Protein AF-A0A498MKP0-F1 (afdb_monomer)

InterPro domains:
  IPR000719 Protein kinase domain [PF00069] (785-1040)
  IPR000719 Protein kinase domain [PF00069] (1074-1271)
  IPR000719 Protein kinase domain [PS50011] (785-1040)
  IPR000719 Protein kinase domain [PS50011] (1031-1271)
  IPR000719 Protein kinase domain [SM00220] (785-1040)
  IPR000719 Protein kinase domain [SM00220] (1041-1271)
  IPR008271 Serine/threonine-protein kinase, active site [PS00108] (913-925)
  IPR008271 Serine/threonine-protein kinase, active site [PS00108] (1144-1156)
  IPR011009 Protein kinase-like domain superfamily [SSF56112] (778-1040)
  IPR011009 Protein kinase-like domain superfamily [SSF56112] (1041-1273)
  IPR013762 Integrase-like, catalytic domain superfamily [G3DSA:1.10.443.10] (435-628)
  IPR017441 Protein kinase, ATP binding site [PS00107] (791-814)
  IPR051138 PIM Serine/Threonine Kinase [PTHR22984] (513-1042)

Secondary structure (DSSP, 8-state):
--PPPP-----------------SSS----------------------PPP-------PPP----------------------------------------------------SSS---EE-TTT--EETTHHHHGGG-TTSHHHHHHHHSPTT-HHHHHHHHHHHHHHHHHHHHHHHHHS-S----SS--S-S-EEE-TTT--EEEHHHHHHHHTT-TTSPP------TTS-SSTTSTTTTTTTTTSS-HHHHHHHTTS--SHHHHHHHH-HHHHHHHHHHHHHHTT-GGGHHHHHHHHHHHHHHHHHHGGGT--SHHHHTSGGGHHHHHHHHHHHTTEETTTTEESSHHHHHHHHHHHHHHHHHHHHHHHHTT-HHHHHHHHHHHHHHHHHHIIIIIHHHHHHHHHHHHT----PPPHHHHHHHHHHHHHHHHHHHHHHHH---HHHHHHHHHHHHHHHHHHTT--HHHHHT-BHHHHHT---PPPPHHHHHTS-HHHHHHHHHSEEEEEE-GGG-EEEEEE-HHHHHHHHHHHHHTTTTT--TT--BTTBPTTSSSB--HHHHHHHHHHHTT-S-GGG-SHHHHHHHHHHHHHHTT--HHHHHHHHHHHT--HHHHHHH-PPPHHHHHHHHHHHHHHHHHTT-GGG-TT--GGG------------------------------------------------------PPP-PPPPHHHHHHHHHHHHHHHHTT----HHHHHHHHHHTTTTTTTS-HHHHHHHHHHHTTTTSSS-S-TTTEEEEEEEEEETTEEEEEEEETTT--EEEEEEEESTTPPEE--TT-SS-EEHHHHHHHHHT-SS--TTBPPEEEEEE-SSEEEEEEE--SS-EEHHHHHHHTTT---HHHHHHHHHHHHHHHHHHHHTTEE----SGGGEEE-TTT--EEE---TT-EE--SSPB----S-GGG--HHHHHHS-B-HHHHHHHHHHHHHHHHHHSSPPPHHHHHHHHTT----TTS-HHHHHHHHHH--SSGGGSPPGGGGGGSGGGSEEEEEEE-TTPPEE--TT-SS-EEHHHHHHHHHT-SS--TTBPPEEEEEE-SSEEEEEEE--TT-EEHHHHHHHHSSPPPHHHHHHHHHHHHHHHHHHHHTTEE-S--SGGGEEE-TTT--EEE--GGG-EE--SSPBS---S-GGG--HHHHHHS-B-HHHHHHHHHHHHHHHHHHSSPPPHHHHHHHHTT----TT--HHHHHHHHHH--SSGG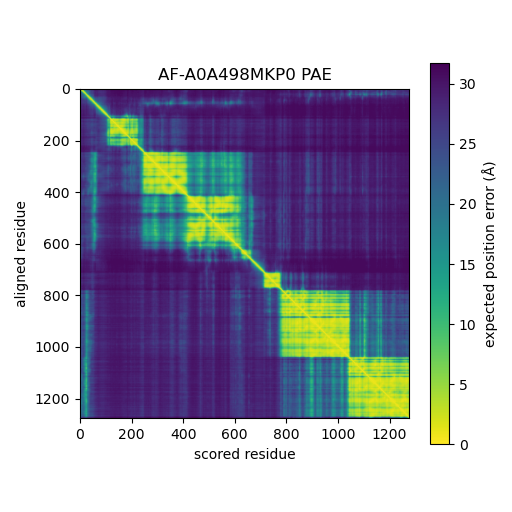GSPPGGGGGGSHHHHS----

Nearest PDB structures (foldseek):
  3cxw-assembly1_A  TM=9.140E-01  e=5.979E-21  Homo sapiens
  3bgz-assembly1_A  TM=9.140E-01  e=2.960E-20  Homo sapiens
  8r27-assembly1_A  TM=9.104E-01  e=2.490E-20  Homo sapiens
  8r10-assembly1_A  TM=8.981E-01  e=2.258E-19  Homo sapiens
  8afr-assembly1_A  TM=8.822E-01  e=4.136E-19  Homo sapiens

pLDDT: mean 71.72, std 23.48, range [20.89, 98.25]

Structure (mmCIF, N/CA/C/O backbone):
data_AF-A0A498MKP0-F1
#
_entry.id   AF-A0A498MKP0-F1
#
loop_
_atom_site.group_PDB
_atom_site.id
_atom_site.type_symbol
_atom_site.label_atom_id
_atom_site.label_alt_id
_atom_site.label_comp_id
_atom_site.label_asym_id
_atom_site.label_entity_id
_atom_site.label_seq_id
_atom_site.pdbx_PDB_ins_code
_atom_site.Cartn_x
_atom_site.Cartn_y
_atom_site.Cartn_z
_atom_site.occupancy
_atom_site.B_iso_or_equiv
_atom_site.auth_seq_id
_atom_site.auth_comp_id
_atom_site.auth_asym_id
_atom_site.auth_atom_id
_atom_site.pdbx_PDB_model_num
ATOM 1 N N . MET A 1 1 ? -25.624 -32.764 19.837 1.00 28.23 1 MET A N 1
ATOM 2 C CA . MET A 1 1 ? -24.744 -32.079 18.868 1.00 28.23 1 MET A CA 1
ATOM 3 C C . MET A 1 1 ? -25.202 -30.633 18.795 1.00 28.23 1 MET A C 1
ATOM 5 O O . MET A 1 1 ? -26.314 -30.384 18.355 1.00 28.23 1 MET A O 1
ATOM 9 N N . ARG A 1 2 ? -24.458 -29.721 19.431 1.00 23.39 2 ARG A N 1
ATOM 10 C CA . ARG A 1 2 ? -24.865 -28.332 19.695 1.00 23.39 2 ARG A CA 1
ATOM 11 C C . ARG A 1 2 ? -23.916 -27.394 18.947 1.00 23.39 2 ARG A C 1
ATOM 13 O O . ARG A 1 2 ? -22.709 -27.524 19.104 1.00 23.39 2 ARG A O 1
ATOM 20 N N . ASN A 1 3 ? -24.494 -26.499 18.148 1.00 23.95 3 ASN A N 1
ATOM 21 C CA . ASN A 1 3 ? -23.825 -25.424 17.409 1.00 23.95 3 ASN A CA 1
ATOM 22 C C . ASN A 1 3 ? -22.907 -24.571 18.310 1.00 23.95 3 ASN A C 1
ATOM 24 O O . ASN A 1 3 ? -23.278 -24.328 19.463 1.00 23.95 3 ASN A O 1
ATOM 28 N N . PRO A 1 4 ? -21.778 -24.043 17.799 1.00 26.36 4 PRO A N 1
ATOM 29 C CA . PRO A 1 4 ? -21.019 -23.015 18.500 1.00 26.36 4 PRO A CA 1
ATOM 30 C C . PRO A 1 4 ? -21.759 -21.657 18.425 1.00 26.36 4 PRO A C 1
ATOM 32 O O . PRO A 1 4 ? -22.460 -21.389 17.443 1.00 26.36 4 PRO A O 1
ATOM 35 N N . PRO A 1 5 ? -21.670 -20.807 19.466 1.00 25.81 5 PRO A N 1
ATOM 36 C CA . PRO A 1 5 ? -22.526 -19.636 19.618 1.00 25.81 5 PRO A CA 1
ATOM 37 C C . PRO A 1 5 ? -22.004 -18.415 18.848 1.00 25.81 5 PRO A C 1
ATOM 39 O O . PRO A 1 5 ? -20.839 -18.040 18.948 1.00 25.81 5 PRO A O 1
ATOM 42 N N . LYS A 1 6 ? -22.925 -17.759 18.135 1.00 26.52 6 LYS A N 1
ATOM 43 C CA . LYS A 1 6 ? -22.809 -16.377 17.657 1.00 26.52 6 LYS A CA 1
ATOM 44 C C . LYS A 1 6 ? -22.891 -15.425 18.856 1.00 26.52 6 LYS A C 1
ATOM 46 O O . LYS A 1 6 ? -23.861 -15.507 19.606 1.00 26.52 6 LYS A O 1
ATOM 51 N N . TYR A 1 7 ? -21.962 -14.480 18.978 1.00 23.97 7 TYR A N 1
ATOM 52 C CA . TYR A 1 7 ? -22.169 -13.270 19.777 1.00 23.97 7 TYR A CA 1
ATOM 53 C C . TYR A 1 7 ? -22.327 -12.069 18.839 1.00 23.97 7 TYR A C 1
ATOM 55 O O . TYR A 1 7 ? -21.377 -11.616 18.211 1.00 23.97 7 TYR A O 1
ATOM 63 N N . PHE A 1 8 ? -23.569 -11.596 18.732 1.00 25.34 8 PHE A N 1
ATOM 64 C CA . PHE A 1 8 ? -23.918 -10.229 18.350 1.00 25.34 8 PHE A CA 1
ATOM 65 C C . PHE A 1 8 ? -23.883 -9.362 19.616 1.00 25.34 8 PHE A C 1
ATOM 67 O O . PHE A 1 8 ? -24.364 -9.814 20.655 1.00 25.34 8 PHE A O 1
ATOM 74 N N . PHE A 1 9 ? -23.455 -8.102 19.508 1.00 25.11 9 PHE A N 1
ATOM 75 C CA . PHE A 1 9 ? -23.998 -7.035 20.350 1.00 25.11 9 PHE A CA 1
ATOM 76 C C . PHE A 1 9 ? -24.429 -5.844 19.492 1.00 25.11 9 PHE A C 1
ATOM 78 O O . PHE A 1 9 ? -23.663 -5.278 18.718 1.00 25.11 9 PHE A O 1
ATOM 85 N N . SER A 1 10 ? -25.709 -5.526 19.649 1.00 21.94 10 SER A N 1
ATOM 86 C CA . SER A 1 10 ? -26.393 -4.287 19.306 1.00 21.94 10 SER A CA 1
ATOM 87 C C . SER A 1 10 ? -25.860 -3.111 20.120 1.00 21.94 10 SER A C 1
ATOM 89 O O . SER A 1 10 ? -25.639 -3.284 21.318 1.00 21.94 10 SER A O 1
ATOM 91 N N . VAL A 1 11 ? -25.834 -1.904 19.548 1.00 24.91 11 VAL A N 1
ATOM 92 C CA . VAL A 1 11 ? -26.008 -0.677 20.340 1.00 24.91 11 VAL A CA 1
ATOM 93 C C . VAL A 1 11 ? -26.982 0.255 19.623 1.00 24.91 11 VAL A C 1
ATOM 95 O O . VAL A 1 11 ? -26.801 0.639 18.471 1.00 24.91 11 VAL A O 1
ATOM 98 N N . SER A 1 12 ? -28.060 0.519 20.346 1.00 22.00 12 SER A N 1
ATOM 99 C CA . SER A 1 12 ? -29.113 1.502 20.145 1.00 22.00 12 SER A CA 1
ATOM 100 C C . SER A 1 12 ? -28.602 2.936 20.296 1.00 22.00 12 SER A C 1
ATOM 102 O O . SER A 1 12 ? -27.686 3.189 21.070 1.00 22.00 12 SER A O 1
ATOM 104 N N . ASN A 1 13 ? -29.270 3.864 19.607 1.00 25.00 13 ASN A N 1
ATOM 105 C CA . ASN A 1 13 ? -29.158 5.314 19.770 1.00 25.00 13 ASN A CA 1
ATOM 106 C C . ASN A 1 13 ? -29.031 5.752 21.241 1.00 25.00 13 ASN A C 1
ATOM 108 O O . ASN A 1 13 ? -29.848 5.366 22.076 1.00 25.00 13 ASN A O 1
ATOM 112 N N . GLY A 1 14 ? -28.051 6.613 21.507 1.00 23.42 14 GLY A N 1
ATOM 113 C CA . GLY A 1 14 ? -27.842 7.301 22.776 1.00 23.42 14 GLY A CA 1
ATOM 114 C C . GLY A 1 14 ? -26.503 8.025 22.733 1.00 23.42 14 GLY A C 1
ATOM 115 O O . GLY A 1 14 ? -25.456 7.387 22.753 1.00 23.42 14 GLY A O 1
ATOM 116 N N . GLU A 1 15 ? -26.552 9.342 22.576 1.00 29.33 15 GLU A N 1
ATOM 117 C CA . GLU A 1 15 ? -25.411 10.247 22.685 1.00 29.33 15 GLU A CA 1
ATOM 118 C C . GLU A 1 15 ? -24.741 10.069 24.057 1.00 29.33 15 GLU A C 1
ATOM 120 O O . GLU A 1 15 ? -25.421 10.199 25.065 1.00 29.33 15 GLU A O 1
ATOM 125 N N . ASP A 1 16 ? -23.444 9.741 24.098 1.00 26.39 16 ASP A N 1
ATOM 126 C CA . ASP A 1 16 ? -22.480 10.342 25.032 1.00 26.39 16 ASP A CA 1
ATOM 127 C C . ASP A 1 16 ? -21.041 9.862 24.769 1.00 26.39 16 ASP A C 1
ATOM 129 O O . ASP A 1 16 ? -20.760 8.701 24.467 1.00 26.39 16 ASP A O 1
ATOM 133 N N . LYS A 1 17 ? -20.116 10.822 24.832 1.00 30.00 17 LYS A N 1
ATOM 134 C CA . LYS A 1 17 ? -18.691 10.698 24.508 1.00 30.00 17 LYS A CA 1
ATOM 135 C C . LYS A 1 17 ? -17.937 9.923 25.593 1.00 30.00 17 LYS A C 1
ATOM 137 O O . LYS A 1 17 ? -17.962 10.317 26.753 1.00 30.00 17 LYS A O 1
ATOM 142 N N . CYS A 1 18 ? -17.130 8.941 25.197 1.00 24.48 18 CYS A N 1
ATOM 143 C CA . CYS A 1 18 ? -15.958 8.523 25.966 1.00 24.48 18 CYS A CA 1
ATOM 144 C C . CYS A 1 18 ? -14.836 8.136 24.994 1.00 24.48 18 CYS A C 1
ATOM 146 O O . CYS A 1 18 ? -14.903 7.108 24.324 1.00 24.48 18 CYS A O 1
ATOM 148 N N . GLY A 1 19 ? -13.843 9.018 24.864 1.00 32.88 19 GLY A N 1
ATOM 149 C CA . GLY A 1 19 ? -12.574 8.713 24.215 1.00 32.88 19 GLY A CA 1
ATOM 150 C C . GLY A 1 19 ? -11.650 8.083 25.247 1.00 32.88 19 GLY A C 1
ATOM 151 O O . GLY A 1 19 ? -11.304 8.742 26.223 1.00 32.88 19 GLY A O 1
ATOM 152 N N . VAL A 1 20 ? -11.276 6.823 25.038 1.00 28.45 20 VAL A N 1
ATOM 153 C CA . VAL A 1 20 ? -10.227 6.153 25.811 1.00 28.45 20 VAL A CA 1
ATOM 154 C C . VAL A 1 20 ? -9.214 5.581 24.836 1.00 28.45 20 VAL A C 1
ATOM 156 O O . VAL A 1 20 ? -9.553 4.882 23.881 1.00 28.45 20 VAL A O 1
ATOM 159 N N . CYS A 1 21 ? -7.977 5.983 25.085 1.00 28.11 21 CYS A N 1
ATOM 160 C CA . CYS A 1 21 ? -6.758 5.696 24.365 1.00 28.11 21 CYS A CA 1
ATOM 161 C C . CYS A 1 21 ? -6.399 4.204 24.435 1.00 28.11 21 CYS A C 1
ATOM 163 O O . CYS A 1 21 ? -6.404 3.622 25.514 1.00 28.11 21 CYS A O 1
ATOM 165 N N . SER A 1 22 ? -6.001 3.618 23.305 1.00 28.66 22 SER A N 1
ATOM 166 C CA . SER A 1 22 ? -5.068 2.487 23.275 1.00 28.66 22 SER A CA 1
ATOM 167 C C . SER A 1 22 ? -3.797 2.992 22.596 1.00 28.66 22 SER A C 1
ATOM 169 O O . SER A 1 22 ? -3.792 3.214 21.380 1.00 28.66 22 SER A O 1
ATOM 171 N N . GLY A 1 23 ? -2.776 3.295 23.396 1.00 29.70 23 GLY A N 1
ATOM 172 C CA . GLY A 1 23 ? -1.495 3.795 22.918 1.00 29.70 23 GLY A CA 1
ATOM 173 C C . GLY A 1 23 ? -0.708 2.710 22.184 1.00 29.70 23 GLY A C 1
ATOM 174 O O . GLY A 1 23 ? -0.731 1.551 22.577 1.00 29.70 23 GLY A O 1
ATOM 175 N N . VAL A 1 24 ? -0.062 3.125 21.087 1.00 39.16 24 VAL A N 1
ATOM 176 C CA . VAL A 1 24 ? 1.269 2.706 20.596 1.00 39.16 24 VAL A CA 1
ATOM 177 C C . VAL A 1 24 ? 1.724 1.377 21.204 1.00 39.16 24 VAL A C 1
ATOM 179 O O . VAL A 1 24 ? 2.204 1.416 22.319 1.00 39.16 24 VAL A O 1
ATOM 182 N N . TRP A 1 25 ? 1.427 0.213 20.611 1.00 38.94 25 TRP A N 1
ATOM 183 C CA . TRP A 1 25 ? 2.449 -0.652 19.981 1.00 38.94 25 TRP A CA 1
ATOM 184 C C . TRP A 1 25 ? 1.928 -1.510 18.799 1.00 38.94 25 TRP A C 1
ATOM 186 O O . TRP A 1 25 ? 2.744 -2.118 18.106 1.00 38.94 25 TRP A O 1
ATOM 196 N N . HIS A 1 26 ? 0.626 -1.497 18.464 1.00 28.75 26 HIS A N 1
ATOM 197 C CA . HIS A 1 26 ? 0.135 -1.959 17.149 1.00 28.75 26 HIS A CA 1
ATOM 198 C C . HIS A 1 26 ? -1.309 -1.512 16.820 1.00 28.75 26 HIS A C 1
ATOM 200 O O . HIS A 1 26 ? -2.280 -2.164 17.195 1.00 28.75 26 HIS A O 1
ATOM 206 N N . LYS A 1 27 ? -1.462 -0.413 16.062 1.00 30.55 27 LYS A N 1
ATOM 207 C CA . LYS A 1 27 ? -2.425 -0.270 14.942 1.00 30.55 27 LYS A CA 1
ATOM 208 C C . LYS A 1 27 ? -2.343 1.124 14.322 1.00 30.55 27 LYS A C 1
ATOM 210 O O . LYS A 1 27 ? -2.758 2.116 14.917 1.00 30.55 27 LYS A O 1
ATOM 215 N N . TYR A 1 28 ? -1.894 1.172 13.072 1.00 33.91 28 TYR A N 1
ATOM 216 C CA . TYR A 1 28 ? -2.090 2.312 12.187 1.00 33.91 28 TYR A CA 1
ATOM 217 C C . TYR A 1 28 ? -3.577 2.441 11.851 1.00 33.91 28 TYR A C 1
ATOM 219 O O . TYR A 1 28 ? -4.129 1.680 11.060 1.00 33.91 28 TYR A O 1
ATOM 227 N N . CYS A 1 29 ? -4.233 3.432 12.445 1.00 22.75 29 CYS A N 1
ATOM 228 C CA . CYS A 1 29 ? -5.499 3.948 11.951 1.00 22.75 29 CYS A CA 1
ATOM 229 C C . CYS A 1 29 ? -5.405 5.477 11.921 1.00 22.75 29 CYS A C 1
ATOM 231 O O . CYS A 1 29 ? -5.755 6.161 12.879 1.00 22.75 29 CYS A O 1
ATOM 233 N N . LEU A 1 30 ? -4.901 6.016 10.807 1.00 26.55 30 LEU A N 1
ATOM 234 C CA . LEU A 1 30 ? -4.919 7.448 10.512 1.00 26.55 30 LEU A CA 1
ATOM 235 C C . LEU A 1 30 ? -6.368 7.915 10.323 1.00 26.55 30 LEU A C 1
ATOM 237 O O . LEU A 1 30 ? -6.931 7.839 9.232 1.00 26.55 30 LEU A O 1
ATOM 241 N N . LYS A 1 31 ? -6.969 8.425 11.396 1.00 31.70 31 LYS A N 1
ATOM 242 C CA . LYS A 1 31 ? -8.023 9.439 11.333 1.00 31.70 31 LYS A CA 1
ATOM 243 C C . LYS A 1 31 ? -7.863 10.390 12.512 1.00 31.70 31 LYS A C 1
ATOM 245 O O . LYS A 1 31 ? -8.402 10.128 13.579 1.00 31.70 31 LYS A O 1
ATOM 250 N N . GLN A 1 32 ? -7.200 11.515 12.283 1.00 25.16 32 GLN A N 1
ATOM 251 C CA . GLN A 1 32 ? -7.769 12.822 12.597 1.00 25.16 32 GLN A CA 1
ATOM 252 C C . GLN A 1 32 ? -6.965 13.924 11.909 1.00 25.16 32 GLN A C 1
ATOM 254 O O . GLN A 1 32 ? -5.746 13.864 11.793 1.00 25.16 32 GLN A O 1
ATOM 259 N N . GLU A 1 33 ? -7.735 14.871 11.387 1.00 35.28 33 GLU A N 1
ATOM 260 C CA . GLU A 1 33 ? -7.344 16.143 10.795 1.00 35.28 33 GLU A CA 1
ATOM 261 C C . GLU A 1 33 ? -6.361 16.895 11.691 1.00 35.28 33 GLU A C 1
ATOM 263 O O . GLU A 1 33 ? -6.540 16.852 12.905 1.00 35.28 33 GLU A O 1
ATOM 268 N N . LEU A 1 34 ? -5.397 17.609 11.093 1.00 24.67 34 LEU A N 1
ATOM 269 C CA . LEU A 1 34 ? -4.831 18.889 11.560 1.00 24.67 34 LEU A CA 1
ATOM 270 C C . LEU A 1 34 ? -3.820 19.431 10.504 1.00 24.67 34 LEU A C 1
ATOM 272 O O . LEU A 1 34 ? -3.560 18.742 9.515 1.00 24.67 34 LEU A O 1
ATOM 276 N N . PRO A 1 35 ? -3.395 20.709 10.575 1.00 27.00 35 PRO A N 1
ATOM 277 C CA . PRO A 1 35 ? -3.469 21.659 9.473 1.00 27.00 35 PRO A CA 1
ATOM 278 C C . PRO A 1 35 ? -2.127 21.928 8.776 1.00 27.00 35 PRO A C 1
ATOM 280 O O . PRO A 1 35 ? -1.049 21.580 9.241 1.00 27.00 35 PRO A O 1
ATOM 283 N N . HIS A 1 36 ? -2.241 22.583 7.621 1.00 25.70 36 HIS A N 1
ATOM 284 C CA . HIS A 1 36 ? -1.156 23.085 6.786 1.00 25.70 36 HIS A CA 1
ATOM 285 C C . HIS A 1 36 ? -0.122 23.941 7.533 1.00 25.70 36 HIS A C 1
ATOM 287 O O . HIS A 1 36 ? -0.505 24.933 8.139 1.00 25.70 36 HIS A O 1
ATOM 293 N N . GLU A 1 37 ? 1.166 23.709 7.256 1.00 24.56 37 GLU A N 1
ATOM 294 C CA . GLU A 1 37 ? 2.074 24.769 6.797 1.00 24.56 37 GLU A CA 1
ATOM 295 C C . GLU A 1 37 ? 3.226 24.201 5.944 1.00 24.56 37 GLU A C 1
ATOM 297 O O . GLU A 1 37 ? 3.721 23.098 6.156 1.00 24.56 37 GLU A O 1
ATOM 302 N N . LYS A 1 38 ? 3.549 24.928 4.871 1.00 26.08 38 LYS A N 1
ATOM 303 C CA . LYS A 1 38 ? 4.369 24.515 3.722 1.00 26.08 38 LYS A CA 1
ATOM 304 C C . LYS A 1 38 ? 5.827 24.924 3.901 1.00 26.08 38 LYS A C 1
ATOM 306 O O . LYS A 1 38 ? 6.075 26.057 4.292 1.00 26.08 38 LYS A O 1
ATOM 311 N N . HIS A 1 39 ? 6.750 24.124 3.367 1.00 24.59 39 HIS A N 1
ATOM 312 C CA . HIS A 1 39 ? 7.925 24.659 2.674 1.00 24.59 39 HIS A CA 1
ATOM 313 C C . HIS A 1 39 ? 8.216 23.845 1.402 1.00 24.59 39 HIS A C 1
ATOM 315 O O . HIS A 1 39 ? 8.508 22.654 1.451 1.00 24.59 39 HIS A O 1
ATOM 321 N N . ASP A 1 40 ? 8.081 24.519 0.257 1.00 25.66 40 ASP A N 1
ATOM 322 C CA . ASP A 1 40 ? 8.320 24.022 -1.100 1.00 25.66 40 ASP A CA 1
ATOM 323 C C . ASP A 1 40 ? 9.825 23.896 -1.407 1.00 25.66 40 ASP A C 1
ATOM 325 O O . ASP A 1 40 ? 10.560 24.867 -1.232 1.00 25.66 40 ASP A O 1
ATOM 329 N N . LEU A 1 41 ? 10.257 22.775 -2.002 1.00 24.28 41 LEU A N 1
ATOM 330 C CA . LEU A 1 41 ? 11.354 22.743 -2.982 1.00 24.28 41 LEU A CA 1
ATOM 331 C C . LEU A 1 41 ? 11.033 21.724 -4.089 1.00 24.28 41 LEU A C 1
ATOM 333 O O . LEU A 1 41 ? 10.860 20.533 -3.843 1.00 24.28 41 LEU A O 1
ATOM 337 N N . ILE A 1 42 ? 10.932 22.239 -5.314 1.00 24.81 42 ILE A N 1
ATOM 338 C CA . ILE A 1 42 ? 10.600 21.539 -6.559 1.00 24.81 42 ILE A CA 1
ATOM 339 C C . ILE A 1 42 ? 11.896 21.042 -7.220 1.00 24.81 42 ILE A C 1
ATOM 341 O O . ILE A 1 42 ? 12.827 21.824 -7.400 1.00 24.81 42 ILE A O 1
ATOM 345 N N . SER A 1 43 ? 11.921 19.789 -7.678 1.00 23.19 43 SER A N 1
ATOM 346 C CA . SER A 1 43 ? 12.666 19.407 -8.884 1.00 23.19 43 SER A CA 1
ATOM 347 C C . SER A 1 43 ? 11.870 18.372 -9.675 1.00 23.19 43 SER A C 1
ATOM 349 O O . SER A 1 43 ? 11.401 17.375 -9.128 1.00 23.19 43 SER A O 1
ATOM 351 N N . GLU A 1 44 ? 11.692 18.682 -10.950 1.00 27.33 44 GLU A N 1
ATOM 352 C CA . GLU A 1 44 ? 10.882 17.999 -11.951 1.00 27.33 44 GLU A CA 1
ATOM 353 C C . GLU A 1 44 ? 11.595 16.756 -12.488 1.00 27.33 44 GLU A C 1
ATOM 355 O O . GLU A 1 44 ? 12.797 16.805 -12.716 1.00 27.33 44 GLU A O 1
ATOM 360 N N . ASP A 1 45 ? 10.849 15.673 -12.722 1.00 24.42 45 ASP A N 1
ATOM 361 C CA . ASP A 1 45 ? 10.902 14.975 -14.010 1.00 24.42 45 ASP A CA 1
ATOM 362 C C . ASP A 1 45 ? 9.687 14.050 -14.192 1.00 24.42 45 ASP A C 1
ATOM 364 O O . ASP A 1 45 ? 9.337 13.216 -13.352 1.00 24.42 45 ASP A O 1
ATOM 368 N N . GLU A 1 46 ? 9.005 14.260 -15.315 1.00 26.42 46 GLU A N 1
ATOM 369 C CA . GLU A 1 46 ? 7.803 13.564 -15.749 1.00 26.42 46 GLU A CA 1
ATOM 370 C C . GLU A 1 46 ? 8.137 12.221 -16.414 1.00 26.42 46 GLU A C 1
ATOM 372 O O . GLU A 1 46 ? 8.945 12.159 -17.337 1.00 26.42 46 GLU A O 1
ATOM 377 N N . ASN A 1 47 ? 7.399 11.159 -16.065 1.00 25.52 47 ASN A N 1
ATOM 378 C CA . ASN A 1 47 ? 6.977 10.167 -17.059 1.00 25.52 47 ASN A CA 1
ATOM 379 C C . ASN A 1 47 ? 5.702 9.405 -16.640 1.00 25.52 47 ASN A C 1
ATOM 381 O O . ASN A 1 47 ? 5.722 8.449 -15.872 1.00 25.52 47 ASN A O 1
ATOM 385 N N . GLY A 1 48 ? 4.579 9.856 -17.210 1.00 27.02 48 GLY A N 1
ATOM 386 C CA . GLY A 1 48 ? 3.513 9.027 -17.784 1.00 27.02 48 GLY A CA 1
ATOM 387 C C . GLY A 1 48 ? 2.753 8.032 -16.898 1.00 27.02 48 GLY A C 1
ATOM 388 O O . GLY A 1 48 ? 2.973 6.830 -17.005 1.00 27.02 48 GLY A O 1
ATOM 389 N N . SER A 1 49 ? 1.719 8.497 -16.188 1.00 27.50 49 SER A N 1
ATOM 390 C CA . SER A 1 49 ? 0.593 7.650 -15.766 1.00 27.50 49 SER A CA 1
ATOM 391 C C . SER A 1 49 ? -0.603 7.808 -16.715 1.00 27.50 49 SER A C 1
ATOM 393 O O . SER A 1 49 ? -1.087 8.911 -16.988 1.00 27.50 49 SER A O 1
ATOM 395 N N . ASP A 1 50 ? -1.048 6.675 -17.262 1.00 25.09 50 ASP A N 1
ATOM 396 C CA . ASP A 1 50 ? -2.334 6.522 -17.937 1.00 25.09 50 ASP A CA 1
ATOM 397 C C . ASP A 1 50 ? -3.467 6.493 -16.900 1.00 25.09 50 ASP A C 1
ATOM 399 O O . ASP A 1 50 ? -3.333 6.002 -15.779 1.00 25.09 50 ASP A O 1
ATOM 403 N N . GLU A 1 51 ? -4.584 7.079 -17.306 1.00 28.39 51 GLU A N 1
ATOM 404 C CA . GLU A 1 51 ? -5.682 7.560 -16.479 1.00 28.39 51 GLU A CA 1
ATOM 405 C C . GLU A 1 51 ? -6.461 6.446 -15.761 1.00 28.39 51 GLU A C 1
ATOM 407 O O . GLU A 1 51 ? -6.994 5.528 -16.385 1.00 28.39 51 GLU A O 1
ATOM 412 N N . ASN A 1 52 ? -6.651 6.614 -14.450 1.00 29.33 52 ASN A N 1
ATOM 413 C CA . ASN A 1 52 ? -7.703 5.952 -13.681 1.00 29.33 52 ASN A CA 1
ATOM 414 C C . ASN A 1 52 ? -8.736 7.014 -13.247 1.00 29.33 52 ASN A C 1
ATOM 416 O O . ASN A 1 52 ? -8.900 7.304 -12.068 1.00 29.33 52 ASN A O 1
ATOM 420 N N . MET A 1 53 ? -9.406 7.648 -14.217 1.00 29.08 53 MET A N 1
ATOM 421 C CA . MET A 1 53 ? -10.615 8.439 -13.957 1.00 29.08 53 MET A CA 1
ATOM 422 C C . MET A 1 53 ? -11.840 7.610 -14.337 1.00 29.08 53 MET A C 1
ATOM 424 O O . MET A 1 53 ? -11.983 7.151 -15.471 1.00 29.08 53 MET A O 1
ATOM 428 N N . GLN A 1 54 ? -12.718 7.406 -13.357 1.00 32.84 54 GLN A N 1
ATOM 429 C CA . GLN A 1 54 ? -14.071 6.909 -13.564 1.00 32.84 54 GLN A CA 1
ATOM 430 C C . GLN A 1 54 ? -14.770 7.772 -14.630 1.00 32.84 54 GLN A C 1
ATOM 432 O O . GLN A 1 54 ? -14.764 9.000 -14.554 1.00 32.84 54 GLN A O 1
ATOM 437 N N . GLU A 1 55 ? -15.354 7.124 -15.640 1.00 28.91 55 GLU A N 1
ATOM 438 C CA . GLU A 1 55 ? -16.248 7.759 -16.615 1.00 28.91 55 GLU A CA 1
ATOM 439 C C . GLU A 1 55 ? -17.589 8.090 -15.932 1.00 28.91 55 GLU A C 1
ATOM 441 O O . GLU A 1 55 ? -18.588 7.417 -16.169 1.00 28.91 55 GLU A O 1
ATOM 446 N N . ASP A 1 56 ? -17.602 9.111 -15.078 1.00 30.83 56 ASP A N 1
ATOM 447 C CA . ASP A 1 56 ? -18.785 9.939 -14.834 1.00 30.83 56 ASP A CA 1
ATOM 448 C C . ASP A 1 56 ? -18.507 11.286 -15.541 1.00 30.83 56 ASP A C 1
ATOM 450 O O . ASP A 1 56 ? -17.805 12.164 -15.035 1.00 30.83 56 ASP A O 1
ATOM 454 N N . GLU A 1 57 ? -18.945 11.406 -16.802 1.00 36.19 57 GLU A N 1
ATOM 455 C CA . GLU A 1 57 ? -18.955 12.681 -17.535 1.00 36.19 57 GLU A CA 1
ATOM 456 C C . GLU A 1 57 ? -20.161 13.505 -17.053 1.00 36.19 57 GLU A C 1
ATOM 458 O O . GLU A 1 57 ? -21.288 13.262 -17.488 1.00 36.19 57 GLU A O 1
ATOM 463 N N . ASP A 1 58 ? -19.933 14.484 -16.173 1.00 30.23 58 ASP A N 1
ATOM 464 C CA . ASP A 1 58 ? -20.916 15.535 -15.883 1.00 30.23 58 ASP A CA 1
ATOM 465 C C . ASP A 1 58 ? -21.133 16.374 -17.156 1.00 30.23 58 ASP A C 1
ATOM 467 O O . ASP A 1 58 ? -20.295 17.184 -17.560 1.00 30.23 58 ASP A O 1
ATOM 471 N N . TYR A 1 59 ? -22.253 16.130 -17.837 1.00 35.91 59 TYR A N 1
ATOM 472 C CA . TYR A 1 59 ? -22.700 16.888 -19.003 1.00 35.91 59 TYR A CA 1
ATOM 473 C C . TYR A 1 59 ? -23.424 18.164 -18.551 1.00 35.91 59 TYR A C 1
ATOM 475 O O . TYR A 1 59 ? -24.430 18.087 -17.849 1.00 35.91 59 TYR A O 1
ATOM 483 N N . VAL A 1 60 ? -22.941 19.329 -18.992 1.00 30.83 60 VAL A N 1
ATOM 484 C CA . VAL A 1 60 ? -23.644 20.618 -18.874 1.00 30.83 60 VAL A CA 1
ATOM 485 C C . VAL A 1 60 ? -24.490 20.810 -20.144 1.00 30.83 60 VAL A C 1
ATOM 487 O O . VAL A 1 60 ? -23.918 20.728 -21.235 1.00 30.83 60 VAL A O 1
ATOM 490 N N . PRO A 1 61 ? -25.816 21.024 -20.051 1.00 27.09 61 PRO A N 1
ATOM 491 C CA . PRO A 1 61 ? -26.669 21.175 -21.226 1.00 27.09 61 PRO A CA 1
ATOM 492 C C . PRO A 1 61 ? -26.362 22.463 -22.002 1.00 27.09 61 PRO A C 1
ATOM 494 O O . PRO A 1 61 ? -26.158 23.522 -21.414 1.00 27.09 61 PRO A O 1
ATOM 497 N N . ASP A 1 62 ? -26.376 22.370 -23.336 1.00 25.72 62 ASP A N 1
ATOM 498 C CA . ASP A 1 62 ? -26.498 23.533 -24.222 1.00 25.72 62 ASP A CA 1
ATOM 499 C C . ASP A 1 62 ? -27.949 24.032 -24.133 1.00 25.72 62 ASP A C 1
ATOM 501 O O . ASP A 1 62 ? -28.842 23.512 -24.803 1.00 25.72 62 ASP A O 1
ATOM 505 N N . SER A 1 63 ? -28.207 25.036 -23.300 1.00 26.31 63 SER A N 1
ATOM 506 C CA . SER A 1 63 ? -29.443 25.809 -23.382 1.00 26.31 63 SER A CA 1
ATOM 507 C C . SER A 1 63 ? -29.351 26.745 -24.590 1.00 26.31 63 SER A C 1
ATOM 509 O O . SER A 1 63 ? -28.721 27.796 -24.506 1.00 26.31 63 SER A O 1
ATOM 511 N N . ASN A 1 64 ? -29.903 26.320 -25.727 1.00 28.12 64 ASN A N 1
ATOM 512 C CA . ASN A 1 64 ? -30.536 27.180 -26.732 1.00 28.12 64 ASN A CA 1
ATOM 513 C C . ASN A 1 64 ? -31.174 26.280 -27.797 1.00 28.12 64 ASN A C 1
ATOM 515 O O . ASN A 1 64 ? -30.569 25.965 -28.822 1.00 28.12 64 ASN A O 1
ATOM 519 N N . SER A 1 65 ? -32.407 25.858 -27.534 1.00 25.56 65 SER A N 1
ATOM 520 C CA . SER A 1 65 ? -33.351 25.504 -28.587 1.00 25.56 65 SER A CA 1
ATOM 521 C C . SER A 1 65 ? -34.522 26.463 -28.465 1.00 25.56 65 SER A C 1
ATOM 523 O O . SER A 1 65 ? -35.380 26.302 -27.600 1.00 25.56 65 SER A O 1
ATOM 525 N N . GLU A 1 66 ? -34.496 27.492 -29.305 1.00 26.08 66 GLU A N 1
ATOM 526 C CA . GLU A 1 66 ? -35.683 28.251 -29.666 1.00 26.08 66 GLU A CA 1
ATOM 527 C C . GLU A 1 66 ? -36.709 27.274 -30.255 1.00 26.08 66 GLU A C 1
ATOM 529 O O . GLU A 1 66 ? -36.404 26.512 -31.175 1.00 26.08 66 GLU A O 1
ATOM 534 N N . SER A 1 67 ? -37.915 27.285 -29.699 1.00 26.59 67 SER A N 1
ATOM 535 C CA . SER A 1 67 ? -39.116 26.777 -30.346 1.00 26.59 67 SER A CA 1
ATOM 536 C C . SER A 1 67 ? -40.072 27.945 -30.496 1.00 26.59 67 SER A C 1
ATOM 538 O O . SER A 1 67 ? -40.543 28.505 -29.505 1.00 26.59 67 SER A O 1
ATOM 540 N N . GLU A 1 68 ? -40.315 28.313 -31.747 1.00 23.58 68 GLU A N 1
ATOM 541 C CA . GLU A 1 68 ? -41.373 29.217 -32.167 1.00 23.58 68 GLU A CA 1
ATOM 542 C C . GLU A 1 68 ? -42.741 28.633 -31.779 1.00 23.58 68 GLU A C 1
ATOM 544 O O . GLU A 1 68 ? -43.026 27.468 -32.059 1.00 23.58 68 GLU A O 1
ATOM 549 N N . SER A 1 69 ? -43.592 29.430 -31.134 1.00 25.14 69 SER A N 1
ATOM 550 C CA . SER A 1 69 ? -44.998 29.621 -31.528 1.00 25.14 69 SER A CA 1
ATOM 551 C C . SER A 1 69 ? -45.704 30.603 -30.586 1.00 25.14 69 SER A C 1
ATOM 553 O O . SER A 1 69 ? -45.901 30.351 -29.404 1.00 25.14 69 SER A O 1
ATOM 555 N N . ASP A 1 70 ? -46.059 31.735 -31.187 1.00 22.20 70 ASP A N 1
ATOM 556 C CA . ASP A 1 70 ? -47.363 32.391 -31.132 1.00 22.20 70 ASP A CA 1
ATOM 557 C C . ASP A 1 70 ? -47.965 32.960 -29.829 1.00 22.20 70 ASP A C 1
ATOM 559 O O . ASP A 1 70 ? -48.507 32.277 -28.967 1.00 22.20 70 ASP A O 1
ATOM 563 N N . THR A 1 71 ? -48.099 34.292 -29.903 1.00 23.61 71 THR A N 1
ATOM 564 C CA . THR A 1 71 ? -49.326 35.102 -29.732 1.00 23.61 71 THR A CA 1
ATOM 565 C C . THR A 1 71 ? -49.581 35.892 -28.440 1.00 23.61 71 THR A C 1
ATOM 567 O O . THR A 1 71 ? -49.874 35.364 -27.377 1.00 23.61 71 THR A O 1
ATOM 570 N N . SER A 1 72 ? -49.659 37.215 -28.675 1.00 24.33 72 SER A N 1
ATOM 571 C CA . SER A 1 72 ? -50.542 38.222 -28.054 1.00 24.33 72 SER A CA 1
ATOM 572 C C . SER A 1 72 ? -50.171 38.686 -26.630 1.00 24.33 72 SER A C 1
ATOM 574 O O . SER A 1 72 ? -50.160 37.915 -25.682 1.00 24.33 72 SER A O 1
ATOM 576 N N . SER A 1 73 ? -49.636 39.912 -26.493 1.00 22.62 73 SER A N 1
ATOM 577 C CA . SER A 1 73 ? -50.346 41.133 -26.026 1.00 22.62 73 SER A CA 1
ATOM 578 C C . SER A 1 73 ? -50.954 40.951 -24.628 1.00 22.62 73 SER A C 1
ATOM 580 O O . SER A 1 73 ? -51.776 40.074 -24.427 1.00 22.62 73 SER A O 1
ATOM 582 N N . THR A 1 74 ? -50.706 41.751 -23.592 1.00 22.75 74 THR A N 1
ATOM 583 C CA . THR A 1 74 ? -50.783 43.220 -23.450 1.00 22.75 74 THR A CA 1
ATOM 584 C C . THR A 1 74 ? -50.545 43.449 -21.933 1.00 22.75 74 THR A C 1
ATOM 586 O O . THR A 1 74 ? -51.016 42.642 -21.141 1.00 22.75 74 THR A O 1
ATOM 589 N N . VAL A 1 75 ? -49.740 44.389 -21.433 1.00 24.23 75 VAL A N 1
ATOM 590 C CA . VAL A 1 75 ? -50.141 45.712 -20.900 1.00 24.23 75 VAL A CA 1
ATOM 591 C C . VAL A 1 75 ? -48.967 46.223 -20.031 1.00 24.23 75 VAL A C 1
ATOM 593 O O . VAL A 1 75 ? -48.272 45.460 -19.368 1.00 24.23 75 VAL A O 1
ATOM 596 N N . VAL A 1 76 ? -48.768 47.535 -20.093 1.00 20.97 76 VAL A N 1
ATOM 597 C CA . VAL A 1 76 ? -47.756 48.443 -19.511 1.00 20.97 76 VAL A CA 1
ATOM 598 C C . VAL A 1 76 ? -48.381 49.107 -18.246 1.00 20.97 76 VAL A C 1
ATOM 600 O O . VAL A 1 76 ? -49.600 49.036 -18.124 1.00 20.97 76 VAL A O 1
ATOM 603 N N . PRO A 1 77 ? -47.733 49.974 -17.435 1.00 33.09 77 PRO A N 1
ATOM 604 C CA . PRO A 1 77 ? -46.479 49.967 -16.656 1.00 33.09 77 PRO A CA 1
ATOM 605 C C . PRO A 1 77 ? -46.726 50.331 -15.153 1.00 33.09 77 PRO A C 1
ATOM 607 O O . PRO A 1 77 ? -47.866 50.410 -14.720 1.00 33.09 77 PRO A O 1
ATOM 610 N N . SER A 1 78 ? -45.644 50.673 -14.424 1.00 21.06 78 SER A N 1
ATOM 611 C CA . SER A 1 78 ? -45.477 51.737 -13.385 1.00 21.06 78 SER A CA 1
ATOM 612 C C . SER A 1 78 ? -44.817 51.191 -12.108 1.00 21.06 78 SER A C 1
ATOM 614 O O . SER A 1 78 ? -45.371 50.316 -11.459 1.00 21.06 78 SER A O 1
ATOM 616 N N . GLN A 1 79 ? -43.521 51.437 -11.872 1.00 23.27 79 GLN A N 1
ATOM 617 C CA . GLN A 1 79 ? -42.890 52.618 -11.239 1.00 23.27 79 GLN A CA 1
ATOM 618 C C . GLN A 1 79 ? -43.265 52.851 -9.764 1.00 23.27 79 GLN A C 1
ATOM 620 O O . GLN A 1 79 ? -44.322 53.400 -9.492 1.00 23.27 79 GLN A O 1
ATOM 625 N N . SER A 1 80 ? -42.316 52.588 -8.855 1.00 21.92 80 SER A N 1
ATOM 626 C CA . SER A 1 80 ? -41.918 53.480 -7.742 1.00 21.92 80 SER A CA 1
ATOM 627 C C . SER A 1 80 ? -40.761 52.830 -6.963 1.00 21.92 80 SER A C 1
ATOM 629 O O . SER A 1 80 ? -40.887 51.700 -6.512 1.00 21.92 80 SER A O 1
ATOM 631 N N . GLN A 1 81 ? -39.562 53.414 -7.016 1.00 22.75 81 GLN A N 1
ATOM 632 C CA . GLN A 1 81 ? -38.944 54.239 -5.958 1.00 22.75 81 GLN A CA 1
ATOM 633 C C . GLN A 1 81 ? -38.064 53.428 -4.986 1.00 22.75 81 GLN A C 1
ATOM 635 O O . GLN A 1 81 ? -38.538 52.568 -4.257 1.00 22.75 81 GLN A O 1
ATOM 640 N N . GLY A 1 82 ? -36.757 53.728 -5.015 1.00 22.42 82 GLY A N 1
ATOM 641 C CA . GLY A 1 82 ? -35.771 53.297 -4.015 1.00 22.42 82 GLY A CA 1
ATOM 642 C C . GLY A 1 82 ? -35.880 54.086 -2.704 1.00 22.42 82 GLY A C 1
ATOM 643 O O . GLY A 1 82 ? -36.778 54.917 -2.561 1.00 22.42 82 GLY A O 1
ATOM 644 N N . PRO A 1 83 ? -34.964 53.851 -1.749 1.00 24.80 83 PRO A N 1
ATOM 645 C CA . PRO A 1 83 ? -33.826 54.775 -1.547 1.00 24.80 83 PRO A CA 1
ATOM 646 C C . PRO A 1 83 ? -32.502 54.032 -1.220 1.00 24.80 83 PRO A C 1
ATOM 648 O O . PRO A 1 83 ? -32.518 52.927 -0.693 1.00 24.80 83 PRO A O 1
ATOM 651 N N . LEU A 1 84 ? -31.326 54.462 -1.707 1.00 20.89 84 LEU A N 1
ATOM 652 C CA . LEU A 1 84 ? -30.382 55.438 -1.105 1.00 20.89 84 LEU A CA 1
ATOM 653 C C . LEU A 1 84 ? -30.059 55.150 0.382 1.00 20.89 84 LEU A C 1
ATOM 655 O O . LEU A 1 84 ? -30.928 55.282 1.231 1.00 20.89 84 LEU A O 1
ATOM 659 N N . LEU A 1 85 ? -28.877 54.594 0.691 1.00 24.95 85 LEU A N 1
ATOM 660 C CA . LEU A 1 85 ? -27.579 55.265 0.963 1.00 24.95 85 LEU A CA 1
ATOM 661 C C . LEU A 1 85 ? -27.513 55.993 2.317 1.00 24.95 85 LEU A C 1
ATOM 663 O O . LEU A 1 85 ? -28.270 56.927 2.535 1.00 24.95 85 LEU A O 1
ATOM 667 N N . MET A 1 86 ? -26.492 55.682 3.123 1.00 21.72 86 MET A N 1
ATOM 668 C CA . MET A 1 86 ? -25.757 56.641 3.971 1.00 21.72 86 MET A CA 1
ATOM 669 C C . MET A 1 86 ? -24.442 55.967 4.429 1.00 21.72 86 MET A C 1
ATOM 671 O O . MET A 1 86 ? -24.480 54.825 4.869 1.00 21.72 86 MET A O 1
ATOM 675 N N . ASN A 1 87 ? -23.239 56.482 4.116 1.00 22.14 87 ASN A N 1
ATOM 676 C CA . ASN A 1 87 ? -22.555 57.647 4.726 1.00 22.14 87 ASN A CA 1
ATOM 677 C C . ASN A 1 87 ? -22.606 57.563 6.260 1.00 22.14 87 ASN A C 1
ATOM 679 O O . ASN A 1 87 ? -23.689 57.470 6.811 1.00 22.14 87 ASN A O 1
ATOM 683 N N . THR A 1 88 ? -21.503 57.530 6.999 1.00 23.58 88 THR A N 1
ATOM 684 C CA . THR A 1 88 ? -20.509 58.593 7.278 1.00 23.58 88 THR A CA 1
ATOM 685 C C . THR A 1 88 ? -19.391 57.933 8.139 1.00 23.58 88 THR A C 1
ATOM 687 O O . THR A 1 88 ? -19.540 56.780 8.515 1.00 23.58 88 THR A O 1
ATOM 690 N N . GLU A 1 89 ? -18.221 58.461 8.509 1.00 22.69 89 GLU A N 1
ATOM 691 C CA . GLU A 1 89 ? -17.690 59.807 8.761 1.00 22.69 89 GLU A CA 1
ATOM 692 C C . GLU A 1 89 ? -16.153 59.631 8.907 1.00 22.69 89 GLU A C 1
ATOM 694 O O . GLU A 1 89 ? -15.697 58.657 9.494 1.00 22.69 89 GLU A O 1
ATOM 699 N N . ARG A 1 90 ? -15.313 60.350 8.153 1.00 22.20 90 ARG A N 1
ATOM 700 C CA . ARG A 1 90 ? -14.707 61.680 8.410 1.00 22.20 90 ARG A CA 1
ATOM 701 C C . ARG A 1 90 ? -13.564 61.683 9.446 1.00 22.20 90 ARG A C 1
ATOM 703 O O . ARG A 1 90 ? -13.740 61.189 10.542 1.00 22.20 90 ARG A O 1
ATOM 710 N N . LEU A 1 91 ? -12.339 62.126 9.131 1.00 21.25 91 LEU A N 1
ATOM 711 C CA . LEU A 1 91 ? -11.801 63.427 8.648 1.00 21.25 91 LEU A CA 1
ATOM 712 C C . LEU A 1 91 ? -11.322 64.347 9.793 1.00 21.25 91 LEU A C 1
ATOM 714 O O . LEU A 1 91 ? -12.062 64.557 10.747 1.00 21.25 91 LEU A O 1
ATOM 718 N N . HIS A 1 92 ? -10.178 65.010 9.534 1.00 23.19 92 HIS A N 1
ATOM 719 C CA . HIS A 1 92 ? -9.533 66.152 10.233 1.00 23.19 92 HIS A CA 1
ATOM 720 C C . HIS A 1 92 ? -8.548 65.785 11.366 1.00 23.19 92 HIS A C 1
ATOM 722 O O . HIS A 1 92 ? -8.845 64.930 12.178 1.00 23.19 92 HIS A O 1
ATOM 728 N N . SER A 1 93 ? -7.374 66.410 11.552 1.00 22.02 93 SER A N 1
ATOM 729 C CA . SER A 1 93 ? -6.691 67.544 10.898 1.00 22.02 93 SER A CA 1
ATOM 730 C C . SER A 1 93 ? -5.291 67.775 11.518 1.00 22.02 93 SER A C 1
ATOM 732 O O . SER A 1 93 ? -5.081 67.352 12.648 1.00 22.02 93 SER A O 1
ATOM 734 N N . ARG A 1 94 ? -4.462 68.599 10.832 1.00 20.92 94 ARG A N 1
ATOM 735 C CA . ARG A 1 94 ? -3.327 69.443 11.324 1.00 20.92 94 ARG A CA 1
ATOM 736 C C . ARG A 1 94 ? -2.043 68.693 11.762 1.00 20.92 94 ARG A C 1
ATOM 738 O O . ARG A 1 94 ? -2.137 67.706 12.462 1.00 20.92 94 ARG A O 1
ATOM 745 N N . THR A 1 95 ? -0.801 69.070 11.402 1.00 20.98 95 THR A N 1
ATOM 746 C CA . THR A 1 95 ? -0.173 70.389 11.117 1.00 20.98 95 THR A CA 1
ATOM 747 C C . THR A 1 95 ? 1.251 70.237 10.508 1.00 20.98 95 THR A C 1
ATOM 749 O O . THR A 1 95 ? 1.944 69.328 10.933 1.00 20.98 95 THR A O 1
ATOM 752 N N . LYS A 1 96 ? 1.649 71.175 9.607 1.00 22.03 96 LYS A N 1
ATOM 753 C CA . LYS A 1 96 ? 2.954 71.903 9.385 1.00 22.03 96 LYS A CA 1
ATOM 754 C C . LYS A 1 96 ? 4.314 71.153 9.497 1.00 22.03 96 LYS A C 1
ATOM 756 O O . LYS A 1 96 ? 4.496 70.421 10.449 1.00 22.03 96 LYS A O 1
ATOM 761 N N . SER A 1 97 ? 5.369 71.369 8.688 1.00 22.72 97 SER A N 1
ATOM 762 C CA . SER A 1 97 ? 5.776 72.397 7.690 1.00 22.72 97 SER A CA 1
ATOM 763 C C . SER A 1 97 ? 7.089 71.979 6.965 1.00 22.72 97 SER A C 1
ATOM 765 O O . SER A 1 97 ? 7.892 71.331 7.622 1.00 22.72 97 SER A O 1
ATOM 767 N N . THR A 1 98 ? 7.282 72.422 5.698 1.00 21.91 98 THR A N 1
ATOM 768 C CA . THR A 1 98 ? 8.533 72.823 4.950 1.00 21.91 98 THR A CA 1
ATOM 769 C C . THR A 1 98 ? 9.791 71.917 5.008 1.00 21.91 98 THR A C 1
ATOM 771 O O . THR A 1 98 ? 10.199 71.539 6.093 1.00 21.91 98 THR A O 1
ATOM 774 N N . ASP A 1 99 ? 10.522 71.572 3.932 1.00 23.25 99 ASP A N 1
ATOM 775 C CA . ASP A 1 99 ? 11.022 72.415 2.825 1.00 23.25 99 ASP A CA 1
ATOM 776 C C . ASP A 1 99 ? 11.673 71.590 1.667 1.00 23.25 99 ASP A C 1
ATOM 778 O O . ASP A 1 99 ? 12.049 70.441 1.891 1.00 23.25 99 ASP A O 1
ATOM 782 N N . GLU A 1 100 ? 11.856 72.238 0.497 1.00 23.91 100 GLU A N 1
ATOM 783 C CA . GLU A 1 100 ? 12.724 71.920 -0.682 1.00 23.91 100 GLU A CA 1
ATOM 784 C C . GLU A 1 100 ? 12.441 70.639 -1.531 1.00 23.91 100 GLU A C 1
ATOM 786 O O . GLU A 1 100 ? 12.230 69.564 -0.997 1.00 23.91 100 GLU A O 1
ATOM 791 N N . THR A 1 101 ? 12.464 70.571 -2.877 1.00 23.41 101 THR A N 1
ATOM 792 C CA . THR A 1 101 ? 12.804 71.466 -4.006 1.00 23.41 101 THR A CA 1
ATOM 793 C C . THR A 1 101 ? 12.209 70.918 -5.333 1.00 23.41 101 THR A C 1
ATOM 795 O O . THR A 1 101 ? 12.258 69.724 -5.607 1.00 23.41 101 THR A O 1
ATOM 798 N N . THR A 1 102 ? 11.684 71.849 -6.143 1.00 24.55 102 THR A N 1
ATOM 799 C CA . THR A 1 102 ? 11.479 71.920 -7.616 1.00 24.55 102 THR A CA 1
ATOM 800 C C . THR A 1 102 ? 10.776 70.810 -8.429 1.00 24.55 102 THR A C 1
ATOM 802 O O . THR A 1 102 ? 11.287 69.721 -8.667 1.00 24.55 102 THR A O 1
ATOM 805 N N . ASP A 1 103 ? 9.628 71.250 -8.945 1.00 29.78 103 ASP A N 1
ATOM 806 C CA . ASP A 1 103 ? 8.621 70.719 -9.868 1.00 29.78 103 ASP A CA 1
ATOM 807 C C . ASP A 1 103 ? 9.092 70.586 -11.339 1.00 29.78 103 ASP A C 1
ATOM 809 O O . ASP A 1 103 ? 9.885 71.411 -11.785 1.00 29.78 103 ASP A O 1
ATOM 813 N N . GLU A 1 104 ? 8.554 69.620 -12.107 1.00 25.61 104 GLU A N 1
ATOM 814 C CA . GLU A 1 104 ? 8.406 69.722 -13.578 1.00 25.61 104 GLU A CA 1
ATOM 815 C C . GLU A 1 104 ? 7.423 68.667 -14.168 1.00 25.61 104 GLU A C 1
ATOM 817 O O . GLU A 1 104 ? 7.696 67.474 -14.273 1.00 25.61 104 GLU A O 1
ATOM 822 N N . THR A 1 105 ? 6.251 69.169 -14.569 1.00 29.08 105 THR A N 1
ATOM 823 C CA . THR A 1 105 ? 5.241 68.722 -15.561 1.00 29.08 105 THR A CA 1
ATOM 824 C C . THR A 1 105 ? 5.323 67.358 -16.291 1.00 29.08 105 THR A C 1
ATOM 826 O O . THR A 1 105 ? 6.271 67.019 -16.994 1.00 29.08 105 THR A O 1
ATOM 829 N N . THR A 1 106 ? 4.170 66.675 -16.291 1.00 38.31 106 THR A N 1
ATOM 830 C CA . THR A 1 106 ? 3.751 65.509 -17.099 1.00 38.31 106 THR A CA 1
ATOM 831 C C . THR A 1 106 ? 3.779 65.737 -18.624 1.00 38.31 106 THR A C 1
ATOM 833 O O . THR A 1 106 ? 3.201 66.712 -19.104 1.00 38.31 106 THR A O 1
ATOM 836 N N . GLY A 1 107 ? 4.339 64.799 -19.408 1.00 29.77 107 GLY A N 1
ATOM 837 C CA . GLY A 1 107 ? 4.330 64.831 -20.883 1.00 29.77 107 GLY A CA 1
ATOM 838 C C . GLY A 1 107 ? 3.717 63.581 -21.543 1.00 29.77 107 GLY A C 1
ATOM 839 O O . GLY A 1 107 ? 4.230 62.480 -21.371 1.00 29.77 107 GLY A O 1
ATOM 840 N N . GLU A 1 108 ? 2.652 63.750 -22.338 1.00 40.72 108 GLU A N 1
ATOM 841 C CA . GLU A 1 108 ? 2.029 62.705 -23.177 1.00 40.72 108 GLU A CA 1
ATOM 842 C C . GLU A 1 108 ? 2.765 62.473 -24.521 1.00 40.72 108 GLU A C 1
ATOM 844 O O . GLU A 1 108 ? 3.296 63.397 -25.145 1.00 40.72 108 GLU A O 1
ATOM 849 N N . VAL A 1 109 ? 2.731 61.230 -25.028 1.00 46.78 109 VAL A N 1
ATOM 850 C CA . VAL A 1 109 ? 3.249 60.828 -26.355 1.00 46.78 109 VAL A CA 1
ATOM 851 C C . VAL A 1 109 ? 2.375 61.414 -27.473 1.00 46.78 109 VAL A C 1
ATOM 853 O O . VAL A 1 109 ? 1.210 61.049 -27.607 1.00 46.78 109 VAL A O 1
ATOM 856 N N . THR A 1 110 ? 2.933 62.271 -28.337 1.00 51.28 110 THR A N 1
ATOM 857 C CA . THR A 1 110 ? 2.190 62.900 -29.453 1.00 51.28 110 THR A CA 1
ATOM 858 C C . THR A 1 110 ? 2.693 62.488 -30.845 1.00 51.28 110 THR A C 1
ATOM 860 O O . THR A 1 110 ? 3.875 62.207 -31.059 1.00 51.28 110 THR A O 1
ATOM 863 N N . GLU A 1 111 ? 1.769 62.445 -31.817 1.00 51.59 111 GLU A N 1
ATOM 864 C CA . GLU A 1 111 ? 2.022 62.079 -33.219 1.00 51.59 111 GLU A CA 1
ATOM 865 C C . GLU A 1 111 ? 2.692 63.208 -34.028 1.00 51.59 111 GLU A C 1
ATOM 867 O O . GLU A 1 111 ? 2.376 64.391 -33.887 1.00 51.59 111 GLU A O 1
ATOM 872 N N . ASP A 1 112 ? 3.580 62.839 -34.954 1.00 43.91 112 ASP A N 1
ATOM 873 C CA . ASP A 1 112 ? 4.246 63.766 -35.875 1.00 43.91 112 ASP A CA 1
ATOM 874 C C . ASP A 1 112 ? 3.286 64.134 -37.033 1.00 43.91 112 ASP A C 1
ATOM 876 O O . ASP A 1 112 ? 3.161 63.396 -38.018 1.00 43.91 112 ASP A O 1
ATOM 880 N N . LYS A 1 113 ? 2.560 65.262 -36.929 1.00 41.75 113 LYS A N 1
ATOM 881 C CA . LYS A 1 113 ? 1.802 65.819 -38.068 1.00 41.75 113 LYS A CA 1
ATOM 882 C C . LYS A 1 113 ? 2.803 66.253 -39.140 1.00 41.75 113 LYS A C 1
ATOM 884 O O . LYS A 1 113 ? 3.680 67.072 -38.887 1.00 41.75 113 LYS A O 1
ATOM 889 N N . ALA A 1 114 ? 2.686 65.674 -40.335 1.00 40.47 114 ALA A N 1
ATOM 890 C CA . ALA A 1 114 ? 3.595 65.929 -41.446 1.00 40.47 114 ALA A CA 1
ATOM 891 C C . ALA A 1 114 ? 3.624 67.424 -41.789 1.00 40.47 114 ALA A C 1
ATOM 893 O O . ALA A 1 114 ? 2.673 67.948 -42.364 1.00 40.47 114 ALA A O 1
ATOM 894 N N . GLY A 1 115 ? 4.716 68.089 -41.419 1.00 44.81 115 GLY A N 1
ATOM 895 C CA . GLY A 1 115 ? 4.833 69.522 -41.628 1.00 44.81 115 GLY A CA 1
ATOM 896 C C . GLY A 1 115 ? 6.018 70.220 -40.978 1.00 44.81 115 GLY A C 1
ATOM 897 O O . GLY A 1 115 ? 6.117 71.411 -41.191 1.00 44.81 115 GLY A O 1
ATOM 898 N N . ASP A 1 116 ? 6.928 69.563 -40.247 1.00 41.00 116 ASP A N 1
ATOM 899 C CA . ASP A 1 116 ? 8.245 70.163 -39.995 1.00 41.00 116 ASP A CA 1
ATOM 900 C C . ASP A 1 116 ? 9.321 69.112 -39.658 1.00 41.00 116 ASP A C 1
ATOM 902 O O . ASP A 1 116 ? 9.146 68.245 -38.808 1.00 41.00 116 ASP A O 1
ATOM 906 N N . ASN A 1 117 ? 10.436 69.166 -40.390 1.00 50.62 117 ASN A N 1
ATOM 907 C CA . ASN A 1 117 ? 11.630 68.310 -40.325 1.00 50.62 117 ASN A CA 1
ATOM 908 C C . ASN A 1 117 ? 11.469 66.778 -40.510 1.00 50.62 117 ASN A C 1
ATOM 910 O O . ASN A 1 117 ? 11.635 65.979 -39.590 1.00 50.62 117 ASN A O 1
ATOM 914 N N . GLY A 1 118 ? 11.335 66.338 -41.773 1.00 55.75 118 GLY A N 1
ATOM 915 C CA . GLY A 1 118 ? 11.422 64.938 -42.243 1.00 55.75 118 GLY A CA 1
ATOM 916 C C . GLY A 1 118 ? 12.787 64.244 -42.044 1.00 55.75 118 GLY A C 1
ATOM 917 O O . GLY A 1 118 ? 13.401 63.761 -42.999 1.00 55.75 118 GLY A O 1
ATOM 918 N N . LYS A 1 119 ? 13.281 64.199 -40.804 1.00 70.31 119 LYS A N 1
ATOM 919 C CA . LYS A 1 119 ? 14.516 63.523 -40.394 1.00 70.31 119 LYS A CA 1
ATOM 920 C C . LYS A 1 119 ? 14.245 62.027 -40.165 1.00 70.31 119 LYS A C 1
ATOM 922 O O . LYS A 1 119 ? 13.192 61.645 -39.662 1.00 70.31 119 LYS A O 1
ATOM 927 N N . ASN A 1 120 ? 15.181 61.182 -40.593 1.00 77.75 120 ASN A N 1
ATOM 928 C CA . ASN A 1 120 ? 15.197 59.736 -40.357 1.00 77.75 120 ASN A CA 1
ATOM 929 C C . ASN A 1 120 ? 16.378 59.393 -39.449 1.00 77.75 120 ASN A C 1
ATOM 931 O O . ASN A 1 120 ? 17.430 60.025 -39.551 1.00 77.75 120 ASN A O 1
ATOM 935 N N . TYR A 1 121 ? 16.226 58.386 -38.605 1.00 82.94 121 TYR A N 1
ATOM 936 C CA . TYR A 1 121 ? 17.220 57.998 -37.615 1.00 82.94 121 TYR A CA 1
ATOM 937 C C . TYR A 1 121 ? 18.234 57.033 -38.229 1.00 82.94 121 TYR A C 1
ATOM 939 O O . TYR A 1 121 ? 17.883 56.119 -38.980 1.00 82.94 121 TYR A O 1
ATOM 947 N N . CYS A 1 122 ? 19.518 57.279 -37.970 1.00 82.69 122 CYS A N 1
ATOM 948 C CA . CYS A 1 122 ? 20.594 56.401 -38.421 1.00 82.69 122 CYS A CA 1
ATOM 949 C C . CYS A 1 122 ? 20.642 55.148 -37.548 1.00 82.69 122 CYS A C 1
ATOM 951 O O . CYS A 1 122 ? 20.741 55.283 -36.343 1.00 82.69 122 CYS A O 1
ATOM 953 N N . TYR A 1 123 ? 20.631 53.943 -38.118 1.00 80.00 123 TYR A N 1
ATOM 954 C CA . TYR A 1 123 ? 20.646 52.719 -37.302 1.00 80.00 123 TYR A CA 1
ATOM 955 C C . TYR A 1 123 ? 21.960 52.505 -36.526 1.00 80.00 123 TYR A C 1
ATOM 957 O O . TYR A 1 123 ? 21.967 51.761 -35.558 1.00 80.00 123 TYR A O 1
ATOM 965 N N . VAL A 1 124 ? 23.055 53.149 -36.952 1.00 79.00 124 VAL A N 1
ATOM 966 C CA . VAL A 1 124 ? 24.383 52.995 -36.331 1.00 79.00 124 VAL A CA 1
ATOM 967 C C . VAL A 1 124 ? 24.543 53.926 -35.131 1.00 79.00 124 VAL A C 1
ATOM 969 O O . VAL A 1 124 ? 24.938 53.498 -34.060 1.00 79.00 124 VAL A O 1
ATOM 972 N N . CYS A 1 125 ? 24.235 55.217 -35.299 1.00 79.06 125 CYS A N 1
ATOM 973 C CA . CYS A 1 125 ? 24.465 56.225 -34.255 1.00 79.06 125 CYS A CA 1
ATOM 974 C C . CYS A 1 125 ? 23.187 56.832 -33.668 1.00 79.06 125 CYS A C 1
ATOM 976 O O . CYS A 1 125 ? 23.278 57.753 -32.863 1.00 79.06 125 CYS A O 1
ATOM 978 N N . LEU A 1 126 ? 22.012 56.406 -34.142 1.00 76.75 126 LEU A N 1
ATOM 979 C CA . LEU A 1 126 ? 20.672 56.826 -33.706 1.00 76.75 126 LEU A CA 1
ATOM 980 C C . LEU A 1 126 ? 20.395 58.339 -33.750 1.00 76.75 126 LEU A C 1
ATOM 982 O O . LEU A 1 126 ? 19.338 58.797 -33.337 1.00 76.75 126 LEU A O 1
ATOM 986 N N . LYS A 1 127 ? 21.278 59.143 -34.358 1.00 81.50 127 LYS A N 1
ATOM 987 C CA . LYS A 1 127 ? 21.057 60.586 -34.537 1.00 81.50 127 LYS A CA 1
ATOM 988 C C . LYS A 1 127 ? 20.051 60.856 -35.674 1.00 81.50 127 LYS A C 1
ATOM 990 O O . LYS A 1 127 ? 20.157 60.224 -36.732 1.00 81.50 127 LYS A O 1
ATOM 995 N N . PRO A 1 128 ? 19.125 61.826 -35.529 1.00 81.56 128 PRO A N 1
ATOM 996 C CA . PRO A 1 128 ? 18.160 62.184 -36.571 1.00 81.56 128 PRO A CA 1
ATOM 997 C C . PRO A 1 128 ? 18.832 62.925 -37.735 1.00 81.56 128 PRO A C 1
ATOM 999 O O . PRO A 1 128 ? 19.556 63.901 -37.546 1.00 81.56 128 PRO A O 1
ATOM 1002 N N . GLN A 1 129 ? 18.580 62.483 -38.969 1.00 81.12 129 GLN A N 1
ATOM 1003 C CA . GLN A 1 129 ? 19.226 62.992 -40.183 1.00 81.12 129 GLN A CA 1
ATOM 1004 C C . GLN A 1 129 ? 18.212 63.290 -41.290 1.00 81.12 129 GLN A C 1
ATOM 1006 O O . GLN A 1 129 ? 17.456 62.422 -41.724 1.00 81.12 129 GLN A O 1
ATOM 1011 N N . SER A 1 130 ? 18.242 64.505 -41.835 1.00 77.06 130 SER A N 1
ATOM 1012 C CA . SER A 1 130 ? 17.374 64.912 -42.954 1.00 77.06 130 SER A CA 1
ATOM 1013 C C . SER A 1 130 ? 17.763 64.249 -44.284 1.00 77.06 130 SER A C 1
ATOM 1015 O O . SER A 1 130 ? 16.909 63.957 -45.120 1.00 77.06 130 SER A O 1
ATOM 1017 N N . LYS A 1 131 ? 19.054 63.956 -44.490 1.00 79.31 131 LYS A N 1
ATOM 1018 C CA . LYS A 1 131 ? 19.585 63.280 -45.689 1.00 79.31 131 LYS A CA 1
ATOM 1019 C C . LYS A 1 131 ? 20.418 62.055 -45.301 1.00 79.31 131 LYS A C 1
ATOM 1021 O O . LYS A 1 131 ? 21.636 62.024 -45.485 1.00 79.31 131 LYS A O 1
ATOM 1026 N N . LEU A 1 132 ? 19.739 61.025 -44.790 1.00 78.31 132 LEU A N 1
ATOM 1027 C CA . LEU A 1 132 ? 20.361 59.828 -44.208 1.00 78.31 132 LEU A CA 1
ATOM 1028 C C . LEU A 1 132 ? 21.373 59.131 -45.140 1.00 78.31 132 LEU A C 1
ATOM 1030 O O . LEU A 1 132 ? 22.463 58.782 -44.707 1.00 78.31 132 LEU A O 1
ATOM 1034 N N . ALA A 1 133 ? 21.095 59.032 -46.444 1.00 75.19 133 ALA A N 1
ATOM 1035 C CA . ALA A 1 133 ? 22.020 58.426 -47.413 1.00 75.19 133 ALA A CA 1
ATOM 1036 C C . ALA A 1 133 ? 23.365 59.174 -47.570 1.00 75.19 133 ALA A C 1
ATOM 1038 O O . ALA A 1 133 ? 24.361 58.577 -47.979 1.00 75.19 133 ALA A O 1
ATOM 1039 N N . ARG A 1 134 ? 23.414 60.482 -47.270 1.00 81.56 134 ARG A N 1
ATOM 1040 C CA . ARG A 1 134 ? 24.666 61.259 -47.232 1.00 81.56 134 ARG A CA 1
ATOM 1041 C C . ARG A 1 134 ? 25.385 61.045 -45.903 1.00 81.56 134 ARG A C 1
ATOM 1043 O O . ARG A 1 134 ? 26.599 60.884 -45.911 1.00 81.56 134 ARG A O 1
ATOM 1050 N N . HIS A 1 135 ? 24.634 61.009 -44.803 1.00 83.12 135 HIS A N 1
ATOM 1051 C CA . HIS A 1 135 ? 25.163 60.768 -43.462 1.00 83.12 135 HIS A CA 1
ATOM 1052 C C . HIS A 1 135 ? 25.825 59.391 -43.338 1.00 83.12 135 HIS A C 1
ATOM 1054 O O . HIS A 1 135 ? 26.932 59.302 -42.821 1.00 83.12 135 HIS A O 1
ATOM 1060 N N . LEU A 1 136 ? 25.209 58.343 -43.896 1.00 80.50 136 LEU A N 1
ATOM 1061 C CA . LEU A 1 136 ? 25.751 56.980 -43.880 1.00 80.50 136 LEU A CA 1
ATOM 1062 C C . LEU A 1 136 ? 27.148 56.881 -44.522 1.00 80.50 136 LEU A C 1
ATOM 1064 O O . LEU A 1 136 ? 27.913 55.996 -44.180 1.00 80.50 136 LEU A O 1
ATOM 1068 N N . LYS A 1 137 ? 27.570 57.842 -45.359 1.00 80.94 137 LYS A N 1
ATOM 1069 C CA . LYS A 1 137 ? 28.956 57.893 -45.864 1.00 80.94 137 LYS A CA 1
ATOM 1070 C C . LYS A 1 137 ? 30.017 58.159 -44.788 1.00 80.94 137 LYS A C 1
ATOM 1072 O O . LYS A 1 137 ? 31.196 58.026 -45.096 1.00 80.94 137 LYS A O 1
ATOM 1077 N N . ARG A 1 138 ? 29.624 58.589 -43.588 1.00 81.81 138 ARG A N 1
ATOM 1078 C CA . ARG A 1 138 ? 30.518 58.716 -42.426 1.00 81.81 138 ARG A CA 1
ATOM 1079 C C . ARG A 1 138 ? 30.660 57.396 -41.662 1.00 81.81 138 ARG A C 1
ATOM 1081 O O . ARG A 1 138 ? 31.650 57.222 -40.977 1.00 81.81 138 ARG A O 1
ATOM 1088 N N . HIS A 1 139 ? 29.732 56.459 -41.870 1.00 81.12 139 HIS A N 1
ATOM 1089 C CA . HIS A 1 139 ? 29.731 55.096 -41.320 1.00 81.12 139 HIS A CA 1
ATOM 1090 C C . HIS A 1 139 ? 30.134 54.075 -42.393 1.00 81.12 139 HIS A C 1
ATOM 1092 O O . HIS A 1 139 ? 29.516 53.027 -42.537 1.00 81.12 139 HIS A O 1
ATOM 1098 N N . LYS A 1 140 ? 31.125 54.415 -43.229 1.00 72.12 140 LYS A N 1
ATOM 1099 C CA . LYS A 1 140 ? 31.581 53.559 -44.345 1.00 72.12 140 LYS A CA 1
ATOM 1100 C C . LYS A 1 140 ? 32.246 52.262 -43.890 1.00 72.12 140 LYS A C 1
ATOM 1102 O O . LYS A 1 140 ? 32.403 51.373 -44.714 1.00 72.12 140 LYS A O 1
ATOM 1107 N N . THR A 1 141 ? 32.662 52.196 -42.632 1.00 73.31 141 THR A N 1
ATOM 1108 C CA . THR A 1 141 ? 33.259 51.017 -42.001 1.00 73.31 141 THR A CA 1
ATOM 1109 C C . THR A 1 141 ? 32.231 49.913 -41.755 1.00 73.31 141 THR A C 1
ATOM 1111 O O . THR A 1 141 ? 32.601 48.749 -41.698 1.00 73.31 141 THR A O 1
ATOM 1114 N N . GLU A 1 142 ? 30.942 50.253 -41.676 1.00 78.38 142 GLU A N 1
ATOM 1115 C CA . GLU A 1 142 ? 29.862 49.284 -41.490 1.00 78.38 142 GLU A CA 1
ATOM 1116 C C . GLU A 1 142 ? 29.602 48.504 -42.781 1.00 78.38 142 GLU A C 1
ATOM 1118 O O . GLU A 1 142 ? 29.261 49.095 -43.812 1.00 78.38 142 GLU A O 1
ATOM 1123 N N . ALA A 1 143 ? 29.714 47.175 -42.723 1.00 77.06 143 ALA A N 1
ATOM 1124 C CA . ALA A 1 143 ? 29.642 46.297 -43.892 1.00 77.06 143 ALA A CA 1
ATOM 1125 C C . ALA A 1 143 ? 28.363 46.507 -44.729 1.00 77.06 143 ALA A C 1
ATOM 1127 O O . ALA A 1 143 ? 28.437 46.658 -45.948 1.00 77.06 143 ALA A O 1
ATOM 1128 N N . GLU A 1 144 ? 27.196 46.628 -44.085 1.00 74.69 144 GLU A N 1
ATOM 1129 C CA . GLU A 1 144 ? 25.911 46.842 -44.775 1.00 74.69 144 GLU A CA 1
ATOM 1130 C C . GLU A 1 144 ? 25.816 48.231 -45.443 1.00 74.69 144 GLU A C 1
ATOM 1132 O O . GLU A 1 144 ? 25.158 48.414 -46.475 1.00 74.69 144 GLU A O 1
ATOM 1137 N N . VAL A 1 145 ? 26.483 49.241 -44.871 1.00 80.88 145 VAL A N 1
ATOM 1138 C CA . VAL A 1 145 ? 26.553 50.590 -45.445 1.00 80.88 145 VAL A CA 1
ATOM 1139 C C . VAL A 1 145 ? 27.527 50.607 -46.613 1.00 80.88 145 VAL A C 1
ATOM 1141 O O . VAL A 1 145 ? 27.210 51.176 -47.658 1.00 80.88 145 VAL A O 1
ATOM 1144 N N . MET A 1 146 ? 28.683 49.966 -46.464 1.00 76.38 146 MET A N 1
ATOM 1145 C CA . MET A 1 146 ? 29.672 49.803 -47.524 1.00 76.38 146 MET A CA 1
ATOM 1146 C C . MET A 1 146 ? 29.055 49.094 -48.734 1.00 76.38 146 MET A C 1
ATOM 1148 O O . MET A 1 146 ? 29.151 49.597 -49.855 1.00 76.38 146 MET A O 1
ATOM 1152 N N . GLU A 1 147 ? 28.307 48.015 -48.496 1.00 80.62 147 GLU A N 1
ATOM 1153 C CA . GLU A 1 147 ? 27.577 47.280 -49.525 1.00 80.62 147 GLU A CA 1
ATOM 1154 C C . GLU A 1 147 ? 26.563 48.185 -50.239 1.00 80.62 147 GLU A C 1
ATOM 1156 O O . GLU A 1 147 ? 26.592 48.316 -51.465 1.00 80.62 147 GLU A O 1
ATOM 1161 N N . ALA A 1 148 ? 25.713 48.904 -49.499 1.00 79.44 148 ALA A N 1
ATOM 1162 C CA . ALA A 1 148 ? 24.742 49.820 -50.095 1.00 79.44 148 ALA A CA 1
ATOM 1163 C C . ALA A 1 148 ? 25.407 50.969 -50.882 1.00 79.44 148 ALA A C 1
ATOM 1165 O O . ALA A 1 148 ? 24.851 51.460 -51.872 1.00 79.44 148 ALA A O 1
ATOM 1166 N N . LEU A 1 149 ? 26.587 51.429 -50.448 1.00 80.56 149 LEU A N 1
ATOM 1167 C CA . LEU A 1 149 ? 27.338 52.508 -51.086 1.00 80.56 149 LEU A CA 1
ATOM 1168 C C . LEU A 1 149 ? 28.226 52.042 -52.255 1.00 80.56 149 LEU A C 1
ATOM 1170 O O . LEU A 1 149 ? 28.652 52.916 -53.016 1.00 80.56 149 LEU A O 1
ATOM 1174 N N . SER A 1 150 ? 28.455 50.736 -52.426 1.00 80.75 150 SER A N 1
ATOM 1175 C CA . SER A 1 150 ? 29.246 50.154 -53.524 1.00 80.75 150 SER A CA 1
ATOM 1176 C C . SER A 1 150 ? 28.540 50.231 -54.888 1.00 80.75 150 SER A C 1
ATOM 1178 O O . SER A 1 150 ? 29.175 50.440 -55.916 1.00 80.75 150 SER A O 1
ATOM 1180 N N . TYR A 1 151 ? 27.205 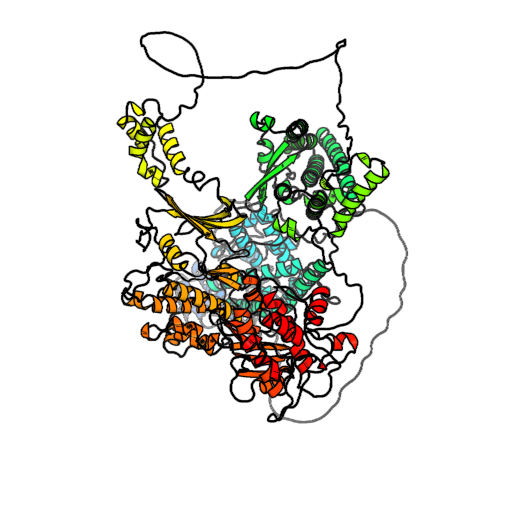50.163 -54.908 1.00 82.62 151 TYR A N 1
ATOM 1181 C CA . TYR A 1 151 ? 26.409 50.203 -56.142 1.00 82.62 151 TYR A CA 1
ATOM 1182 C C . TYR A 1 151 ? 26.303 51.622 -56.746 1.00 82.62 151 TYR A C 1
ATOM 1184 O O . TYR A 1 151 ? 26.270 52.593 -55.997 1.00 82.62 151 TYR A O 1
ATOM 1192 N N . PRO A 1 152 ? 26.138 51.823 -58.067 1.00 77.69 152 PRO A N 1
ATOM 1193 C CA . PRO A 1 152 ? 26.044 53.163 -58.665 1.00 77.69 152 PRO A CA 1
ATOM 1194 C C . PRO A 1 152 ? 24.875 54.008 -58.124 1.00 77.69 152 PRO A C 1
ATOM 1196 O O . PRO A 1 152 ? 23.795 53.483 -57.812 1.00 77.69 152 PRO A O 1
ATOM 1199 N N . LYS A 1 153 ? 25.067 55.335 -58.014 1.00 74.62 153 LYS A N 1
ATOM 1200 C CA . LYS A 1 153 ? 24.004 56.272 -57.594 1.00 74.62 153 LYS A CA 1
ATOM 1201 C C . LYS A 1 153 ? 22.831 56.190 -58.576 1.00 74.62 153 LYS A C 1
ATOM 1203 O O . LYS A 1 153 ? 23.025 56.274 -59.777 1.00 74.62 153 LYS A O 1
ATOM 1208 N N . GLY A 1 154 ? 21.617 56.037 -58.048 1.00 64.56 154 GLY A N 1
ATOM 1209 C CA . GLY A 1 154 ? 20.392 55.918 -58.847 1.00 64.56 154 GLY A CA 1
ATOM 1210 C C . GLY A 1 154 ? 19.937 54.478 -59.102 1.00 64.56 154 GLY A C 1
ATOM 1211 O O . GLY A 1 154 ? 18.739 54.279 -59.312 1.00 64.56 154 GLY A O 1
ATOM 1212 N N . SER A 1 155 ? 20.825 53.480 -58.971 1.00 77.56 155 SER A N 1
ATOM 1213 C CA . SER A 1 155 ? 20.472 52.068 -59.173 1.00 77.56 155 SER A CA 1
ATOM 1214 C C . SER A 1 155 ? 19.378 51.592 -58.209 1.00 77.56 155 SER A C 1
ATOM 1216 O O . SER A 1 155 ? 19.330 51.968 -57.031 1.00 77.56 155 SER A O 1
ATOM 1218 N N . VAL A 1 156 ? 18.482 50.741 -58.716 1.00 70.88 156 VAL A N 1
ATOM 1219 C CA . VAL A 1 156 ? 17.349 50.194 -57.950 1.00 70.88 156 VAL A CA 1
ATOM 1220 C C . VAL A 1 156 ? 17.849 49.426 -56.723 1.00 70.88 156 VAL A C 1
ATOM 1222 O O . VAL A 1 156 ? 17.295 49.581 -55.633 1.00 70.88 156 VAL A O 1
ATOM 1225 N N . LYS A 1 157 ? 18.950 48.676 -56.870 1.00 69.12 157 LYS A N 1
ATOM 1226 C CA . LYS A 1 157 ? 19.567 47.891 -55.791 1.00 69.12 157 LYS A CA 1
ATOM 1227 C C . LYS A 1 157 ? 20.120 48.787 -54.674 1.00 69.12 157 LYS A C 1
ATOM 1229 O O . LYS A 1 157 ? 19.766 48.587 -53.513 1.00 69.12 157 LYS A O 1
ATOM 1234 N N . ARG A 1 158 ? 20.842 49.866 -55.017 1.00 78.44 158 ARG A N 1
ATOM 1235 C CA . ARG A 1 158 ? 21.288 50.884 -54.044 1.00 78.44 158 ARG A CA 1
ATOM 1236 C C . ARG A 1 158 ? 20.123 51.528 -53.301 1.00 78.44 158 ARG A C 1
ATOM 1238 O O . ARG A 1 158 ? 20.183 51.720 -52.090 1.00 78.44 158 ARG A O 1
ATOM 1245 N N . ARG A 1 159 ? 19.054 51.878 -54.019 1.00 76.56 159 ARG A N 1
ATOM 1246 C CA . ARG A 1 159 ? 17.876 52.535 -53.435 1.00 76.56 159 ARG A CA 1
ATOM 1247 C C . ARG A 1 159 ? 17.160 51.630 -52.429 1.00 76.56 159 ARG A C 1
ATOM 1249 O O . ARG A 1 159 ? 16.789 52.107 -51.360 1.00 76.56 159 ARG A O 1
ATOM 1256 N N . ARG A 1 160 ? 17.025 50.336 -52.742 1.00 75.00 160 ARG A N 1
ATOM 1257 C CA . ARG A 1 160 ? 16.405 49.329 -51.863 1.00 75.00 160 ARG A CA 1
ATOM 1258 C C . ARG A 1 160 ? 17.222 49.080 -50.596 1.00 75.00 160 ARG A C 1
ATOM 1260 O O . ARG A 1 160 ? 16.652 49.091 -49.508 1.00 75.00 160 ARG A O 1
ATOM 1267 N N . LEU A 1 161 ? 18.541 48.919 -50.717 1.00 73.56 161 LEU A N 1
ATOM 1268 C CA . LEU A 1 161 ? 19.415 48.719 -49.554 1.00 73.56 161 LEU A CA 1
ATOM 1269 C C . LEU A 1 161 ? 19.407 49.944 -48.630 1.00 73.56 161 LEU A C 1
ATOM 1271 O O . LEU A 1 161 ? 19.212 49.810 -47.425 1.00 73.56 161 LEU A O 1
ATOM 1275 N N . LEU A 1 162 ? 19.485 51.157 -49.187 1.00 80.38 162 LEU A N 1
ATOM 1276 C CA . LEU A 1 162 ? 19.386 52.385 -48.390 1.00 80.38 162 LEU A CA 1
ATOM 1277 C C . LEU A 1 162 ? 18.009 52.558 -47.724 1.00 80.38 162 LEU A C 1
ATOM 1279 O O . LEU A 1 162 ? 17.928 53.094 -46.619 1.00 80.38 162 LEU A O 1
ATOM 1283 N N . GLU A 1 163 ? 16.925 52.097 -48.354 1.00 76.69 163 GLU A N 1
ATOM 1284 C CA . GLU A 1 163 ? 15.598 52.083 -47.730 1.00 76.69 163 GLU A CA 1
ATOM 1285 C C . GLU A 1 163 ? 15.505 51.075 -46.574 1.00 76.69 163 GLU A C 1
ATOM 1287 O O . GLU A 1 163 ? 14.891 51.393 -45.553 1.00 76.69 163 GLU A O 1
ATOM 1292 N N . LYS A 1 164 ? 16.144 49.905 -46.694 1.00 74.19 164 LYS A N 1
ATOM 1293 C CA . LYS A 1 164 ? 16.225 48.900 -45.622 1.00 74.19 164 LYS A CA 1
ATOM 1294 C C . LYS A 1 164 ? 16.950 49.463 -44.394 1.00 74.19 164 LYS A C 1
ATOM 1296 O O . LYS A 1 164 ? 16.402 49.417 -43.294 1.00 74.19 164 LYS A O 1
ATOM 1301 N N . LEU A 1 165 ? 18.113 50.086 -44.595 1.00 78.62 165 LEU A N 1
ATOM 1302 C CA . LEU A 1 165 ? 18.896 50.707 -43.516 1.00 78.62 165 LEU A CA 1
ATOM 1303 C C . LEU A 1 165 ? 18.149 51.870 -42.847 1.00 78.62 165 LEU A C 1
ATOM 1305 O O . LEU A 1 165 ? 18.187 52.025 -41.627 1.00 78.62 165 LEU A O 1
ATOM 1309 N N . ARG A 1 166 ? 17.405 52.660 -43.631 1.00 80.81 166 ARG A N 1
ATOM 1310 C CA . ARG A 1 166 ? 16.547 53.731 -43.108 1.00 80.81 166 ARG A CA 1
ATOM 1311 C C . ARG A 1 166 ? 15.420 53.196 -42.226 1.00 80.81 166 ARG A C 1
ATOM 1313 O O . ARG A 1 166 ? 15.181 53.741 -41.152 1.00 80.81 166 ARG A O 1
ATOM 1320 N N . ASN A 1 167 ? 14.712 52.160 -42.674 1.00 74.69 167 ASN A N 1
ATOM 1321 C CA . ASN A 1 167 ? 13.600 51.610 -41.899 1.00 74.69 167 ASN A CA 1
ATOM 1322 C C . ASN A 1 167 ? 14.098 50.930 -40.616 1.00 74.69 167 ASN A C 1
ATOM 1324 O O . ASN A 1 167 ? 13.414 51.014 -39.604 1.00 74.69 167 ASN A O 1
ATOM 1328 N N . ARG A 1 168 ? 15.299 50.331 -40.635 1.00 75.38 168 ARG A N 1
ATOM 1329 C CA . ARG A 1 168 ? 15.952 49.756 -39.448 1.00 75.38 168 ARG A CA 1
ATOM 1330 C C . ARG A 1 168 ? 16.215 50.812 -38.370 1.00 75.38 168 ARG A C 1
ATOM 1332 O O . ARG A 1 168 ? 15.807 50.619 -37.233 1.00 75.38 168 ARG A O 1
ATOM 1339 N N . GLY A 1 169 ? 16.811 51.949 -38.736 1.00 78.00 169 GLY A N 1
ATOM 1340 C CA . GLY A 1 169 ? 17.098 53.020 -37.772 1.00 78.00 169 GLY A CA 1
ATOM 1341 C C . GLY A 1 169 ? 15.840 53.680 -37.203 1.00 78.00 169 GLY A C 1
ATOM 1342 O O . GLY A 1 169 ? 15.744 53.900 -36.001 1.00 78.00 169 GLY A O 1
ATOM 1343 N N . ASN A 1 170 ? 14.826 53.918 -38.041 1.00 79.38 170 ASN A N 1
ATOM 1344 C CA . ASN A 1 170 ? 13.538 54.441 -37.570 1.00 79.38 170 ASN A CA 1
ATOM 1345 C C . ASN A 1 170 ? 12.787 53.439 -36.676 1.00 79.38 170 ASN A C 1
ATOM 1347 O O . ASN A 1 170 ? 12.101 53.847 -35.744 1.00 79.38 170 ASN A O 1
ATOM 1351 N N . PHE A 1 171 ? 12.891 52.139 -36.964 1.00 73.00 171 PHE A N 1
ATOM 1352 C CA . PHE A 1 171 ? 12.287 51.094 -36.142 1.00 73.00 171 PHE A CA 1
ATOM 1353 C C . PHE A 1 171 ? 12.894 51.076 -34.738 1.00 73.00 171 PHE A C 1
ATOM 1355 O O . PHE A 1 171 ? 12.153 51.052 -33.762 1.00 73.00 171 PHE A O 1
ATOM 1362 N N . GLN A 1 172 ? 14.220 51.167 -34.644 1.00 72.31 172 GLN A N 1
ATOM 1363 C CA . GLN A 1 172 ? 14.930 51.168 -33.367 1.00 72.31 172 GLN A CA 1
ATOM 1364 C C . GLN A 1 172 ? 14.560 52.384 -32.504 1.00 72.31 172 GLN A C 1
ATOM 1366 O O . GLN A 1 172 ? 14.170 52.202 -31.356 1.00 72.31 172 GLN A O 1
ATOM 1371 N N . HIS A 1 173 ? 14.531 53.587 -33.092 1.00 77.81 173 HIS A N 1
ATOM 1372 C CA . HIS A 1 173 ? 14.051 54.804 -32.415 1.00 77.81 173 HIS A CA 1
ATOM 1373 C C . HIS A 1 173 ? 12.606 54.666 -31.908 1.00 77.81 173 HIS A C 1
ATOM 1375 O O . HIS A 1 173 ? 12.299 55.007 -30.771 1.00 77.81 173 HIS A O 1
ATOM 1381 N N . ASN A 1 174 ? 11.699 54.124 -32.726 1.00 73.31 174 ASN A N 1
ATOM 1382 C CA . ASN A 1 174 ? 10.293 53.977 -32.334 1.00 73.31 174 ASN A CA 1
ATOM 1383 C C . ASN A 1 174 ? 10.087 52.974 -31.197 1.00 73.31 174 ASN A C 1
ATOM 1385 O O . ASN A 1 174 ? 9.196 53.169 -30.377 1.00 73.31 174 ASN A O 1
ATOM 1389 N N . VAL A 1 175 ? 10.876 51.898 -31.166 1.00 63.38 175 VAL A N 1
ATOM 1390 C CA . VAL A 1 175 ? 10.846 50.924 -30.068 1.00 63.38 175 VAL A CA 1
ATOM 1391 C C . VAL A 1 175 ? 11.324 51.574 -28.772 1.00 63.38 175 VAL A C 1
ATOM 1393 O O . VAL A 1 175 ? 10.749 51.314 -27.722 1.00 63.38 175 VAL A O 1
ATOM 1396 N N . GLU A 1 176 ? 12.333 52.437 -28.846 1.00 67.75 176 GLU A N 1
ATOM 1397 C CA . GLU A 1 176 ? 12.891 53.132 -27.686 1.00 67.75 176 GLU A CA 1
ATOM 1398 C C . GLU A 1 176 ? 11.914 54.171 -27.118 1.00 67.75 176 GLU A C 1
ATOM 1400 O O . GLU A 1 176 ? 11.634 54.143 -25.925 1.00 67.75 176 GLU A O 1
ATOM 1405 N N . VAL A 1 177 ? 11.265 54.968 -27.975 1.00 66.69 177 VAL A N 1
ATOM 1406 C CA . VAL A 1 177 ? 10.199 55.910 -27.574 1.00 66.69 177 VAL A CA 1
ATOM 1407 C C . VAL A 1 177 ? 8.976 55.195 -26.984 1.00 66.69 177 VAL A C 1
ATOM 1409 O O . VAL A 1 177 ? 8.373 55.671 -26.026 1.00 66.69 177 VAL A O 1
ATOM 1412 N N . MET A 1 178 ? 8.604 54.028 -27.523 1.00 59.66 178 MET A N 1
ATOM 1413 C CA . MET A 1 178 ? 7.511 53.211 -26.974 1.00 59.66 178 MET A CA 1
ATOM 1414 C C . MET A 1 178 ? 7.860 52.599 -25.610 1.00 59.66 178 MET A C 1
ATOM 1416 O O . MET A 1 178 ? 6.953 52.273 -24.850 1.00 59.66 178 MET A O 1
ATOM 1420 N N . LYS A 1 179 ? 9.153 52.427 -25.302 1.00 55.09 179 LYS A N 1
ATOM 1421 C CA . LYS A 1 179 ? 9.632 51.917 -24.010 1.00 55.09 179 LYS A CA 1
ATOM 1422 C C . LYS A 1 179 ? 9.799 53.019 -22.967 1.00 55.09 179 LYS A C 1
ATOM 1424 O O . LYS A 1 179 ? 9.448 52.795 -21.817 1.00 55.09 179 LYS A O 1
ATOM 1429 N N . SER A 1 180 ? 10.330 54.179 -23.351 1.00 60.00 180 SER A N 1
ATOM 1430 C CA . SER A 1 180 ? 10.537 55.310 -22.436 1.00 60.00 180 SER A CA 1
ATOM 1431 C C . SER A 1 180 ? 9.247 56.065 -22.111 1.00 60.00 180 SER A C 1
ATOM 1433 O O . SER A 1 180 ? 9.219 56.838 -21.160 1.00 60.00 180 SER A O 1
ATOM 1435 N N . GLY A 1 181 ? 8.193 55.891 -22.918 1.00 51.41 181 GLY A N 1
ATOM 1436 C CA . GLY A 1 181 ? 6.909 56.574 -22.742 1.00 51.41 181 GLY A CA 1
ATOM 1437 C C . GLY A 1 181 ? 6.952 58.076 -23.046 1.00 51.41 181 GLY A C 1
ATOM 1438 O O . GLY A 1 181 ? 5.939 58.752 -22.916 1.00 51.41 181 GLY A O 1
ATOM 1439 N N . THR A 1 182 ? 8.100 58.600 -23.478 1.00 49.09 182 THR A N 1
ATOM 1440 C CA . THR A 1 182 ? 8.331 60.019 -23.770 1.00 49.09 182 THR A CA 1
ATOM 1441 C C . THR A 1 182 ? 9.056 60.163 -25.113 1.00 49.09 182 THR A C 1
ATOM 1443 O O . THR A 1 182 ? 10.050 59.488 -25.385 1.00 49.09 182 THR A O 1
ATOM 1446 N N . GLY A 1 183 ? 8.543 61.029 -25.996 1.00 61.31 183 GLY A N 1
ATOM 1447 C CA . GLY A 1 183 ? 9.105 61.284 -27.332 1.00 61.31 183 GLY A CA 1
ATOM 1448 C C . GLY A 1 183 ? 8.120 61.061 -28.488 1.00 61.31 183 GLY A C 1
ATOM 1449 O O . GLY A 1 183 ? 6.980 60.653 -28.291 1.00 61.31 183 GLY A O 1
ATOM 1450 N N . LYS A 1 184 ? 8.550 61.356 -29.725 1.00 68.19 184 LYS A N 1
ATOM 1451 C CA . LYS A 1 184 ? 7.701 61.277 -30.934 1.00 68.19 184 LYS A CA 1
ATOM 1452 C C . LYS A 1 184 ? 8.036 60.059 -31.798 1.00 68.19 184 LYS A C 1
ATOM 1454 O O . LYS A 1 184 ? 9.197 59.840 -32.158 1.00 68.19 184 LYS A O 1
ATOM 1459 N N . ILE A 1 185 ? 7.003 59.301 -32.173 1.00 67.62 185 ILE A N 1
ATOM 1460 C CA . ILE A 1 185 ? 7.101 58.090 -33.001 1.00 67.62 185 ILE A CA 1
ATOM 1461 C C . ILE A 1 185 ? 7.124 58.450 -34.494 1.00 67.62 185 ILE A C 1
ATOM 1463 O O . ILE A 1 185 ? 6.291 59.210 -34.989 1.00 67.62 185 ILE A O 1
ATOM 1467 N N . LYS A 1 186 ? 8.041 57.841 -35.257 1.00 72.56 186 LYS A N 1
ATOM 1468 C CA . LYS A 1 186 ? 8.186 58.051 -36.701 1.00 72.56 186 LYS A CA 1
ATOM 1469 C C . LYS A 1 186 ? 7.363 57.067 -37.537 1.00 72.56 186 LYS A C 1
ATOM 1471 O O . LYS A 1 186 ? 7.716 55.895 -37.677 1.00 72.56 186 LYS A O 1
ATOM 1476 N N . LEU A 1 187 ? 6.304 57.559 -38.176 1.00 64.31 187 LEU A N 1
ATOM 1477 C CA . LEU A 1 187 ? 5.430 56.777 -39.062 1.00 64.31 187 LEU A CA 1
ATOM 1478 C C . LEU A 1 187 ? 5.848 56.876 -40.537 1.00 64.31 187 LEU A C 1
ATOM 1480 O O . LEU A 1 187 ? 6.419 57.878 -40.972 1.00 64.31 187 LEU A O 1
ATOM 1484 N N . LYS A 1 188 ? 5.547 55.837 -41.335 1.00 61.38 188 LYS A N 1
ATOM 1485 C CA . LYS A 1 188 ? 5.845 55.836 -42.783 1.00 61.38 188 LYS A CA 1
ATOM 1486 C C . LYS A 1 188 ? 4.804 56.617 -43.605 1.00 61.38 188 LYS A C 1
ATOM 1488 O O . LYS A 1 188 ? 5.172 57.171 -44.639 1.00 61.38 188 LYS A O 1
ATOM 1493 N N . ARG A 1 189 ? 3.541 56.686 -43.152 1.00 55.50 189 ARG A N 1
ATOM 1494 C CA . ARG A 1 189 ? 2.454 57.565 -43.644 1.00 55.50 189 ARG A CA 1
ATOM 1495 C C . ARG A 1 189 ? 1.475 57.874 -42.500 1.00 55.50 189 ARG A C 1
ATOM 1497 O O . ARG A 1 189 ? 1.332 57.053 -41.600 1.00 55.50 189 ARG A O 1
ATOM 1504 N N . THR A 1 190 ? 0.842 59.046 -42.526 1.00 51.28 190 THR A N 1
ATOM 1505 C CA . THR A 1 190 ? -0.065 59.527 -41.471 1.00 51.28 190 THR A CA 1
ATOM 1506 C C . THR A 1 190 ? -1.458 58.890 -41.577 1.00 51.28 190 THR A C 1
ATOM 1508 O O . THR A 1 190 ? -2.023 58.800 -42.665 1.00 51.28 190 THR A O 1
ATOM 1511 N N . SER A 1 191 ? -2.024 58.463 -40.443 1.00 51.12 191 SER A N 1
ATOM 1512 C CA . SER A 1 191 ? -3.394 57.939 -40.311 1.00 51.12 191 SER A CA 1
ATOM 1513 C C . SER A 1 191 ? -3.958 58.341 -38.944 1.00 51.12 191 SER A C 1
ATOM 1515 O O . SER A 1 191 ? -3.246 58.230 -37.955 1.00 51.12 191 SER A O 1
ATOM 1517 N N . LYS A 1 192 ? -5.234 58.751 -38.875 1.00 49.34 192 LYS A N 1
ATOM 1518 C CA . LYS A 1 192 ? -5.932 59.240 -37.662 1.00 49.34 192 LYS A CA 1
ATOM 1519 C C . LYS A 1 192 ? -6.289 58.134 -36.632 1.00 49.34 192 LYS A C 1
ATOM 1521 O O . LYS A 1 192 ? -7.372 58.173 -36.059 1.00 49.34 192 LYS A O 1
ATOM 1526 N N . GLN A 1 193 ? -5.470 57.094 -36.446 1.00 49.25 193 GLN A N 1
ATOM 1527 C CA . GLN A 1 193 ? -5.794 55.955 -35.559 1.00 49.25 193 GLN A CA 1
ATOM 1528 C C . GLN A 1 193 ? -4.664 55.637 -34.574 1.00 49.25 193 GLN A C 1
ATOM 1530 O O . GLN A 1 193 ? -3.522 55.516 -34.987 1.00 49.25 193 GLN A O 1
ATOM 1535 N N . SER A 1 194 ? -5.014 55.369 -33.312 1.00 47.78 194 SER A N 1
ATOM 1536 C CA . SER A 1 194 ? -4.110 55.329 -32.148 1.00 47.78 194 SER A CA 1
ATOM 1537 C C . SER A 1 194 ? -3.330 54.022 -31.900 1.00 47.78 194 SER A C 1
ATOM 1539 O O . SER A 1 194 ? -2.735 53.864 -30.838 1.00 47.78 194 SER A O 1
ATOM 1541 N N . LYS A 1 195 ? -3.305 53.052 -32.834 1.00 53.16 195 LYS A N 1
ATOM 1542 C CA . LYS A 1 195 ? -2.537 51.792 -32.668 1.00 53.16 195 LYS A CA 1
ATOM 1543 C C . LYS A 1 195 ? -1.778 51.400 -33.945 1.00 53.16 195 LYS A C 1
ATOM 1545 O O . LYS A 1 195 ? -2.385 51.058 -34.966 1.00 53.16 195 LYS A O 1
ATOM 1550 N N . PHE A 1 196 ? -0.445 51.407 -33.867 1.00 57.88 196 PHE A N 1
ATOM 1551 C CA . PHE A 1 196 ? 0.479 51.186 -34.988 1.00 57.88 196 PHE A CA 1
ATOM 1552 C C . PHE A 1 196 ? 1.297 49.896 -34.825 1.00 57.88 196 PHE A C 1
ATOM 1554 O O . PHE A 1 196 ? 1.608 49.482 -33.713 1.00 57.88 196 PHE A O 1
ATOM 1561 N N . ILE A 1 197 ? 1.623 49.242 -35.946 1.00 50.53 197 ILE A N 1
ATOM 1562 C CA . ILE A 1 197 ? 2.322 47.949 -36.009 1.00 50.53 197 ILE A CA 1
ATOM 1563 C C . ILE A 1 197 ? 3.359 47.989 -37.144 1.00 50.53 197 ILE A C 1
ATOM 1565 O O . ILE A 1 197 ? 3.116 48.565 -38.208 1.00 50.53 197 ILE A O 1
ATOM 1569 N N . HIS A 1 198 ? 4.528 47.370 -36.957 1.00 51.75 198 HIS A N 1
ATOM 1570 C CA . HIS A 1 198 ? 5.570 47.327 -37.985 1.00 51.75 198 HIS A CA 1
ATOM 1571 C C . HIS A 1 198 ? 5.371 46.196 -39.013 1.00 51.75 198 HIS A C 1
ATOM 1573 O O . HIS A 1 198 ? 4.913 45.099 -38.707 1.00 51.75 198 HIS A O 1
ATOM 1579 N N . CYS A 1 199 ? 5.786 46.434 -40.257 1.00 55.06 199 CYS A N 1
ATOM 1580 C CA . CYS A 1 199 ? 5.846 45.423 -41.309 1.00 55.06 199 CYS A CA 1
ATOM 1581 C C . CYS A 1 199 ? 7.005 44.454 -41.072 1.00 55.06 199 CYS A C 1
ATOM 1583 O O . CYS A 1 199 ? 8.140 44.876 -40.864 1.00 55.06 199 CYS A O 1
ATOM 1585 N N . LEU A 1 200 ? 6.739 43.151 -41.144 1.00 48.44 200 LEU A N 1
ATOM 1586 C CA . LEU A 1 200 ? 7.733 42.105 -40.880 1.00 48.44 200 LEU A CA 1
ATOM 1587 C C . LEU A 1 200 ? 8.907 42.125 -41.872 1.00 48.44 200 LEU A C 1
ATOM 1589 O O . LEU A 1 200 ? 10.042 41.903 -41.456 1.00 48.44 200 LEU A O 1
ATOM 1593 N N . TYR A 1 201 ? 8.644 42.472 -43.136 1.00 53.41 201 TYR A N 1
ATOM 1594 C CA . TYR A 1 201 ? 9.626 42.430 -44.225 1.00 53.41 201 TYR A CA 1
ATOM 1595 C C . TYR A 1 201 ? 10.452 43.714 -44.343 1.00 53.41 201 TYR A C 1
ATOM 1597 O O . TYR A 1 201 ? 11.671 43.669 -44.462 1.00 53.41 201 TYR A O 1
ATOM 1605 N N . CYS A 1 202 ? 9.803 44.884 -44.303 1.00 60.97 202 CYS A N 1
ATOM 1606 C CA . CYS A 1 202 ? 10.500 46.162 -44.488 1.00 60.97 202 CYS A CA 1
ATOM 1607 C C . CYS A 1 202 ? 10.771 46.925 -43.186 1.00 60.97 202 CYS A C 1
ATOM 1609 O O . CYS A 1 202 ? 11.406 47.976 -43.249 1.00 60.97 202 CYS A O 1
ATOM 1611 N N . LYS A 1 203 ? 10.262 46.439 -42.042 1.00 61.81 203 LYS A N 1
ATOM 1612 C CA . LYS A 1 203 ? 10.352 47.044 -40.697 1.00 61.81 203 LYS A CA 1
ATOM 1613 C C . LYS A 1 203 ? 9.779 48.467 -40.568 1.00 61.81 203 LYS A C 1
ATOM 1615 O O . LYS A 1 203 ? 9.975 49.125 -39.556 1.00 61.81 203 LYS A O 1
ATOM 1620 N N . GLY A 1 204 ? 9.025 48.949 -41.560 1.00 63.12 204 GLY A N 1
ATOM 1621 C CA . GLY A 1 204 ? 8.304 50.227 -41.477 1.00 63.12 204 GLY A CA 1
ATOM 1622 C C . GLY A 1 204 ? 7.030 50.130 -40.628 1.00 63.12 204 GLY A C 1
ATOM 1623 O O . GLY A 1 204 ? 6.360 49.105 -40.676 1.00 63.12 204 GLY A O 1
ATOM 1624 N N . MET A 1 205 ? 6.685 51.185 -39.884 1.00 60.88 205 MET A N 1
ATOM 1625 C CA . MET A 1 205 ? 5.470 51.277 -39.052 1.00 60.88 205 MET A CA 1
ATOM 1626 C C . MET A 1 205 ? 4.243 51.749 -39.846 1.00 60.88 205 MET A C 1
ATOM 1628 O O . MET A 1 205 ? 4.319 52.753 -40.562 1.00 60.88 205 MET A O 1
ATOM 1632 N N . PHE A 1 206 ? 3.127 51.027 -39.697 1.00 62.84 206 PHE A N 1
ATOM 1633 C CA . PHE A 1 206 ? 1.846 51.244 -40.379 1.00 62.84 206 PHE A CA 1
ATOM 1634 C C . PHE A 1 206 ? 0.667 51.076 -39.408 1.00 62.84 206 PHE A C 1
ATOM 1636 O O . PHE A 1 206 ? 0.782 50.408 -38.383 1.00 62.84 206 PHE A O 1
ATOM 1643 N N . SER A 1 207 ? -0.502 51.623 -39.742 1.00 58.97 207 SER A N 1
ATOM 1644 C CA . SER A 1 207 ? -1.737 51.297 -39.016 1.00 58.97 207 SER A CA 1
ATOM 1645 C C . SER A 1 207 ? -2.172 49.844 -39.288 1.00 58.97 207 SER A C 1
ATOM 1647 O O . SER A 1 207 ? -1.899 49.290 -40.361 1.00 58.97 207 SER A O 1
ATOM 1649 N N . ARG A 1 208 ? -2.889 49.209 -38.346 1.00 53.22 208 ARG A N 1
ATOM 1650 C CA . ARG A 1 208 ? -3.324 47.796 -38.464 1.00 53.22 208 ARG A CA 1
ATOM 1651 C C . ARG A 1 208 ? -4.116 47.512 -39.753 1.00 53.22 208 ARG A C 1
ATOM 1653 O O . ARG A 1 208 ? -3.945 46.455 -40.353 1.00 53.22 208 ARG A O 1
ATOM 1660 N N . LYS A 1 209 ? -4.928 48.469 -40.223 1.00 52.53 209 LYS A N 1
ATOM 1661 C CA . LYS A 1 209 ? -5.710 48.360 -41.475 1.00 52.53 209 LYS A CA 1
ATOM 1662 C C . LYS A 1 209 ? -4.865 48.522 -42.746 1.00 52.53 209 LYS A C 1
ATOM 1664 O O . LYS A 1 209 ? -5.233 48.019 -43.808 1.00 52.53 209 LYS A O 1
ATOM 1669 N N . GLU A 1 210 ? -3.750 49.244 -42.682 1.00 55.47 210 GLU A N 1
ATOM 1670 C CA . GLU A 1 210 ? -2.880 49.486 -43.840 1.00 55.47 210 GLU A CA 1
ATOM 1671 C C . GLU A 1 210 ? -1.802 48.421 -44.001 1.00 55.47 210 GLU A C 1
ATOM 1673 O O . GLU A 1 210 ? -1.393 48.135 -45.129 1.00 55.47 210 GLU A O 1
ATOM 1678 N N . LEU A 1 211 ? -1.390 47.794 -42.897 1.00 55.34 211 LEU A N 1
ATOM 1679 C CA . LEU A 1 211 ? -0.351 46.774 -42.886 1.00 55.34 211 LEU A CA 1
ATOM 1680 C C . LEU A 1 211 ? -0.662 45.629 -43.860 1.00 55.34 211 LEU A C 1
ATOM 1682 O O . LEU A 1 211 ? 0.187 45.260 -44.666 1.00 55.34 211 LEU A O 1
ATOM 1686 N N . TRP A 1 212 ? -1.898 45.125 -43.872 1.00 47.75 212 TRP A N 1
ATOM 1687 C CA . TRP A 1 212 ? -2.302 44.043 -44.776 1.00 47.75 212 TRP A CA 1
ATOM 1688 C C . TRP A 1 212 ? -2.233 44.436 -46.264 1.00 47.75 212 TRP A C 1
ATOM 1690 O O . TRP A 1 212 ? -1.791 43.642 -47.098 1.00 47.75 212 TRP A O 1
ATOM 1700 N N . ARG A 1 213 ? -2.589 45.685 -46.611 1.00 52.25 213 ARG A N 1
ATOM 1701 C CA . ARG A 1 213 ? -2.452 46.210 -47.984 1.00 52.25 213 ARG A CA 1
ATOM 1702 C C . ARG A 1 213 ? -0.986 46.394 -48.376 1.00 52.25 213 ARG A C 1
ATOM 1704 O O . ARG A 1 213 ? -0.620 46.084 -49.507 1.00 52.25 213 ARG A O 1
ATOM 1711 N N . HIS A 1 214 ? -0.156 46.878 -47.452 1.00 60.06 214 HIS A N 1
ATOM 1712 C CA . HIS A 1 214 ? 1.274 47.073 -47.681 1.00 60.06 214 HIS A CA 1
ATOM 1713 C C . HIS A 1 214 ? 2.008 45.741 -47.879 1.00 60.06 214 HIS A C 1
ATOM 1715 O O . HIS A 1 214 ? 2.765 45.608 -48.839 1.00 60.06 214 HIS A O 1
ATOM 1721 N N . THR A 1 215 ? 1.759 44.748 -47.022 1.00 50.38 215 THR A N 1
ATOM 1722 C CA . THR A 1 215 ? 2.443 43.449 -47.057 1.00 50.38 215 THR A CA 1
ATOM 1723 C C . THR A 1 215 ? 2.270 42.735 -48.397 1.00 50.38 215 THR A C 1
ATOM 1725 O O . THR A 1 215 ? 3.236 42.199 -48.926 1.00 50.38 215 THR A O 1
ATOM 1728 N N . ARG A 1 216 ? 1.082 42.827 -49.012 1.00 49.00 216 ARG A N 1
ATOM 1729 C CA . ARG A 1 216 ? 0.777 42.247 -50.335 1.00 49.00 216 ARG A CA 1
ATOM 1730 C C . ARG A 1 216 ? 1.593 42.823 -51.498 1.00 49.00 216 ARG A C 1
ATOM 1732 O O . ARG A 1 216 ? 1.641 42.213 -52.557 1.00 49.00 216 ARG A O 1
ATOM 1739 N N . ARG A 1 217 ? 2.176 44.012 -51.331 1.00 50.41 217 ARG A N 1
ATOM 1740 C CA . ARG A 1 217 ? 2.976 44.720 -52.350 1.00 50.41 217 ARG A CA 1
ATOM 1741 C C . ARG A 1 217 ? 4.357 45.104 -51.811 1.00 50.41 217 ARG A C 1
ATOM 1743 O O . ARG A 1 217 ? 5.014 46.014 -52.330 1.00 50.41 217 ARG A O 1
ATOM 1750 N N . CYS A 1 218 ? 4.777 44.478 -50.711 1.00 57.31 218 CYS A N 1
ATOM 1751 C CA . CYS A 1 218 ? 6.038 44.804 -50.076 1.00 57.31 218 CYS A CA 1
ATOM 1752 C C . CYS A 1 218 ? 7.174 44.307 -50.968 1.00 57.31 218 CYS A C 1
ATOM 1754 O O . CYS A 1 218 ? 7.310 43.117 -51.205 1.00 57.31 218 CYS A O 1
ATOM 1756 N N . HIS A 1 219 ? 8.016 45.221 -51.441 1.00 59.47 219 HIS A N 1
ATOM 1757 C CA . HIS A 1 219 ? 9.102 44.899 -52.372 1.00 59.47 219 HIS A CA 1
ATOM 1758 C C . HIS A 1 219 ? 10.241 44.081 -51.735 1.00 59.47 219 HIS A C 1
ATOM 1760 O O . HIS A 1 219 ? 11.181 43.704 -52.424 1.00 59.47 219 HIS A O 1
ATOM 1766 N N . PHE A 1 220 ? 10.174 43.853 -50.420 1.00 58.84 220 PHE A N 1
ATOM 1767 C CA . PHE A 1 220 ? 11.081 42.988 -49.662 1.00 58.84 220 PHE A CA 1
ATOM 1768 C C . PHE A 1 220 ? 10.459 41.599 -49.394 1.00 58.84 220 PHE A C 1
ATOM 1770 O O . PHE A 1 220 ? 10.954 40.866 -48.544 1.00 58.84 220 PHE A O 1
ATOM 1777 N N . MET A 1 221 ? 9.353 41.265 -50.073 1.00 47.25 221 MET A N 1
ATOM 1778 C CA . MET A 1 221 ? 8.690 39.956 -50.042 1.00 47.25 221 MET A CA 1
ATOM 1779 C C . MET A 1 221 ? 9.302 39.017 -51.113 1.00 47.25 221 MET A C 1
ATOM 1781 O O . MET A 1 221 ? 9.552 39.500 -52.218 1.00 47.25 221 MET A O 1
ATOM 1785 N N . PRO A 1 222 ? 9.537 37.716 -50.839 1.00 43.88 222 PRO A N 1
ATOM 1786 C CA . PRO A 1 222 ? 10.109 36.767 -51.815 1.00 43.88 222 PRO A CA 1
ATOM 1787 C C . PRO A 1 222 ? 9.138 36.388 -52.963 1.00 43.88 222 PRO A C 1
ATOM 1789 O O . PRO A 1 222 ? 7.924 36.362 -52.748 1.00 43.88 222 PRO A O 1
ATOM 1792 N N . GLU A 1 223 ? 9.649 36.080 -54.167 1.00 38.53 223 GLU A N 1
ATOM 1793 C CA . GLU A 1 223 ? 8.860 35.697 -55.368 1.00 38.53 223 GLU A CA 1
ATOM 1794 C C . GLU A 1 223 ? 8.346 34.234 -55.335 1.00 38.53 223 GLU A C 1
ATOM 1796 O O . GLU A 1 223 ? 8.943 33.377 -54.689 1.00 38.53 223 GLU A O 1
ATOM 1801 N N . ARG A 1 224 ? 7.206 33.949 -56.000 1.00 36.59 224 ARG A N 1
ATOM 1802 C CA . ARG A 1 224 ? 6.405 32.702 -55.885 1.00 36.59 224 ARG A CA 1
ATOM 1803 C C . ARG A 1 224 ? 6.409 31.835 -57.155 1.00 36.59 224 ARG A C 1
ATOM 1805 O O . ARG A 1 224 ? 6.230 32.370 -58.245 1.00 36.59 224 ARG A O 1
ATOM 1812 N N . THR A 1 225 ? 6.447 30.509 -56.989 1.00 29.59 225 THR A N 1
ATOM 1813 C CA . THR A 1 225 ? 6.133 29.491 -58.013 1.00 29.59 225 THR A CA 1
ATOM 1814 C C . THR A 1 225 ? 4.625 29.196 -58.096 1.00 29.59 225 THR A C 1
ATOM 1816 O O . THR A 1 225 ? 3.868 29.399 -57.144 1.00 29.59 225 THR A O 1
ATOM 1819 N N . SER A 1 226 ? 4.171 28.817 -59.291 1.00 34.12 226 SER A N 1
ATOM 1820 C CA . SER A 1 226 ? 2.790 28.903 -59.779 1.00 34.12 226 SER A CA 1
ATOM 1821 C C . SER A 1 226 ? 1.950 27.640 -59.572 1.00 34.12 226 SER A C 1
ATOM 1823 O O . SER A 1 226 ? 2.379 26.558 -59.957 1.00 34.12 226 SER A O 1
ATOM 1825 N N . GLY A 1 227 ? 0.704 27.823 -59.114 1.00 39.22 227 GLY A N 1
ATOM 1826 C CA . GLY A 1 227 ? -0.383 26.852 -59.291 1.00 39.22 227 GLY A CA 1
ATOM 1827 C C . GLY A 1 227 ? -1.227 26.602 -58.042 1.00 39.22 227 GLY A C 1
ATOM 1828 O O . GLY A 1 227 ? -1.079 25.551 -57.450 1.00 39.22 227 GLY A O 1
ATOM 1829 N N . GLU A 1 228 ? -2.096 27.546 -57.645 1.00 28.70 228 GLU A N 1
ATOM 1830 C CA . GLU A 1 228 ? -3.334 27.263 -56.883 1.00 28.70 228 GLU A CA 1
ATOM 1831 C C . GLU A 1 228 ? -4.202 28.528 -56.688 1.00 28.70 228 GLU A C 1
ATOM 1833 O O . GLU A 1 228 ? -3.702 29.648 -56.540 1.00 28.70 228 GLU A O 1
ATOM 1838 N N . SER A 1 229 ? -5.522 28.321 -56.728 1.00 29.70 229 SER A N 1
ATOM 1839 C CA . SER A 1 229 ? -6.609 29.303 -56.881 1.00 29.70 229 SER A CA 1
ATOM 1840 C C . SER A 1 229 ? -6.736 30.368 -55.769 1.00 29.70 229 SER A C 1
ATOM 1842 O O . SER A 1 229 ? -6.375 30.195 -54.607 1.00 29.70 229 SER A O 1
ATOM 1844 N N . VAL A 1 230 ? -7.293 31.518 -56.157 1.00 37.09 230 VAL A N 1
ATOM 1845 C CA . VAL A 1 230 ? -7.084 32.867 -55.599 1.00 37.09 230 VAL A CA 1
ATOM 1846 C C . VAL A 1 230 ? -7.982 33.236 -54.394 1.00 37.09 230 VAL A C 1
ATOM 1848 O O . VAL A 1 230 ? -7.875 34.346 -53.876 1.00 37.09 230 VAL A O 1
ATOM 1851 N N . ARG A 1 231 ? -8.822 32.346 -53.847 1.00 31.08 231 ARG A N 1
ATOM 1852 C CA . ARG A 1 231 ? -9.776 32.723 -52.767 1.00 31.08 231 ARG A CA 1
ATOM 1853 C C . ARG A 1 231 ? -9.386 32.366 -51.321 1.00 31.08 231 ARG A C 1
ATOM 1855 O O . ARG A 1 231 ? -10.010 32.886 -50.404 1.00 31.08 231 ARG A O 1
ATOM 1862 N N . ALA A 1 232 ? -8.306 31.617 -51.084 1.00 34.31 232 ALA A N 1
ATOM 1863 C CA . ALA A 1 232 ? -7.917 31.128 -49.746 1.00 34.31 232 ALA A CA 1
ATOM 1864 C C . ALA A 1 232 ? -6.795 31.922 -49.025 1.00 34.31 232 ALA A C 1
ATOM 1866 O O . ALA A 1 232 ? -6.059 31.372 -48.211 1.00 34.31 232 ALA A O 1
ATOM 1867 N N . LYS A 1 233 ? -6.596 33.221 -49.302 1.00 34.62 233 LYS A N 1
ATOM 1868 C CA . LYS A 1 233 ? -5.438 33.989 -48.768 1.00 34.62 233 LYS A CA 1
ATOM 1869 C C . LYS A 1 233 ? -5.817 35.275 -48.021 1.00 34.62 233 LYS A C 1
ATOM 1871 O O . LYS A 1 233 ? -5.289 36.363 -48.279 1.00 34.62 233 LYS A O 1
ATOM 1876 N N . GLY A 1 234 ? -6.735 35.125 -47.066 1.00 32.94 234 GLY A N 1
ATOM 1877 C CA . GLY A 1 234 ? -6.897 36.021 -45.911 1.00 32.94 234 GLY A CA 1
ATOM 1878 C C . GLY A 1 234 ? -6.289 35.456 -44.618 1.00 32.94 234 GLY A C 1
ATOM 1879 O O . GLY A 1 234 ? -5.834 36.229 -43.784 1.00 32.94 234 GLY A O 1
ATOM 1880 N N . LEU A 1 235 ? -6.210 34.124 -44.507 1.00 33.41 235 LEU A N 1
ATOM 1881 C CA . LEU A 1 235 ? -5.764 33.398 -43.311 1.00 33.41 235 LEU A CA 1
ATOM 1882 C C . LEU A 1 235 ? -4.272 32.994 -43.359 1.00 33.41 235 LEU A C 1
ATOM 1884 O O . LEU A 1 235 ? -3.630 32.851 -42.329 1.00 33.41 235 LEU A O 1
ATOM 1888 N N . GLY A 1 236 ? -3.675 32.929 -44.555 1.00 33.00 236 GLY A N 1
ATOM 1889 C CA . GLY A 1 236 ? -2.279 32.513 -44.772 1.00 33.00 236 GLY A CA 1
ATOM 1890 C C . GLY A 1 236 ? -1.192 33.569 -44.507 1.00 33.00 236 GLY A C 1
ATOM 1891 O O . GLY A 1 236 ? -0.129 33.508 -45.117 1.00 33.00 236 GLY A O 1
ATOM 1892 N N . LEU A 1 237 ? -1.454 34.589 -43.680 1.00 36.31 237 LEU A N 1
ATOM 1893 C CA . LEU A 1 237 ? -0.445 35.584 -43.261 1.00 36.31 237 LEU A CA 1
ATOM 1894 C C . LEU A 1 237 ? 0.106 35.326 -41.849 1.00 36.31 237 LEU A C 1
ATOM 1896 O O . LEU A 1 237 ? 1.115 35.930 -41.491 1.00 36.31 237 LEU A O 1
ATOM 1900 N N . ALA A 1 238 ? -0.490 34.388 -41.104 1.00 33.09 238 ALA A N 1
ATOM 1901 C CA . ALA A 1 238 ? 0.185 33.685 -40.010 1.00 33.09 238 ALA A CA 1
ATOM 1902 C C . ALA A 1 238 ? 1.212 32.672 -40.565 1.00 33.09 238 ALA A C 1
ATOM 1904 O O . ALA A 1 238 ? 2.298 32.514 -40.019 1.00 33.09 238 ALA A O 1
ATOM 1905 N N . THR A 1 239 ? 0.946 32.138 -41.760 1.00 34.62 239 THR A N 1
ATOM 1906 C CA . THR A 1 239 ? 1.739 31.123 -42.477 1.00 34.62 239 THR A CA 1
ATOM 1907 C C . THR A 1 239 ? 3.075 31.619 -43.063 1.00 34.62 239 THR A C 1
ATOM 1909 O O . THR A 1 239 ? 3.776 30.895 -43.755 1.00 34.62 239 THR A O 1
ATOM 1912 N N . ALA A 1 240 ? 3.498 32.850 -42.769 1.00 33.28 240 ALA A N 1
ATOM 1913 C CA . ALA A 1 240 ? 4.870 33.312 -43.037 1.00 33.28 240 ALA A CA 1
ATOM 1914 C C . ALA A 1 240 ? 5.671 33.602 -41.753 1.00 33.28 240 ALA A C 1
ATOM 1916 O O . ALA A 1 240 ? 6.881 33.796 -41.822 1.00 33.28 240 ALA A O 1
ATOM 1917 N N . ALA A 1 241 ? 5.024 33.575 -40.579 1.00 34.16 241 ALA A N 1
ATOM 1918 C CA . ALA A 1 241 ? 5.720 33.247 -39.330 1.00 34.16 241 ALA A CA 1
ATOM 1919 C C . ALA A 1 241 ? 6.078 31.744 -39.280 1.00 34.16 241 ALA A C 1
ATOM 1921 O O . ALA A 1 241 ? 6.916 31.313 -38.498 1.00 34.16 241 ALA A O 1
ATOM 1922 N N . GLU A 1 242 ? 5.479 30.961 -40.178 1.00 34.03 242 GLU A N 1
ATOM 1923 C CA . GLU A 1 242 ? 5.656 29.523 -40.338 1.00 34.03 242 GLU A CA 1
ATOM 1924 C C . GLU A 1 242 ? 6.979 29.103 -41.010 1.00 34.03 242 GLU A C 1
ATOM 1926 O O . GLU A 1 242 ? 7.352 27.951 -40.875 1.00 34.03 242 GLU A O 1
ATOM 1931 N N . THR A 1 243 ? 7.796 29.956 -41.633 1.00 31.69 243 THR A N 1
ATOM 1932 C CA . THR A 1 243 ? 9.091 29.475 -42.191 1.00 31.69 243 THR A CA 1
ATOM 1933 C C . THR A 1 243 ? 10.217 29.293 -41.163 1.00 31.69 243 THR A C 1
ATOM 1935 O O . THR A 1 243 ? 11.325 28.940 -41.545 1.00 31.69 243 THR A O 1
ATOM 1938 N N . VAL A 1 244 ? 9.944 29.485 -39.867 1.00 34.88 244 VAL A N 1
ATOM 1939 C CA . VAL A 1 244 ? 10.804 28.971 -38.774 1.00 34.88 244 VAL A CA 1
ATOM 1940 C C . VAL A 1 244 ? 10.044 27.974 -37.877 1.00 34.88 244 VAL A C 1
ATOM 1942 O O . VAL A 1 244 ? 10.649 27.310 -37.048 1.00 34.88 244 VAL A O 1
ATOM 1945 N N . PHE A 1 245 ? 8.724 27.811 -38.055 1.00 39.00 245 PHE A N 1
ATOM 1946 C CA . PHE A 1 245 ? 7.878 27.065 -37.106 1.00 39.00 245 PHE A CA 1
ATOM 1947 C C . PHE A 1 245 ? 6.812 26.137 -37.741 1.00 39.00 245 PHE A C 1
ATOM 1949 O O . PHE A 1 245 ? 6.050 25.505 -37.008 1.00 39.00 245 PHE A O 1
ATOM 1956 N N . SER A 1 246 ? 6.756 25.998 -39.074 1.00 31.91 246 SER A N 1
ATOM 1957 C CA . SER A 1 246 ? 5.825 25.099 -39.803 1.00 31.91 246 SER A CA 1
ATOM 1958 C C . SER A 1 246 ? 6.193 23.622 -39.760 1.00 31.91 246 SER A C 1
ATOM 1960 O O . SER A 1 246 ? 5.426 22.799 -40.250 1.00 31.91 246 SER A O 1
ATOM 1962 N N . GLU A 1 247 ? 7.286 23.250 -39.100 1.00 39.72 247 GLU A N 1
ATOM 1963 C CA . GLU A 1 247 ? 7.528 21.846 -38.758 1.00 39.72 247 GLU A CA 1
ATOM 1964 C C . GLU A 1 247 ? 6.738 21.393 -37.513 1.00 39.72 247 GLU A C 1
ATOM 1966 O O . GLU A 1 247 ? 6.715 20.206 -37.206 1.00 39.72 247 GLU A O 1
ATOM 1971 N N . SER A 1 248 ? 6.052 22.300 -36.796 1.00 51.09 248 SER A N 1
ATOM 1972 C CA . SER A 1 248 ? 5.529 21.986 -35.455 1.00 51.09 248 SER A CA 1
ATOM 1973 C C . SER A 1 248 ? 4.081 21.488 -35.368 1.00 51.09 248 SER A C 1
ATOM 1975 O O . SER A 1 248 ? 3.794 20.767 -34.421 1.00 51.09 248 SER A O 1
ATOM 1977 N N . ILE A 1 249 ? 3.166 21.804 -36.301 1.00 62.22 249 ILE A N 1
ATOM 1978 C CA . ILE A 1 249 ? 1.767 21.319 -36.244 1.00 62.22 249 ILE A CA 1
ATOM 1979 C C . ILE A 1 249 ? 1.424 20.502 -37.492 1.00 62.22 249 ILE A C 1
ATOM 1981 O O . ILE A 1 249 ? 1.305 21.019 -38.601 1.00 62.22 249 ILE A O 1
ATOM 1985 N N . SER A 1 250 ? 1.231 19.205 -37.294 1.00 74.06 250 SER A N 1
ATOM 1986 C CA . SER A 1 250 ? 0.942 18.226 -38.335 1.00 74.06 250 SER A CA 1
ATOM 1987 C C . SER A 1 250 ? -0.428 18.439 -38.993 1.00 74.06 250 SER A C 1
ATOM 1989 O O . SER A 1 250 ? -1.408 18.830 -38.355 1.00 74.06 250 SER A O 1
ATOM 1991 N N . GLN A 1 251 ? -0.545 18.061 -40.271 1.00 69.44 251 GLN A N 1
ATOM 1992 C CA . GLN A 1 251 ? -1.829 18.036 -40.988 1.00 69.44 251 GLN A CA 1
ATOM 1993 C C . GLN A 1 251 ? -2.871 17.125 -40.301 1.00 69.44 251 GLN A C 1
ATOM 1995 O O . GLN A 1 251 ? -4.075 17.322 -40.461 1.00 69.44 251 GLN A O 1
ATOM 2000 N N . GLY A 1 252 ? -2.417 16.146 -39.510 1.00 73.50 252 GLY A N 1
ATOM 2001 C CA . GLY A 1 252 ? -3.269 15.277 -38.698 1.00 73.50 252 GLY A CA 1
ATOM 2002 C C . GLY A 1 252 ? -4.062 16.023 -37.622 1.00 73.50 252 GLY A C 1
ATOM 2003 O O . GLY A 1 252 ? -5.248 15.747 -37.444 1.00 73.50 252 GLY A O 1
ATOM 2004 N N . VAL A 1 253 ? -3.460 17.030 -36.978 1.00 78.00 253 VAL A N 1
ATOM 2005 C CA . VAL A 1 253 ? -4.153 17.878 -35.993 1.00 78.00 253 VAL A CA 1
ATOM 2006 C C . VAL A 1 253 ? -5.242 18.711 -36.664 1.00 78.00 253 VAL A C 1
ATOM 2008 O O . VAL A 1 253 ? -6.355 18.782 -36.154 1.00 78.00 253 VAL A O 1
ATOM 2011 N N . TRP A 1 254 ? -4.984 19.272 -37.846 1.00 79.06 254 TRP A N 1
ATOM 2012 C CA . TRP A 1 254 ? -6.003 20.028 -38.582 1.00 79.06 254 TRP A CA 1
ATOM 2013 C C . TRP A 1 254 ? -7.206 19.155 -38.964 1.00 79.06 254 TRP A C 1
ATOM 2015 O O . TRP A 1 254 ? -8.342 19.531 -38.680 1.00 79.06 254 TRP A O 1
ATOM 2025 N N . LYS A 1 255 ? -6.961 17.927 -39.443 1.00 78.56 255 LYS A N 1
ATOM 2026 C CA . LYS A 1 255 ? -8.023 16.936 -39.699 1.00 78.56 255 LYS A CA 1
ATOM 2027 C C . LYS A 1 255 ? -8.808 16.556 -38.436 1.00 78.56 255 LYS A C 1
ATOM 2029 O O . LYS A 1 255 ? -9.995 16.250 -38.519 1.00 78.56 255 LYS A O 1
ATOM 2034 N N . LEU A 1 256 ? -8.172 16.565 -37.261 1.00 83.00 256 LEU A N 1
ATOM 2035 C CA . LEU A 1 256 ? -8.835 16.309 -35.977 1.00 83.00 256 LEU A CA 1
ATOM 2036 C C . LEU A 1 256 ? -9.788 17.449 -35.574 1.00 83.00 256 LEU A C 1
ATOM 2038 O O . LEU A 1 256 ? -10.841 17.178 -34.982 1.00 83.00 256 LEU A O 1
ATOM 2042 N N . LEU A 1 257 ? -9.441 18.698 -35.908 1.00 79.19 257 LEU A N 1
ATOM 2043 C CA . LEU A 1 257 ? -10.203 19.911 -35.583 1.00 79.19 257 LEU A CA 1
ATOM 2044 C C . LEU A 1 257 ? -11.327 20.228 -36.587 1.00 79.19 257 LEU A C 1
ATOM 2046 O O . LEU A 1 257 ? -12.218 21.020 -36.273 1.00 79.19 257 LEU A O 1
ATOM 2050 N N . ASP A 1 258 ? -11.304 19.653 -37.789 1.00 75.69 258 ASP A N 1
ATOM 2051 C CA . ASP A 1 258 ? -12.319 19.898 -38.826 1.00 75.69 258 ASP A CA 1
ATOM 2052 C C . ASP A 1 258 ? -13.752 19.525 -38.404 1.00 75.69 258 ASP A C 1
ATOM 2054 O O . ASP A 1 258 ? -14.651 20.339 -38.622 1.00 75.69 258 ASP A O 1
ATOM 2058 N N . PRO A 1 259 ? -14.000 18.382 -37.727 1.00 76.50 259 PRO A N 1
ATOM 2059 C CA . PRO A 1 259 ? -15.345 17.990 -37.304 1.00 76.50 259 PRO A CA 1
ATOM 2060 C C . PRO A 1 259 ? -15.880 18.767 -36.090 1.00 76.50 259 PRO A C 1
ATOM 2062 O O . PRO A 1 259 ? -16.973 18.464 -35.614 1.00 76.50 259 PRO A O 1
ATOM 2065 N N . MET A 1 260 ? -15.116 19.714 -35.528 1.00 77.38 260 MET A N 1
ATOM 2066 C CA . MET A 1 260 ? -15.572 20.507 -34.383 1.00 77.38 260 MET A CA 1
ATOM 2067 C C . MET A 1 260 ? -16.697 21.466 -34.787 1.00 77.38 260 MET A C 1
ATOM 2069 O O . MET A 1 260 ? -16.668 22.068 -35.864 1.00 77.38 260 MET A O 1
ATOM 2073 N N . ARG A 1 261 ? -17.666 21.657 -33.881 1.00 76.06 261 ARG A N 1
ATOM 2074 C CA . ARG A 1 261 ? -18.738 22.651 -34.036 1.00 76.06 261 ARG A CA 1
ATOM 2075 C C . ARG A 1 261 ? -18.127 24.030 -34.283 1.00 76.06 261 ARG A C 1
ATOM 2077 O O . ARG A 1 261 ? -17.238 24.443 -33.543 1.00 76.06 261 ARG A O 1
ATOM 2084 N N . GLN A 1 262 ? -18.593 24.732 -35.311 1.00 75.44 262 GLN A N 1
ATOM 2085 C CA . GLN A 1 262 ? -18.127 26.084 -35.615 1.00 75.44 262 GLN A CA 1
ATOM 2086 C C . GLN A 1 262 ? -18.785 27.068 -34.641 1.00 75.44 262 GLN A C 1
ATOM 2088 O O . GLN A 1 262 ? -19.928 27.470 -34.826 1.00 75.44 262 GLN A O 1
ATOM 2093 N N . ASP A 1 263 ? -18.072 27.385 -33.567 1.00 81.38 263 ASP A N 1
ATOM 2094 C CA . ASP A 1 263 ? -18.476 28.305 -32.507 1.00 81.38 263 ASP A CA 1
ATOM 2095 C C . ASP A 1 263 ? -17.269 29.130 -32.022 1.00 81.38 263 ASP A C 1
ATOM 2097 O O . ASP A 1 263 ? -16.126 28.930 -32.460 1.00 81.38 263 ASP A O 1
ATOM 2101 N N . ASP A 1 264 ? -17.508 30.075 -31.112 1.00 73.75 264 ASP A N 1
ATOM 2102 C CA . ASP A 1 264 ? -16.456 30.941 -30.569 1.00 73.75 264 ASP A CA 1
ATOM 2103 C C . ASP A 1 264 ? -15.354 30.142 -29.853 1.00 73.75 264 ASP A C 1
ATOM 2105 O O . ASP A 1 264 ? -14.179 30.513 -29.902 1.00 73.75 264 ASP A O 1
ATOM 2109 N N . VAL A 1 265 ? -15.702 28.991 -29.264 1.00 81.94 265 VAL A N 1
ATOM 2110 C CA . VAL A 1 265 ? -14.761 28.069 -28.609 1.00 81.94 265 VAL A CA 1
ATOM 2111 C C . VAL A 1 265 ? -13.800 27.465 -29.637 1.00 81.94 265 VAL A C 1
ATOM 2113 O O . VAL A 1 265 ? -12.585 27.530 -29.460 1.00 81.94 265 VAL A O 1
ATOM 2116 N N . THR A 1 266 ? -14.304 26.925 -30.748 1.00 78.75 266 THR A N 1
ATOM 2117 C CA . THR A 1 266 ? -13.464 26.382 -31.832 1.00 78.75 266 THR A CA 1
ATOM 2118 C C . THR A 1 266 ? -12.632 27.476 -32.502 1.00 78.75 266 THR A C 1
ATOM 2120 O O . THR A 1 266 ? -11.484 27.237 -32.883 1.00 78.75 266 THR A O 1
ATOM 2123 N N . THR A 1 267 ? -13.160 28.700 -32.586 1.00 74.50 267 THR A N 1
ATOM 2124 C CA . THR A 1 267 ? -12.413 29.864 -33.081 1.00 74.50 267 THR A CA 1
ATOM 2125 C C . THR A 1 267 ? -11.232 30.203 -32.171 1.00 74.50 267 THR A C 1
ATOM 2127 O O . THR A 1 267 ? -10.155 30.527 -32.666 1.00 74.50 267 THR A O 1
ATOM 2130 N N . VAL A 1 268 ? -11.380 30.094 -30.848 1.00 76.75 268 VAL A N 1
ATOM 2131 C CA . VAL A 1 268 ? -10.262 30.245 -29.901 1.00 76.75 268 VAL A CA 1
ATOM 2132 C C . VAL A 1 268 ? -9.228 29.138 -30.106 1.00 76.75 268 VAL A C 1
ATOM 2134 O O . VAL A 1 268 ? -8.056 29.456 -30.279 1.00 76.75 268 VAL A O 1
ATOM 2137 N N . VAL A 1 269 ? -9.655 27.869 -30.169 1.00 76.56 269 VAL A N 1
ATOM 2138 C CA . VAL A 1 269 ? -8.750 26.718 -30.371 1.00 76.56 269 VAL A CA 1
ATOM 2139 C C . VAL A 1 269 ? -7.915 26.874 -31.643 1.00 76.56 269 VAL A C 1
ATOM 2141 O O . VAL A 1 269 ? -6.718 26.626 -31.617 1.00 76.56 269 VAL A O 1
ATOM 2144 N N . ARG A 1 270 ? -8.520 27.312 -32.753 1.00 77.00 270 ARG A N 1
ATOM 2145 C CA . ARG A 1 270 ? -7.831 27.452 -34.049 1.00 77.00 270 ARG A CA 1
ATOM 2146 C C . ARG A 1 270 ? -6.866 28.637 -34.127 1.00 77.00 270 ARG A C 1
ATOM 2148 O O . ARG A 1 270 ? -6.035 28.663 -35.028 1.00 77.00 270 ARG A O 1
ATOM 2155 N N . ASN A 1 271 ? -6.998 29.620 -33.238 1.00 71.31 271 ASN A N 1
ATOM 2156 C CA . ASN A 1 271 ? -6.223 30.863 -33.288 1.00 71.31 271 ASN A CA 1
ATOM 2157 C C . ASN A 1 271 ? -5.225 31.014 -32.128 1.00 71.31 271 ASN A C 1
ATOM 2159 O O . ASN A 1 271 ? -4.387 31.913 -32.178 1.00 71.31 271 ASN A O 1
ATOM 2163 N N . ASP A 1 272 ? -5.304 30.174 -31.093 1.00 80.44 272 ASP A N 1
ATOM 2164 C CA . ASP A 1 272 ? -4.374 30.184 -29.966 1.00 80.44 272 ASP A CA 1
ATOM 2165 C C . ASP A 1 272 ? -3.265 29.139 -30.160 1.00 80.44 272 ASP A C 1
ATOM 2167 O O . ASP A 1 272 ? -3.500 27.929 -30.156 1.00 80.44 272 ASP A O 1
ATOM 2171 N N . PHE A 1 273 ? -2.034 29.619 -30.327 1.00 76.31 273 PHE A N 1
ATOM 2172 C CA . PHE A 1 273 ? -0.883 28.768 -30.616 1.00 76.31 273 PHE A CA 1
ATOM 2173 C C . PHE A 1 273 ? -0.532 27.809 -29.469 1.00 76.31 273 PHE A C 1
ATOM 2175 O O . PHE A 1 273 ? -0.156 26.670 -29.734 1.00 76.31 273 PHE A O 1
ATOM 2182 N N . GLY A 1 274 ? -0.684 28.215 -28.204 1.00 76.69 274 GLY A N 1
ATOM 2183 C CA . GLY A 1 274 ? -0.378 27.338 -27.070 1.00 76.69 274 GLY A CA 1
ATOM 2184 C C . GLY A 1 274 ? -1.389 26.197 -26.937 1.00 76.69 274 GLY A C 1
ATOM 2185 O O . GLY A 1 274 ? -1.009 25.061 -26.658 1.00 76.69 274 GLY A O 1
ATOM 2186 N N . ILE A 1 275 ? -2.665 26.462 -27.240 1.00 85.94 275 ILE A N 1
ATOM 2187 C CA . ILE A 1 275 ? -3.700 25.419 -27.301 1.00 85.94 275 ILE A CA 1
ATOM 2188 C C . ILE A 1 275 ? -3.439 24.455 -28.472 1.00 85.94 275 ILE A C 1
ATOM 2190 O O . ILE A 1 275 ? -3.572 23.241 -28.309 1.00 85.94 275 ILE A O 1
ATOM 2194 N N . LEU A 1 276 ? -3.021 24.959 -29.639 1.00 83.44 276 LEU A N 1
ATOM 2195 C CA . LEU A 1 276 ? -2.655 24.110 -30.782 1.00 83.44 276 LEU A CA 1
ATOM 2196 C C . LEU A 1 276 ? -1.422 23.242 -30.505 1.00 83.44 276 LEU A C 1
ATOM 2198 O O . LEU A 1 276 ? -1.379 22.091 -30.937 1.00 83.44 276 LEU A O 1
ATOM 2202 N N . GLN A 1 277 ? -0.445 23.740 -29.748 1.00 79.19 277 GLN A N 1
ATOM 2203 C CA . GLN A 1 277 ? 0.694 22.925 -29.328 1.00 79.19 277 GLN A CA 1
ATOM 2204 C C . GLN A 1 277 ? 0.288 21.802 -28.376 1.00 79.19 277 GLN A C 1
ATOM 2206 O O . GLN A 1 277 ? 0.732 20.671 -28.557 1.00 79.19 277 GLN A O 1
ATOM 2211 N N . LEU A 1 278 ? -0.617 22.064 -27.427 1.00 85.38 278 LEU A N 1
ATOM 2212 C CA . LEU A 1 278 ? -1.194 20.997 -26.609 1.00 85.38 278 LEU A CA 1
ATOM 2213 C C . LEU A 1 278 ? -1.913 19.954 -27.482 1.00 85.38 278 LEU A C 1
ATOM 2215 O O . LEU A 1 278 ? -1.766 18.753 -27.252 1.00 85.38 278 LEU A O 1
ATOM 2219 N N . ALA A 1 279 ? -2.649 20.395 -28.510 1.00 85.94 279 ALA A N 1
ATOM 2220 C CA . ALA A 1 279 ? -3.291 19.499 -29.471 1.00 85.94 279 ALA A CA 1
ATOM 2221 C C . ALA A 1 279 ? -2.270 18.611 -30.196 1.00 85.94 279 ALA A C 1
ATOM 2223 O O . ALA A 1 279 ? -2.500 17.410 -30.328 1.00 85.94 279 ALA A O 1
ATOM 2224 N N . GLN A 1 280 ? -1.131 19.172 -30.613 1.00 82.38 280 GLN A N 1
ATOM 2225 C CA . GLN A 1 280 ? -0.054 18.409 -31.237 1.00 82.38 280 GLN A CA 1
ATOM 2226 C C . GLN A 1 280 ? 0.587 17.411 -30.272 1.00 82.38 280 GLN A C 1
ATOM 2228 O O . GLN A 1 280 ? 0.777 16.259 -30.652 1.00 82.38 280 GLN A O 1
ATOM 2233 N N . THR A 1 281 ? 0.873 17.797 -29.028 1.00 80.94 281 THR A N 1
ATOM 2234 C CA . THR A 1 281 ? 1.438 16.886 -28.019 1.00 80.94 281 THR A CA 1
ATOM 2235 C C . THR A 1 281 ? 0.500 15.709 -27.747 1.00 80.94 281 THR A C 1
ATOM 2237 O O . THR A 1 281 ? 0.922 14.551 -27.748 1.00 80.94 281 THR A O 1
ATOM 2240 N N . LEU A 1 282 ? -0.802 15.972 -27.592 1.00 83.56 282 LEU A N 1
ATOM 2241 C CA . LEU A 1 282 ? -1.807 14.922 -27.405 1.00 83.56 282 LEU A CA 1
ATOM 2242 C C . LEU A 1 282 ? -1.991 14.056 -28.660 1.00 83.56 282 LEU A C 1
ATOM 2244 O O . LEU A 1 282 ? -2.203 12.849 -28.542 1.00 83.56 282 LEU A O 1
ATOM 2248 N N . TYR A 1 283 ? -1.878 14.639 -29.855 1.00 85.31 283 TYR A N 1
ATOM 2249 C CA . TYR A 1 283 ? -1.929 13.909 -31.120 1.00 85.31 283 TYR A CA 1
ATOM 2250 C C . TYR A 1 283 ? -0.676 13.053 -31.352 1.00 85.31 283 TYR A C 1
ATOM 2252 O O . TYR A 1 283 ? -0.791 11.936 -31.837 1.00 85.31 283 TYR A O 1
ATOM 2260 N N . ASN A 1 284 ? 0.512 13.488 -30.938 1.00 80.06 284 ASN A N 1
ATOM 2261 C CA . ASN A 1 284 ? 1.708 12.640 -30.980 1.00 80.06 284 ASN A CA 1
ATOM 2262 C C . ASN A 1 284 ? 1.537 11.405 -30.082 1.00 80.06 284 ASN A C 1
ATOM 2264 O O . ASN A 1 284 ? 1.919 10.301 -30.463 1.00 80.06 284 ASN A O 1
ATOM 2268 N N . LYS A 1 285 ? 0.893 11.577 -28.919 1.00 77.50 285 LYS A N 1
ATOM 2269 C CA . LYS A 1 285 ? 0.645 10.490 -27.965 1.00 77.50 285 LYS A CA 1
ATOM 2270 C C . LYS A 1 285 ? -0.488 9.543 -28.394 1.00 77.50 285 LYS A C 1
ATOM 2272 O O . LYS A 1 285 ? -0.371 8.332 -28.232 1.00 77.50 285 LYS A O 1
ATOM 2277 N N . HIS A 1 286 ? -1.588 10.072 -28.935 1.00 78.94 286 HIS A N 1
ATOM 2278 C CA . HIS A 1 286 ? -2.828 9.311 -29.169 1.00 78.94 286 HIS A CA 1
ATOM 2279 C C . HIS A 1 286 ? -3.344 9.341 -30.617 1.00 78.94 286 HIS A C 1
ATOM 2281 O O . HIS A 1 286 ? -4.380 8.754 -30.915 1.00 78.94 286 HIS A O 1
ATOM 2287 N N . GLY A 1 287 ? -2.645 10.004 -31.536 1.00 72.94 287 GLY A N 1
ATOM 2288 C CA . GLY A 1 287 ? -3.090 10.258 -32.912 1.00 72.94 287 GLY A CA 1
ATOM 2289 C C . GLY A 1 287 ? -3.193 9.016 -33.796 1.00 72.94 287 GLY A C 1
ATOM 2290 O O . GLY A 1 287 ? -3.857 9.058 -34.823 1.00 72.94 287 GLY A O 1
ATOM 2291 N N . HIS A 1 288 ? -2.591 7.894 -33.396 1.00 73.25 288 HIS A N 1
ATOM 2292 C CA . HIS A 1 288 ? -2.760 6.608 -34.079 1.00 73.25 288 HIS A CA 1
ATOM 2293 C C . HIS A 1 288 ? -4.104 5.926 -33.750 1.00 73.25 288 HIS A C 1
ATOM 2295 O O . HIS A 1 288 ? -4.526 5.027 -34.476 1.00 73.25 288 HIS A O 1
ATOM 2301 N N . ASP A 1 289 ? -4.791 6.344 -32.678 1.00 72.25 289 ASP A N 1
ATOM 2302 C CA . ASP A 1 289 ? -6.083 5.803 -32.249 1.00 72.25 289 ASP A CA 1
ATOM 2303 C C . ASP A 1 289 ? -7.206 6.826 -32.480 1.00 72.25 289 ASP A C 1
ATOM 2305 O O . ASP A 1 289 ? -7.445 7.739 -31.685 1.00 72.25 289 ASP A O 1
ATOM 2309 N N . THR A 1 290 ? -7.969 6.633 -33.557 1.00 69.31 290 THR A N 1
ATOM 2310 C CA . THR A 1 290 ? -9.105 7.497 -33.913 1.00 69.31 290 THR A CA 1
ATOM 2311 C C . THR A 1 290 ? -10.196 7.535 -32.839 1.00 69.31 290 THR A C 1
ATOM 2313 O O . THR A 1 290 ? -10.989 8.477 -32.805 1.00 69.31 290 THR A O 1
ATOM 2316 N N . THR A 1 291 ? -10.254 6.553 -31.929 1.00 65.25 291 THR A N 1
ATOM 2317 C CA . THR A 1 291 ? -11.222 6.548 -30.821 1.00 65.25 291 THR A CA 1
ATOM 2318 C C . THR A 1 291 ? -10.885 7.565 -29.729 1.00 65.25 291 THR A C 1
ATOM 2320 O O . THR A 1 291 ? -11.768 7.934 -28.953 1.00 65.25 291 THR A O 1
ATOM 2323 N N . LYS A 1 292 ? -9.643 8.066 -29.693 1.00 76.94 292 LYS A N 1
ATOM 2324 C CA . LYS A 1 292 ? -9.162 9.075 -28.738 1.00 76.94 292 LYS A CA 1
ATOM 2325 C C . LYS A 1 292 ? -9.307 10.512 -29.238 1.00 76.94 292 LYS A C 1
ATOM 2327 O O . LYS A 1 292 ? -9.105 11.444 -28.467 1.00 76.94 292 LYS A O 1
ATOM 2332 N N . TYR A 1 293 ? -9.716 10.723 -30.488 1.00 82.81 293 TYR A N 1
ATOM 2333 C CA . TYR A 1 293 ? -9.837 12.073 -31.055 1.00 82.81 293 TYR A CA 1
ATOM 2334 C C . TYR A 1 293 ? -10.860 12.932 -30.307 1.00 82.81 293 TYR A C 1
ATOM 2336 O O . TYR A 1 293 ? -10.650 14.131 -30.138 1.00 82.81 293 TYR A O 1
ATOM 2344 N N . GLU A 1 294 ? -11.940 12.324 -29.813 1.00 78.44 294 GLU A N 1
ATOM 2345 C CA . GLU A 1 294 ? -12.958 13.049 -29.049 1.00 78.44 294 GLU A CA 1
ATOM 2346 C C . GLU A 1 294 ? -12.436 13.532 -27.695 1.00 78.44 294 GLU A C 1
ATOM 2348 O O . GLU A 1 294 ? -12.677 14.674 -27.317 1.00 78.44 294 GLU A O 1
ATOM 2353 N N . TYR A 1 295 ? -11.638 12.702 -27.019 1.00 82.50 295 TYR A N 1
ATOM 2354 C CA . TYR A 1 295 ? -10.950 13.082 -25.788 1.00 82.50 295 TYR A CA 1
ATOM 2355 C C . TYR A 1 295 ? -10.045 14.303 -26.011 1.00 82.50 295 TYR A C 1
ATOM 2357 O O . TYR A 1 295 ? -10.108 15.270 -25.252 1.00 82.50 295 TYR A O 1
ATOM 2365 N N . ILE A 1 296 ? -9.258 14.301 -27.096 1.00 84.81 296 ILE A N 1
ATOM 2366 C CA . ILE A 1 296 ? -8.387 15.433 -27.444 1.00 84.81 296 ILE A CA 1
ATOM 2367 C C . ILE A 1 296 ? -9.233 16.688 -27.689 1.00 84.81 296 ILE A C 1
ATOM 2369 O O . ILE A 1 296 ? -8.977 17.727 -27.086 1.00 84.81 296 ILE A O 1
ATOM 2373 N N . ARG A 1 297 ? -10.283 16.600 -28.518 1.00 88.06 297 ARG A N 1
ATOM 2374 C CA . ARG A 1 297 ? -11.179 17.735 -28.800 1.00 88.06 297 ARG A CA 1
ATOM 2375 C C . ARG A 1 297 ? -11.811 18.312 -27.536 1.00 88.06 297 ARG A C 1
ATOM 2377 O O . ARG A 1 297 ? -11.894 19.534 -27.409 1.00 88.06 297 ARG A O 1
ATOM 2384 N N . GLN A 1 298 ? -12.228 17.461 -26.604 1.00 87.44 298 GLN A N 1
ATOM 2385 C CA . GLN A 1 298 ? -12.819 17.890 -25.341 1.00 87.44 298 GLN A CA 1
ATOM 2386 C C . GLN A 1 298 ? -11.828 18.704 -24.502 1.00 87.44 298 GLN A C 1
ATOM 2388 O O . GLN A 1 298 ? -12.167 19.812 -24.091 1.00 87.44 298 GLN A O 1
ATOM 2393 N N . LYS A 1 299 ? -10.584 18.232 -24.343 1.00 87.69 299 LYS A N 1
ATOM 2394 C CA . LYS A 1 299 ? -9.526 18.961 -23.620 1.00 87.69 299 LYS A CA 1
ATOM 2395 C C . LYS A 1 299 ? -9.256 20.349 -24.199 1.00 87.69 299 LYS A C 1
ATOM 2397 O O . LYS A 1 299 ? -9.134 21.323 -23.458 1.00 87.69 299 LYS A O 1
ATOM 2402 N N . LEU A 1 300 ? -9.228 20.463 -25.526 1.00 90.56 300 LEU A N 1
ATOM 2403 C CA . LEU A 1 300 ? -9.029 21.749 -26.200 1.00 90.56 300 LEU A CA 1
ATOM 2404 C C . LEU A 1 300 ? -10.209 22.702 -25.971 1.00 90.56 300 LEU A C 1
ATOM 2406 O O . LEU A 1 300 ? -10.009 23.896 -25.751 1.00 90.56 300 LEU A O 1
ATOM 2410 N N . ARG A 1 301 ? -11.442 22.182 -25.985 1.00 92.06 301 ARG A N 1
ATOM 2411 C CA . ARG A 1 301 ? -12.650 22.982 -25.731 1.00 92.06 301 ARG A CA 1
ATOM 2412 C C . ARG A 1 301 ? -12.757 23.436 -24.275 1.00 92.06 301 ARG A C 1
ATOM 2414 O O . ARG A 1 301 ? -13.191 24.561 -24.046 1.00 92.06 301 ARG A O 1
ATOM 2421 N N . GLU A 1 302 ? -12.344 22.613 -23.308 1.00 93.12 302 GLU A N 1
ATOM 2422 C CA . GLU A 1 302 ? -12.283 22.982 -21.883 1.00 93.12 302 GLU A CA 1
ATOM 2423 C C . GLU A 1 302 ? -11.397 24.223 -21.671 1.00 93.12 302 GLU A C 1
ATOM 2425 O O . GLU A 1 302 ? -11.840 25.208 -21.082 1.00 93.12 302 GLU A O 1
ATOM 2430 N N . LEU A 1 303 ? -10.190 24.230 -22.243 1.00 90.81 303 LEU A N 1
ATOM 2431 C CA . LEU A 1 303 ? -9.263 25.365 -22.158 1.00 90.81 303 LEU A CA 1
ATOM 2432 C C . LEU A 1 303 ? -9.740 26.594 -22.937 1.00 90.81 303 LEU A C 1
ATOM 2434 O O . LEU A 1 303 ? -9.615 27.724 -22.465 1.00 90.81 303 LEU A O 1
ATOM 2438 N N . ALA A 1 304 ? -10.331 26.393 -24.114 1.00 89.81 304 ALA A N 1
ATOM 2439 C CA . ALA A 1 304 ? -10.877 27.493 -24.898 1.00 89.81 304 ALA A CA 1
ATOM 2440 C C . ALA A 1 304 ? -12.040 28.209 -24.186 1.00 89.81 304 ALA A C 1
ATOM 2442 O O . ALA A 1 304 ? -12.160 29.427 -24.309 1.00 89.81 304 ALA A O 1
ATOM 2443 N N . ARG A 1 305 ? -12.850 27.500 -23.386 1.00 93.75 305 ARG A N 1
ATOM 2444 C CA . ARG A 1 305 ? -13.879 28.120 -22.527 1.00 93.75 305 ARG A CA 1
ATOM 2445 C C . ARG A 1 305 ? -13.267 29.018 -21.452 1.00 93.75 305 ARG A C 1
ATOM 2447 O O . ARG A 1 305 ? -13.752 30.126 -21.250 1.00 93.75 305 ARG A O 1
ATOM 2454 N N . VAL A 1 306 ? -12.176 28.585 -20.817 1.00 93.56 306 VAL A N 1
ATOM 2455 C CA . VAL A 1 306 ? -11.431 29.416 -19.851 1.00 93.56 306 VAL A CA 1
ATOM 2456 C C . VAL A 1 306 ? -10.883 30.670 -20.537 1.00 93.56 306 VAL A C 1
ATOM 2458 O O . VAL A 1 306 ? -11.033 31.776 -20.023 1.00 93.56 306 VAL A O 1
ATOM 2461 N N . MET A 1 307 ? -10.329 30.524 -21.742 1.00 89.00 307 MET A N 1
ATOM 2462 C CA . MET A 1 307 ? -9.805 31.644 -22.529 1.00 89.00 307 MET A CA 1
ATOM 2463 C C . MET A 1 307 ? -10.868 32.667 -22.939 1.00 89.00 307 MET A C 1
ATOM 2465 O O . MET A 1 307 ? -10.568 33.857 -22.996 1.00 89.00 307 MET A O 1
ATOM 2469 N N . LEU A 1 308 ? -12.107 32.246 -23.209 1.00 89.94 308 LEU A N 1
ATOM 2470 C CA . LEU A 1 308 ? -13.203 33.184 -23.480 1.00 89.94 308 LEU A CA 1
ATOM 2471 C C . LEU A 1 308 ? -13.499 34.081 -22.272 1.00 89.94 308 LEU A C 1
ATOM 2473 O O . LEU A 1 308 ? -13.742 35.271 -22.457 1.00 89.94 308 LEU A O 1
ATOM 2477 N N . ILE A 1 309 ? -13.415 33.540 -21.054 1.00 89.94 309 ILE A N 1
ATOM 2478 C CA . ILE A 1 309 ? -13.569 34.322 -19.821 1.00 89.94 309 ILE A CA 1
ATOM 2479 C C . ILE A 1 309 ? -12.348 35.220 -19.604 1.00 89.94 309 ILE A C 1
ATOM 2481 O O . ILE A 1 309 ? -12.495 36.402 -19.338 1.00 89.94 309 ILE A O 1
ATOM 2485 N N . LEU A 1 310 ? -11.131 34.716 -19.801 1.00 85.81 310 LEU A N 1
ATOM 2486 C CA . LEU A 1 310 ? -9.911 35.515 -19.623 1.00 85.81 310 LEU A CA 1
ATOM 2487 C C . LEU A 1 310 ? -9.799 36.701 -20.594 1.00 85.81 310 LEU A C 1
ATOM 2489 O O . LEU A 1 310 ? -9.214 37.733 -20.253 1.00 85.81 310 LEU A O 1
ATOM 2493 N N . ARG A 1 311 ? -10.416 36.604 -21.776 1.00 84.06 311 ARG A N 1
ATOM 2494 C CA . ARG A 1 311 ? -10.493 37.714 -22.737 1.00 84.06 311 ARG A CA 1
ATOM 2495 C C . ARG A 1 311 ? -11.286 38.907 -22.217 1.00 84.06 311 ARG A C 1
ATOM 2497 O O . ARG A 1 311 ? -10.978 40.026 -22.624 1.00 84.06 311 ARG A O 1
ATOM 2504 N N . THR A 1 312 ? -12.246 38.709 -21.309 1.00 84.44 312 THR A N 1
ATOM 2505 C CA . THR A 1 312 ? -12.941 39.838 -20.667 1.00 84.44 312 THR A CA 1
ATOM 2506 C C . THR A 1 312 ? -12.008 40.622 -19.743 1.00 84.44 312 THR A C 1
ATOM 2508 O O . THR A 1 312 ? -12.177 41.826 -19.591 1.00 84.44 312 THR A O 1
ATOM 2511 N N . ASP A 1 313 ? -10.959 39.973 -19.230 1.00 75.25 313 ASP A N 1
ATOM 2512 C CA . ASP A 1 313 ? -9.944 40.554 -18.342 1.00 75.25 313 ASP A CA 1
ATOM 2513 C C . ASP A 1 313 ? -8.656 40.967 -19.089 1.00 75.25 313 ASP A C 1
ATOM 2515 O O . ASP A 1 313 ? -7.586 41.122 -18.486 1.00 75.25 313 ASP A O 1
ATOM 2519 N N . SER A 1 314 ? -8.763 41.185 -20.408 1.00 80.00 314 SER A N 1
ATOM 2520 C CA . SER A 1 314 ? -7.684 41.620 -21.313 1.00 80.00 314 SER A CA 1
ATOM 2521 C C . SER A 1 314 ? -6.512 40.637 -21.481 1.00 80.00 314 SER A C 1
ATOM 2523 O O . SER A 1 314 ? -5.409 41.061 -21.823 1.00 80.00 314 SER A O 1
ATOM 2525 N N . ILE A 1 315 ? -6.745 39.334 -21.290 1.00 79.44 315 ILE A N 1
ATOM 2526 C CA . ILE A 1 315 ? -5.782 38.257 -21.582 1.00 79.44 315 ILE A CA 1
ATOM 2527 C C . ILE A 1 315 ? -6.248 37.525 -22.844 1.00 79.44 315 ILE A C 1
ATOM 2529 O O . ILE A 1 315 ? -7.313 36.910 -22.858 1.00 79.44 315 ILE A O 1
ATOM 2533 N N . TYR A 1 316 ? -5.473 37.593 -23.927 1.00 77.94 316 TYR A N 1
ATOM 2534 C CA . TYR A 1 316 ? -5.946 37.155 -25.247 1.00 77.94 316 TYR A CA 1
ATOM 2535 C C . TYR A 1 316 ? -5.394 35.802 -25.688 1.00 77.94 316 TYR A C 1
ATOM 2537 O O . TYR A 1 316 ? -6.014 35.156 -26.541 1.00 77.94 316 TYR A O 1
ATOM 2545 N N . THR A 1 317 ? -4.275 35.374 -25.098 1.00 80.06 317 THR A N 1
ATOM 2546 C CA . THR A 1 317 ? -3.603 34.103 -25.406 1.00 80.06 317 THR A CA 1
ATOM 2547 C C . THR A 1 317 ? -3.335 33.275 -24.150 1.00 80.06 317 THR A C 1
ATOM 2549 O O . THR A 1 317 ? -3.157 33.828 -23.063 1.00 80.06 317 THR A O 1
ATOM 2552 N N . ILE A 1 318 ? -3.273 31.950 -24.290 1.00 84.94 318 ILE A N 1
ATOM 2553 C CA . ILE A 1 318 ? -2.962 31.052 -23.169 1.00 84.94 318 ILE A CA 1
ATOM 2554 C C . ILE A 1 318 ? -1.540 31.281 -22.633 1.00 84.94 318 ILE A C 1
ATOM 2556 O O . ILE A 1 318 ? -1.285 31.122 -21.446 1.00 84.94 318 ILE A O 1
ATOM 2560 N N . GLU A 1 319 ? -0.622 31.741 -23.486 1.00 83.62 319 GLU A N 1
ATOM 2561 C CA . GLU A 1 319 ? 0.741 32.111 -23.095 1.00 83.62 319 GLU A CA 1
ATOM 2562 C C . GLU A 1 319 ? 0.765 33.367 -22.206 1.00 83.62 319 GLU A C 1
ATOM 2564 O O . GLU A 1 319 ? 1.563 33.461 -21.278 1.00 83.62 319 GLU A O 1
ATOM 2569 N N . GLU A 1 320 ? -0.149 34.320 -22.423 1.00 84.94 320 GLU A N 1
ATOM 2570 C CA . GLU A 1 320 ? -0.364 35.433 -21.492 1.00 84.94 320 GLU A CA 1
ATOM 2571 C C . GLU A 1 320 ? -1.045 34.979 -20.196 1.00 84.94 320 GLU A C 1
ATOM 2573 O O . GLU A 1 320 ? -0.743 35.529 -19.136 1.00 84.94 320 GLU A O 1
ATOM 2578 N N . ALA A 1 321 ? -1.942 33.991 -20.262 1.00 86.25 321 ALA A N 1
ATOM 2579 C CA . ALA A 1 321 ? -2.621 33.443 -19.088 1.00 86.25 321 ALA A CA 1
ATOM 2580 C C . ALA A 1 321 ? -1.639 32.765 -18.115 1.00 86.25 321 ALA A C 1
ATOM 2582 O O . ALA A 1 321 ? -1.771 32.923 -16.906 1.00 86.25 321 ALA A O 1
ATOM 2583 N N . VAL A 1 322 ? -0.609 32.097 -18.643 1.00 86.44 322 VAL A N 1
ATOM 2584 C CA . VAL A 1 322 ? 0.449 31.393 -17.889 1.00 86.44 322 VAL A CA 1
ATOM 2585 C C . VAL A 1 322 ? 1.534 32.351 -17.346 1.00 86.44 322 VAL A C 1
ATOM 2587 O O . VAL A 1 322 ? 2.621 31.949 -16.943 1.00 86.44 322 VAL A O 1
ATOM 2590 N N . LYS A 1 323 ? 1.260 33.660 -17.282 1.00 87.44 323 LYS A N 1
ATOM 2591 C CA . LYS A 1 323 ? 2.144 34.630 -16.614 1.00 87.44 323 LYS A CA 1
ATOM 2592 C C . LYS A 1 323 ? 1.801 34.748 -15.123 1.00 87.44 323 LYS A C 1
ATOM 2594 O O . LYS A 1 323 ? 0.616 34.836 -14.797 1.00 87.44 323 LYS A O 1
ATOM 2599 N N . PRO A 1 324 ? 2.793 34.870 -14.219 1.00 87.69 324 PRO A N 1
ATOM 2600 C CA . PRO A 1 324 ? 2.570 34.957 -12.770 1.00 87.69 324 PRO A CA 1
ATOM 2601 C C . PRO A 1 324 ? 1.551 36.031 -12.367 1.00 87.69 324 PRO A C 1
ATOM 2603 O O . PRO A 1 324 ? 0.631 35.766 -11.600 1.00 87.69 324 PRO A O 1
ATOM 2606 N N . GLY A 1 325 ? 1.638 37.225 -12.969 1.00 85.88 325 GLY A N 1
ATOM 2607 C CA . GLY A 1 325 ? 0.725 38.343 -12.687 1.00 85.88 325 GLY A CA 1
ATOM 2608 C C . GLY A 1 325 ? -0.738 38.108 -13.089 1.00 85.88 325 GLY A C 1
ATOM 2609 O O . GLY A 1 325 ? -1.614 38.865 -12.682 1.00 85.88 325 GLY A O 1
ATOM 2610 N N . ASN A 1 326 ? -1.022 37.061 -13.867 1.00 90.44 326 ASN A N 1
ATOM 2611 C CA . ASN A 1 326 ? -2.371 36.690 -14.287 1.00 90.44 326 ASN A CA 1
ATOM 2612 C C . ASN A 1 326 ? -2.926 35.475 -13.522 1.00 90.44 326 ASN A C 1
ATOM 2614 O O . ASN A 1 326 ? -4.082 35.114 -13.740 1.00 90.44 326 ASN A O 1
ATOM 2618 N N . PHE A 1 327 ? -2.164 34.878 -12.596 1.00 90.81 327 PHE A N 1
ATOM 2619 C CA . PHE A 1 327 ? -2.529 33.641 -11.894 1.00 90.81 327 PHE A CA 1
ATOM 2620 C C . PHE A 1 327 ? -3.908 33.706 -11.212 1.00 90.81 327 PHE A C 1
ATOM 2622 O O . PHE A 1 327 ? -4.757 32.846 -11.438 1.00 90.81 327 PHE A O 1
ATOM 2629 N N . LEU A 1 328 ? -4.193 34.774 -10.459 1.00 89.12 328 LEU A N 1
ATOM 2630 C CA . LEU A 1 328 ? -5.491 34.942 -9.789 1.00 89.12 328 LEU A CA 1
ATOM 2631 C C . LEU A 1 328 ? -6.658 35.121 -10.774 1.00 89.12 328 LEU A C 1
ATOM 2633 O O . LEU A 1 328 ? -7.768 34.657 -10.513 1.00 89.12 328 LEU A O 1
ATOM 2637 N N . LYS A 1 329 ? -6.411 35.740 -11.937 1.00 90.94 329 LYS A N 1
ATOM 2638 C CA . LYS A 1 329 ? -7.416 35.862 -13.006 1.00 90.94 329 LYS A CA 1
ATOM 2639 C C . LYS A 1 329 ? -7.725 34.497 -13.621 1.00 90.94 329 LYS A C 1
ATOM 2641 O O . LYS A 1 329 ? -8.886 34.199 -13.888 1.00 90.94 329 LYS A O 1
ATOM 2646 N N . VAL A 1 330 ? -6.710 33.642 -13.775 1.00 92.31 330 VAL A N 1
ATOM 2647 C CA . VAL A 1 330 ? -6.875 32.247 -14.216 1.00 92.31 330 VAL A CA 1
ATOM 2648 C C . VAL A 1 330 ? -7.699 31.451 -13.211 1.00 92.31 330 VAL A C 1
ATOM 2650 O O . VAL A 1 330 ? -8.672 30.819 -13.612 1.00 92.31 330 VAL A O 1
ATOM 2653 N N . VAL A 1 331 ? -7.394 31.540 -11.914 1.00 91.69 331 VAL A N 1
ATOM 2654 C CA . VAL A 1 331 ? -8.185 30.885 -10.855 1.00 91.69 331 VAL A CA 1
ATOM 2655 C C . VAL A 1 331 ? -9.650 31.329 -10.905 1.00 91.69 331 VAL A C 1
ATOM 2657 O O . VAL A 1 331 ? -10.547 30.485 -10.908 1.00 91.69 331 VAL A O 1
ATOM 2660 N N . LYS A 1 332 ? -9.910 32.638 -11.024 1.00 90.94 332 LYS A N 1
ATOM 2661 C CA . LYS A 1 332 ? -11.271 33.184 -11.149 1.00 90.94 332 LYS A CA 1
ATOM 2662 C C . LYS A 1 332 ? -11.994 32.655 -12.391 1.00 90.94 332 LYS A C 1
ATOM 2664 O O . LYS A 1 332 ? -13.161 32.271 -12.312 1.00 90.94 332 LYS A O 1
ATOM 2669 N N . ALA A 1 333 ? -11.306 32.599 -13.531 1.00 92.25 333 ALA A N 1
ATOM 2670 C CA . ALA A 1 333 ? -11.868 32.059 -14.763 1.00 92.25 333 ALA A CA 1
ATOM 2671 C C . ALA A 1 333 ? -12.196 30.563 -14.637 1.00 92.25 333 ALA A C 1
ATOM 2673 O O . ALA A 1 333 ? -13.277 30.151 -15.053 1.00 92.25 333 ALA A O 1
ATOM 2674 N N . VAL A 1 334 ? -11.320 29.762 -14.018 1.00 92.75 334 VAL A N 1
ATOM 2675 C CA . VAL A 1 334 ? -11.578 28.334 -13.773 1.00 92.75 334 VAL A CA 1
ATOM 2676 C C . VAL A 1 334 ? -12.777 28.146 -12.854 1.00 92.75 334 VAL A C 1
ATOM 2678 O O . VAL A 1 334 ? -13.691 27.425 -13.246 1.00 92.75 334 VAL A O 1
ATOM 2681 N N . LYS A 1 335 ? -12.837 28.860 -11.720 1.00 91.00 335 LYS A N 1
ATOM 2682 C CA . LYS A 1 335 ? -13.986 28.835 -10.798 1.00 91.00 335 LYS A CA 1
ATOM 2683 C C . LYS A 1 335 ? -15.306 29.100 -11.522 1.00 91.00 335 LYS A C 1
ATOM 2685 O O . LYS A 1 335 ? -16.259 28.338 -11.359 1.00 91.00 335 LYS A O 1
ATOM 2690 N N . LYS A 1 336 ? -15.330 30.106 -12.402 1.00 90.50 336 LYS A N 1
ATOM 2691 C CA . LYS A 1 336 ? -16.506 30.453 -13.210 1.00 90.50 336 LYS A CA 1
ATOM 2692 C C . LYS A 1 336 ? -16.876 29.372 -14.235 1.00 90.50 336 LYS A C 1
ATOM 2694 O O . LYS A 1 336 ? -18.056 29.069 -14.373 1.00 90.50 336 LYS A O 1
ATOM 2699 N N . VAL A 1 337 ? -15.907 28.758 -14.929 1.00 91.44 337 VAL A N 1
ATOM 2700 C CA . VAL A 1 337 ? -16.180 27.654 -15.882 1.00 91.44 337 VAL A CA 1
ATOM 2701 C C . VAL A 1 337 ? -16.730 26.413 -15.173 1.00 91.44 337 VAL A C 1
ATOM 2703 O O . VAL A 1 337 ? -17.595 25.733 -15.718 1.00 91.44 337 VAL A O 1
ATOM 2706 N N . SER A 1 338 ? -16.239 26.105 -13.973 1.00 89.31 338 SER A N 1
ATOM 2707 C CA . SER A 1 338 ? -16.662 24.934 -13.192 1.00 89.31 338 SER A CA 1
ATOM 2708 C C . SER A 1 338 ? -17.919 25.154 -12.338 1.00 89.31 338 SER A C 1
ATOM 2710 O O . SER A 1 338 ? -18.319 24.237 -11.617 1.00 89.31 338 SER A O 1
ATOM 2712 N N . GLY A 1 339 ? -18.533 26.342 -12.406 1.00 88.56 339 GLY A N 1
ATOM 2713 C CA . GLY A 1 339 ? -19.735 26.693 -11.645 1.00 88.56 339 GLY A CA 1
ATOM 2714 C C . GLY A 1 339 ? -19.502 26.688 -10.134 1.00 88.56 339 GLY A C 1
ATOM 2715 O O . GLY A 1 339 ? -20.200 25.979 -9.417 1.00 88.56 339 GLY A O 1
ATOM 2716 N N . PHE A 1 340 ? -18.470 27.396 -9.673 1.00 89.50 340 PHE A N 1
ATOM 2717 C CA . PHE A 1 340 ? -18.197 27.583 -8.249 1.00 89.50 340 PHE A CA 1
ATOM 2718 C C . PHE A 1 340 ? -19.255 28.482 -7.600 1.00 89.50 340 PHE A C 1
ATOM 2720 O O . PHE A 1 340 ? -19.521 29.573 -8.105 1.00 89.50 340 PHE A O 1
ATOM 2727 N N . ASP A 1 341 ? -19.818 28.019 -6.491 1.00 87.19 341 ASP A N 1
ATOM 2728 C CA . ASP A 1 341 ? -20.737 28.751 -5.627 1.00 87.19 341 ASP A CA 1
ATOM 2729 C C . ASP A 1 341 ? -19.950 29.355 -4.454 1.00 87.19 341 ASP A C 1
ATOM 2731 O O . ASP A 1 341 ? -19.344 28.629 -3.660 1.00 87.19 341 ASP A O 1
ATOM 2735 N N . GLU A 1 342 ? -19.925 30.688 -4.371 1.00 82.88 342 GLU A N 1
ATOM 2736 C CA . GLU A 1 342 ? -19.193 31.417 -3.330 1.00 82.88 342 GLU A CA 1
ATOM 2737 C C . GLU A 1 342 ? -19.871 31.329 -1.954 1.00 82.88 342 GLU A C 1
ATOM 2739 O O . GLU A 1 342 ? -19.162 31.368 -0.948 1.00 82.88 342 GLU A O 1
ATOM 2744 N N . GLU A 1 343 ? -21.197 31.157 -1.891 1.00 81.19 343 GLU A N 1
ATOM 2745 C CA . GLU A 1 343 ? -21.945 31.086 -0.627 1.00 81.19 343 GLU A CA 1
ATOM 2746 C C . GLU A 1 343 ? -21.731 29.737 0.056 1.00 81.19 343 GLU A C 1
ATOM 2748 O O . GLU A 1 343 ? -21.401 29.671 1.237 1.00 81.19 343 GLU A O 1
ATOM 2753 N N . ASN A 1 344 ? -21.856 28.657 -0.715 1.00 78.81 344 ASN A N 1
ATOM 2754 C CA . ASN A 1 344 ? -21.750 27.295 -0.195 1.00 78.81 344 ASN A CA 1
ATOM 2755 C C . ASN A 1 344 ? -20.329 26.719 -0.282 1.00 78.81 344 ASN A C 1
ATOM 2757 O O . ASN A 1 344 ? -20.101 25.601 0.166 1.00 78.81 344 ASN A O 1
ATOM 2761 N N . GLN A 1 345 ? -19.376 27.445 -0.881 1.00 82.56 345 GLN A N 1
ATOM 2762 C CA . GLN A 1 345 ? -18.007 26.974 -1.140 1.00 82.56 345 GLN A CA 1
ATOM 2763 C C . GLN A 1 345 ? -17.968 25.616 -1.867 1.00 82.56 345 GLN A C 1
ATOM 2765 O O . GLN A 1 345 ? -17.119 24.771 -1.589 1.00 82.56 345 GLN A O 1
ATOM 2770 N N . THR A 1 346 ? -18.865 25.395 -2.832 1.00 85.50 346 THR A N 1
ATOM 2771 C CA . THR A 1 346 ? -18.936 24.131 -3.585 1.00 85.50 346 THR A CA 1
ATOM 2772 C C . THR A 1 346 ? -18.870 24.348 -5.092 1.00 85.50 346 THR A C 1
ATOM 2774 O O . THR A 1 346 ? -19.137 25.427 -5.613 1.00 85.50 346 THR A O 1
ATOM 2777 N N . TYR A 1 347 ? -18.489 23.307 -5.831 1.00 83.19 347 TYR A N 1
ATOM 2778 C CA . TYR A 1 347 ? -18.516 23.318 -7.295 1.00 83.19 347 TYR A CA 1
ATOM 2779 C C . TYR A 1 347 ? -19.724 22.556 -7.855 1.00 83.19 347 TYR A C 1
ATOM 2781 O O . TYR A 1 347 ? -19.988 21.400 -7.497 1.00 83.19 347 TYR A O 1
ATOM 2789 N N . ALA A 1 348 ? -20.385 23.139 -8.857 1.00 82.88 348 ALA A N 1
ATOM 2790 C CA . ALA A 1 348 ? -21.348 22.420 -9.684 1.00 82.88 348 ALA A CA 1
ATOM 2791 C C . ALA A 1 348 ? -20.669 21.246 -10.416 1.00 82.88 348 ALA A C 1
ATOM 2793 O O . ALA A 1 348 ? -21.134 20.108 -10.311 1.00 82.88 348 ALA A O 1
ATOM 2794 N N . ALA A 1 349 ? -19.518 21.497 -11.056 1.00 83.31 349 ALA A N 1
ATOM 2795 C CA . ALA A 1 349 ? -18.719 20.502 -11.777 1.00 83.31 349 ALA A CA 1
ATOM 2796 C C . ALA A 1 349 ? -17.271 20.423 -11.232 1.00 83.31 349 ALA A C 1
ATOM 2798 O O . ALA A 1 349 ? -16.331 20.892 -11.883 1.00 83.31 349 ALA A O 1
ATOM 2799 N N . PRO A 1 350 ? -17.046 19.821 -10.046 1.00 84.06 350 PRO A N 1
ATOM 2800 C CA . PRO A 1 350 ? -15.729 19.789 -9.394 1.00 84.06 350 PRO A CA 1
ATOM 2801 C C . PRO A 1 350 ? -14.664 19.026 -10.198 1.00 84.06 350 PRO A C 1
ATOM 2803 O O . PRO A 1 350 ? -13.495 19.408 -10.226 1.00 84.06 350 PRO A O 1
ATOM 2806 N N . SER A 1 351 ? -15.063 17.973 -10.918 1.00 83.00 351 SER A N 1
ATOM 2807 C CA . SER A 1 351 ? -14.154 17.190 -11.766 1.00 83.00 351 SER A CA 1
ATOM 2808 C C . SER A 1 351 ? -13.587 18.007 -12.937 1.00 83.00 351 SER A C 1
ATOM 2810 O O . SER A 1 351 ? -12.449 17.783 -13.358 1.00 83.00 351 SER A O 1
ATOM 2812 N N . LEU A 1 352 ? -14.347 18.984 -13.447 1.00 84.31 352 LEU A N 1
ATOM 2813 C CA . LEU A 1 352 ? -13.922 19.887 -14.516 1.00 84.31 352 LEU A CA 1
ATOM 2814 C C . LEU A 1 352 ? -12.841 20.864 -14.030 1.00 84.31 352 LEU A C 1
ATOM 2816 O O . LEU A 1 352 ? -11.865 21.082 -14.748 1.00 84.31 352 LEU A O 1
ATOM 2820 N N . ALA A 1 353 ? -12.962 21.387 -12.805 1.00 86.38 353 ALA A N 1
ATOM 2821 C CA . ALA A 1 353 ? -11.963 22.277 -12.207 1.00 86.38 353 ALA A CA 1
ATOM 2822 C C . ALA A 1 353 ? -10.579 21.602 -12.112 1.00 86.38 353 ALA A C 1
ATOM 2824 O O . ALA A 1 353 ? -9.571 22.169 -12.541 1.00 86.38 353 ALA A O 1
ATOM 2825 N N . LEU A 1 354 ? -10.544 20.344 -11.652 1.00 84.69 354 LEU A N 1
ATOM 2826 C CA . LEU A 1 354 ? -9.317 19.539 -11.572 1.00 84.69 354 LEU A CA 1
ATOM 2827 C C . LEU A 1 354 ? -8.730 19.232 -12.964 1.00 84.69 354 LEU A C 1
ATOM 2829 O O . LEU A 1 354 ? -7.524 19.364 -13.185 1.00 84.69 354 LEU A O 1
ATOM 2833 N N . LYS A 1 355 ? -9.581 18.864 -13.934 1.00 88.00 355 LYS A N 1
ATOM 2834 C CA . LYS A 1 355 ? -9.173 18.557 -15.321 1.00 88.00 355 LYS A CA 1
ATOM 2835 C C . LYS A 1 355 ? -8.560 19.762 -16.037 1.00 88.00 355 LYS A C 1
ATOM 2837 O O . LYS A 1 355 ? -7.575 19.598 -16.764 1.00 88.00 355 LYS A O 1
ATOM 2842 N N . ILE A 1 356 ? -9.133 20.949 -15.842 1.00 89.81 356 ILE A N 1
ATOM 2843 C CA . ILE A 1 356 ? -8.610 22.203 -16.392 1.00 89.81 356 ILE A CA 1
ATOM 2844 C C . ILE A 1 356 ? -7.261 22.530 -15.749 1.00 89.81 356 ILE A C 1
ATOM 2846 O O . ILE A 1 356 ? -6.319 22.845 -16.474 1.00 89.81 356 ILE A O 1
ATOM 2850 N N . GLY A 1 357 ? -7.140 22.375 -14.426 1.00 86.38 357 GLY A N 1
ATOM 2851 C CA . GLY A 1 357 ? -5.881 22.575 -13.708 1.00 86.38 357 GLY A CA 1
ATOM 2852 C C . GLY A 1 357 ? -4.732 21.758 -14.297 1.00 86.38 357 GLY A C 1
ATOM 2853 O O . GLY A 1 357 ? -3.700 22.329 -14.634 1.00 86.38 357 GLY A O 1
ATOM 2854 N N . HIS A 1 358 ? -4.921 20.453 -14.492 1.00 86.56 358 HIS A N 1
ATOM 2855 C CA . HIS A 1 358 ? -3.885 19.588 -15.072 1.00 86.56 358 HIS A CA 1
ATOM 2856 C C . HIS A 1 358 ? -3.545 19.960 -16.528 1.00 86.56 358 HIS A C 1
ATOM 2858 O O . HIS A 1 358 ? -2.402 19.853 -16.964 1.00 86.56 358 HIS A O 1
ATOM 2864 N N . SER A 1 359 ? -4.533 20.435 -17.293 1.00 89.81 359 SER A N 1
ATOM 2865 C CA . SER A 1 359 ? -4.315 20.870 -18.678 1.00 89.81 359 SER A CA 1
ATOM 2866 C C . SER A 1 359 ? -3.527 22.188 -18.752 1.00 89.81 359 SER A C 1
ATOM 2868 O O . SER A 1 359 ? -2.720 22.359 -19.661 1.00 89.81 359 SER A O 1
ATOM 2870 N N . LEU A 1 360 ? -3.722 23.096 -17.786 1.00 90.06 360 LEU A N 1
ATOM 2871 C CA . LEU A 1 360 ? -2.951 24.339 -17.651 1.00 90.06 360 LEU A CA 1
ATOM 2872 C C . LEU A 1 360 ? -1.497 24.077 -17.248 1.00 90.06 360 LEU A C 1
ATOM 2874 O O . LEU A 1 360 ? -0.605 24.712 -17.805 1.00 90.06 360 LEU A O 1
ATOM 2878 N N . GLN A 1 361 ? -1.262 23.123 -16.343 1.00 87.88 361 GLN A N 1
ATOM 2879 C CA . GLN A 1 361 ? 0.086 22.698 -15.956 1.00 87.88 361 GLN A CA 1
ATOM 2880 C C . GLN A 1 361 ? 0.873 22.199 -17.176 1.00 87.88 361 GLN A C 1
ATOM 2882 O O . GLN A 1 361 ? 1.904 22.773 -17.508 1.00 87.88 361 GLN A O 1
ATOM 2887 N N . LYS A 1 362 ? 0.294 21.276 -17.959 1.00 85.06 362 LYS A N 1
ATOM 2888 C CA . LYS A 1 362 ? 0.914 20.780 -19.202 1.00 85.06 362 LYS A CA 1
ATOM 2889 C C . LYS A 1 362 ? 1.209 21.872 -20.226 1.00 85.06 362 LYS A C 1
ATOM 2891 O O . LYS A 1 362 ? 2.185 21.783 -20.962 1.00 85.06 362 LYS A O 1
ATOM 2896 N N . ILE A 1 363 ? 0.360 22.897 -20.322 1.00 87.50 363 ILE A N 1
ATOM 2897 C CA . ILE A 1 363 ? 0.634 24.043 -21.199 1.00 87.50 363 ILE A CA 1
ATOM 2898 C C . ILE A 1 363 ? 1.819 24.856 -20.675 1.00 87.50 363 ILE A C 1
ATOM 2900 O O . ILE A 1 363 ? 2.643 25.287 -21.480 1.00 87.50 363 ILE A O 1
ATOM 2904 N N . ALA A 1 364 ? 1.928 25.053 -19.360 1.00 86.19 364 ALA A N 1
ATOM 2905 C CA . ALA A 1 364 ? 3.080 25.718 -18.763 1.00 86.19 364 ALA A CA 1
ATOM 2906 C C . ALA A 1 364 ? 4.379 24.951 -19.038 1.00 86.19 364 ALA A C 1
ATOM 2908 O O . ALA A 1 364 ? 5.361 25.579 -19.428 1.00 86.19 364 ALA A O 1
ATOM 2909 N N . ASP A 1 365 ? 4.354 23.619 -18.959 1.00 81.06 365 ASP A N 1
ATOM 2910 C CA . ASP A 1 365 ? 5.497 22.762 -19.296 1.00 81.06 365 ASP A CA 1
ATOM 2911 C C . ASP A 1 365 ? 5.875 22.879 -20.778 1.00 81.06 365 ASP A C 1
ATOM 2913 O O . ASP A 1 365 ? 7.029 23.139 -21.110 1.00 81.06 365 ASP A O 1
ATOM 2917 N N . ILE A 1 366 ? 4.894 22.821 -21.686 1.00 78.50 366 ILE A N 1
ATOM 2918 C CA . ILE A 1 366 ? 5.125 22.994 -23.131 1.00 78.50 366 ILE A CA 1
ATOM 2919 C C . ILE A 1 366 ? 5.737 24.372 -23.446 1.00 78.50 366 ILE A C 1
ATOM 2921 O O . ILE A 1 366 ? 6.649 24.473 -24.273 1.00 78.50 366 ILE A O 1
ATOM 2925 N N . ILE A 1 367 ? 5.251 25.449 -22.816 1.00 79.69 367 ILE A N 1
ATOM 2926 C CA . ILE A 1 367 ? 5.795 26.802 -23.017 1.00 79.69 367 ILE A CA 1
ATOM 2927 C C . ILE A 1 367 ? 7.204 26.904 -22.416 1.00 79.69 367 ILE A C 1
ATOM 2929 O O . ILE A 1 367 ? 8.076 27.509 -23.040 1.00 79.69 367 ILE A O 1
ATOM 2933 N N . HIS A 1 368 ? 7.449 26.291 -21.256 1.00 78.19 368 HIS A N 1
ATOM 2934 C CA . HIS A 1 368 ? 8.757 26.265 -20.605 1.00 78.19 368 HIS A CA 1
ATOM 2935 C C . HIS A 1 368 ? 9.801 25.522 -21.452 1.00 78.19 368 HIS A C 1
ATOM 2937 O O . HIS A 1 368 ? 10.850 26.087 -21.761 1.00 78.19 368 HIS A O 1
ATOM 2943 N N . CYS A 1 369 ? 9.481 24.323 -21.954 1.00 65.25 369 CYS A N 1
ATOM 2944 C CA . CYS A 1 369 ? 10.335 23.588 -22.891 1.00 65.25 369 CYS A CA 1
ATOM 2945 C C . CYS A 1 369 ? 10.636 24.411 -24.152 1.00 65.25 369 CYS A C 1
ATOM 2947 O O . CYS A 1 369 ? 11.769 24.441 -24.629 1.00 65.25 369 CYS A O 1
ATOM 2949 N N . ARG A 1 370 ? 9.650 25.147 -24.679 1.00 72.62 370 ARG A N 1
ATOM 2950 C CA . ARG A 1 370 ? 9.857 26.041 -25.829 1.00 72.62 370 ARG A CA 1
ATOM 2951 C C . ARG A 1 370 ? 10.791 27.207 -25.495 1.00 72.62 370 ARG A C 1
ATOM 2953 O O . ARG A 1 370 ? 11.605 27.599 -26.331 1.00 72.62 370 ARG A O 1
ATOM 2960 N N . ALA A 1 371 ? 10.663 27.778 -24.301 1.00 69.38 371 ALA A N 1
ATOM 2961 C CA . ALA A 1 371 ? 11.523 28.854 -23.827 1.00 69.38 371 ALA A CA 1
ATOM 2962 C C . ALA A 1 371 ? 12.975 28.379 -23.654 1.00 69.38 371 ALA A C 1
ATOM 2964 O O . ALA A 1 371 ? 13.878 29.106 -24.061 1.00 69.38 371 ALA A O 1
ATOM 2965 N N . LEU A 1 372 ? 13.180 27.147 -23.167 1.00 60.16 372 LEU A N 1
ATOM 2966 C CA . LEU A 1 372 ? 14.485 26.476 -23.104 1.00 60.16 372 LEU A CA 1
ATOM 2967 C C . LEU A 1 372 ? 15.089 26.283 -24.500 1.00 60.16 372 LEU A C 1
ATOM 2969 O O . LEU A 1 372 ? 16.215 26.699 -24.749 1.00 60.16 372 LEU A O 1
ATOM 2973 N N . MET A 1 373 ? 14.319 25.736 -25.446 1.00 52.62 373 MET A N 1
ATOM 2974 C CA . MET A 1 373 ? 14.783 25.503 -26.824 1.00 52.62 373 MET A CA 1
ATOM 2975 C C . MET A 1 373 ? 15.102 26.789 -27.602 1.00 52.62 373 MET A C 1
ATOM 2977 O O . MET A 1 373 ? 15.829 26.745 -28.589 1.00 52.62 373 MET A O 1
ATOM 2981 N N . THR A 1 374 ? 14.517 27.922 -27.204 1.00 61.06 374 THR A N 1
ATOM 2982 C CA . THR A 1 374 ? 14.726 29.233 -27.846 1.00 61.06 374 THR A CA 1
ATOM 2983 C C . THR A 1 374 ? 15.623 30.164 -27.031 1.00 61.06 374 THR A C 1
ATOM 2985 O O . THR A 1 374 ? 15.770 31.326 -27.408 1.00 61.06 374 THR A O 1
ATOM 2988 N N . GLU A 1 375 ? 16.196 29.667 -25.926 1.00 60.50 375 GLU A N 1
ATOM 2989 C CA . GLU A 1 375 ? 17.066 30.403 -24.996 1.00 60.50 375 GLU A CA 1
ATOM 2990 C C . GLU A 1 375 ? 16.458 31.738 -24.512 1.00 60.50 375 GLU A C 1
ATOM 2992 O O . GLU A 1 375 ? 17.145 32.731 -24.268 1.00 60.50 375 GLU A O 1
ATOM 2997 N N . ASN A 1 376 ? 15.129 31.799 -24.372 1.00 73.44 376 ASN A N 1
ATOM 2998 C CA . ASN A 1 376 ? 14.428 33.016 -23.968 1.00 73.44 376 ASN A CA 1
ATOM 2999 C C . ASN A 1 376 ? 14.329 33.115 -22.441 1.00 73.44 376 ASN A C 1
ATOM 3001 O O . ASN A 1 376 ? 13.317 32.741 -21.843 1.00 73.44 376 ASN A O 1
ATOM 3005 N N . GLU A 1 377 ? 15.363 33.677 -21.813 1.00 71.44 377 GLU A N 1
ATOM 3006 C CA . GLU A 1 377 ? 15.469 33.806 -20.351 1.00 71.44 377 GLU A CA 1
ATOM 3007 C C . GLU A 1 377 ? 14.264 34.461 -19.672 1.00 71.44 377 GLU A C 1
ATOM 3009 O O . GLU A 1 377 ? 13.858 34.044 -18.587 1.00 71.44 377 GLU A O 1
ATOM 3014 N N . ASN A 1 378 ? 13.656 35.465 -20.306 1.00 76.31 378 ASN A N 1
ATOM 3015 C CA . ASN A 1 378 ? 12.504 36.160 -19.730 1.00 76.31 378 ASN A CA 1
ATOM 3016 C C . ASN A 1 378 ? 11.269 35.253 -19.671 1.00 76.31 378 ASN A C 1
ATOM 3018 O O . ASN A 1 378 ? 10.513 35.287 -18.700 1.00 76.31 378 ASN A O 1
ATOM 3022 N N . LEU A 1 379 ? 11.063 34.435 -20.707 1.00 72.69 379 LEU A N 1
ATOM 3023 C CA . LEU A 1 379 ? 9.949 33.495 -20.767 1.00 72.69 379 LEU A CA 1
ATOM 3024 C C . LEU A 1 379 ? 10.196 32.273 -19.867 1.00 72.69 379 LEU A C 1
ATOM 3026 O O . LEU A 1 379 ? 9.250 31.803 -19.237 1.00 72.69 379 LEU A O 1
ATOM 3030 N N . MET A 1 380 ? 11.450 31.819 -19.730 1.00 71.81 380 MET A N 1
ATOM 3031 C CA . MET A 1 380 ? 11.840 30.762 -18.782 1.00 71.81 380 MET A CA 1
ATOM 3032 C C . MET A 1 380 ? 11.539 31.178 -17.338 1.00 71.81 380 MET A C 1
ATOM 3034 O O . MET A 1 380 ? 10.741 30.525 -16.672 1.00 71.81 380 MET A O 1
ATOM 3038 N N . LYS A 1 381 ? 12.054 32.335 -16.899 1.00 80.88 381 LYS A N 1
ATOM 3039 C CA . LYS A 1 381 ? 11.814 32.855 -15.540 1.00 80.88 381 LYS A CA 1
ATOM 3040 C C . LYS A 1 381 ? 10.327 33.080 -15.259 1.00 80.88 381 LYS A C 1
ATOM 3042 O O . LYS A 1 381 ? 9.836 32.766 -14.175 1.00 80.88 381 LYS A O 1
ATOM 3047 N N . SER A 1 382 ? 9.588 33.611 -16.239 1.00 81.12 382 SER A N 1
ATOM 3048 C CA . SER A 1 382 ? 8.147 33.847 -16.099 1.00 81.12 382 SER A CA 1
ATOM 3049 C C . SER A 1 382 ? 7.349 32.545 -15.986 1.00 81.12 382 SER A C 1
ATOM 3051 O O . SER A 1 382 ? 6.390 32.506 -15.219 1.00 81.12 382 SER A O 1
ATOM 3053 N N . THR A 1 383 ? 7.696 31.502 -16.745 1.00 81.19 383 THR A N 1
ATOM 3054 C CA . THR A 1 383 ? 6.974 30.215 -16.717 1.00 81.19 383 THR A CA 1
ATOM 3055 C C . THR A 1 383 ? 7.298 29.415 -15.461 1.00 81.19 383 THR A C 1
ATOM 3057 O O . THR A 1 383 ? 6.385 28.890 -14.832 1.00 81.19 383 THR A O 1
ATOM 3060 N N . GLU A 1 384 ? 8.557 29.411 -15.029 1.00 84.75 384 GLU A N 1
ATOM 3061 C CA . GLU A 1 384 ? 9.002 28.801 -13.771 1.00 84.75 384 GLU A CA 1
ATOM 3062 C C . GLU A 1 384 ? 8.319 29.444 -12.552 1.00 84.75 384 GLU A C 1
ATOM 3064 O O . GLU A 1 384 ? 7.752 28.753 -11.706 1.00 84.75 384 GLU A O 1
ATOM 3069 N N . SER A 1 385 ? 8.238 30.779 -12.525 1.00 85.06 385 SER A N 1
ATOM 3070 C CA . SER A 1 385 ? 7.501 31.506 -11.483 1.00 85.06 385 SER A CA 1
ATOM 3071 C C . SER A 1 385 ? 6.006 31.153 -11.466 1.00 85.06 385 SER A C 1
ATOM 3073 O O . SER A 1 385 ? 5.404 31.046 -10.399 1.00 85.06 385 SER A O 1
ATOM 3075 N N . PHE A 1 386 ? 5.379 30.947 -12.632 1.00 89.75 386 PHE A N 1
ATOM 3076 C CA . PHE A 1 386 ? 3.978 30.519 -12.700 1.00 89.75 386 PHE A CA 1
ATOM 3077 C C . PHE A 1 386 ? 3.805 29.078 -12.207 1.00 89.75 386 PHE A C 1
ATOM 3079 O O . PHE A 1 386 ? 2.852 28.802 -11.483 1.00 89.75 386 PHE A O 1
ATOM 3086 N N . LYS A 1 387 ? 4.730 28.171 -12.549 1.00 85.62 387 LYS A N 1
ATOM 3087 C CA . LYS A 1 387 ? 4.738 26.781 -12.065 1.00 85.62 387 LYS A CA 1
ATOM 3088 C C . LYS A 1 387 ? 4.895 26.719 -10.542 1.00 85.62 387 LYS A C 1
ATOM 3090 O O . LYS A 1 387 ? 4.142 26.002 -9.894 1.00 85.62 387 LYS A O 1
ATOM 3095 N N . SER A 1 388 ? 5.766 27.545 -9.959 1.00 84.00 388 SER A N 1
ATOM 3096 C CA . SER A 1 388 ? 5.901 27.682 -8.500 1.00 84.00 388 SER A CA 1
ATOM 3097 C C . SER A 1 388 ? 4.610 28.192 -7.833 1.00 84.00 388 SER A C 1
ATOM 3099 O O . SER A 1 388 ? 4.145 27.616 -6.845 1.00 84.00 388 SER A O 1
ATOM 3101 N N . LEU A 1 389 ? 3.956 29.213 -8.406 1.00 82.44 389 LEU A N 1
ATOM 3102 C CA . LEU A 1 389 ? 2.645 29.681 -7.928 1.00 82.44 389 LEU A CA 1
ATOM 3103 C C . LEU A 1 389 ? 1.556 28.610 -8.062 1.00 82.44 389 LEU A C 1
ATOM 3105 O O . LEU A 1 389 ? 0.704 28.482 -7.187 1.00 82.44 389 LEU A O 1
ATOM 3109 N N . TYR A 1 390 ? 1.582 27.828 -9.138 1.00 88.38 390 TYR A N 1
ATOM 3110 C CA . TYR A 1 390 ? 0.655 26.725 -9.339 1.00 88.38 390 TYR A CA 1
ATOM 3111 C C . TYR A 1 390 ? 0.834 25.647 -8.260 1.00 88.38 390 TYR A C 1
ATOM 3113 O O . TYR A 1 390 ? -0.132 25.326 -7.570 1.00 88.38 390 TYR A O 1
ATOM 3121 N N . THR A 1 391 ? 2.052 25.143 -8.046 1.00 79.81 391 THR A N 1
ATOM 3122 C CA . THR A 1 391 ? 2.335 24.106 -7.037 1.00 79.81 391 THR A CA 1
ATOM 3123 C C . THR A 1 391 ? 1.966 24.565 -5.628 1.00 79.81 391 THR A C 1
ATOM 3125 O O . THR A 1 391 ? 1.301 23.835 -4.894 1.00 79.81 391 THR A O 1
ATOM 3128 N N . SER A 1 392 ? 2.308 25.806 -5.276 1.00 76.94 392 SER A N 1
ATOM 3129 C CA . SER A 1 392 ? 2.032 26.342 -3.944 1.00 76.94 392 SER A CA 1
ATOM 3130 C C . SER A 1 392 ? 0.551 26.689 -3.743 1.00 76.94 392 SER A C 1
ATOM 3132 O O . SER A 1 392 ? -0.034 26.313 -2.730 1.00 76.94 392 SER A O 1
ATOM 3134 N N . LYS A 1 393 ? -0.109 27.395 -4.670 1.00 82.12 393 LYS A N 1
ATOM 3135 C CA . LYS A 1 393 ? -1.429 28.012 -4.420 1.00 82.12 393 LYS A CA 1
ATOM 3136 C C . LYS A 1 393 ? -2.614 27.352 -5.120 1.00 82.12 393 LYS A C 1
ATOM 3138 O O . LYS A 1 393 ? -3.747 27.567 -4.693 1.00 82.12 393 LYS A O 1
ATOM 3143 N N . TRP A 1 394 ? -2.413 26.523 -6.145 1.00 88.12 394 TRP A N 1
ATOM 3144 C CA . TRP A 1 394 ? -3.538 25.903 -6.862 1.00 88.12 394 TRP A CA 1
ATOM 3145 C C . TRP A 1 394 ? -4.333 24.922 -5.990 1.00 88.12 394 TRP A C 1
ATOM 3147 O O . TRP A 1 394 ? -5.563 24.874 -6.073 1.00 88.12 394 TRP A O 1
ATOM 3157 N N . CYS A 1 395 ? -3.642 24.171 -5.123 1.00 82.56 395 CYS A N 1
ATOM 3158 C CA . CYS A 1 395 ? -4.283 23.220 -4.214 1.00 82.56 395 CYS A CA 1
ATOM 3159 C C . CYS A 1 395 ? -5.251 23.921 -3.250 1.00 82.56 395 CYS A C 1
ATOM 3161 O O . CYS A 1 395 ? -6.413 23.537 -3.154 1.00 82.56 395 CYS A O 1
ATOM 3163 N N . GLU A 1 396 ? -4.786 25.005 -2.628 1.00 79.56 396 GLU A N 1
ATOM 3164 C CA . GLU A 1 396 ? -5.537 25.846 -1.689 1.00 79.56 396 GLU A CA 1
ATOM 3165 C C . GLU A 1 396 ? -6.746 26.521 -2.357 1.00 79.56 396 GLU A C 1
ATOM 3167 O O . GLU A 1 396 ? -7.842 26.529 -1.810 1.00 79.56 396 GLU A O 1
ATOM 3172 N N . LEU A 1 397 ? -6.571 27.065 -3.567 1.00 83.06 397 LEU A N 1
ATOM 3173 C CA . LEU A 1 397 ? -7.588 27.908 -4.203 1.00 83.06 397 LEU A CA 1
ATOM 3174 C C . LEU A 1 397 ? -8.631 27.140 -5.026 1.00 83.06 397 LEU A C 1
ATOM 3176 O O . LEU A 1 397 ? -9.715 27.677 -5.278 1.00 83.06 397 LEU A O 1
ATOM 3180 N N . VAL A 1 398 ? -8.294 25.938 -5.509 1.00 87.25 398 VAL A N 1
ATOM 3181 C CA . VAL A 1 398 ? -9.133 25.170 -6.444 1.00 87.25 398 VAL A CA 1
ATOM 3182 C C . VAL A 1 398 ? -9.243 23.700 -6.042 1.00 87.25 398 VAL A C 1
ATOM 3184 O O . VAL A 1 398 ? -10.362 23.213 -5.872 1.00 87.25 398 VAL A O 1
ATOM 3187 N N . SER A 1 399 ? -8.123 22.979 -5.903 1.00 85.06 399 SER A N 1
ATOM 3188 C CA . SER A 1 399 ? -8.171 21.512 -5.789 1.00 85.06 399 SER A CA 1
ATOM 3189 C C . SER A 1 399 ? -8.805 21.016 -4.493 1.00 85.06 399 SER A C 1
ATOM 3191 O O . SER A 1 399 ? -9.600 20.086 -4.556 1.00 85.06 399 SER A O 1
ATOM 3193 N N . HIS A 1 400 ? -8.490 21.623 -3.345 1.00 79.38 400 HIS A N 1
ATOM 3194 C CA . HIS A 1 400 ? -9.006 21.204 -2.040 1.00 79.38 400 HIS A CA 1
ATOM 3195 C C . HIS A 1 400 ? -10.536 21.284 -2.004 1.00 79.38 400 HIS A C 1
ATOM 3197 O O . HIS A 1 400 ? -11.213 20.281 -1.794 1.00 79.38 400 HIS A O 1
ATOM 3203 N N . THR A 1 401 ? -11.099 22.442 -2.352 1.00 80.12 401 THR A N 1
ATOM 3204 C CA . THR A 1 401 ? -12.551 22.647 -2.385 1.00 80.12 401 THR A CA 1
ATOM 3205 C C . THR A 1 401 ? -13.248 21.766 -3.432 1.00 80.12 401 THR A C 1
ATOM 3207 O O . THR A 1 401 ? -14.334 21.243 -3.179 1.00 80.12 401 THR A O 1
ATOM 3210 N N . ALA A 1 402 ? -12.629 21.531 -4.598 1.00 79.44 402 ALA A N 1
ATOM 3211 C CA . ALA A 1 402 ? -13.175 20.626 -5.613 1.00 79.44 402 ALA A CA 1
ATOM 3212 C C . ALA A 1 402 ? -13.164 19.151 -5.164 1.00 79.44 402 ALA A C 1
ATOM 3214 O O . ALA A 1 402 ? -14.125 18.427 -5.429 1.00 79.44 402 ALA A O 1
ATOM 3215 N N . LEU A 1 403 ? -12.108 18.710 -4.472 1.00 76.75 403 LEU A N 1
ATOM 3216 C CA . LEU A 1 403 ? -11.995 17.361 -3.912 1.00 76.75 403 LEU A CA 1
ATOM 3217 C C . LEU A 1 403 ? -12.965 17.151 -2.745 1.00 76.75 403 LEU A C 1
ATOM 3219 O O . LEU A 1 403 ? -13.642 16.129 -2.723 1.00 76.75 403 LEU A O 1
ATOM 3223 N N . ASN A 1 404 ? -13.120 18.129 -1.851 1.00 78.44 404 ASN A N 1
ATOM 3224 C CA . ASN A 1 404 ? -14.101 18.058 -0.763 1.00 78.44 404 ASN A CA 1
ATOM 3225 C C . ASN A 1 404 ? -15.530 18.008 -1.310 1.00 78.44 404 ASN A C 1
ATOM 3227 O O . ASN A 1 404 ? -16.287 17.120 -0.935 1.00 78.44 404 ASN A O 1
ATOM 3231 N N . THR A 1 405 ? -15.864 18.854 -2.296 1.00 81.31 405 THR A N 1
ATOM 3232 C CA . THR A 1 405 ? -17.175 18.796 -2.972 1.00 81.31 405 THR A CA 1
ATOM 3233 C C . THR A 1 405 ? -17.427 17.410 -3.592 1.00 81.31 405 THR A C 1
ATOM 3235 O O . THR A 1 405 ? -18.554 16.918 -3.581 1.00 81.31 405 THR A O 1
ATOM 3238 N N . LEU A 1 406 ? -16.399 16.761 -4.160 1.00 75.19 406 LEU A N 1
ATOM 3239 C CA . LEU A 1 406 ? -16.505 15.394 -4.692 1.00 75.19 406 LEU A CA 1
ATOM 3240 C C . LEU A 1 406 ? -16.737 14.365 -3.584 1.00 75.19 406 LEU A C 1
ATOM 3242 O O . LEU A 1 406 ? -17.613 13.514 -3.735 1.00 75.19 406 LEU A O 1
ATOM 3246 N N . SER A 1 407 ? -15.979 14.448 -2.492 1.00 67.75 407 SER A N 1
ATOM 3247 C CA . SER A 1 407 ? -16.097 13.560 -1.335 1.00 67.75 407 SER A CA 1
ATOM 3248 C C . SER A 1 407 ? -17.464 13.687 -0.665 1.00 67.75 407 SER A C 1
ATOM 3250 O O . SER A 1 407 ? -18.108 12.675 -0.413 1.00 67.75 407 SER A O 1
ATOM 3252 N N . GLU A 1 408 ? -17.970 14.905 -0.475 1.00 69.56 408 GLU A N 1
ATOM 3253 C CA . GLU A 1 408 ? -19.309 15.167 0.066 1.00 69.56 408 GLU A CA 1
ATOM 3254 C C . GLU A 1 408 ? -20.414 14.683 -0.879 1.00 69.56 408 GLU A C 1
ATOM 3256 O O . GLU A 1 408 ? -21.361 14.030 -0.441 1.00 69.56 408 GLU A O 1
ATOM 3261 N N . LYS A 1 409 ? -20.282 14.918 -2.195 1.00 66.38 409 LYS A N 1
ATOM 3262 C CA . LYS A 1 409 ? -21.211 14.365 -3.199 1.00 66.38 409 LYS A CA 1
ATOM 3263 C C . LYS A 1 409 ? -21.196 12.837 -3.225 1.00 66.38 409 LYS A C 1
ATOM 3265 O O . LYS A 1 409 ? -22.224 12.243 -3.540 1.00 66.38 409 LYS A O 1
ATOM 3270 N N . GLN A 1 410 ? -20.064 12.192 -2.937 1.00 57.59 410 GLN A N 1
ATOM 3271 C CA . GLN A 1 410 ? -19.973 10.733 -2.825 1.00 57.59 410 GLN A CA 1
ATOM 3272 C C . GLN A 1 410 ? -20.555 10.219 -1.506 1.00 57.59 410 GLN A C 1
ATOM 3274 O O . GLN A 1 410 ? -21.289 9.234 -1.527 1.00 57.59 410 GLN A O 1
ATOM 3279 N N . PHE A 1 411 ? -20.278 10.896 -0.393 1.00 50.81 411 PHE A N 1
ATOM 3280 C CA . PHE A 1 411 ? -20.763 10.547 0.941 1.00 50.81 411 PHE A CA 1
ATOM 3281 C C . PHE A 1 411 ? -22.290 10.663 1.045 1.00 50.81 411 PHE A C 1
ATOM 3283 O O . PHE A 1 411 ? -22.952 9.762 1.550 1.00 50.81 411 PHE A O 1
ATOM 3290 N N . ASN A 1 412 ? -22.861 11.721 0.465 1.00 46.81 412 ASN A N 1
ATOM 3291 C CA . ASN A 1 412 ? -24.302 11.978 0.462 1.00 46.81 412 ASN A CA 1
ATOM 3292 C C . ASN A 1 412 ? -25.058 11.247 -0.659 1.00 46.81 412 ASN A C 1
ATOM 3294 O O . ASN A 1 412 ? -26.253 11.477 -0.838 1.00 46.81 412 ASN A O 1
ATOM 3298 N N . LYS A 1 413 ? -24.396 10.391 -1.453 1.00 46.97 413 LYS A N 1
ATOM 3299 C CA . LYS A 1 413 ? -25.040 9.660 -2.553 1.00 46.97 413 LYS A CA 1
ATOM 3300 C C . LYS A 1 413 ? -25.786 8.443 -1.993 1.00 46.97 413 LYS A C 1
ATOM 3302 O O . LYS A 1 413 ? -25.137 7.450 -1.665 1.00 46.97 413 LYS A O 1
ATOM 3307 N N . PRO A 1 414 ? -27.132 8.438 -1.933 1.00 48.75 414 PRO A N 1
ATOM 3308 C CA . PRO A 1 414 ? -27.854 7.261 -1.472 1.00 48.75 414 PRO A CA 1
ATOM 3309 C C . PRO A 1 414 ? -27.628 6.102 -2.453 1.00 48.75 414 PRO A C 1
ATOM 3311 O O . PRO A 1 414 ? -27.768 6.268 -3.672 1.00 48.75 414 PRO A O 1
ATOM 3314 N N . LEU A 1 415 ? -27.288 4.918 -1.929 1.00 48.50 415 LEU A N 1
ATOM 3315 C CA . LEU A 1 415 ? -27.204 3.664 -2.688 1.00 48.50 415 LEU A CA 1
ATOM 3316 C C . LEU A 1 415 ? -28.609 3.281 -3.173 1.00 48.50 415 LEU A C 1
ATOM 3318 O O . LEU A 1 415 ? -29.343 2.534 -2.539 1.00 48.50 415 LEU A O 1
ATOM 3322 N N . THR A 1 416 ? -29.008 3.855 -4.299 1.00 57.62 416 THR A N 1
ATOM 3323 C CA . THR A 1 416 ? -30.320 3.653 -4.907 1.00 57.62 416 THR A CA 1
ATOM 3324 C C . THR A 1 416 ? -30.147 2.801 -6.154 1.00 57.62 416 THR A C 1
ATOM 3326 O O . THR A 1 416 ? -29.549 3.214 -7.147 1.00 57.62 416 THR A O 1
ATOM 3329 N N . LEU A 1 417 ? -30.621 1.560 -6.068 1.00 57.44 417 LEU A N 1
ATOM 3330 C CA . LEU A 1 417 ? -30.688 0.641 -7.197 1.00 57.44 417 LEU A CA 1
ATOM 3331 C C . LEU A 1 417 ? -31.957 0.934 -8.015 1.00 57.44 417 LEU A C 1
ATOM 3333 O O . LEU A 1 417 ? -32.969 1.343 -7.440 1.00 57.44 417 LEU A O 1
ATOM 3337 N N . PRO A 1 418 ? -31.929 0.755 -9.347 1.00 58.78 418 PRO A N 1
ATOM 3338 C CA . PRO A 1 418 ? -33.122 0.904 -10.170 1.00 58.78 418 PRO A CA 1
ATOM 3339 C C . PRO A 1 418 ? -34.178 -0.129 -9.757 1.00 58.78 418 PRO A C 1
ATOM 3341 O O . PRO A 1 418 ? -33.855 -1.301 -9.576 1.00 58.78 418 PRO A O 1
ATOM 3344 N N . PHE A 1 419 ? -35.440 0.292 -9.635 1.00 58.44 419 PHE A N 1
ATOM 3345 C CA . PHE A 1 419 ? -36.542 -0.623 -9.334 1.00 58.44 419 PHE A CA 1
ATOM 3346 C C . PHE A 1 419 ? -36.688 -1.662 -10.451 1.00 58.44 419 PHE A C 1
ATOM 3348 O O . PHE A 1 419 ? -36.700 -1.312 -11.632 1.00 58.44 419 PHE A O 1
ATOM 3355 N N . THR A 1 420 ? -36.872 -2.935 -10.094 1.00 65.75 420 THR A N 1
ATOM 3356 C CA . THR A 1 420 ? -37.087 -4.023 -11.064 1.00 65.75 420 THR A CA 1
ATOM 3357 C C . THR A 1 420 ? -38.240 -3.717 -12.025 1.00 65.75 420 THR A C 1
ATOM 3359 O O . THR A 1 420 ? -38.130 -3.990 -13.218 1.00 65.75 420 THR A O 1
ATOM 3362 N N . GLN A 1 421 ? -39.294 -3.058 -11.533 1.00 68.00 421 GLN A N 1
ATOM 3363 C CA . GLN A 1 421 ? -40.433 -2.610 -12.338 1.00 68.00 421 GLN A CA 1
ATOM 3364 C C . GLN A 1 421 ? -40.036 -1.560 -13.394 1.00 68.00 421 GLN A C 1
ATOM 3366 O O . GLN A 1 421 ? -40.417 -1.689 -14.552 1.00 68.00 421 GLN A O 1
ATOM 3371 N N . ASP A 1 422 ? -39.205 -0.574 -13.042 1.00 74.06 422 ASP A N 1
ATOM 3372 C CA . ASP A 1 422 ? -38.703 0.437 -13.990 1.00 74.06 422 ASP A CA 1
ATOM 3373 C C . ASP A 1 422 ? -37.790 -0.197 -15.057 1.00 74.06 422 ASP A C 1
ATOM 3375 O O . ASP A 1 422 ? -37.798 0.192 -16.227 1.00 74.06 422 ASP A O 1
ATOM 3379 N N . VAL A 1 423 ? -37.025 -1.227 -14.679 1.00 71.62 423 VAL A N 1
ATOM 3380 C CA . VAL A 1 423 ? -36.190 -1.998 -15.612 1.00 71.62 423 VAL A CA 1
ATOM 3381 C C . VAL A 1 423 ? -37.040 -2.818 -16.591 1.00 71.62 423 VAL A C 1
ATOM 3383 O O . VAL A 1 423 ? -36.685 -2.902 -17.769 1.00 71.62 423 VAL A O 1
ATOM 3386 N N . GLN A 1 424 ? -38.152 -3.401 -16.133 1.00 71.00 424 GLN A N 1
ATOM 3387 C CA . GLN A 1 424 ? -39.115 -4.114 -16.981 1.00 71.00 424 GLN A CA 1
ATOM 3388 C C . GLN A 1 424 ? -39.837 -3.161 -17.942 1.00 71.00 424 GLN A C 1
ATOM 3390 O O . GLN A 1 424 ? -39.938 -3.461 -19.130 1.00 71.00 424 GLN A O 1
ATOM 3395 N N . LEU A 1 425 ? -40.262 -1.985 -17.465 1.00 76.94 425 LEU A N 1
ATOM 3396 C CA . LEU A 1 425 ? -40.864 -0.946 -18.308 1.00 76.94 425 LEU A CA 1
ATOM 3397 C C . LEU A 1 425 ? -39.923 -0.528 -19.444 1.00 76.94 425 LEU A C 1
ATOM 3399 O O . LEU A 1 425 ? -40.336 -0.464 -20.603 1.00 76.94 425 LEU A O 1
ATOM 3403 N N . LEU A 1 426 ? -38.638 -0.325 -19.140 1.00 80.50 426 LEU A N 1
ATOM 3404 C CA . LEU A 1 426 ? -37.634 -0.018 -20.157 1.00 80.50 426 LEU A CA 1
ATOM 3405 C C . LEU A 1 426 ? -37.41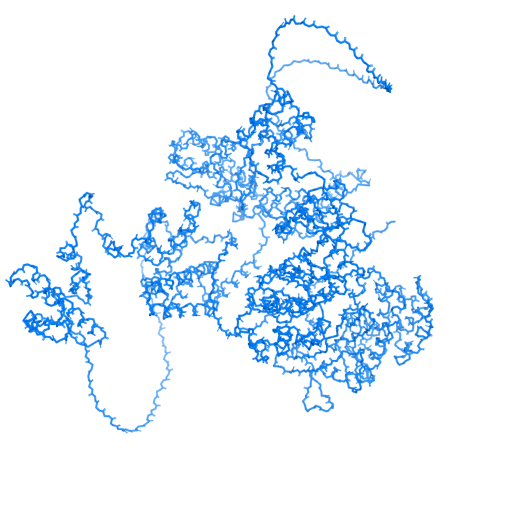8 -1.174 -21.143 1.00 80.50 426 LEU A C 1
ATOM 3407 O O . LEU A 1 426 ? -37.272 -0.926 -22.340 1.00 80.50 426 LEU A O 1
ATOM 3411 N N . HIS A 1 427 ? -37.413 -2.424 -20.673 1.00 77.44 427 HIS A N 1
ATOM 3412 C CA . HIS A 1 427 ? -37.283 -3.595 -21.543 1.00 77.44 427 HIS A CA 1
ATOM 3413 C C . HIS A 1 427 ? -38.453 -3.701 -22.534 1.00 77.44 427 HIS A C 1
ATOM 3415 O O . HIS A 1 427 ? -38.224 -3.782 -23.742 1.00 77.44 427 HIS A O 1
ATOM 3421 N N . ASN A 1 428 ? -39.688 -3.588 -22.040 1.00 80.56 428 ASN A N 1
ATOM 3422 C CA . ASN A 1 428 ? -40.905 -3.648 -22.853 1.00 80.56 428 ASN A CA 1
ATOM 3423 C C . ASN A 1 428 ? -40.970 -2.485 -23.856 1.00 80.56 428 ASN A C 1
ATOM 3425 O O . ASN A 1 428 ? -41.245 -2.691 -25.040 1.00 80.56 428 ASN A O 1
ATOM 3429 N N . HIS A 1 429 ? -40.647 -1.264 -23.409 1.00 90.12 429 HIS A N 1
ATOM 3430 C CA . HIS A 1 429 ? -40.573 -0.095 -24.287 1.00 90.12 429 HIS A CA 1
ATOM 3431 C C . HIS A 1 429 ? -39.552 -0.298 -25.409 1.00 90.12 429 HIS A C 1
ATOM 3433 O O . HIS A 1 429 ? -39.829 0.014 -26.564 1.00 90.12 429 HIS A O 1
ATOM 3439 N N . LEU A 1 430 ? -38.371 -0.833 -25.093 1.00 86.62 430 LEU A N 1
ATOM 3440 C CA . LEU A 1 430 ? -37.332 -1.059 -26.089 1.00 86.62 430 LEU A CA 1
ATOM 3441 C C . LEU A 1 430 ? -37.711 -2.137 -27.101 1.00 86.62 430 LEU A C 1
ATOM 3443 O O . LEU A 1 430 ? -37.380 -1.970 -28.272 1.00 86.62 430 LEU A O 1
ATOM 3447 N N . GLN A 1 431 ? -38.383 -3.217 -26.694 1.00 82.12 431 GLN A N 1
ATOM 3448 C CA . GLN A 1 431 ? -38.903 -4.231 -27.623 1.00 82.12 431 GLN A CA 1
ATOM 3449 C C . GLN A 1 431 ? -39.872 -3.609 -28.634 1.00 82.12 431 GLN A C 1
ATOM 3451 O O . GLN A 1 431 ? -39.699 -3.766 -29.844 1.00 82.12 431 GLN A O 1
ATOM 3456 N N . GLN A 1 432 ? -40.830 -2.814 -28.152 1.00 88.38 432 GLN A N 1
ATOM 3457 C CA . GLN A 1 432 ? -41.778 -2.104 -29.012 1.00 88.38 432 GLN A CA 1
ATOM 3458 C C . GLN A 1 432 ? -41.078 -1.074 -29.909 1.00 88.38 432 GLN A C 1
ATOM 3460 O O . GLN A 1 432 ? -41.326 -1.030 -31.113 1.00 88.38 432 GLN A O 1
ATOM 3465 N N . ALA A 1 433 ? -40.166 -0.273 -29.350 1.00 91.25 433 ALA A N 1
ATOM 3466 C CA . ALA A 1 433 ? -39.441 0.759 -30.086 1.00 91.25 433 ALA A CA 1
ATOM 3467 C C . ALA A 1 433 ? -38.561 0.171 -31.198 1.00 91.25 433 ALA A C 1
ATOM 3469 O O . ALA A 1 433 ? -38.532 0.722 -32.298 1.00 91.25 433 ALA A O 1
ATOM 3470 N N . ALA A 1 434 ? -37.879 -0.951 -30.944 1.00 89.19 434 ALA A N 1
ATOM 3471 C CA . ALA A 1 434 ? -37.092 -1.634 -31.966 1.00 89.19 434 ALA A CA 1
ATOM 3472 C C . ALA A 1 434 ? -37.982 -2.222 -33.063 1.00 89.19 434 ALA A C 1
ATOM 3474 O O . ALA A 1 434 ? -37.677 -2.018 -34.231 1.00 89.19 434 ALA A O 1
ATOM 3475 N N . LYS A 1 435 ? -39.115 -2.851 -32.718 1.00 89.88 435 LYS A N 1
ATOM 3476 C CA . LYS A 1 435 ? -40.069 -3.385 -33.705 1.00 89.88 435 LYS A CA 1
ATOM 3477 C C . LYS A 1 435 ? -40.645 -2.289 -34.607 1.00 89.88 435 LYS A C 1
ATOM 3479 O O . LYS A 1 435 ? -40.692 -2.439 -35.825 1.00 89.88 435 LYS A O 1
ATOM 3484 N N . VAL A 1 436 ? -41.027 -1.149 -34.028 1.00 92.44 436 VAL A N 1
ATOM 3485 C CA . VAL A 1 436 ? -41.501 0.016 -34.795 1.00 92.44 436 VAL A CA 1
ATOM 3486 C C . VAL A 1 436 ? -40.395 0.566 -35.698 1.00 92.44 436 VAL A C 1
ATOM 3488 O O . VAL A 1 436 ? -40.641 0.843 -36.871 1.00 92.44 436 VAL A O 1
ATOM 3491 N N . ALA A 1 437 ? -39.174 0.711 -35.179 1.00 92.44 437 ALA A N 1
ATOM 3492 C CA . ALA A 1 437 ? -38.044 1.208 -35.959 1.00 92.44 437 ALA A CA 1
ATOM 3493 C C . ALA A 1 437 ? -37.608 0.232 -37.068 1.00 92.44 437 ALA A C 1
ATOM 3495 O O . ALA A 1 437 ? -37.200 0.679 -38.139 1.00 92.44 437 ALA A O 1
ATOM 3496 N N . PHE A 1 438 ? -37.738 -1.077 -36.835 1.00 93.75 438 PHE A N 1
ATOM 3497 C CA . PHE A 1 438 ? -37.469 -2.137 -37.805 1.00 93.75 438 PHE A CA 1
ATOM 3498 C C . PHE A 1 438 ? -38.396 -1.999 -39.011 1.00 93.75 438 PHE A C 1
ATOM 3500 O O . PHE A 1 438 ? -37.920 -1.781 -40.124 1.00 93.75 438 PHE A O 1
ATOM 3507 N N . ASN A 1 439 ? -39.712 -1.974 -38.771 1.00 92.12 439 ASN A N 1
ATOM 3508 C CA . ASN A 1 439 ? -40.715 -1.817 -39.827 1.00 92.12 439 ASN A CA 1
ATOM 3509 C C . ASN A 1 439 ? -40.535 -0.497 -40.595 1.00 92.12 439 ASN A C 1
ATOM 3511 O O . ASN A 1 439 ? -40.679 -0.453 -41.813 1.00 92.12 439 ASN A O 1
ATOM 3515 N N . ARG A 1 440 ? -40.177 0.594 -39.902 1.00 92.12 440 ARG A N 1
ATOM 3516 C CA . ARG A 1 440 ? -39.897 1.890 -40.547 1.00 92.12 440 ARG A CA 1
ATOM 3517 C C . ARG A 1 440 ? -38.685 1.838 -41.467 1.00 92.12 440 ARG A C 1
ATOM 3519 O O . ARG A 1 440 ? -38.722 2.439 -42.536 1.00 92.12 440 ARG A O 1
ATOM 3526 N N . LEU A 1 441 ? -37.607 1.171 -41.052 1.00 92.06 441 LEU A N 1
ATOM 3527 C CA . LEU A 1 441 ? -36.410 1.033 -41.879 1.00 92.06 441 LEU A CA 1
ATOM 3528 C C . LEU A 1 441 ? -36.661 0.116 -43.082 1.00 92.06 441 LEU A C 1
ATOM 3530 O O . LEU A 1 441 ? -36.145 0.392 -44.162 1.00 92.06 441 LEU A O 1
ATOM 3534 N N . GLU A 1 442 ? -37.464 -0.932 -42.898 1.00 91.75 442 GLU A N 1
ATOM 3535 C CA . GLU A 1 442 ? -37.872 -1.850 -43.963 1.00 91.75 442 GLU A CA 1
ATOM 3536 C C . GLU A 1 442 ? -38.748 -1.158 -45.019 1.00 91.75 442 GLU A C 1
ATOM 3538 O O . GLU A 1 442 ? -38.507 -1.312 -46.215 1.00 91.75 442 GLU A O 1
ATOM 3543 N N . GLN A 1 443 ? -39.705 -0.328 -44.591 1.00 90.81 443 GLN A N 1
ATOM 3544 C CA . GLN A 1 443 ? -40.582 0.431 -45.491 1.00 90.81 443 GLN A CA 1
ATOM 3545 C C . GLN A 1 443 ? -39.865 1.602 -46.177 1.00 90.81 443 GLN A C 1
ATOM 3547 O O . GLN A 1 443 ? -40.077 1.855 -47.362 1.00 90.81 443 GLN A O 1
ATOM 3552 N N . ALA A 1 444 ? -39.035 2.343 -45.435 1.00 90.12 444 ALA A N 1
ATOM 3553 C CA . ALA A 1 444 ? -38.364 3.541 -45.926 1.00 90.12 444 ALA A CA 1
ATOM 3554 C C . ALA A 1 444 ? -36.937 3.663 -45.367 1.00 90.12 444 ALA A C 1
ATOM 3556 O O . ALA A 1 444 ? -36.701 4.144 -44.251 1.00 90.12 444 ALA A O 1
ATOM 3557 N N . ALA A 1 445 ? -35.954 3.287 -46.189 1.00 90.31 445 ALA A N 1
ATOM 3558 C CA . ALA A 1 445 ? -34.540 3.434 -45.864 1.00 90.31 445 ALA A CA 1
ATOM 3559 C C . ALA A 1 445 ? -34.124 4.914 -45.850 1.00 90.31 445 ALA A C 1
ATOM 3561 O O . ALA A 1 445 ? -33.948 5.542 -46.892 1.00 90.31 445 ALA A O 1
ATOM 3562 N N . SER A 1 446 ? -33.944 5.477 -44.654 1.00 92.06 446 SER A N 1
ATOM 3563 C CA . SER A 1 446 ? -33.498 6.858 -44.453 1.00 92.06 446 SER A CA 1
ATOM 3564 C C . SER A 1 446 ? -32.439 6.936 -43.346 1.00 92.06 446 SER A C 1
ATOM 3566 O O . SER A 1 446 ? -32.350 6.026 -42.514 1.00 92.06 446 SER A O 1
ATOM 3568 N N . PRO A 1 447 ? -31.640 8.019 -43.272 1.00 89.88 447 PRO A N 1
ATOM 3569 C CA . PRO A 1 447 ? -30.728 8.235 -42.148 1.00 89.88 447 PRO A CA 1
ATOM 3570 C C . PRO A 1 447 ? -31.445 8.260 -40.789 1.00 89.88 447 PRO A C 1
ATOM 3572 O O . PRO A 1 447 ? -30.865 7.863 -39.779 1.00 89.88 447 PRO A O 1
ATOM 3575 N N . GLN A 1 448 ? -32.706 8.708 -40.757 1.00 89.75 448 GLN A N 1
ATOM 3576 C CA . GLN A 1 448 ? -33.507 8.802 -39.538 1.00 89.75 448 GLN A CA 1
ATOM 3577 C C . GLN A 1 448 ? -34.018 7.433 -39.077 1.00 89.75 448 GLN A C 1
ATOM 3579 O O . GLN A 1 448 ? -33.778 7.064 -37.929 1.00 89.75 448 GLN A O 1
ATOM 3584 N N . SER A 1 449 ? -34.641 6.651 -39.964 1.00 91.25 449 SER A N 1
ATOM 3585 C CA . SER A 1 449 ? -35.104 5.291 -39.641 1.00 91.25 449 SER A CA 1
ATOM 3586 C C . SER A 1 449 ? -33.942 4.364 -39.264 1.00 91.25 449 SER A C 1
ATOM 3588 O O . SER A 1 449 ? -34.052 3.585 -38.317 1.00 91.25 449 SER A O 1
ATOM 3590 N N . TYR A 1 450 ? -32.776 4.529 -39.901 1.00 93.69 450 TYR A N 1
ATOM 3591 C CA . TYR A 1 450 ? -31.542 3.836 -39.514 1.00 93.69 450 TYR A CA 1
ATOM 3592 C C . TYR A 1 450 ? -31.088 4.218 -38.098 1.00 93.69 450 TYR A C 1
ATOM 3594 O O . TYR A 1 450 ? -30.732 3.357 -37.295 1.00 93.69 450 TYR A O 1
ATOM 3602 N N . ALA A 1 451 ? -31.100 5.516 -37.776 1.00 91.25 451 ALA A N 1
ATOM 3603 C CA . ALA A 1 451 ? -30.709 6.017 -36.462 1.00 91.25 451 ALA A CA 1
ATOM 3604 C C . ALA A 1 451 ? -31.640 5.521 -35.346 1.00 91.25 451 ALA A C 1
ATOM 3606 O O . ALA A 1 451 ? -31.161 5.216 -34.253 1.00 91.25 451 ALA A O 1
ATOM 3607 N N . GLU A 1 452 ? -32.948 5.456 -35.605 1.00 91.62 452 GLU A N 1
ATOM 3608 C CA . GLU A 1 452 ? -33.949 4.949 -34.661 1.00 91.62 452 GLU A CA 1
ATOM 3609 C C . GLU A 1 452 ? -33.693 3.473 -34.332 1.00 91.62 452 GLU A C 1
ATOM 3611 O O . GLU A 1 452 ? -33.537 3.132 -33.156 1.00 91.62 452 GLU A O 1
ATOM 3616 N N . LEU A 1 453 ? -33.535 2.621 -35.353 1.00 94.12 453 LEU A N 1
ATOM 3617 C CA . LEU A 1 453 ? -33.282 1.193 -35.147 1.00 94.12 453 LEU A CA 1
ATOM 3618 C C . LEU A 1 453 ? -31.911 0.944 -34.505 1.00 94.12 453 LEU A C 1
ATOM 3620 O O . LEU A 1 453 ? -31.796 0.127 -33.590 1.00 94.12 453 LEU A O 1
ATOM 3624 N N . ALA A 1 454 ? -30.874 1.681 -34.918 1.00 92.81 454 ALA A N 1
ATOM 3625 C CA . ALA A 1 454 ? -29.531 1.556 -34.356 1.00 92.81 454 ALA A CA 1
ATOM 3626 C C . ALA A 1 454 ? -29.483 1.921 -32.864 1.00 92.81 454 ALA A C 1
ATOM 3628 O O . ALA A 1 454 ? -28.847 1.209 -32.089 1.00 92.81 454 ALA A O 1
ATOM 3629 N N . LYS A 1 455 ? -30.160 2.998 -32.440 1.00 93.31 455 LYS A N 1
ATOM 3630 C CA . LYS A 1 455 ? -30.209 3.418 -31.027 1.00 93.31 455 LYS A CA 1
ATOM 3631 C C . LYS A 1 455 ? -31.028 2.455 -30.166 1.00 93.31 455 LYS A C 1
ATOM 3633 O O . LYS A 1 455 ? -30.570 2.104 -29.078 1.00 93.31 455 LYS A O 1
ATOM 3638 N N . ALA A 1 456 ? -32.185 2.005 -30.657 1.00 91.56 456 ALA A N 1
ATOM 3639 C CA . ALA A 1 456 ? -33.040 1.060 -29.941 1.00 91.56 456 ALA A CA 1
ATOM 3640 C C . ALA A 1 456 ? -32.341 -0.298 -29.760 1.00 91.56 456 ALA A C 1
ATOM 3642 O O . ALA A 1 456 ? -32.235 -0.791 -28.639 1.00 91.56 456 ALA A O 1
ATOM 3643 N N . THR A 1 457 ? -31.760 -0.847 -30.832 1.00 91.25 457 THR A N 1
ATOM 3644 C CA . THR A 1 457 ? -31.032 -2.131 -30.799 1.00 91.25 457 THR A CA 1
ATOM 3645 C C . THR A 1 457 ? -29.761 -2.042 -29.944 1.00 91.25 457 THR A C 1
ATOM 3647 O O . THR A 1 457 ? -29.449 -2.965 -29.193 1.00 91.25 457 THR A O 1
ATOM 3650 N N . LEU A 1 458 ? -29.042 -0.910 -29.979 1.00 91.88 458 LEU A N 1
ATOM 3651 C CA . LEU A 1 458 ? -27.888 -0.665 -29.104 1.00 91.88 458 LEU A CA 1
ATOM 3652 C C . LEU A 1 458 ? -28.293 -0.650 -27.623 1.00 91.88 458 LEU A C 1
ATOM 3654 O O . LEU A 1 458 ? -27.633 -1.278 -26.796 1.00 91.88 458 LEU A O 1
ATOM 3658 N N . ALA A 1 459 ? -29.378 0.048 -27.279 1.00 87.50 459 ALA A N 1
ATOM 3659 C CA . ALA A 1 459 ? -29.895 0.087 -25.914 1.00 87.50 459 ALA A CA 1
ATOM 3660 C C . ALA A 1 459 ? -30.371 -1.300 -25.447 1.00 87.50 459 ALA A C 1
ATOM 3662 O O . ALA A 1 459 ? -30.020 -1.716 -24.342 1.00 87.50 459 ALA A O 1
ATOM 3663 N N . GLN A 1 460 ? -31.076 -2.050 -26.300 1.00 83.75 460 GLN A N 1
ATOM 3664 C CA . GLN A 1 460 ? -31.473 -3.434 -26.029 1.00 83.75 460 GLN A CA 1
ATOM 3665 C C . GLN A 1 460 ? -30.271 -4.338 -25.743 1.00 83.75 460 GLN A C 1
ATOM 3667 O O . GLN A 1 460 ? -30.251 -5.013 -24.715 1.00 83.75 460 GLN A O 1
ATOM 3672 N N . ALA A 1 461 ? -29.242 -4.308 -26.595 1.00 80.38 461 ALA A N 1
ATOM 3673 C CA . ALA A 1 461 ? -28.042 -5.121 -26.417 1.00 80.38 461 ALA A CA 1
ATOM 3674 C C . ALA A 1 461 ? -27.298 -4.779 -25.112 1.00 80.38 461 ALA A C 1
ATOM 3676 O O . ALA A 1 461 ? -26.806 -5.679 -24.429 1.00 80.38 461 ALA A O 1
ATOM 3677 N N . ILE A 1 462 ? -27.247 -3.496 -24.725 1.00 81.88 462 ILE A N 1
ATOM 3678 C CA . ILE A 1 462 ? -26.625 -3.058 -23.465 1.00 81.88 462 ILE A CA 1
ATOM 3679 C C . ILE A 1 462 ? -27.423 -3.537 -22.246 1.00 81.88 462 ILE A C 1
ATOM 3681 O O . ILE A 1 462 ? -26.815 -3.980 -21.271 1.00 81.88 462 ILE A O 1
ATOM 3685 N N . ILE A 1 463 ? -28.756 -3.449 -22.281 1.00 75.25 463 ILE A N 1
ATOM 3686 C CA . ILE A 1 463 ? -29.614 -3.864 -21.161 1.00 75.25 463 ILE A CA 1
ATOM 3687 C C . ILE A 1 463 ? -29.644 -5.377 -21.021 1.00 75.25 463 ILE A C 1
ATOM 3689 O O . ILE A 1 463 ? -29.503 -5.862 -19.904 1.00 75.25 463 ILE A O 1
ATOM 3693 N N . PHE A 1 464 ? -29.792 -6.109 -22.125 1.00 69.31 464 PHE A N 1
ATOM 3694 C CA . PHE A 1 464 ? -29.856 -7.568 -22.119 1.00 69.31 464 PHE A CA 1
ATOM 3695 C C . PHE A 1 464 ? -28.565 -8.180 -21.567 1.00 69.31 464 PHE A C 1
ATOM 3697 O O . PHE A 1 464 ? -28.603 -9.004 -20.662 1.00 69.31 464 PHE A O 1
ATOM 3704 N N . ASN A 1 465 ? -27.410 -7.689 -22.024 1.00 66.69 465 ASN A N 1
ATOM 3705 C CA . ASN A 1 465 ? -26.108 -8.171 -21.557 1.00 66.69 465 ASN A CA 1
ATOM 3706 C C . ASN A 1 465 ? -25.632 -7.509 -20.263 1.00 66.69 465 ASN A C 1
ATOM 3708 O O . ASN A 1 465 ? -24.586 -7.881 -19.739 1.00 66.69 465 ASN A O 1
ATOM 3712 N N . ARG A 1 466 ? -26.336 -6.471 -19.789 1.00 65.38 466 ARG A N 1
ATOM 3713 C CA . ARG A 1 466 ? -25.953 -5.663 -18.620 1.00 65.38 466 ARG A CA 1
ATOM 3714 C C . ARG A 1 466 ? -24.487 -5.212 -18.703 1.00 65.38 466 ARG A C 1
ATOM 3716 O O . ARG A 1 466 ? -23.766 -5.194 -17.717 1.00 65.38 466 ARG A O 1
ATOM 3723 N N . ARG A 1 467 ? -24.028 -4.843 -19.903 1.00 66.56 467 ARG A N 1
ATOM 3724 C CA . ARG A 1 467 ? -22.621 -4.511 -20.204 1.00 66.56 467 ARG A CA 1
ATOM 3725 C C . ARG A 1 467 ? -22.326 -3.020 -20.047 1.00 66.56 467 ARG A C 1
ATOM 3727 O O . ARG A 1 467 ? -23.222 -2.175 -19.947 1.00 66.56 467 ARG A O 1
ATOM 3734 N N . ARG A 1 468 ? -21.035 -2.666 -20.076 1.00 74.12 468 ARG A N 1
ATOM 3735 C CA . ARG A 1 468 ? -20.598 -1.269 -20.223 1.00 74.12 468 ARG A CA 1
ATOM 3736 C C . ARG A 1 468 ? -21.077 -0.727 -21.561 1.00 74.12 468 ARG A C 1
ATOM 3738 O O . ARG A 1 468 ? -20.725 -1.263 -22.609 1.00 74.12 468 ARG A O 1
ATOM 3745 N N . ALA A 1 469 ? -21.800 0.390 -21.526 1.00 79.06 469 ALA A N 1
ATOM 3746 C CA . ALA A 1 469 ? -22.314 1.030 -22.734 1.00 79.06 469 ALA A CA 1
ATOM 3747 C C . ALA A 1 469 ? -21.213 1.283 -23.781 1.00 79.06 469 ALA A C 1
ATOM 3749 O O . ALA A 1 469 ? -21.428 1.047 -24.968 1.00 79.06 469 ALA A O 1
ATOM 3750 N N . GLY A 1 470 ? -20.017 1.699 -23.347 1.00 77.25 470 GLY A N 1
ATOM 3751 C CA . GLY A 1 470 ? -18.883 1.968 -24.234 1.00 77.25 470 GLY A CA 1
ATOM 3752 C C . GLY A 1 470 ? -18.315 0.738 -24.954 1.00 77.25 470 GLY A C 1
ATOM 3753 O O . GLY A 1 470 ? -17.791 0.890 -26.052 1.00 77.25 470 GLY A O 1
ATOM 3754 N N . GLU A 1 471 ? -18.430 -0.465 -24.383 1.00 81.19 471 GLU A N 1
ATOM 3755 C CA . GLU A 1 471 ? -17.930 -1.704 -25.003 1.00 81.19 471 GLU A CA 1
ATOM 3756 C C . GLU A 1 471 ? -18.825 -2.104 -26.181 1.00 81.19 471 GLU A C 1
ATOM 3758 O O . GLU A 1 471 ? -18.343 -2.251 -27.303 1.00 81.19 471 GLU A O 1
ATOM 3763 N N . VAL A 1 472 ? -20.143 -2.157 -25.959 1.00 81.94 472 VAL A N 1
ATOM 3764 C CA . VAL A 1 472 ? -21.128 -2.493 -27.004 1.00 81.94 472 VAL A CA 1
ATOM 3765 C C . VAL A 1 472 ? -21.163 -1.421 -28.100 1.00 81.94 472 VAL A C 1
ATOM 3767 O O . VAL A 1 472 ? -21.203 -1.747 -29.283 1.00 81.94 472 VAL A O 1
ATOM 3770 N N . SER A 1 473 ? -21.051 -0.139 -27.729 1.00 87.62 473 SER A N 1
ATOM 3771 C CA . SER A 1 473 ? -21.032 0.976 -28.695 1.00 87.62 473 SER A CA 1
ATOM 3772 C C . SER A 1 473 ? -19.848 0.901 -29.672 1.00 87.62 473 SER A C 1
ATOM 3774 O O . SER A 1 473 ? -19.964 1.329 -30.817 1.00 87.62 473 SER A O 1
ATOM 3776 N N . LYS A 1 474 ? -18.706 0.347 -29.234 1.00 87.25 474 LYS A N 1
ATOM 3777 C CA . LYS A 1 474 ? -17.468 0.222 -30.024 1.00 87.25 474 LYS A CA 1
ATOM 3778 C C . LYS A 1 474 ? -17.385 -1.073 -30.843 1.00 87.25 474 LYS A C 1
ATOM 3780 O O . LYS A 1 474 ? -16.358 -1.304 -31.485 1.00 87.25 474 LYS A O 1
ATOM 3785 N N . MET A 1 475 ? -18.426 -1.911 -30.834 1.00 86.94 475 MET A N 1
ATOM 3786 C CA . MET A 1 475 ? -18.470 -3.152 -31.613 1.00 86.94 475 MET A CA 1
ATOM 3787 C C . MET A 1 475 ? -18.203 -2.864 -33.097 1.00 86.94 475 MET A C 1
ATOM 3789 O O . MET A 1 475 ? -18.849 -2.000 -33.698 1.00 86.94 475 MET A O 1
ATOM 3793 N N . ARG A 1 476 ? -17.232 -3.565 -33.697 1.00 88.69 476 ARG A N 1
ATOM 3794 C CA . ARG A 1 476 ? -16.906 -3.394 -35.119 1.00 88.69 476 ARG A CA 1
ATOM 3795 C C . ARG A 1 476 ? -17.834 -4.238 -35.980 1.00 88.69 476 ARG A C 1
ATOM 3797 O O . ARG A 1 476 ? -18.229 -5.326 -35.574 1.00 88.69 476 ARG A O 1
ATOM 3804 N N . LEU A 1 477 ? -18.091 -3.780 -37.202 1.00 87.06 477 LEU A N 1
ATOM 3805 C CA . LEU A 1 477 ? -18.861 -4.526 -38.199 1.00 87.06 477 LEU A CA 1
ATOM 3806 C C . LEU A 1 477 ? -18.275 -5.931 -38.416 1.00 87.06 477 LEU A C 1
ATOM 3808 O O . LEU A 1 477 ? -19.006 -6.914 -38.363 1.00 87.06 477 LEU A O 1
ATOM 3812 N N . LYS A 1 478 ? -16.940 -6.016 -38.521 1.00 85.75 478 LYS A N 1
ATOM 3813 C CA . LYS A 1 478 ? -16.186 -7.272 -38.656 1.00 85.75 478 LYS A CA 1
ATOM 3814 C C . LYS A 1 478 ? -16.500 -8.287 -37.547 1.00 85.75 478 LYS A C 1
ATOM 3816 O O . LYS A 1 478 ? -16.637 -9.468 -37.830 1.00 85.75 478 LYS A O 1
ATOM 3821 N N . ASN A 1 479 ? -16.655 -7.828 -36.297 1.00 83.88 479 ASN A N 1
ATOM 3822 C CA . ASN A 1 479 ? -16.948 -8.718 -35.168 1.00 83.88 479 ASN A CA 1
ATOM 3823 C C . ASN A 1 479 ? -18.311 -9.403 -35.316 1.00 83.88 479 ASN A C 1
ATOM 3825 O O . ASN A 1 479 ? -18.457 -10.553 -34.924 1.00 83.88 479 ASN A O 1
ATOM 3829 N N . PHE A 1 480 ? -19.299 -8.703 -35.878 1.00 86.50 480 PHE A N 1
ATOM 3830 C CA . PHE A 1 480 ? -20.634 -9.252 -36.093 1.00 86.50 480 PHE A CA 1
ATOM 3831 C C . PHE A 1 480 ? -20.701 -10.140 -37.341 1.00 86.50 480 PHE A C 1
ATOM 3833 O O . PHE A 1 480 ? -21.354 -11.179 -37.304 1.00 86.50 480 PHE A O 1
ATOM 3840 N N . THR A 1 481 ? -20.032 -9.765 -38.434 1.00 83.44 481 THR A N 1
ATOM 3841 C CA . THR A 1 481 ? -20.063 -10.531 -39.692 1.00 83.44 481 THR A CA 1
ATOM 3842 C C . THR A 1 481 ? -19.269 -11.834 -39.621 1.00 83.44 481 THR A C 1
ATOM 3844 O O . THR A 1 481 ? -19.671 -12.812 -40.234 1.00 83.44 481 THR A O 1
ATOM 3847 N N . GLU A 1 482 ? -18.167 -11.864 -38.867 1.00 80.00 482 GLU A N 1
ATOM 3848 C CA . GLU A 1 482 ? -17.307 -13.049 -38.693 1.00 80.00 482 GLU A CA 1
ATOM 3849 C C . GLU A 1 482 ? -17.649 -13.853 -37.429 1.00 80.00 482 GLU A C 1
ATOM 3851 O O . GLU A 1 482 ? -16.832 -14.640 -36.950 1.00 80.00 482 GLU A O 1
ATOM 3856 N N . ARG A 1 483 ? -18.827 -13.622 -36.836 1.00 75.25 483 ARG A N 1
ATOM 3857 C CA . ARG A 1 483 ? -19.235 -14.326 -35.617 1.00 75.25 483 ARG A CA 1
ATOM 3858 C C . ARG A 1 483 ? -19.361 -15.826 -35.881 1.00 75.25 483 ARG A C 1
ATOM 3860 O O . ARG A 1 483 ? -19.833 -16.238 -36.941 1.00 75.25 483 ARG A O 1
ATOM 3867 N N . ASP A 1 484 ? -18.962 -16.625 -34.897 1.00 60.00 484 ASP A N 1
ATOM 3868 C CA . ASP A 1 484 ? -19.073 -18.077 -34.985 1.00 60.00 484 ASP A CA 1
ATOM 3869 C C . ASP A 1 484 ? -20.552 -18.484 -35.000 1.00 60.00 484 ASP A C 1
ATOM 3871 O O . ASP A 1 484 ? -21.309 -18.168 -34.082 1.00 60.00 484 ASP A O 1
ATOM 3875 N N . THR A 1 485 ? -20.956 -19.134 -36.087 1.00 61.56 485 THR A N 1
ATOM 3876 C CA . THR A 1 485 ? -22.304 -19.684 -36.302 1.00 61.56 485 THR A CA 1
ATOM 3877 C C . THR A 1 485 ? -22.276 -21.212 -36.354 1.00 61.56 485 THR A C 1
ATOM 3879 O O . THR A 1 485 ? -23.281 -21.837 -36.690 1.00 61.56 485 THR A O 1
ATOM 3882 N N . SER A 1 486 ? -21.130 -21.822 -36.029 1.00 53.44 486 SER A N 1
ATOM 3883 C CA . SER A 1 486 ? -20.956 -23.270 -36.054 1.00 53.44 486 SER A CA 1
ATOM 3884 C C . SER A 1 486 ? -21.844 -23.937 -34.995 1.00 53.44 486 SER A C 1
ATOM 3886 O O . SER A 1 486 ? -21.995 -23.400 -33.893 1.00 53.44 486 SER A O 1
ATOM 3888 N N . PRO A 1 487 ? -22.426 -25.113 -35.290 1.00 51.09 487 PRO A N 1
ATOM 3889 C CA . PRO A 1 487 ? -23.152 -25.884 -34.288 1.00 51.09 487 PRO A CA 1
ATOM 3890 C C . PRO A 1 487 ? -22.222 -26.268 -33.126 1.00 51.09 487 PRO A C 1
ATOM 3892 O O . PRO A 1 487 ? -21.020 -26.460 -33.321 1.00 51.09 487 PRO A O 1
ATOM 3895 N N . LEU A 1 488 ? -22.780 -26.376 -31.912 1.00 52.75 488 LEU A N 1
ATOM 3896 C CA . LEU A 1 488 ? -22.028 -26.839 -30.741 1.00 52.75 488 LEU A CA 1
ATOM 3897 C C . LEU A 1 488 ? -21.377 -28.190 -31.030 1.00 52.75 488 LEU A C 1
ATOM 3899 O O . LEU A 1 488 ? -22.024 -29.083 -31.570 1.00 52.75 488 LEU A O 1
ATOM 3903 N N . HIS A 1 489 ? -20.118 -28.334 -30.619 1.00 50.75 489 HIS A N 1
ATOM 3904 C CA . HIS A 1 489 ? -19.388 -29.591 -30.720 1.00 50.75 489 HIS A CA 1
ATOM 3905 C C . HIS A 1 489 ? -20.133 -30.709 -29.977 1.00 50.75 489 HIS A C 1
ATOM 3907 O O . HIS A 1 489 ? -20.578 -30.501 -28.843 1.00 50.75 489 HIS A O 1
ATOM 3913 N N . ASP A 1 490 ? -20.233 -31.891 -30.588 1.00 44.81 490 ASP A N 1
ATOM 3914 C CA . ASP A 1 490 ? -21.030 -33.008 -30.065 1.00 44.81 490 ASP A CA 1
ATOM 3915 C C . ASP A 1 490 ? -20.600 -33.419 -28.644 1.00 44.81 490 ASP A C 1
ATOM 3917 O O . ASP A 1 490 ? -21.448 -33.628 -27.777 1.00 44.81 490 ASP A O 1
ATOM 3921 N N . ASP A 1 491 ? -19.296 -33.389 -28.351 1.00 38.22 491 ASP A N 1
ATOM 3922 C CA . ASP A 1 491 ? -18.767 -33.685 -27.008 1.00 38.22 491 ASP A CA 1
ATOM 3923 C C . ASP A 1 491 ? -19.168 -32.654 -25.936 1.00 38.22 491 ASP A C 1
ATOM 3925 O O . ASP A 1 491 ? -19.396 -33.013 -24.784 1.00 38.22 491 ASP A O 1
ATOM 3929 N N . VAL A 1 492 ? -19.309 -31.373 -26.302 1.00 40.66 492 VAL A N 1
ATOM 3930 C CA . VAL A 1 492 ? -19.789 -30.323 -25.380 1.00 40.66 492 VAL A CA 1
ATOM 3931 C C . VAL A 1 492 ? -21.303 -30.437 -25.209 1.00 40.66 492 VAL A C 1
ATOM 3933 O O . VAL A 1 492 ? -21.826 -30.255 -24.114 1.00 40.66 492 VAL A O 1
ATOM 3936 N N . SER A 1 493 ? -22.013 -30.808 -26.279 1.00 43.94 493 SER A N 1
ATOM 3937 C CA . SER A 1 493 ? -23.443 -31.107 -26.239 1.00 43.94 493 SER A CA 1
ATOM 3938 C C . SER A 1 493 ? -23.740 -32.259 -25.271 1.00 43.94 493 SER A C 1
ATOM 3940 O O . SER A 1 493 ? -24.713 -32.192 -24.530 1.00 43.94 493 SER A O 1
ATOM 3942 N N . LEU A 1 494 ? -22.908 -33.297 -25.178 1.00 47.59 494 LEU A N 1
ATOM 3943 C CA . LEU A 1 494 ? -23.138 -34.411 -24.243 1.00 47.59 494 LEU A CA 1
ATOM 3944 C C . LEU A 1 494 ? -23.183 -33.986 -22.761 1.00 47.59 494 LEU A C 1
ATOM 3946 O O . LEU A 1 494 ? -23.918 -34.603 -21.993 1.00 47.59 494 LEU A O 1
ATOM 3950 N N . GLY A 1 495 ? -22.481 -32.912 -22.380 1.00 33.97 495 GLY A N 1
ATOM 3951 C CA . GLY A 1 495 ? -22.449 -32.386 -21.009 1.00 33.97 495 GLY A CA 1
ATOM 3952 C C . GLY A 1 495 ? -23.552 -31.381 -20.644 1.00 33.97 495 GLY A C 1
ATOM 3953 O O . GLY A 1 495 ? -23.658 -31.019 -19.477 1.00 33.97 495 GLY A O 1
ATOM 3954 N N . LEU A 1 496 ? -24.365 -30.922 -21.605 1.00 41.28 496 LEU A N 1
ATOM 3955 C CA . LEU A 1 496 ? -25.406 -29.905 -21.385 1.00 41.28 496 LEU A CA 1
ATOM 3956 C C . LEU A 1 496 ? -26.801 -30.526 -21.214 1.00 41.28 496 LEU A C 1
ATOM 3958 O O . LEU A 1 496 ? -27.185 -31.465 -21.924 1.00 41.28 496 LEU A O 1
ATOM 3962 N N . THR A 1 497 ? -27.617 -29.946 -20.335 1.00 50.94 497 THR A N 1
ATOM 3963 C CA . THR A 1 497 ? -29.036 -30.302 -20.188 1.00 50.94 497 THR A CA 1
ATOM 3964 C C . THR A 1 497 ? -29.832 -29.976 -21.458 1.00 50.94 497 THR A C 1
ATOM 3966 O O . THR A 1 497 ? -29.431 -29.171 -22.302 1.00 50.94 497 THR A O 1
ATOM 3969 N N . LYS A 1 498 ? -31.020 -30.582 -21.614 1.00 49.72 498 LYS A N 1
ATOM 3970 C CA . LYS A 1 498 ? -31.918 -30.293 -22.752 1.00 49.72 498 LYS A CA 1
ATOM 3971 C C . LYS A 1 498 ? -32.274 -28.802 -22.849 1.00 49.72 498 LYS A C 1
ATOM 3973 O O . LYS A 1 498 ? -32.405 -28.283 -23.955 1.00 49.72 498 LYS A O 1
ATOM 3978 N N . PHE A 1 499 ? -32.405 -28.125 -21.709 1.00 44.12 499 PHE A N 1
ATOM 3979 C CA . PHE A 1 499 ? -32.696 -26.696 -21.641 1.00 44.12 499 PHE A CA 1
ATOM 3980 C C . PHE A 1 499 ? -31.487 -25.843 -22.053 1.00 44.12 499 PHE A C 1
ATOM 3982 O O . PHE A 1 499 ? -31.617 -24.991 -22.928 1.00 44.12 499 PHE A O 1
ATOM 3989 N N . GLU A 1 500 ? -30.289 -26.130 -21.539 1.00 45.34 500 GLU A N 1
ATOM 3990 C CA . GLU A 1 500 ? -29.057 -25.418 -21.921 1.00 45.34 500 GLU A CA 1
ATOM 3991 C C . GLU A 1 500 ? -28.729 -25.588 -23.409 1.00 45.34 500 GLU A C 1
ATOM 3993 O O . GLU A 1 500 ? -28.366 -24.624 -24.079 1.00 45.34 500 GLU A O 1
ATOM 3998 N N . LYS A 1 501 ? -28.966 -26.780 -23.976 1.00 50.34 501 LYS A N 1
ATOM 3999 C CA . LYS A 1 501 ? -28.878 -27.012 -25.429 1.00 50.34 501 LYS A CA 1
ATOM 4000 C C . LYS A 1 501 ? -29.820 -26.114 -26.223 1.00 50.34 501 LYS A C 1
ATOM 4002 O O . LYS A 1 501 ? -29.434 -25.629 -27.286 1.00 50.34 501 LYS A O 1
ATOM 4007 N N . LYS A 1 502 ? -31.052 -25.906 -25.741 1.00 54.66 502 LYS A N 1
ATOM 4008 C CA . LYS A 1 502 ? -32.010 -24.981 -26.366 1.00 54.66 502 LYS A CA 1
ATOM 4009 C C . LYS A 1 502 ? -31.517 -23.531 -26.245 1.00 54.66 502 LYS A C 1
ATOM 4011 O O . LYS A 1 502 ? -31.532 -22.820 -27.245 1.00 54.66 502 LYS A O 1
ATOM 4016 N N . LEU A 1 503 ? -30.989 -23.115 -25.090 1.00 45.44 503 LEU A N 1
ATOM 4017 C CA . LEU A 1 503 ? -30.451 -21.760 -24.888 1.00 45.44 503 LEU A CA 1
ATOM 4018 C C . LEU A 1 503 ? -29.227 -21.460 -25.767 1.00 45.44 503 LEU A C 1
ATOM 4020 O O . LEU A 1 503 ? -29.166 -20.396 -26.384 1.00 45.44 503 LEU A O 1
ATOM 4024 N N . CYS A 1 504 ? -28.278 -22.393 -25.883 1.00 49.78 504 CYS A N 1
ATOM 4025 C CA . CYS A 1 504 ? -27.094 -22.212 -26.726 1.00 49.78 504 CYS A CA 1
ATOM 4026 C C . CYS A 1 504 ? -27.421 -22.192 -28.229 1.00 49.78 504 CYS A C 1
ATOM 4028 O O . CYS A 1 504 ? -26.652 -21.633 -29.005 1.00 49.78 504 CYS A O 1
ATOM 4030 N N . LYS A 1 505 ? -28.555 -22.778 -28.643 1.00 57.53 505 LYS A N 1
ATOM 4031 C CA . LYS A 1 505 ? -29.085 -22.659 -30.012 1.00 57.53 505 LYS A CA 1
ATOM 4032 C C . LYS A 1 505 ? -29.870 -21.361 -30.234 1.00 57.53 505 LYS A C 1
ATOM 4034 O O . LYS A 1 505 ? -29.944 -20.894 -31.365 1.00 57.53 505 LYS A O 1
ATOM 4039 N N . HIS A 1 506 ? -30.458 -20.795 -29.180 1.00 59.00 506 HIS A N 1
ATOM 4040 C CA . HIS A 1 506 ? -31.318 -19.614 -29.259 1.00 59.00 506 HIS A CA 1
ATOM 4041 C C . HIS A 1 506 ? -30.535 -18.288 -29.296 1.00 59.00 506 HIS A C 1
ATOM 4043 O O . HIS A 1 506 ? -30.928 -17.365 -30.007 1.00 59.00 506 HIS A O 1
ATOM 4049 N N . PHE A 1 507 ? -29.423 -18.173 -28.560 1.00 57.78 507 PHE A N 1
ATOM 4050 C CA . PHE A 1 507 ? -28.630 -16.937 -28.503 1.00 57.78 507 PHE A CA 1
ATOM 4051 C C . PHE A 1 507 ? -27.409 -16.961 -29.427 1.00 57.78 507 PHE A C 1
ATOM 4053 O O . PHE A 1 507 ? -26.613 -17.896 -29.408 1.00 57.78 507 PHE A O 1
ATOM 4060 N N . SER A 1 508 ? -27.186 -15.868 -30.164 1.00 63.91 508 SER A N 1
ATOM 4061 C CA . SER A 1 508 ? -25.964 -15.670 -30.956 1.00 63.91 508 SER A CA 1
ATOM 4062 C C . SER A 1 508 ? -24.890 -14.971 -30.119 1.00 63.91 508 SER A C 1
ATOM 4064 O O . SER A 1 508 ? -25.147 -13.930 -29.514 1.00 63.91 508 SER A O 1
ATOM 4066 N N . ARG A 1 509 ? -23.656 -15.491 -30.129 1.00 68.69 509 ARG A N 1
ATOM 4067 C CA . ARG A 1 509 ? -22.513 -14.907 -29.404 1.00 68.69 509 ARG A CA 1
ATOM 4068 C C . ARG A 1 509 ? -21.611 -14.085 -30.329 1.00 68.69 509 ARG A C 1
ATOM 4070 O O . ARG A 1 509 ? -21.196 -14.566 -31.377 1.00 68.69 509 ARG A O 1
ATOM 4077 N N . VAL A 1 510 ? -21.253 -12.868 -29.916 1.00 71.44 510 VAL A N 1
ATOM 4078 C CA . VAL A 1 510 ? -20.291 -11.989 -30.606 1.00 71.44 510 VAL A CA 1
ATOM 4079 C C . VAL A 1 510 ? -19.140 -11.631 -29.666 1.00 71.44 510 VAL A C 1
ATOM 4081 O O . VAL A 1 510 ? -19.371 -11.137 -28.564 1.00 71.44 510 VAL A O 1
ATOM 4084 N N . GLU A 1 511 ? -17.895 -11.843 -30.099 1.00 73.00 511 GLU A N 1
ATOM 4085 C CA . GLU A 1 511 ? -16.700 -11.445 -29.341 1.00 73.00 511 GLU A CA 1
ATOM 4086 C C . GLU A 1 511 ? -16.253 -10.018 -29.702 1.00 73.00 511 GLU A C 1
ATOM 4088 O O . GLU A 1 511 ? -15.969 -9.703 -30.860 1.00 73.00 511 GLU A O 1
ATOM 4093 N N . ILE A 1 512 ? -16.137 -9.154 -28.693 1.00 75.44 512 ILE A N 1
ATOM 4094 C CA . ILE A 1 512 ? -15.634 -7.778 -28.796 1.00 75.44 512 ILE A CA 1
ATOM 4095 C C . ILE A 1 512 ? -14.418 -7.561 -27.883 1.00 75.44 512 ILE A C 1
ATOM 4097 O O . ILE A 1 512 ? -14.095 -8.387 -27.033 1.00 75.44 512 ILE A O 1
ATOM 4101 N N . ARG A 1 513 ? -13.713 -6.436 -28.051 1.00 69.31 513 ARG A N 1
ATOM 4102 C CA . ARG A 1 513 ? -12.528 -6.087 -27.249 1.00 69.31 513 ARG A CA 1
ATOM 4103 C C . ARG A 1 513 ? -12.920 -5.232 -26.036 1.00 69.31 513 ARG A C 1
ATOM 4105 O O . ARG A 1 513 ? -13.405 -4.116 -26.205 1.00 69.31 513 ARG A O 1
ATOM 4112 N N . GLY A 1 514 ? -12.681 -5.739 -24.831 1.00 64.00 514 GLY A N 1
ATOM 4113 C CA . GLY A 1 514 ? -12.881 -5.055 -23.549 1.00 64.00 514 GLY A CA 1
ATOM 4114 C C . GLY A 1 514 ? -11.669 -4.248 -23.065 1.00 64.00 514 GLY A C 1
ATOM 4115 O O . GLY A 1 514 ? -10.658 -4.102 -23.764 1.00 64.00 514 GLY A O 1
ATOM 4116 N N . LYS A 1 515 ? -11.751 -3.713 -21.834 1.00 56.56 515 LYS A N 1
ATOM 4117 C CA . LYS A 1 515 ? -10.643 -2.961 -21.205 1.00 56.56 515 LYS A CA 1
ATOM 4118 C C . LYS A 1 515 ? -9.370 -3.816 -21.093 1.00 56.56 515 LYS A C 1
ATOM 4120 O O . LYS A 1 515 ? -9.437 -5.014 -20.826 1.00 56.56 515 LYS A O 1
ATOM 4125 N N . ARG A 1 516 ? -8.204 -3.179 -21.275 1.00 54.88 516 ARG A N 1
ATOM 4126 C CA . ARG A 1 516 ? -6.871 -3.825 -21.323 1.00 54.88 516 ARG A CA 1
ATOM 4127 C C . ARG A 1 516 ? -6.716 -4.872 -22.440 1.00 54.88 516 ARG A C 1
ATOM 4129 O O . ARG A 1 516 ? -5.833 -5.712 -22.384 1.00 54.88 516 ARG A O 1
ATOM 4136 N N . GLY A 1 517 ? -7.570 -4.825 -23.465 1.00 55.38 517 GLY A N 1
ATOM 4137 C CA . GLY A 1 517 ? -7.452 -5.678 -24.646 1.00 55.38 517 GLY A CA 1
ATOM 4138 C C . GLY A 1 517 ? -8.029 -7.089 -24.514 1.00 55.38 517 GLY A C 1
ATOM 4139 O O . GLY A 1 517 ? -7.872 -7.859 -25.457 1.00 55.38 517 GLY A O 1
ATOM 4140 N N . ARG A 1 518 ? -8.720 -7.409 -23.411 1.00 60.91 518 ARG A N 1
ATOM 4141 C CA . ARG A 1 518 ? -9.381 -8.709 -23.194 1.00 60.91 518 ARG A CA 1
ATOM 4142 C C . ARG A 1 518 ? -10.505 -8.963 -24.207 1.00 60.91 518 ARG A C 1
ATOM 4144 O O . ARG A 1 518 ? -11.166 -8.018 -24.635 1.00 60.91 518 ARG A O 1
ATOM 4151 N N . LYS A 1 519 ? -10.739 -10.225 -24.573 1.00 60.97 519 LYS A N 1
ATOM 4152 C CA . LYS A 1 519 ? -11.915 -10.634 -25.359 1.00 60.97 519 LYS A CA 1
ATOM 4153 C C . LYS A 1 519 ? -13.146 -10.714 -24.461 1.00 60.97 519 LYS A C 1
ATOM 4155 O O . LYS A 1 519 ? -13.048 -11.143 -23.318 1.00 60.97 519 LYS A O 1
ATOM 4160 N N . VAL A 1 520 ? -14.287 -10.273 -24.975 1.00 62.78 520 VAL A N 1
ATOM 4161 C CA . VAL A 1 520 ? -15.519 -10.095 -24.210 1.00 62.78 520 VAL A CA 1
ATOM 4162 C C . VAL A 1 520 ? -16.715 -10.555 -25.041 1.00 62.78 520 VAL A C 1
ATOM 4164 O O . VAL A 1 520 ? -16.876 -10.102 -26.170 1.00 62.78 520 VAL A O 1
ATOM 4167 N N . ALA A 1 521 ? -17.565 -11.423 -24.490 1.00 61.97 521 ALA A N 1
ATOM 4168 C CA . ALA A 1 521 ? -18.755 -11.921 -25.178 1.00 61.97 521 ALA A CA 1
ATOM 4169 C C . ALA A 1 521 ? -19.972 -10.991 -25.002 1.00 61.97 521 ALA A C 1
ATOM 4171 O O . ALA A 1 521 ? -20.247 -10.506 -23.899 1.00 61.97 521 ALA A O 1
ATOM 4172 N N . VAL A 1 522 ? -20.709 -10.787 -26.097 1.00 69.12 522 VAL A N 1
ATOM 4173 C CA . VAL A 1 522 ? -22.035 -10.157 -26.159 1.00 69.12 522 VAL A CA 1
ATOM 4174 C C . VAL A 1 522 ? -23.014 -11.169 -26.750 1.00 69.12 522 VAL A C 1
ATOM 4176 O O . VAL A 1 522 ? -22.787 -11.681 -27.845 1.00 69.12 522 VAL A O 1
ATOM 4179 N N . LEU A 1 523 ? -24.085 -11.462 -26.020 1.00 65.81 523 LEU A N 1
ATOM 4180 C CA . LEU A 1 523 ? -25.182 -12.332 -26.430 1.00 65.81 523 LEU A CA 1
ATOM 4181 C C . LEU A 1 523 ? -26.272 -11.513 -27.127 1.00 65.81 523 LEU A C 1
ATOM 4183 O O . LEU A 1 523 ? -26.621 -10.418 -26.684 1.00 65.81 523 LEU A O 1
ATOM 4187 N N . LEU A 1 524 ? -26.809 -12.045 -28.216 1.00 69.75 524 LEU A N 1
ATOM 4188 C CA . LEU A 1 524 ? -27.851 -11.416 -29.022 1.00 69.75 524 LEU A CA 1
ATOM 4189 C C . LEU A 1 524 ? -29.045 -12.364 -29.139 1.00 69.75 524 LEU A C 1
ATOM 4191 O O . LEU A 1 524 ? -28.862 -13.551 -29.417 1.00 69.75 524 LEU A O 1
ATOM 4195 N N . THR A 1 525 ? -30.253 -11.834 -28.945 1.00 73.81 525 THR A N 1
ATOM 4196 C CA . THR A 1 525 ? -31.506 -12.546 -29.241 1.00 73.81 525 THR A CA 1
ATOM 4197 C C . THR A 1 525 ? -31.717 -12.642 -30.760 1.00 73.81 525 THR A C 1
ATOM 4199 O O . THR A 1 525 ? -31.135 -11.835 -31.497 1.00 73.81 525 THR A O 1
ATOM 4202 N N . PRO A 1 526 ? -32.563 -13.566 -31.250 1.00 75.81 526 PRO A N 1
ATOM 4203 C CA . PRO A 1 526 ? -32.927 -13.636 -32.668 1.00 75.81 526 PRO A CA 1
ATOM 4204 C C . PRO A 1 526 ? -33.404 -12.287 -33.237 1.00 75.81 526 PRO A C 1
ATOM 4206 O O . PRO A 1 526 ? -32.828 -11.803 -34.210 1.00 75.81 526 PRO A O 1
ATOM 4209 N N . ASP A 1 527 ? -34.315 -11.598 -32.543 1.00 79.06 527 ASP A N 1
ATOM 4210 C CA . ASP A 1 527 ? -34.826 -10.273 -32.937 1.00 79.06 527 ASP A CA 1
ATOM 4211 C C . ASP A 1 527 ? -33.718 -9.211 -33.074 1.00 79.06 527 ASP A C 1
ATOM 4213 O O . ASP A 1 527 ? -33.740 -8.356 -33.969 1.00 79.06 527 ASP A O 1
ATOM 4217 N N . MET A 1 528 ? -32.712 -9.250 -32.187 1.00 85.06 528 MET A N 1
ATOM 4218 C CA . MET A 1 528 ? -31.557 -8.353 -32.273 1.00 85.06 528 MET A CA 1
ATOM 4219 C C . MET A 1 528 ? -30.698 -8.689 -33.489 1.00 85.06 528 MET A C 1
ATOM 4221 O O . MET A 1 528 ? -30.209 -7.779 -34.155 1.00 85.06 528 MET A O 1
ATOM 4225 N N . VAL A 1 529 ? -30.500 -9.974 -33.792 1.00 84.44 529 VAL A N 1
ATOM 4226 C CA . VAL A 1 529 ? -29.738 -10.412 -34.969 1.00 84.44 529 VAL A CA 1
ATOM 4227 C C . VAL A 1 529 ? -30.431 -9.965 -36.256 1.00 84.44 529 VAL A C 1
ATOM 4229 O O . VAL A 1 529 ? -29.757 -9.435 -37.138 1.00 84.44 529 VAL A O 1
ATOM 4232 N N . GLU A 1 530 ? -31.753 -10.097 -36.350 1.00 89.56 530 GLU A N 1
ATOM 4233 C CA . GLU A 1 530 ? -32.540 -9.607 -37.489 1.00 89.56 530 GLU A CA 1
ATOM 4234 C C . GLU A 1 530 ? -32.427 -8.089 -37.648 1.00 89.56 530 GLU A C 1
ATOM 4236 O O . GLU A 1 530 ? -32.093 -7.596 -38.728 1.00 89.56 530 GLU A O 1
ATOM 4241 N N . SER A 1 531 ? -32.598 -7.345 -36.553 1.00 91.25 531 SER A N 1
ATOM 4242 C CA . SER A 1 531 ? -32.453 -5.885 -36.540 1.00 91.25 531 SER A CA 1
ATOM 4243 C C . SER A 1 531 ? -31.052 -5.438 -36.969 1.00 91.25 531 SER A C 1
ATOM 4245 O O . SER A 1 531 ? -30.896 -4.497 -37.750 1.00 91.25 531 SER A O 1
ATOM 4247 N N . LEU A 1 532 ? -30.010 -6.135 -36.505 1.00 92.62 532 LEU A N 1
ATOM 4248 C CA . LEU A 1 532 ? -28.625 -5.870 -36.893 1.00 92.62 532 LEU A CA 1
ATOM 4249 C C . LEU A 1 532 ? -28.359 -6.227 -38.359 1.00 92.62 532 LEU A C 1
ATOM 4251 O O . LEU A 1 532 ? -27.682 -5.461 -39.042 1.00 92.62 532 LEU A O 1
ATOM 4255 N N . ASN A 1 533 ? -28.906 -7.331 -38.869 1.00 92.25 533 ASN A N 1
ATOM 4256 C CA . ASN A 1 533 ? -28.809 -7.683 -40.286 1.00 92.25 533 ASN A CA 1
ATOM 4257 C C . ASN A 1 533 ? -29.486 -6.619 -41.165 1.00 92.25 533 ASN A C 1
ATOM 4259 O O . ASN A 1 533 ? -28.900 -6.188 -42.159 1.00 92.25 533 ASN A O 1
ATOM 4263 N N . LEU A 1 534 ? -30.666 -6.125 -40.771 1.00 92.12 534 LEU A N 1
ATOM 4264 C CA . LEU A 1 534 ? -31.367 -5.058 -41.490 1.00 92.12 534 LEU A CA 1
ATOM 4265 C C . LEU A 1 534 ? -30.556 -3.753 -41.510 1.00 92.12 534 LEU A C 1
ATOM 4267 O O . LEU A 1 534 ? -30.462 -3.103 -42.557 1.00 92.12 534 LEU A O 1
ATOM 4271 N N . LEU A 1 535 ? -29.911 -3.398 -40.389 1.00 92.81 535 LEU A N 1
ATOM 4272 C CA . LEU A 1 535 ? -28.972 -2.275 -40.329 1.00 92.81 535 LEU A CA 1
ATOM 4273 C C . LEU A 1 535 ? -27.795 -2.495 -41.280 1.00 92.81 535 LEU A C 1
ATOM 4275 O O . LEU A 1 535 ? -27.509 -1.618 -42.088 1.00 92.81 535 LEU A O 1
ATOM 4279 N N . VAL A 1 536 ? -27.134 -3.657 -41.229 1.00 91.88 536 VAL A N 1
ATOM 4280 C CA . VAL A 1 536 ? -25.977 -3.982 -42.082 1.00 91.88 536 VAL A CA 1
ATOM 4281 C C . VAL A 1 536 ? -26.329 -3.894 -43.571 1.00 91.88 536 VAL A C 1
ATOM 4283 O O . VAL A 1 536 ? -25.586 -3.272 -44.331 1.00 91.88 536 VAL A O 1
ATOM 4286 N N . ASN A 1 537 ? -27.490 -4.414 -43.968 1.00 91.06 537 ASN A N 1
ATOM 4287 C CA . ASN A 1 537 ? -27.950 -4.419 -45.358 1.00 91.06 537 ASN A CA 1
ATOM 4288 C C . ASN A 1 537 ? -28.308 -3.017 -45.886 1.00 91.06 537 ASN A C 1
ATOM 4290 O O . ASN A 1 537 ? -28.170 -2.752 -47.081 1.00 91.06 537 ASN A O 1
ATOM 4294 N N . ASN A 1 538 ? -28.730 -2.096 -45.012 1.00 90.25 538 ASN A N 1
ATOM 4295 C CA . ASN A 1 538 ? -29.149 -0.742 -45.396 1.00 90.25 538 ASN A CA 1
ATOM 4296 C C . ASN A 1 538 ? -28.108 0.357 -45.107 1.00 90.25 538 ASN A C 1
ATOM 4298 O O . ASN A 1 538 ? -28.376 1.526 -45.382 1.00 90.25 538 ASN A O 1
ATOM 4302 N N . ARG A 1 539 ? -26.898 0.018 -44.628 1.00 91.94 539 ARG A N 1
ATOM 4303 C CA . ARG A 1 539 ? -25.838 0.993 -44.271 1.00 91.94 539 ARG A CA 1
ATOM 4304 C C . ARG A 1 539 ? -25.581 2.040 -45.354 1.00 91.94 539 ARG A C 1
ATOM 4306 O O . ARG A 1 539 ? -25.654 3.236 -45.079 1.00 91.94 539 ARG A O 1
ATOM 4313 N N . MET A 1 540 ? -25.302 1.594 -46.580 1.00 87.06 540 MET A N 1
ATOM 4314 C CA . MET A 1 540 ? -24.953 2.489 -47.692 1.00 87.06 540 MET A CA 1
ATOM 4315 C C . MET A 1 540 ? -26.153 3.325 -48.146 1.00 87.06 540 MET A C 1
ATOM 4317 O O . MET A 1 540 ? -26.016 4.524 -48.378 1.00 87.06 540 MET A O 1
ATOM 4321 N N . LYS A 1 541 ? -27.346 2.715 -48.206 1.00 86.75 541 LYS A N 1
ATOM 4322 C CA . LYS A 1 541 ? -28.597 3.391 -48.591 1.00 86.75 541 LYS A CA 1
ATOM 4323 C C . LYS A 1 541 ? -28.968 4.510 -47.613 1.00 86.75 541 LYS A C 1
ATOM 4325 O O . LYS A 1 541 ? -29.459 5.552 -48.027 1.00 86.75 541 LYS A O 1
ATOM 4330 N N . CYS A 1 542 ? -28.666 4.325 -46.330 1.00 88.19 542 CYS A N 1
ATOM 4331 C CA . CYS A 1 542 ? -28.923 5.299 -45.271 1.00 88.19 542 CYS A CA 1
ATOM 4332 C C . CYS A 1 542 ? -27.770 6.295 -45.048 1.00 88.19 542 CYS A C 1
ATOM 4334 O O . CYS A 1 542 ? -27.798 7.047 -44.075 1.00 88.19 542 CYS A O 1
ATOM 4336 N N . GLY A 1 543 ? -26.759 6.323 -45.926 1.00 82.94 543 GLY A N 1
ATOM 4337 C CA . GLY A 1 543 ? -25.688 7.322 -45.902 1.00 82.94 543 GLY A CA 1
ATOM 4338 C C . GLY A 1 543 ? -24.563 7.052 -44.899 1.00 82.94 543 GLY A C 1
ATOM 4339 O O . GLY A 1 543 ? -23.851 7.985 -44.526 1.00 82.94 543 GLY A O 1
ATOM 4340 N N . VAL A 1 544 ? -24.380 5.814 -44.431 1.00 87.31 544 VAL A N 1
ATOM 4341 C CA . VAL A 1 544 ? -23.193 5.424 -43.652 1.00 87.31 544 VAL A CA 1
ATOM 4342 C C . VAL A 1 544 ? -22.008 5.234 -44.600 1.00 87.31 544 VAL A C 1
ATOM 4344 O O . VAL A 1 544 ? -22.117 4.519 -45.590 1.00 87.31 544 VAL A O 1
ATOM 4347 N N . GLN A 1 545 ? -20.874 5.866 -44.292 1.00 82.19 545 GLN A N 1
ATOM 4348 C CA . GLN A 1 545 ? -19.653 5.746 -45.094 1.00 82.19 545 GLN A CA 1
ATOM 4349 C C . GLN A 1 545 ? -19.062 4.331 -44.993 1.00 82.19 545 GLN A C 1
ATOM 4351 O O . GLN A 1 545 ? -19.030 3.741 -43.912 1.00 82.19 545 GLN A O 1
ATOM 4356 N N . ASP A 1 546 ? -18.535 3.824 -46.104 1.00 79.94 546 ASP A N 1
ATOM 4357 C CA . ASP A 1 546 ? -17.809 2.549 -46.214 1.00 79.94 546 ASP A CA 1
ATOM 4358 C C . ASP A 1 546 ? -16.587 2.471 -45.281 1.00 79.94 546 ASP A C 1
ATOM 4360 O O . ASP A 1 546 ? -16.291 1.429 -44.699 1.00 79.94 546 ASP A O 1
ATOM 4364 N N . THR A 1 547 ? -15.926 3.606 -45.060 1.00 79.50 547 THR A N 1
ATOM 4365 C CA . THR A 1 547 ? -14.803 3.763 -44.126 1.00 79.50 547 THR A CA 1
ATOM 4366 C C . THR A 1 547 ? -15.198 3.650 -42.647 1.00 79.50 547 THR A C 1
ATOM 4368 O O . THR A 1 547 ? -14.321 3.528 -41.786 1.00 79.50 547 THR A O 1
ATOM 4371 N N . ASN A 1 548 ? -16.493 3.671 -42.304 1.00 83.12 548 ASN A N 1
ATOM 4372 C CA . ASN A 1 548 ? -16.947 3.555 -40.919 1.00 83.12 548 ASN A CA 1
ATOM 4373 C C . ASN A 1 548 ? -17.002 2.085 -40.462 1.00 83.12 548 ASN A C 1
ATOM 4375 O O . ASN A 1 548 ? -17.926 1.333 -40.784 1.00 83.12 548 ASN A O 1
ATOM 4379 N N . VAL A 1 549 ? -16.026 1.704 -39.632 1.00 86.44 549 VAL A N 1
ATOM 4380 C CA . VAL A 1 549 ? -15.812 0.330 -39.143 1.00 86.44 549 VAL A CA 1
ATOM 4381 C C . VAL A 1 549 ? -16.783 -0.132 -38.047 1.00 86.44 549 VAL A C 1
ATOM 4383 O O . VAL A 1 549 ? -16.748 -1.305 -37.668 1.00 86.44 549 VAL A O 1
ATOM 4386 N N . PHE A 1 550 ? -17.614 0.752 -37.486 1.00 90.75 550 PHE A N 1
ATOM 4387 C CA . PHE A 1 550 ? -18.465 0.441 -36.330 1.00 90.75 550 PHE A CA 1
ATOM 4388 C C . PHE A 1 550 ? -19.812 -0.160 -36.741 1.00 90.75 550 PHE A C 1
ATOM 4390 O O . PHE A 1 550 ? -20.428 0.288 -37.707 1.00 90.75 550 PHE A O 1
ATOM 4397 N N . LEU A 1 551 ? -20.319 -1.135 -35.981 1.00 89.94 551 LEU A N 1
ATOM 4398 C CA . LEU A 1 551 ? -21.637 -1.730 -36.227 1.00 89.94 551 LEU A CA 1
ATOM 4399 C C . LEU A 1 551 ? -22.745 -0.680 -36.040 1.00 89.94 551 LEU A C 1
ATOM 4401 O O . LEU A 1 551 ? -23.495 -0.400 -36.973 1.00 89.94 551 LEU A O 1
ATOM 4405 N N . PHE A 1 552 ? -22.755 0.015 -34.901 1.00 92.50 552 PHE A N 1
ATOM 4406 C CA . PHE A 1 552 ? -23.690 1.108 -34.596 1.00 92.50 552 PHE A CA 1
ATOM 4407 C C . PHE A 1 552 ? -23.197 2.465 -35.129 1.00 92.50 552 PHE A C 1
ATOM 4409 O O . PHE A 1 552 ? -23.058 3.441 -34.388 1.00 92.50 552 PHE A O 1
ATOM 4416 N N . ALA A 1 553 ? -22.876 2.508 -36.422 1.00 88.75 553 ALA A N 1
ATOM 4417 C CA . ALA A 1 553 ? -22.355 3.689 -37.104 1.00 88.75 553 ALA A CA 1
ATOM 4418 C C . ALA A 1 553 ? -23.391 4.811 -37.236 1.00 88.75 553 ALA A C 1
ATOM 4420 O O . ALA A 1 553 ? -24.583 4.562 -37.395 1.00 88.75 553 ALA A O 1
ATOM 4421 N N . ARG A 1 554 ? -22.915 6.057 -37.236 1.00 89.06 554 ARG A N 1
ATOM 4422 C CA . ARG A 1 554 ? -23.732 7.232 -37.546 1.00 89.06 554 ARG A CA 1
ATOM 4423 C C . ARG A 1 554 ? -23.704 7.510 -39.055 1.00 89.06 554 ARG A C 1
ATOM 4425 O O . ARG A 1 554 ? -22.609 7.551 -39.621 1.00 89.06 554 ARG A O 1
ATOM 4432 N N . PRO A 1 555 ? -24.855 7.766 -39.701 1.00 86.38 555 PRO A N 1
ATOM 4433 C CA . PRO A 1 555 ? -24.886 8.278 -41.065 1.00 86.38 555 PRO A CA 1
ATOM 4434 C C . PRO A 1 555 ? -24.028 9.539 -41.221 1.00 86.38 555 PRO A C 1
ATOM 4436 O O . PRO A 1 555 ? -23.968 10.370 -40.314 1.00 86.38 555 PRO A O 1
ATOM 4439 N N . GLN A 1 556 ? -23.361 9.668 -42.370 1.00 78.50 556 GLN A N 1
ATOM 4440 C CA . GLN A 1 556 ? -22.546 10.820 -42.780 1.00 78.50 556 GLN A CA 1
ATOM 4441 C C . GLN A 1 556 ? -21.348 11.133 -41.860 1.00 78.50 556 GLN A C 1
ATOM 4443 O O . GLN A 1 556 ? -20.741 12.197 -41.958 1.00 78.50 556 GLN A O 1
ATOM 4448 N N . CYS A 1 557 ? -20.992 10.215 -40.959 1.00 75.75 557 CYS A N 1
ATOM 4449 C CA . CYS A 1 557 ? -19.929 10.374 -39.971 1.00 75.75 557 CYS A CA 1
ATOM 4450 C C . CYS A 1 557 ? -19.057 9.111 -39.910 1.00 75.75 557 CYS A C 1
ATOM 4452 O O . CYS A 1 557 ? -19.534 8.002 -40.135 1.00 75.75 557 CYS A O 1
ATOM 4454 N N . SER A 1 558 ? -17.802 9.253 -39.480 1.00 73.06 558 SER A N 1
ATOM 4455 C CA . SER A 1 558 ? -16.891 8.132 -39.178 1.00 73.06 558 SER A CA 1
ATOM 4456 C C . SER A 1 558 ? -16.980 7.637 -37.721 1.00 73.06 558 SER A C 1
ATOM 4458 O O . SER A 1 558 ? -16.158 6.843 -37.269 1.00 73.06 558 SER A O 1
ATOM 4460 N N . SER A 1 559 ? -17.974 8.118 -36.965 1.00 79.25 559 SER A N 1
ATOM 4461 C CA . SER A 1 559 ? -18.197 7.802 -35.546 1.00 79.25 559 SER A CA 1
ATOM 4462 C C . SER A 1 559 ? -19.413 6.887 -35.329 1.00 79.25 559 SER A C 1
ATOM 4464 O O . SER A 1 559 ? -20.129 6.540 -36.272 1.00 79.25 559 SER A O 1
ATOM 4466 N N . TYR A 1 560 ? -19.640 6.476 -34.081 1.00 87.19 560 TYR A N 1
ATOM 4467 C CA . TYR A 1 560 ? -20.710 5.565 -33.658 1.00 87.19 560 TYR A CA 1
ATOM 4468 C C . TYR A 1 560 ? -21.684 6.244 -32.680 1.00 87.19 560 TYR A C 1
ATOM 4470 O O . TYR A 1 560 ? -21.386 7.307 -32.127 1.00 87.19 560 TYR A O 1
ATOM 4478 N N . TYR A 1 561 ? -22.863 5.654 -32.470 1.00 88.38 561 TYR A N 1
ATOM 4479 C CA . TYR A 1 561 ? -23.817 6.128 -31.462 1.00 88.38 561 TYR A CA 1
ATOM 4480 C C . TYR A 1 561 ? -23.342 5.793 -30.044 1.00 88.38 561 TYR A C 1
ATOM 4482 O O . TYR A 1 561 ? -22.973 4.659 -29.750 1.00 88.38 561 TYR A O 1
ATOM 4490 N N . ARG A 1 562 ? -23.381 6.774 -29.136 1.00 83.50 562 ARG A N 1
ATOM 4491 C CA . ARG A 1 562 ? -23.058 6.564 -27.720 1.00 83.50 562 ARG A CA 1
ATOM 4492 C C . ARG A 1 562 ? -24.188 5.782 -27.036 1.00 83.50 562 ARG A C 1
ATOM 4494 O O . ARG A 1 562 ? -25.342 6.217 -27.008 1.00 83.50 562 ARG A O 1
ATOM 4501 N N . GLY A 1 563 ? -23.850 4.645 -26.433 1.00 83.44 563 GLY A N 1
ATOM 4502 C CA . GLY A 1 563 ? -24.815 3.787 -25.741 1.00 83.44 563 GLY A CA 1
ATOM 4503 C C . GLY A 1 563 ? -25.487 4.453 -24.538 1.00 83.44 563 GLY A C 1
ATOM 4504 O O . GLY A 1 563 ? -26.663 4.215 -24.290 1.00 83.44 563 GLY A O 1
ATOM 4505 N N . GLN A 1 564 ? -24.786 5.344 -23.827 1.00 82.00 564 GLN A N 1
ATOM 4506 C CA . GLN A 1 564 ? -25.350 6.055 -22.673 1.00 82.00 564 GLN A CA 1
ATOM 4507 C C . GLN A 1 564 ? -26.435 7.068 -23.074 1.00 82.00 564 GLN A C 1
ATOM 4509 O O . GLN A 1 564 ? -27.427 7.210 -22.358 1.00 82.00 564 GLN A O 1
ATOM 4514 N N . ASP A 1 565 ? -26.271 7.729 -24.222 1.00 85.25 565 ASP A N 1
ATOM 4515 C CA . ASP A 1 565 ? -27.273 8.650 -24.770 1.00 85.25 565 ASP A CA 1
ATOM 4516 C C . ASP A 1 565 ? -28.494 7.883 -25.283 1.00 85.25 565 ASP A C 1
ATOM 4518 O O . ASP A 1 565 ? -29.627 8.311 -25.081 1.00 85.25 565 ASP A O 1
ATOM 4522 N N . SER A 1 566 ? -28.258 6.714 -25.888 1.00 88.25 566 SER A N 1
ATOM 4523 C CA . SER A 1 566 ? -29.323 5.824 -26.360 1.00 88.25 566 SER A CA 1
ATOM 4524 C C . SER A 1 566 ? -30.154 5.283 -25.189 1.00 88.25 566 SER A C 1
ATOM 4526 O O . SER A 1 566 ? -31.378 5.316 -25.244 1.00 88.25 566 SER A O 1
ATOM 4528 N N . LEU A 1 567 ? -29.510 4.871 -24.089 1.00 85.12 567 LEU A N 1
ATOM 4529 C CA . LEU A 1 567 ? -30.205 4.463 -22.863 1.00 85.12 567 LEU A CA 1
ATOM 4530 C C . LEU A 1 567 ? -31.026 5.599 -22.251 1.00 85.12 567 LEU A C 1
ATOM 4532 O O . LEU A 1 567 ? -32.185 5.380 -21.921 1.00 85.12 567 LEU A O 1
ATOM 4536 N N . ARG A 1 568 ? -30.454 6.806 -22.124 1.00 87.69 568 ARG A N 1
ATOM 4537 C CA . ARG A 1 568 ? -31.160 7.964 -21.548 1.00 87.69 568 ARG A CA 1
ATOM 4538 C C . ARG A 1 568 ? -32.416 8.310 -22.354 1.00 87.69 568 ARG A C 1
ATOM 4540 O O . ARG A 1 568 ? -33.482 8.448 -21.769 1.00 87.69 568 ARG A O 1
ATOM 4547 N N . LEU A 1 569 ? -32.296 8.348 -23.684 1.00 90.12 569 LEU A N 1
ATOM 4548 C CA . LEU A 1 569 ? -33.411 8.626 -24.593 1.00 90.12 569 LEU A CA 1
ATOM 4549 C C . LEU A 1 569 ? -34.602 7.680 -24.378 1.00 90.12 569 LEU A C 1
ATOM 4551 O O . LEU A 1 569 ? -35.748 8.118 -24.418 1.00 90.12 569 LEU A O 1
ATOM 4555 N N . HIS A 1 570 ? -34.339 6.384 -24.196 1.00 89.44 570 HIS A N 1
ATOM 4556 C CA . HIS A 1 570 ? -35.394 5.387 -24.007 1.00 89.44 570 HIS A CA 1
ATOM 4557 C C . HIS A 1 570 ? -35.866 5.291 -22.551 1.00 89.44 570 HIS A C 1
ATOM 4559 O O . HIS A 1 570 ? -37.045 5.038 -22.321 1.00 89.44 570 HIS A O 1
ATOM 4565 N N . ALA A 1 571 ? -34.996 5.556 -21.572 1.00 87.38 571 ALA A N 1
ATOM 4566 C CA . ALA A 1 571 ? -35.368 5.638 -20.160 1.00 87.38 571 ALA A CA 1
ATOM 4567 C C . ALA A 1 571 ? -36.386 6.760 -19.904 1.00 87.38 571 ALA A C 1
ATOM 4569 O O . ALA A 1 571 ? -37.385 6.532 -19.232 1.00 87.38 571 ALA A O 1
ATOM 4570 N N . GLU A 1 572 ? -36.197 7.936 -20.505 1.00 89.81 572 GLU A N 1
ATOM 4571 C CA . GLU A 1 572 ? -37.137 9.065 -20.394 1.00 89.81 572 GLU A CA 1
ATOM 4572 C C . GLU A 1 572 ? -38.506 8.765 -21.032 1.00 89.81 572 GLU A C 1
ATOM 4574 O O . GLU A 1 572 ? -39.522 9.310 -20.613 1.00 89.81 572 GLU A O 1
ATOM 4579 N N . LYS A 1 573 ? -38.553 7.867 -22.026 1.00 88.12 573 LYS A N 1
ATOM 4580 C CA . LYS A 1 573 ? -39.769 7.532 -22.789 1.00 88.12 573 LYS A CA 1
ATOM 4581 C C . LYS A 1 573 ? -40.499 6.279 -22.308 1.00 88.12 573 LYS A C 1
ATOM 4583 O O . LYS A 1 573 ? -41.605 6.019 -22.773 1.00 88.12 573 LYS A O 1
ATOM 4588 N N . CYS A 1 574 ? -39.902 5.493 -21.412 1.00 85.25 574 CYS A N 1
ATOM 4589 C CA . CYS A 1 574 ? -40.473 4.218 -20.971 1.00 85.25 574 CYS A CA 1
ATOM 4590 C C . CYS A 1 574 ? -41.493 4.337 -19.826 1.00 85.25 574 CYS A C 1
ATOM 4592 O O . CYS A 1 574 ? -42.070 3.330 -19.429 1.00 85.25 574 CYS A O 1
ATOM 4594 N N . GLY A 1 575 ? -41.717 5.545 -19.293 1.00 83.88 575 GLY A N 1
ATOM 4595 C CA . GLY A 1 575 ? -42.650 5.769 -18.184 1.00 83.88 575 GLY A CA 1
ATOM 4596 C C . GLY A 1 575 ? -42.146 5.270 -16.824 1.00 83.88 575 GLY A C 1
ATOM 4597 O O . GLY A 1 575 ? -42.948 5.075 -15.915 1.00 83.88 575 GLY A O 1
ATOM 4598 N N . ALA A 1 576 ? -40.836 5.045 -16.679 1.00 82.75 576 ALA A N 1
ATOM 4599 C CA . ALA A 1 576 ? -40.220 4.705 -15.400 1.00 82.75 576 ALA A CA 1
ATOM 4600 C C . ALA A 1 576 ? -40.431 5.821 -14.369 1.00 82.75 576 ALA A C 1
ATOM 4602 O O . ALA A 1 576 ? -40.377 7.004 -14.706 1.00 82.75 576 ALA A O 1
ATOM 4603 N N . LYS A 1 577 ? -40.609 5.450 -13.097 1.00 78.88 577 LYS A N 1
ATOM 4604 C CA . LYS A 1 577 ? -40.759 6.427 -12.006 1.00 78.88 577 LYS A CA 1
ATOM 4605 C C . LYS A 1 577 ? -39.469 7.209 -11.763 1.00 78.88 577 LYS A C 1
ATOM 4607 O O . LYS A 1 577 ? -39.537 8.378 -11.395 1.00 78.88 577 LYS A O 1
ATOM 4612 N N . LYS A 1 578 ? -38.313 6.558 -11.948 1.00 78.19 578 LYS A N 1
ATOM 4613 C CA . LYS A 1 578 ? -36.976 7.156 -11.785 1.00 78.19 578 LYS A CA 1
ATOM 4614 C C . LYS A 1 578 ? -36.062 6.860 -12.986 1.00 78.19 578 LYS A C 1
ATOM 4616 O O . LYS A 1 578 ? -35.151 6.027 -12.887 1.00 78.19 578 LYS A O 1
ATOM 4621 N N . PRO A 1 579 ? -36.292 7.499 -14.149 1.00 80.62 579 PRO A N 1
ATOM 4622 C CA . PRO A 1 579 ? -35.535 7.235 -15.376 1.00 80.62 579 PRO A CA 1
ATOM 4623 C C . PRO A 1 579 ? -34.029 7.528 -15.240 1.00 80.62 579 PRO A C 1
ATOM 4625 O O . PRO A 1 579 ? -33.205 6.907 -15.916 1.00 80.62 579 PRO A O 1
ATOM 4628 N N . GLU A 1 580 ? -33.632 8.413 -14.325 1.00 78.31 580 GLU A N 1
ATOM 4629 C CA . GLU A 1 580 ? -32.245 8.774 -14.034 1.00 78.31 580 GLU A CA 1
ATOM 4630 C C . GLU A 1 580 ? -31.392 7.608 -13.507 1.00 78.31 580 GLU A C 1
ATOM 4632 O O . GLU A 1 580 ? -30.165 7.628 -13.671 1.00 78.31 580 GLU A O 1
ATOM 4637 N N . TYR A 1 581 ? -32.020 6.571 -12.939 1.00 75.94 581 TYR A N 1
ATOM 4638 C CA . TYR A 1 581 ? -31.346 5.373 -12.426 1.00 75.94 581 TYR A CA 1
ATOM 4639 C C . TYR A 1 581 ? -31.189 4.261 -13.470 1.00 75.94 581 TYR A C 1
ATOM 4641 O O . TYR A 1 581 ? -30.444 3.306 -13.247 1.00 75.94 581 TYR A O 1
ATOM 4649 N N . LEU A 1 582 ? -31.790 4.391 -14.654 1.00 77.81 582 LEU A N 1
ATOM 4650 C CA . LEU A 1 582 ? -31.696 3.408 -15.739 1.00 77.81 582 LEU A CA 1
ATOM 4651 C C . LEU A 1 582 ? -30.439 3.618 -16.604 1.00 77.81 582 LEU A C 1
ATOM 4653 O O . LEU A 1 582 ? -30.486 3.685 -17.833 1.00 77.81 582 LEU A O 1
ATOM 4657 N N . ARG A 1 583 ? -29.272 3.727 -15.955 1.00 79.62 583 ARG A N 1
ATOM 4658 C CA . ARG A 1 583 ? -27.964 3.913 -16.614 1.00 79.62 583 ARG A CA 1
ATOM 4659 C C . ARG A 1 583 ? -27.126 2.643 -16.589 1.00 79.62 583 ARG A C 1
ATOM 4661 O O . ARG A 1 583 ? -27.227 1.847 -15.664 1.00 79.62 583 ARG A O 1
ATOM 4668 N N . SER A 1 584 ? -26.237 2.467 -17.572 1.00 72.50 584 SER A N 1
ATOM 4669 C CA . SER A 1 584 ? -25.410 1.249 -17.706 1.00 72.50 584 SER A CA 1
ATOM 4670 C C . SER A 1 584 ? -24.589 0.932 -16.448 1.00 72.50 584 SER A C 1
ATOM 4672 O O . SER A 1 584 ? -24.354 -0.235 -16.148 1.00 72.50 584 SER A O 1
ATOM 4674 N N . THR A 1 585 ? -24.135 1.944 -15.703 1.00 69.81 585 THR A N 1
ATOM 4675 C CA . THR A 1 585 ? -23.461 1.759 -14.409 1.00 69.81 585 THR A CA 1
ATOM 4676 C C . THR A 1 585 ? -24.418 1.196 -13.363 1.00 69.81 585 THR A C 1
ATOM 4678 O O . THR A 1 585 ? -24.144 0.128 -12.831 1.00 69.81 585 THR A O 1
ATOM 4681 N N . GLN A 1 586 ? -25.560 1.841 -13.135 1.00 69.81 586 GLN A N 1
ATOM 4682 C CA . GLN A 1 586 ? -26.554 1.440 -12.132 1.00 69.81 586 GLN A CA 1
ATOM 4683 C C . GLN A 1 586 ? -27.231 0.097 -12.440 1.00 69.81 586 GLN A C 1
ATOM 4685 O O . GLN A 1 586 ? -27.453 -0.700 -11.537 1.00 69.81 586 GLN A O 1
ATOM 4690 N N . LEU A 1 587 ? -27.478 -0.213 -13.715 1.00 65.81 587 LEU A N 1
ATOM 4691 C CA . LEU A 1 587 ? -28.019 -1.509 -14.135 1.00 65.81 587 LEU A CA 1
ATOM 4692 C C . LEU A 1 587 ? -27.023 -2.659 -13.908 1.00 65.81 587 LEU A C 1
ATOM 4694 O O . LEU A 1 587 ? -27.453 -3.779 -13.655 1.00 65.81 587 LEU A O 1
ATOM 4698 N N . ARG A 1 588 ? -25.709 -2.393 -13.958 1.00 68.12 588 ARG A N 1
ATOM 4699 C CA . ARG A 1 588 ? -24.670 -3.360 -13.557 1.00 68.12 588 ARG A CA 1
ATOM 4700 C C . ARG A 1 588 ? -24.619 -3.545 -12.047 1.00 68.12 588 ARG A C 1
ATOM 4702 O O . ARG A 1 588 ? -24.519 -4.679 -11.597 1.00 68.12 588 ARG A O 1
ATOM 4709 N N . LYS A 1 589 ? -24.756 -2.452 -11.284 1.00 65.25 589 LYS A N 1
ATOM 4710 C CA . LYS A 1 589 ? -24.880 -2.509 -9.817 1.00 65.25 589 LYS A CA 1
ATOM 4711 C C . LYS A 1 589 ? -26.087 -3.348 -9.403 1.00 65.25 589 LYS A C 1
ATOM 4713 O O . LYS A 1 589 ? -25.954 -4.223 -8.566 1.00 65.25 589 LYS A O 1
ATOM 4718 N N . HIS A 1 590 ? -27.226 -3.145 -10.063 1.00 63.38 590 HIS A N 1
ATOM 4719 C CA . HIS A 1 590 ? -28.455 -3.898 -9.819 1.00 63.38 590 HIS A CA 1
ATOM 4720 C C . HIS A 1 590 ? -28.262 -5.411 -9.961 1.00 63.38 590 HIS A C 1
ATOM 4722 O O . HIS A 1 590 ? -28.665 -6.159 -9.080 1.00 63.38 590 HIS A O 1
ATOM 4728 N N . VAL A 1 591 ? -27.596 -5.865 -11.026 1.00 60.12 591 VAL A N 1
ATOM 4729 C CA . VAL A 1 591 ? -27.338 -7.297 -11.253 1.00 60.12 591 VAL A CA 1
ATOM 4730 C C . VAL A 1 591 ? -26.324 -7.847 -10.257 1.00 60.12 591 VAL A C 1
ATOM 4732 O O . VAL A 1 591 ? -26.562 -8.915 -9.713 1.00 60.12 591 VAL A O 1
ATOM 4735 N N . ALA A 1 592 ? -25.249 -7.103 -9.974 1.00 58.75 592 ALA A N 1
ATOM 4736 C CA . ALA A 1 592 ? -24.240 -7.491 -8.986 1.00 58.75 592 ALA A CA 1
ATOM 4737 C C . ALA A 1 592 ? -24.829 -7.633 -7.568 1.00 58.75 592 ALA A C 1
ATOM 4739 O O . ALA A 1 592 ? -24.449 -8.521 -6.805 1.00 58.75 592 ALA A O 1
ATOM 4740 N N . THR A 1 593 ? -25.800 -6.786 -7.219 1.00 56.97 593 THR A N 1
ATOM 4741 C CA . THR A 1 593 ? -26.557 -6.895 -5.967 1.00 56.97 593 THR A CA 1
ATOM 4742 C C . THR A 1 593 ? -27.541 -8.073 -6.003 1.00 56.97 593 THR A C 1
ATOM 4744 O O . THR A 1 593 ? -27.603 -8.842 -5.047 1.00 56.97 593 THR A O 1
ATOM 4747 N N . LEU A 1 594 ? -28.280 -8.277 -7.101 1.00 53.25 594 LEU A N 1
ATOM 4748 C CA . LEU A 1 594 ? -29.214 -9.405 -7.236 1.00 53.25 594 LEU A CA 1
ATOM 4749 C C . LEU A 1 594 ? -28.508 -10.772 -7.245 1.00 53.25 594 LEU A C 1
ATOM 4751 O O . LEU A 1 594 ? -29.040 -11.721 -6.676 1.00 53.25 594 LEU A O 1
ATOM 4755 N N . SER A 1 595 ? -27.296 -10.885 -7.800 1.00 53.22 595 SER A N 1
ATOM 4756 C CA . SER A 1 595 ? -26.509 -12.131 -7.775 1.00 53.22 595 SER A CA 1
ATOM 4757 C C . SER A 1 595 ? -26.130 -12.588 -6.364 1.00 53.22 595 SER A C 1
ATOM 4759 O O . SER A 1 595 ? -25.887 -13.771 -6.155 1.00 53.22 595 SER A O 1
ATOM 4761 N N . GLN A 1 596 ? -26.133 -11.682 -5.380 1.00 52.50 596 GLN A N 1
ATOM 4762 C CA . GLN A 1 596 ? -25.933 -12.039 -3.971 1.00 52.50 596 GLN A CA 1
ATOM 4763 C C . GLN A 1 596 ? -27.204 -12.593 -3.323 1.00 52.50 596 GLN A C 1
ATOM 4765 O O . GLN A 1 596 ? -27.127 -13.475 -2.473 1.00 52.50 596 GLN A O 1
ATOM 4770 N N . VAL A 1 597 ? -28.382 -12.121 -3.747 1.00 47.22 597 VAL A N 1
ATOM 4771 C CA . VAL A 1 597 ? -29.678 -12.673 -3.309 1.00 47.22 597 VAL A CA 1
ATOM 4772 C C . VAL A 1 597 ? -29.853 -14.109 -3.815 1.00 47.22 597 VAL A C 1
ATOM 4774 O O . VAL A 1 597 ? -30.453 -14.931 -3.129 1.00 47.22 597 VAL A O 1
ATOM 4777 N N . LEU A 1 598 ? -29.283 -14.418 -4.984 1.00 44.78 598 LEU A N 1
ATOM 4778 C CA . LEU A 1 598 ? -29.320 -15.742 -5.613 1.00 44.78 598 LEU A CA 1
ATOM 4779 C C . LEU A 1 598 ? -28.345 -16.767 -4.996 1.00 44.78 598 LEU A C 1
ATOM 4781 O O . LEU A 1 598 ? -28.352 -17.914 -5.426 1.00 44.78 598 LEU A O 1
ATOM 4785 N N . ASN A 1 599 ? -27.550 -16.383 -3.984 1.00 49.94 599 ASN A N 1
ATOM 4786 C CA . ASN A 1 599 ? -26.639 -17.262 -3.230 1.00 49.94 599 ASN A CA 1
ATOM 4787 C C . ASN A 1 599 ? -25.707 -18.120 -4.119 1.00 49.94 599 ASN A C 1
ATOM 4789 O O . ASN A 1 599 ? -25.481 -19.295 -3.834 1.00 49.94 599 ASN A O 1
ATOM 4793 N N . LEU A 1 600 ? -25.203 -17.531 -5.210 1.00 52.19 600 LEU A N 1
ATOM 4794 C CA . LEU A 1 600 ? -24.288 -18.178 -6.157 1.00 52.19 600 LEU A CA 1
ATOM 4795 C C . LEU A 1 600 ? -22.958 -18.548 -5.476 1.00 52.19 600 LEU A C 1
ATOM 4797 O O . LEU A 1 600 ? -22.442 -17.778 -4.662 1.00 52.19 600 LEU A O 1
ATOM 4801 N N . LYS A 1 601 ? -22.385 -19.706 -5.825 1.00 56.38 601 LYS A N 1
ATOM 4802 C CA . LYS A 1 601 ? -21.054 -20.137 -5.357 1.00 56.38 601 LYS A CA 1
ATOM 4803 C C . LYS A 1 601 ? -19.959 -19.220 -5.917 1.00 56.38 601 LYS A C 1
ATOM 4805 O O . LYS A 1 601 ? -20.159 -18.549 -6.926 1.00 56.38 601 LYS A O 1
ATOM 4810 N N . ASP A 1 602 ? -18.777 -19.198 -5.297 1.00 53.06 602 ASP A N 1
ATOM 4811 C CA . ASP A 1 602 ? -17.688 -18.286 -5.694 1.00 53.06 602 ASP A CA 1
ATOM 4812 C C . ASP A 1 602 ? -17.282 -18.423 -7.173 1.00 53.06 602 ASP A C 1
ATOM 4814 O O . ASP A 1 602 ? -17.105 -17.418 -7.856 1.00 53.06 602 ASP A O 1
ATOM 4818 N N . ASN A 1 603 ? -17.256 -19.648 -7.700 1.00 50.56 603 ASN A N 1
ATOM 4819 C CA . ASN A 1 603 ? -16.994 -19.926 -9.114 1.00 50.56 603 ASN A CA 1
ATOM 4820 C C . ASN A 1 603 ? -18.114 -19.439 -10.058 1.00 50.56 603 ASN A C 1
ATOM 4822 O O . ASN A 1 603 ? -17.849 -19.082 -11.204 1.00 50.56 603 ASN A O 1
ATOM 4826 N N . GLU A 1 604 ? -19.366 -19.420 -9.602 1.00 49.62 604 GLU A N 1
ATOM 4827 C CA . GLU A 1 604 ? -20.515 -18.891 -10.348 1.00 49.62 604 GLU A CA 1
ATOM 4828 C C . GLU A 1 604 ? -20.525 -17.353 -10.309 1.00 49.62 604 GLU A C 1
ATOM 4830 O O . GLU A 1 604 ? -20.815 -16.703 -11.315 1.00 49.62 604 GLU A O 1
ATOM 4835 N N . LEU A 1 605 ? -20.128 -16.754 -9.180 1.00 53.44 605 LEU A N 1
ATOM 4836 C CA . LEU A 1 605 ? -19.916 -15.309 -9.044 1.00 53.44 605 LEU A CA 1
ATOM 4837 C C . LEU A 1 605 ? -18.757 -14.811 -9.913 1.00 53.44 605 LEU A C 1
ATOM 4839 O O . LEU A 1 605 ? -18.885 -13.745 -10.515 1.00 53.44 605 LEU A O 1
ATOM 4843 N N . ASP A 1 606 ? -17.670 -15.579 -10.024 1.00 53.09 606 ASP A N 1
ATOM 4844 C CA . ASP A 1 606 ? -16.554 -15.304 -10.937 1.00 53.09 606 ASP A CA 1
ATOM 4845 C C . ASP A 1 606 ? -17.029 -15.259 -12.395 1.00 53.09 606 ASP A C 1
ATOM 4847 O O . ASP A 1 606 ? -16.790 -14.280 -13.107 1.00 53.09 606 ASP A O 1
ATOM 4851 N N . GLN A 1 607 ? -17.800 -16.264 -12.820 1.00 54.28 607 GLN A N 1
ATOM 4852 C CA . GLN A 1 607 ? -18.367 -16.316 -14.171 1.00 54.28 607 GLN A CA 1
ATOM 4853 C C . GLN A 1 607 ? -19.302 -15.130 -14.456 1.00 54.28 607 GLN A C 1
ATOM 4855 O O . GLN A 1 607 ? -19.250 -14.541 -15.541 1.00 54.28 607 GLN A O 1
ATOM 4860 N N . VAL A 1 608 ? -20.124 -14.727 -13.482 1.00 52.75 608 VAL A N 1
ATOM 4861 C CA . VAL A 1 608 ? -20.994 -13.545 -13.592 1.00 52.75 608 VAL A CA 1
ATOM 4862 C C . VAL A 1 608 ? -20.172 -12.250 -13.627 1.00 52.75 608 VAL A C 1
ATOM 4864 O O . VAL A 1 608 ? -20.451 -11.371 -14.445 1.00 52.75 608 VAL A O 1
ATOM 4867 N N . ALA A 1 609 ? -19.135 -12.113 -12.800 1.00 54.09 609 ALA A N 1
ATOM 4868 C CA . ALA A 1 609 ? -18.276 -10.928 -12.758 1.00 54.09 609 ALA A CA 1
ATOM 4869 C C . ALA A 1 609 ? -17.483 -10.738 -14.066 1.00 54.09 609 ALA A C 1
ATOM 4871 O O . ALA A 1 609 ? -17.455 -9.626 -14.620 1.00 54.09 609 ALA A O 1
ATOM 4872 N N . ASP A 1 610 ? -16.933 -11.824 -14.614 1.00 54.50 610 ASP A N 1
ATOM 4873 C CA . ASP A 1 610 ? -16.273 -11.852 -15.923 1.00 54.50 610 ASP A CA 1
ATOM 4874 C C . ASP A 1 610 ? -17.256 -11.516 -17.056 1.00 54.50 610 ASP A C 1
ATOM 4876 O O . ASP A 1 610 ? -16.964 -10.703 -17.953 1.00 54.50 610 ASP A O 1
ATOM 4880 N N . PHE A 1 611 ? -18.479 -12.049 -16.980 1.00 51.75 611 PHE A N 1
ATOM 4881 C CA . PHE A 1 611 ? -19.546 -11.715 -17.917 1.00 51.75 611 PHE A CA 1
ATOM 4882 C C . PHE A 1 611 ? -20.035 -10.260 -17.792 1.00 51.75 611 PHE A C 1
ATOM 4884 O O . PHE A 1 611 ? -20.431 -9.664 -18.787 1.00 51.75 611 PHE A O 1
ATOM 4891 N N . LEU A 1 612 ? -19.959 -9.613 -16.630 1.00 51.66 612 LEU A N 1
ATOM 4892 C CA . LEU A 1 612 ? -20.318 -8.193 -16.474 1.00 51.66 612 LEU A CA 1
ATOM 4893 C C . LEU A 1 612 ? -19.145 -7.239 -16.780 1.00 51.66 612 LEU A C 1
ATOM 4895 O O . LEU A 1 612 ? -19.343 -6.029 -16.951 1.00 51.66 612 LEU A O 1
ATOM 4899 N N . GLY A 1 613 ? -17.923 -7.768 -16.912 1.00 48.53 613 GLY A N 1
ATOM 4900 C CA . GLY A 1 613 ? -16.719 -7.020 -17.293 1.00 48.53 613 GLY A CA 1
ATOM 4901 C C . GLY A 1 613 ? -16.092 -6.214 -16.150 1.00 48.53 613 GLY A C 1
ATOM 4902 O O . GLY A 1 613 ? -15.522 -5.139 -16.390 1.00 48.53 613 GLY A O 1
ATOM 4903 N N . HIS A 1 614 ? -16.214 -6.696 -14.912 1.00 54.19 614 HIS A N 1
ATOM 4904 C CA . HIS A 1 614 ? -15.633 -6.103 -13.703 1.00 54.19 614 HIS A CA 1
ATOM 4905 C C . HIS A 1 614 ? -14.637 -7.052 -13.025 1.00 54.19 614 HIS A C 1
ATOM 4907 O O . HIS A 1 614 ? -14.628 -8.236 -13.307 1.00 54.19 614 HIS A O 1
ATOM 4913 N N . ASP A 1 615 ? -13.769 -6.509 -12.168 1.00 49.53 615 ASP A N 1
ATOM 4914 C CA . ASP A 1 615 ? -12.871 -7.299 -11.311 1.00 49.53 615 ASP A CA 1
ATOM 4915 C C . ASP A 1 615 ? -13.678 -7.842 -10.117 1.00 49.53 615 ASP A C 1
ATOM 4917 O O . ASP A 1 615 ? -14.474 -7.083 -9.549 1.00 49.53 615 ASP A O 1
ATOM 4921 N N . ILE A 1 616 ? -13.503 -9.117 -9.739 1.00 51.50 616 ILE A N 1
ATOM 4922 C CA . ILE A 1 616 ? -14.263 -9.732 -8.637 1.00 51.50 616 ILE A CA 1
ATOM 4923 C C . ILE A 1 616 ? -14.056 -9.003 -7.302 1.00 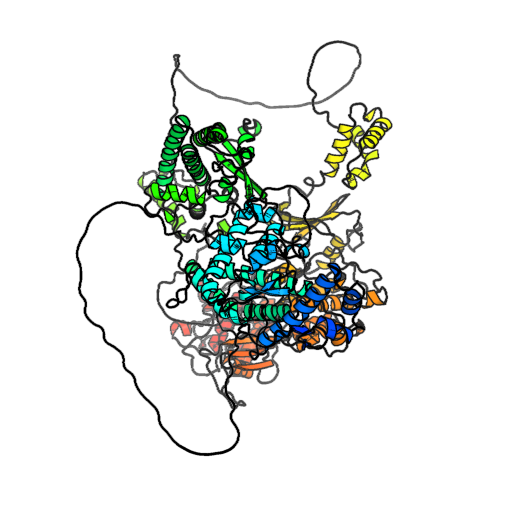51.50 616 ILE A C 1
ATOM 4925 O O . ILE A 1 616 ? -14.981 -8.936 -6.495 1.00 51.50 616 ILE A O 1
ATOM 4929 N N . ARG A 1 617 ? -12.910 -8.345 -7.093 1.00 46.38 617 ARG A N 1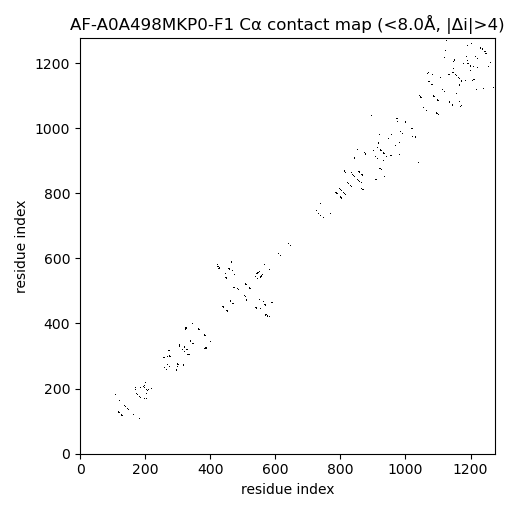
ATOM 4930 C CA . ARG A 1 617 ? -12.682 -7.510 -5.901 1.00 46.38 617 ARG A CA 1
ATOM 4931 C C . ARG A 1 617 ? -13.658 -6.339 -5.854 1.00 46.38 617 ARG A C 1
ATOM 4933 O O . ARG A 1 617 ? -14.357 -6.151 -4.873 1.00 46.38 617 ARG A O 1
ATOM 4940 N N . VAL A 1 618 ? -13.870 -5.662 -6.986 1.00 45.72 618 VAL A N 1
ATOM 4941 C CA . VAL A 1 618 ? -14.886 -4.596 -7.108 1.00 45.72 618 VAL A CA 1
ATOM 4942 C C . VAL A 1 618 ? -16.306 -5.148 -6.928 1.00 45.72 618 VAL A C 1
ATOM 4944 O O . VAL A 1 618 ? -17.186 -4.434 -6.453 1.00 45.72 618 VAL A O 1
ATOM 4947 N N . HIS A 1 619 ? -16.549 -6.409 -7.299 1.00 47.50 619 HIS A N 1
ATOM 4948 C CA . HIS A 1 619 ? -17.831 -7.073 -7.064 1.00 47.50 619 HIS A CA 1
ATOM 4949 C C . HIS A 1 619 ? -18.078 -7.340 -5.564 1.00 47.50 619 HIS A C 1
ATOM 4951 O O . HIS A 1 619 ? -19.180 -7.105 -5.066 1.00 47.50 619 HIS A O 1
ATOM 4957 N N . ARG A 1 620 ? -17.042 -7.786 -4.841 1.00 49.22 620 ARG A N 1
ATOM 4958 C CA . ARG A 1 620 ? -17.071 -8.114 -3.405 1.00 49.22 620 ARG A CA 1
ATOM 4959 C C . ARG A 1 620 ? -17.052 -6.871 -2.500 1.00 49.22 620 ARG A C 1
ATOM 4961 O O . ARG A 1 620 ? -17.780 -6.843 -1.511 1.00 49.22 620 ARG A O 1
ATOM 4968 N N . ASP A 1 621 ? -16.323 -5.825 -2.884 1.00 41.59 621 ASP A N 1
ATOM 4969 C CA . ASP A 1 621 ? -16.069 -4.639 -2.049 1.00 41.59 621 ASP A CA 1
ATOM 4970 C C . ASP A 1 621 ? -17.155 -3.552 -2.142 1.00 41.59 621 ASP A C 1
ATOM 4972 O O . ASP A 1 621 ? -17.238 -2.687 -1.273 1.00 41.59 621 ASP A O 1
ATOM 4976 N N . HIS A 1 622 ? -17.978 -3.530 -3.200 1.00 38.50 622 HIS A N 1
ATOM 4977 C CA . HIS A 1 622 ? -18.927 -2.426 -3.453 1.00 38.50 622 HIS A CA 1
ATOM 4978 C C . HIS A 1 622 ? -20.408 -2.815 -3.502 1.00 38.50 622 HIS A C 1
ATOM 4980 O O . HIS A 1 622 ? -21.253 -1.918 -3.528 1.00 38.50 622 HIS A O 1
ATOM 4986 N N . TYR A 1 623 ? -20.748 -4.108 -3.532 1.00 48.16 623 TYR A N 1
ATOM 4987 C CA . TYR A 1 623 ? -22.133 -4.545 -3.766 1.00 48.16 623 TYR A CA 1
ATOM 4988 C C . TYR A 1 623 ? -22.729 -5.429 -2.676 1.00 48.16 623 TYR A C 1
ATOM 4990 O O . TYR A 1 623 ? -23.797 -5.980 -2.911 1.00 48.16 623 TYR A O 1
ATOM 4998 N N . ARG A 1 624 ? -22.088 -5.564 -1.504 1.00 40.81 624 ARG A N 1
ATOM 4999 C CA . ARG A 1 624 ? -22.630 -6.313 -0.354 1.00 40.81 624 ARG A CA 1
ATOM 5000 C C . ARG A 1 624 ? -24.011 -5.782 0.056 1.00 40.81 624 ARG A C 1
ATOM 5002 O O . ARG A 1 624 ? -24.126 -4.643 0.504 1.00 40.81 624 ARG A O 1
ATOM 5009 N N . LEU A 1 625 ? -25.047 -6.613 -0.059 1.00 36.41 625 LEU A N 1
ATOM 5010 C CA . LEU A 1 625 ? -26.302 -6.392 0.660 1.00 36.41 625 LEU A CA 1
ATOM 5011 C C . LEU A 1 625 ? -26.057 -6.556 2.167 1.00 36.41 625 LEU A C 1
ATOM 5013 O O . LEU A 1 625 ? -25.318 -7.460 2.561 1.00 36.41 625 LEU A O 1
ATOM 5017 N N . PRO A 1 626 ? -26.687 -5.741 3.030 1.00 37.31 626 PRO A N 1
ATOM 5018 C CA . PRO A 1 626 ? -26.661 -5.984 4.466 1.00 37.31 626 PRO A CA 1
ATOM 5019 C C . PRO A 1 626 ? -27.219 -7.379 4.770 1.00 37.31 626 PRO A C 1
ATOM 5021 O O . PRO A 1 626 ? -28.279 -7.736 4.249 1.00 37.31 626 PRO A O 1
ATOM 5024 N N . GLU A 1 627 ? -26.539 -8.133 5.639 1.00 39.06 627 GLU A N 1
ATOM 5025 C CA . GLU A 1 627 ? -26.857 -9.512 6.066 1.00 39.06 627 GLU A CA 1
ATOM 5026 C C . GLU A 1 627 ? -28.361 -9.730 6.358 1.00 39.06 627 GLU A C 1
ATOM 5028 O O . GLU A 1 627 ? -28.937 -10.775 6.051 1.00 39.06 627 GLU A O 1
ATOM 5033 N N . ALA A 1 628 ? -29.031 -8.696 6.879 1.00 28.55 628 ALA A N 1
ATOM 5034 C CA . ALA A 1 628 ? -30.460 -8.678 7.180 1.00 28.55 628 ALA A CA 1
ATOM 5035 C C . ALA A 1 628 ? -31.373 -8.901 5.952 1.00 28.55 628 ALA A C 1
ATOM 5037 O O . ALA A 1 628 ? -32.429 -9.518 6.075 1.00 28.55 628 ALA A O 1
ATOM 5038 N N . THR A 1 629 ? -30.971 -8.452 4.757 1.00 33.06 629 THR A N 1
ATOM 5039 C CA . THR A 1 629 ? -31.783 -8.548 3.523 1.00 33.06 629 THR A CA 1
ATOM 5040 C C . THR A 1 629 ? -31.758 -9.963 2.942 1.00 33.06 629 THR A C 1
ATOM 5042 O O . THR A 1 629 ? -32.773 -10.467 2.463 1.00 33.06 629 THR A O 1
ATOM 5045 N N . ILE A 1 630 ? -30.609 -10.640 3.044 1.00 41.28 630 ILE A N 1
ATOM 5046 C CA . ILE A 1 630 ? -30.441 -12.043 2.639 1.00 41.28 630 ILE A CA 1
ATOM 5047 C C . ILE A 1 630 ? -31.213 -12.960 3.600 1.00 41.28 630 ILE A C 1
ATOM 5049 O O . ILE A 1 630 ? -31.867 -13.909 3.166 1.00 41.28 630 ILE A O 1
ATOM 5053 N N . GLN A 1 631 ? -31.212 -12.648 4.901 1.00 37.47 631 GLN A N 1
ATOM 5054 C CA . GLN A 1 631 ? -32.013 -13.378 5.889 1.00 37.47 631 GLN A CA 1
ATOM 5055 C C . GLN A 1 631 ? -33.519 -13.198 5.675 1.00 37.47 631 GLN A C 1
ATOM 5057 O O . GLN A 1 631 ? -34.255 -14.177 5.765 1.00 37.47 631 GLN A O 1
ATOM 5062 N N . LEU A 1 632 ? -33.978 -11.995 5.313 1.00 35.00 632 LEU A N 1
ATOM 5063 C CA . LEU A 1 632 ? -35.387 -11.743 5.002 1.00 35.00 632 LEU A CA 1
ATOM 5064 C C . LEU A 1 632 ? -35.865 -12.576 3.798 1.00 35.00 632 LEU A C 1
ATOM 5066 O O . LEU A 1 632 ? -36.934 -13.182 3.861 1.00 35.00 632 LEU A O 1
ATOM 5070 N N . ALA A 1 633 ? -35.063 -12.670 2.732 1.00 37.47 633 ALA A N 1
ATOM 5071 C CA . ALA A 1 633 ? -35.376 -13.497 1.562 1.00 37.47 633 ALA A CA 1
ATOM 5072 C C . ALA A 1 633 ? -35.459 -15.000 1.905 1.00 37.47 633 ALA A C 1
ATOM 5074 O O . ALA A 1 633 ? -36.393 -15.683 1.482 1.00 37.47 633 ALA A O 1
ATOM 5075 N N . LYS A 1 634 ? -34.536 -15.505 2.736 1.00 41.16 634 LYS A N 1
ATOM 5076 C CA . LYS A 1 634 ? -34.525 -16.906 3.203 1.00 41.16 634 LYS A CA 1
ATOM 5077 C C . LYS A 1 634 ? -35.700 -17.227 4.138 1.00 41.16 634 LYS A C 1
ATOM 5079 O O . LYS A 1 634 ? -36.301 -18.291 4.020 1.00 41.16 634 LYS A O 1
ATOM 5084 N N . ILE A 1 635 ? -36.071 -16.299 5.022 1.00 37.59 635 ILE A N 1
ATOM 5085 C CA . ILE A 1 635 ? -37.214 -16.443 5.939 1.00 37.59 635 ILE A CA 1
ATOM 5086 C C . ILE A 1 635 ? -38.543 -16.373 5.175 1.00 37.59 635 ILE A C 1
ATOM 5088 O O . ILE A 1 635 ? -39.440 -17.167 5.438 1.00 37.59 635 ILE A O 1
ATOM 5092 N N . SER A 1 636 ? -38.650 -15.499 4.172 1.00 38.78 636 SER A N 1
ATOM 5093 C CA . SER A 1 636 ? -39.847 -15.383 3.326 1.00 38.78 636 SER A CA 1
ATOM 5094 C C . SER A 1 636 ? -40.101 -16.665 2.525 1.00 38.78 636 SER A C 1
ATOM 5096 O O . SER A 1 636 ? -41.245 -17.094 2.391 1.00 38.78 636 SER A O 1
ATOM 5098 N N . LYS A 1 637 ? -39.030 -17.333 2.072 1.00 44.53 637 LYS A N 1
ATOM 5099 C CA . LYS A 1 637 ? -39.080 -18.652 1.422 1.00 44.53 637 LYS A CA 1
ATOM 5100 C C . LYS A 1 637 ? -39.633 -19.737 2.355 1.00 44.53 637 LYS A C 1
ATOM 5102 O O . LYS A 1 637 ? -40.430 -20.560 1.924 1.00 44.53 637 LYS A O 1
ATOM 5107 N N . LEU A 1 638 ? -39.252 -19.713 3.635 1.00 37.31 638 LEU A N 1
ATOM 5108 C CA . LEU A 1 638 ? -39.741 -20.654 4.647 1.00 37.31 638 LEU A CA 1
ATOM 5109 C C . LEU A 1 638 ? -41.225 -20.406 4.985 1.00 37.31 638 LEU A C 1
ATOM 5111 O O . LEU A 1 638 ? -42.007 -21.350 5.069 1.00 37.31 638 LEU A O 1
ATOM 5115 N N . LEU A 1 639 ? -41.619 -19.134 5.110 1.00 36.94 639 LEU A N 1
ATOM 5116 C CA . LEU A 1 639 ? -42.995 -18.726 5.411 1.00 36.94 639 LEU A CA 1
ATOM 5117 C C . LEU A 1 639 ? -43.970 -19.083 4.276 1.00 36.94 639 LEU A C 1
ATOM 5119 O O . LEU A 1 639 ? -45.050 -19.594 4.547 1.00 36.94 639 LEU A O 1
ATOM 5123 N N . LEU A 1 640 ? -43.566 -18.920 3.011 1.00 43.31 640 LEU A N 1
ATOM 5124 C CA . LEU A 1 640 ? -44.362 -19.313 1.837 1.00 43.31 640 LEU A CA 1
ATOM 5125 C C . LEU A 1 640 ? -44.611 -20.827 1.736 1.00 43.31 640 LEU A C 1
ATOM 5127 O O . LEU A 1 640 ? -45.637 -21.247 1.206 1.00 43.31 640 LEU A O 1
ATOM 5131 N N . VAL A 1 641 ? -43.691 -21.657 2.236 1.00 46.72 641 VAL A N 1
ATOM 5132 C CA . VAL A 1 641 ? -43.867 -23.119 2.260 1.00 46.72 641 VAL A CA 1
ATOM 5133 C C . VAL A 1 641 ? -44.739 -23.557 3.445 1.00 46.72 641 VAL A C 1
ATOM 5135 O O . VAL A 1 641 ? -45.511 -24.509 3.318 1.00 46.72 641 VAL A O 1
ATOM 5138 N N . MET A 1 642 ? -44.670 -22.836 4.569 1.00 37.62 642 MET A N 1
ATOM 5139 C CA . MET A 1 642 ? -45.563 -23.038 5.716 1.00 37.62 642 MET A CA 1
ATOM 5140 C C . MET A 1 642 ? -47.022 -22.705 5.374 1.00 37.62 642 MET A C 1
ATOM 5142 O O . MET A 1 642 ? -47.915 -23.456 5.758 1.00 37.62 642 MET A O 1
ATOM 5146 N N . ASP A 1 643 ? -47.255 -21.644 4.598 1.00 35.84 643 ASP A N 1
ATOM 5147 C CA . ASP A 1 643 ? -48.598 -21.193 4.200 1.00 35.84 643 ASP A CA 1
ATOM 5148 C C . ASP A 1 643 ? -49.277 -22.144 3.190 1.00 35.84 643 ASP A C 1
ATOM 5150 O O . ASP A 1 643 ? -50.499 -22.246 3.130 1.00 35.84 643 ASP A O 1
ATOM 5154 N N . LYS A 1 644 ? -48.484 -22.919 2.432 1.00 43.28 644 LYS A N 1
ATOM 5155 C CA . LYS A 1 644 ? -48.966 -23.937 1.476 1.00 43.28 644 LYS A CA 1
ATOM 5156 C C . LYS A 1 644 ? -49.225 -25.321 2.097 1.00 43.28 644 LYS A C 1
ATOM 5158 O O . LYS A 1 644 ? -49.590 -26.245 1.377 1.00 43.28 644 LYS A O 1
ATOM 5163 N N . GLY A 1 645 ? -49.035 -25.495 3.410 1.00 35.72 645 GLY A N 1
ATOM 5164 C CA . GLY A 1 645 ? -49.372 -26.739 4.125 1.00 35.72 645 GLY A CA 1
ATOM 5165 C C . GLY A 1 645 ? -48.430 -27.934 3.890 1.00 35.72 645 GLY A C 1
ATOM 5166 O O . GLY A 1 645 ? -48.738 -29.050 4.302 1.00 35.72 645 GLY A O 1
ATOM 5167 N N . CYS A 1 646 ? -47.260 -27.732 3.278 1.00 46.53 646 CYS A N 1
ATOM 5168 C CA . CYS A 1 646 ? -46.352 -28.807 2.849 1.00 46.53 646 CYS A CA 1
ATOM 5169 C C . CYS A 1 646 ? -45.285 -29.199 3.894 1.00 46.53 646 CYS A C 1
ATOM 5171 O O . CYS A 1 646 ? -44.142 -29.473 3.542 1.00 46.53 646 CYS A O 1
ATOM 5173 N N . LEU A 1 647 ? -45.618 -29.242 5.189 1.00 42.62 647 LEU A N 1
ATOM 5174 C CA . LEU A 1 647 ? -44.632 -29.470 6.266 1.00 42.62 647 LEU A CA 1
ATOM 5175 C C . LEU A 1 647 ? -43.964 -30.860 6.236 1.00 42.62 647 LEU A C 1
ATOM 5177 O O . LEU A 1 647 ? -42.824 -31.005 6.676 1.00 42.62 647 LEU A O 1
ATOM 5181 N N . GLY A 1 648 ? -44.632 -31.873 5.677 1.00 43.19 648 GLY A N 1
ATOM 5182 C CA . GLY A 1 648 ? -44.102 -33.240 5.607 1.00 43.19 648 GLY A CA 1
ATOM 5183 C C . GLY A 1 648 ? -42.922 -33.428 4.643 1.00 43.19 648 GLY A C 1
ATOM 5184 O O . GLY A 1 648 ? -42.137 -34.352 4.826 1.00 43.19 648 GLY A O 1
ATOM 5185 N N . SER A 1 649 ? -42.747 -32.557 3.638 1.00 46.88 649 SER A N 1
ATOM 5186 C CA . SER A 1 649 ? -41.725 -32.719 2.582 1.00 46.88 649 SER A CA 1
ATOM 5187 C C . SER A 1 649 ? -40.366 -32.062 2.894 1.00 46.88 649 SER A C 1
ATOM 5189 O O . SER A 1 649 ? -39.425 -32.167 2.092 1.00 46.88 649 SER A O 1
ATOM 5191 N N . ILE A 1 650 ? -40.259 -31.404 4.056 1.00 47.97 650 ILE A N 1
ATOM 5192 C CA . ILE A 1 650 ? -39.146 -30.517 4.451 1.00 47.97 650 ILE A CA 1
ATOM 5193 C C . ILE A 1 650 ? -38.384 -31.049 5.677 1.00 47.97 650 ILE A C 1
ATOM 5195 O O . ILE A 1 650 ? -37.328 -30.524 6.032 1.00 47.97 650 ILE A O 1
ATOM 5199 N N . GLN A 1 651 ? -38.882 -32.093 6.345 1.00 39.31 651 GLN A N 1
ATOM 5200 C CA . GLN A 1 651 ? -38.246 -32.611 7.555 1.00 39.31 651 GLN A CA 1
ATOM 5201 C C . GLN A 1 651 ? -36.882 -33.241 7.214 1.00 39.31 651 GLN A C 1
ATOM 5203 O O . GLN A 1 651 ? -36.811 -34.313 6.623 1.00 39.31 651 GLN A O 1
ATOM 5208 N N . GLY A 1 652 ? -35.795 -32.546 7.571 1.00 43.94 652 GLY A N 1
ATOM 5209 C CA . GLY A 1 652 ? -34.409 -32.992 7.368 1.00 43.94 652 GLY A CA 1
ATOM 5210 C C . GLY A 1 652 ? -33.641 -32.346 6.204 1.00 43.94 652 GLY A C 1
ATOM 5211 O O . GLY A 1 652 ? -32.490 -32.717 5.994 1.00 43.94 652 GLY A O 1
ATOM 5212 N N . LYS A 1 653 ? -34.222 -31.384 5.469 1.00 50.06 653 LYS A N 1
ATOM 5213 C CA . LYS A 1 653 ? -33.553 -30.677 4.353 1.00 50.06 653 LYS A CA 1
ATOM 5214 C C . LYS A 1 653 ? -32.967 -29.322 4.777 1.00 50.06 653 LYS A C 1
ATOM 5216 O O . LYS A 1 653 ? -33.528 -28.655 5.647 1.00 50.06 653 LYS A O 1
ATOM 5221 N N . SER A 1 654 ? -31.858 -28.901 4.156 1.00 43.94 654 SER A N 1
ATOM 5222 C CA . SER A 1 654 ? -31.300 -27.550 4.328 1.00 43.94 654 SER A CA 1
ATOM 5223 C C . SER A 1 654 ? -32.213 -26.502 3.677 1.00 43.94 654 SER A C 1
ATOM 5225 O O . SER A 1 654 ? -32.903 -26.789 2.701 1.00 43.94 654 SER A O 1
ATOM 5227 N N . LEU A 1 655 ? -32.188 -25.258 4.171 1.00 42.75 655 LEU A N 1
ATOM 5228 C CA . LEU A 1 655 ? -32.876 -24.103 3.565 1.00 42.75 655 LEU A CA 1
ATOM 5229 C C . LEU A 1 655 ? -32.502 -23.889 2.084 1.00 42.75 655 LEU A C 1
ATOM 5231 O O . LEU A 1 655 ? -33.301 -23.346 1.316 1.00 42.75 655 LEU A O 1
ATOM 5235 N N . ASP A 1 656 ? -31.305 -24.326 1.694 1.00 46.94 656 ASP A N 1
ATOM 5236 C CA . ASP A 1 656 ? -30.800 -24.244 0.323 1.00 46.94 656 ASP A CA 1
ATOM 5237 C C . ASP A 1 656 ? -31.392 -25.338 -0.599 1.00 46.94 656 ASP A C 1
ATOM 5239 O O . ASP A 1 656 ? -31.460 -25.136 -1.808 1.00 46.94 656 ASP A O 1
ATOM 5243 N N . ASP A 1 657 ? -31.923 -26.436 -0.042 1.00 46.91 657 ASP A N 1
ATOM 5244 C CA . ASP A 1 657 ? -32.486 -27.581 -0.788 1.00 46.91 657 ASP A CA 1
ATOM 5245 C C . ASP A 1 657 ? -33.999 -27.454 -1.062 1.00 46.91 657 ASP A C 1
ATOM 5247 O O . ASP A 1 657 ? -34.625 -28.342 -1.647 1.00 46.91 657 ASP A O 1
ATOM 5251 N N . ILE A 1 658 ? -34.624 -26.362 -0.614 1.00 50.75 658 ILE A N 1
ATOM 5252 C CA . ILE A 1 658 ? -36.052 -26.103 -0.824 1.00 50.75 658 ILE A CA 1
ATOM 5253 C C . ILE A 1 658 ? -36.236 -25.504 -2.225 1.00 50.75 658 ILE A C 1
ATOM 5255 O O . ILE A 1 658 ? -35.984 -24.314 -2.437 1.00 50.75 658 ILE A O 1
ATOM 5259 N N . GLN A 1 659 ? -36.675 -26.309 -3.192 1.00 47.28 659 GLN A N 1
ATOM 5260 C CA . GLN A 1 659 ? -37.082 -25.830 -4.517 1.00 47.28 659 GLN A CA 1
ATOM 5261 C C . GLN A 1 659 ? -38.544 -25.363 -4.478 1.00 47.28 659 GLN A C 1
ATOM 5263 O O . GLN A 1 659 ? -39.416 -26.080 -3.993 1.00 47.28 659 GLN A O 1
ATOM 5268 N N . ILE A 1 660 ? -38.799 -24.142 -4.954 1.00 45.19 660 ILE A N 1
ATOM 5269 C CA . ILE A 1 660 ? -40.147 -23.672 -5.284 1.00 45.19 660 ILE A CA 1
ATOM 5270 C C . ILE A 1 660 ? -40.302 -23.980 -6.771 1.00 45.19 660 ILE A C 1
ATOM 5272 O O . ILE A 1 660 ? -39.552 -23.437 -7.577 1.00 45.19 660 ILE A O 1
ATOM 5276 N N . GLU A 1 661 ? -41.181 -24.916 -7.119 1.00 38.66 661 GLU A N 1
ATOM 5277 C CA . GLU A 1 661 ? -41.512 -25.184 -8.518 1.00 38.66 661 GLU A CA 1
ATOM 5278 C C . GLU A 1 661 ? -42.241 -23.963 -9.090 1.00 38.66 661 GLU A C 1
ATOM 5280 O O . GLU A 1 661 ? -43.349 -23.645 -8.658 1.00 38.66 661 GLU A O 1
ATOM 5285 N N . ASP A 1 662 ? -41.606 -23.287 -10.047 1.00 37.97 662 ASP A N 1
ATOM 5286 C CA . ASP A 1 662 ? -42.249 -22.293 -10.899 1.00 37.97 662 ASP A CA 1
ATOM 5287 C C . ASP A 1 662 ? -42.456 -22.924 -12.281 1.00 37.97 662 ASP A C 1
ATOM 5289 O O . ASP A 1 662 ? -41.521 -23.098 -13.068 1.00 37.97 662 ASP A O 1
ATOM 5293 N N . GLU A 1 663 ? -43.704 -23.284 -12.574 1.00 33.78 663 GLU A N 1
ATOM 5294 C CA . GLU A 1 663 ? -44.167 -23.530 -13.934 1.00 33.78 663 GLU A CA 1
ATOM 5295 C C . GLU A 1 663 ? -43.955 -22.260 -14.772 1.00 33.78 663 GLU A C 1
ATOM 5297 O O . GLU A 1 663 ? -44.631 -21.249 -14.584 1.00 33.78 663 GLU A O 1
ATOM 5302 N N . ILE A 1 664 ? -43.031 -22.305 -15.734 1.00 29.88 664 ILE A N 1
ATOM 5303 C CA . ILE A 1 664 ? -42.972 -21.330 -16.827 1.00 29.88 664 ILE A CA 1
ATOM 5304 C C . ILE A 1 664 ? -43.138 -22.101 -18.134 1.00 29.88 664 ILE A C 1
ATOM 5306 O O . ILE A 1 664 ? -42.211 -22.749 -18.621 1.00 29.88 664 ILE A O 1
ATOM 5310 N N . GLN A 1 665 ? -44.346 -22.024 -18.697 1.00 27.67 665 GLN A N 1
ATOM 5311 C CA . GLN A 1 665 ? -44.645 -22.475 -20.052 1.00 27.67 665 GLN A CA 1
ATOM 5312 C C . GLN A 1 665 ? -43.897 -21.583 -21.052 1.00 27.67 665 GLN A C 1
ATOM 5314 O O . GLN A 1 665 ? -44.238 -20.416 -21.244 1.00 27.67 665 GLN A O 1
ATOM 5319 N N . LEU A 1 666 ? -42.869 -22.130 -21.700 1.00 26.12 666 LEU A N 1
ATOM 5320 C CA . LEU A 1 666 ? -42.397 -21.603 -22.977 1.00 26.12 666 LEU A CA 1
ATOM 5321 C C . LEU A 1 666 ? -43.368 -22.127 -24.032 1.00 26.12 666 LEU A C 1
ATOM 5323 O O . LEU A 1 666 ? -43.438 -23.330 -24.256 1.00 26.12 666 LEU A O 1
ATOM 5327 N N . THR A 1 667 ? -44.158 -21.227 -24.609 1.00 28.27 667 THR A N 1
ATOM 5328 C CA . THR A 1 667 ? -45.139 -21.527 -25.654 1.00 28.27 667 THR A CA 1
ATOM 5329 C C . THR A 1 667 ? -44.447 -22.166 -26.857 1.00 28.27 667 THR A C 1
ATOM 5331 O O . THR A 1 667 ? -43.764 -21.475 -27.617 1.00 28.27 667 THR A O 1
ATOM 5334 N N . ASP A 1 668 ? -44.626 -23.475 -27.017 1.00 26.28 668 ASP A N 1
ATOM 5335 C CA . ASP A 1 668 ? -44.407 -24.166 -28.280 1.00 26.28 668 ASP A CA 1
ATOM 5336 C C . ASP A 1 668 ? -45.540 -23.744 -29.229 1.00 26.28 668 ASP A C 1
ATOM 5338 O O . ASP A 1 668 ? -46.721 -23.793 -28.885 1.00 26.28 668 ASP A O 1
ATOM 5342 N N . THR A 1 669 ? -45.168 -23.244 -30.402 1.00 27.97 669 THR A N 1
ATOM 5343 C CA . THR A 1 669 ? -46.097 -23.071 -31.521 1.00 27.97 669 THR A CA 1
ATOM 5344 C C . THR A 1 669 ? -45.962 -24.324 -32.373 1.00 27.97 669 THR A C 1
ATOM 5346 O O . THR A 1 669 ? -44.969 -24.494 -33.077 1.00 27.97 669 THR A O 1
ATOM 5349 N N . GLU A 1 670 ? -46.917 -25.238 -32.223 1.00 30.12 670 GLU A N 1
ATOM 5350 C CA . GLU A 1 670 ? -47.177 -26.296 -33.196 1.00 30.12 670 GLU A CA 1
ATOM 5351 C C . GLU A 1 670 ? -48.131 -25.748 -34.262 1.00 30.12 670 GLU A C 1
ATOM 5353 O O . GLU A 1 670 ? -49.081 -25.048 -33.923 1.00 30.12 670 GLU A O 1
ATOM 5358 N N . ASP A 1 671 ? -47.870 -26.092 -35.522 1.00 28.38 671 ASP A N 1
ATOM 5359 C CA . ASP A 1 671 ? -48.908 -26.346 -36.521 1.00 28.38 671 ASP A CA 1
ATOM 5360 C C . ASP A 1 671 ? -48.493 -27.616 -37.294 1.00 28.38 671 ASP A C 1
ATOM 5362 O O . ASP A 1 671 ? -47.487 -27.634 -38.008 1.00 28.38 671 ASP A O 1
ATOM 5366 N N . ASP A 1 672 ? -49.265 -28.673 -37.026 1.00 27.33 672 ASP A N 1
ATOM 5367 C CA . ASP A 1 672 ? -49.733 -29.791 -37.858 1.00 27.33 672 ASP A CA 1
ATOM 5368 C C . ASP A 1 672 ? -48.785 -30.591 -38.777 1.00 27.33 672 ASP A C 1
ATOM 5370 O O . ASP A 1 672 ? -48.259 -30.101 -39.775 1.00 27.33 672 ASP A O 1
ATOM 5374 N N . ALA A 1 673 ? -48.732 -31.914 -38.547 1.00 27.78 673 ALA A N 1
ATOM 5375 C CA . ALA A 1 673 ? -49.581 -32.853 -39.302 1.00 27.78 673 ALA A CA 1
ATOM 5376 C C . ALA A 1 673 ? -49.446 -34.323 -38.828 1.00 27.78 673 ALA A C 1
ATOM 5378 O O . ALA A 1 673 ? -48.356 -34.889 -38.798 1.00 27.78 673 ALA A O 1
ATOM 5379 N N . ASP A 1 674 ? -50.619 -34.910 -38.566 1.00 27.12 674 ASP A N 1
ATOM 5380 C CA . ASP A 1 674 ? -51.051 -36.299 -38.781 1.00 27.12 674 ASP A CA 1
ATOM 5381 C C . ASP A 1 674 ? -50.453 -37.490 -38.004 1.00 27.12 674 ASP A C 1
ATOM 5383 O O . ASP A 1 674 ? -49.271 -37.817 -38.075 1.00 27.12 674 ASP A O 1
ATOM 5387 N N . GLY A 1 675 ? -51.379 -38.285 -37.441 1.00 25.95 675 GLY A N 1
ATOM 5388 C CA . GLY A 1 675 ? -51.327 -39.743 -37.610 1.00 25.95 675 GLY A CA 1
ATOM 5389 C C . GLY A 1 675 ? -51.349 -40.613 -36.352 1.00 25.95 675 GLY A C 1
ATOM 5390 O O . GLY A 1 675 ? -50.331 -41.167 -35.969 1.00 25.95 675 GLY A O 1
ATOM 5391 N N . GLU A 1 676 ? -52.544 -40.788 -35.784 1.00 26.00 676 GLU A N 1
ATOM 5392 C CA . GLU A 1 676 ? -53.104 -42.057 -35.280 1.00 26.00 676 GLU A CA 1
ATOM 5393 C C . GLU A 1 676 ? -52.301 -43.015 -34.355 1.00 26.00 676 GLU A C 1
ATOM 5395 O O . GLU A 1 676 ? -51.396 -43.736 -34.753 1.00 26.00 676 GLU A O 1
ATOM 5400 N N . SER A 1 677 ? -52.906 -43.212 -33.173 1.00 24.83 677 SER A N 1
ATOM 5401 C CA . SER A 1 677 ? -53.362 -44.512 -32.636 1.00 24.83 677 SER A CA 1
ATOM 5402 C C . SER A 1 677 ? -52.448 -45.386 -31.748 1.00 24.83 677 SER A C 1
ATOM 5404 O O . SER A 1 677 ? -51.436 -45.944 -32.152 1.00 24.83 677 SER A O 1
ATOM 5406 N N . ALA A 1 678 ? -53.008 -45.609 -30.550 1.00 25.94 678 ALA A N 1
ATOM 5407 C CA . ALA A 1 678 ? -53.044 -46.834 -29.743 1.00 25.94 678 ALA A CA 1
ATOM 5408 C C . ALA A 1 678 ? -51.813 -47.298 -28.932 1.00 25.94 678 ALA A C 1
ATOM 5410 O O . ALA A 1 678 ? -50.938 -48.015 -29.391 1.00 25.94 678 ALA A O 1
ATOM 5411 N N . CYS A 1 679 ? -51.910 -46.988 -27.633 1.00 21.14 679 CYS A N 1
ATOM 5412 C CA . CYS A 1 679 ? -52.122 -47.925 -26.517 1.00 21.14 679 CYS A CA 1
ATOM 5413 C C . CYS A 1 679 ? -51.114 -49.060 -26.220 1.00 21.14 679 CYS A C 1
ATOM 5415 O O . CYS A 1 679 ? -50.882 -49.959 -27.018 1.00 21.14 679 CYS A O 1
ATOM 5417 N N . ALA A 1 680 ? -50.776 -49.088 -24.922 1.00 24.94 680 ALA A N 1
ATOM 5418 C CA . ALA A 1 680 ? -50.622 -50.251 -24.042 1.00 24.94 680 ALA A CA 1
ATOM 5419 C C . ALA A 1 680 ? -49.196 -50.725 -23.709 1.00 24.94 680 ALA A C 1
ATOM 5421 O O . ALA A 1 680 ? -48.504 -51.302 -24.534 1.00 24.94 680 ALA A O 1
ATOM 5422 N N . SER A 1 681 ? -48.862 -50.518 -22.420 1.00 24.69 681 SER A N 1
ATOM 5423 C CA . SER A 1 681 ? -48.356 -51.502 -21.436 1.00 24.69 681 SER A CA 1
ATOM 5424 C C . SER A 1 681 ? -47.144 -52.355 -21.847 1.00 24.69 681 SER A C 1
ATOM 5426 O O . SER A 1 681 ? -47.162 -52.999 -22.879 1.00 24.69 681 SER A O 1
ATOM 5428 N N . ALA A 1 682 ? -46.099 -52.599 -21.067 1.00 25.56 682 ALA A N 1
ATOM 5429 C CA . ALA A 1 682 ? -45.853 -52.576 -19.628 1.00 25.56 682 ALA A CA 1
ATOM 5430 C C . ALA A 1 682 ? -44.656 -53.535 -19.434 1.00 25.56 682 ALA A C 1
ATOM 5432 O O . ALA A 1 682 ? -44.630 -54.541 -20.128 1.00 25.56 682 ALA A O 1
ATOM 5433 N N . LEU A 1 683 ? -43.762 -53.243 -18.471 1.00 23.27 683 LEU A N 1
ATOM 5434 C CA . LEU A 1 683 ? -42.992 -54.189 -17.621 1.00 23.27 683 LEU A CA 1
ATOM 5435 C C . LEU A 1 683 ? -42.218 -55.345 -18.326 1.00 23.27 683 LEU A C 1
ATOM 5437 O O . LEU A 1 683 ? -42.754 -56.097 -19.114 1.00 23.27 683 LEU A O 1
ATOM 5441 N N . SER A 1 684 ? -40.956 -55.668 -18.056 1.00 23.58 684 SER A N 1
ATOM 5442 C CA . SER A 1 684 ? -40.120 -55.533 -16.863 1.00 23.58 684 SER A CA 1
ATOM 5443 C C . SER A 1 684 ? -38.727 -56.119 -17.180 1.00 23.58 684 SER A C 1
ATOM 5445 O O . SER A 1 684 ? -38.631 -57.074 -17.942 1.00 23.58 684 SER A O 1
ATOM 5447 N N . LYS A 1 685 ? -37.686 -55.526 -16.573 1.00 22.48 685 LYS A N 1
ATOM 5448 C CA . LYS A 1 685 ? -36.480 -56.107 -15.917 1.00 22.48 685 LYS A CA 1
ATOM 5449 C C . LYS A 1 685 ? -36.293 -57.654 -15.882 1.00 22.48 685 LYS A C 1
ATOM 5451 O O . LYS A 1 685 ? -37.295 -58.358 -15.886 1.00 22.48 685 LYS A O 1
ATOM 5456 N N . PRO A 1 686 ? -35.116 -58.167 -15.445 1.00 41.25 686 PRO A N 1
ATOM 5457 C CA . PRO A 1 686 ? -33.719 -57.709 -15.589 1.00 41.25 686 PRO A CA 1
ATOM 5458 C C . PRO A 1 686 ? -32.736 -58.900 -15.821 1.00 41.25 686 PRO A C 1
ATOM 5460 O O . PRO A 1 686 ? -33.165 -60.027 -16.024 1.00 41.25 686 PRO A O 1
ATOM 5463 N N . GLU A 1 687 ? -31.435 -58.609 -15.703 1.00 23.12 687 GLU A N 1
ATOM 5464 C CA . GLU A 1 687 ? -30.350 -59.415 -15.094 1.00 23.12 687 GLU A CA 1
ATOM 5465 C C . GLU A 1 687 ? -29.081 -59.693 -15.916 1.00 23.12 687 GLU A C 1
ATOM 5467 O O . GLU A 1 687 ? -29.076 -59.868 -17.130 1.00 23.12 687 GLU A O 1
ATOM 5472 N N . GLU A 1 688 ? -27.993 -59.596 -15.153 1.00 24.39 688 GLU A N 1
ATOM 5473 C CA . GLU A 1 688 ? -26.565 -59.535 -15.448 1.00 24.39 688 GLU A CA 1
ATOM 5474 C C . GLU A 1 688 ? -25.976 -60.872 -15.942 1.00 24.39 688 GLU A C 1
ATOM 5476 O O . GLU A 1 688 ? -26.582 -61.924 -15.771 1.00 24.39 688 GLU A O 1
ATOM 5481 N N . ILE A 1 689 ? -24.734 -60.854 -16.452 1.00 25.16 689 ILE A N 1
ATOM 5482 C CA . ILE A 1 689 ? -23.549 -61.448 -15.779 1.00 25.16 689 ILE A CA 1
ATOM 5483 C C . ILE A 1 689 ? -22.310 -61.430 -16.713 1.00 25.16 689 ILE A C 1
ATOM 5485 O O . ILE A 1 689 ? -22.315 -61.958 -17.818 1.00 25.16 689 ILE A O 1
ATOM 5489 N N . SER A 1 690 ? -21.286 -60.738 -16.200 1.00 23.83 690 SER A N 1
ATOM 5490 C CA . SER A 1 690 ? -19.820 -60.937 -16.165 1.00 23.83 690 SER A CA 1
ATOM 5491 C C . SER A 1 690 ? -18.959 -61.622 -17.261 1.00 23.83 690 SER A C 1
ATOM 5493 O O . SER A 1 690 ? -19.276 -62.672 -17.803 1.00 23.83 690 SER A O 1
ATOM 5495 N N . ALA A 1 691 ? -17.748 -61.028 -17.369 1.00 25.88 691 ALA A N 1
ATOM 5496 C CA . ALA A 1 691 ? -16.392 -61.623 -17.445 1.00 25.88 691 ALA A CA 1
ATOM 5497 C C . ALA A 1 691 ? -15.988 -62.432 -18.702 1.00 25.88 691 ALA A C 1
ATOM 5499 O O . ALA A 1 691 ? -16.798 -63.108 -19.307 1.00 25.88 691 ALA A O 1
ATOM 5500 N N . SER A 1 692 ? -14.731 -62.518 -19.153 1.00 24.59 692 SER A N 1
ATOM 5501 C CA . SER A 1 692 ? -13.443 -61.821 -18.972 1.00 24.59 692 SER A CA 1
ATOM 5502 C C . SER A 1 692 ? -12.426 -62.512 -19.916 1.00 24.59 692 SER A C 1
ATOM 5504 O O . SER A 1 692 ? -12.647 -63.670 -20.260 1.00 24.59 692 SER A O 1
ATOM 5506 N N . THR A 1 693 ? -11.274 -61.868 -20.204 1.00 24.55 693 THR A N 1
ATOM 5507 C CA . THR A 1 693 ? -9.950 -62.467 -20.593 1.00 24.55 693 THR A CA 1
ATOM 5508 C C . THR A 1 693 ? -9.848 -63.226 -21.946 1.00 24.55 693 THR A C 1
ATOM 5510 O O . THR A 1 693 ? -10.801 -63.861 -22.355 1.00 24.55 693 THR A O 1
ATOM 5513 N N . SER A 1 694 ? -8.765 -63.268 -22.746 1.00 24.78 694 SER A N 1
ATOM 5514 C CA . SER A 1 694 ? -7.343 -62.863 -22.668 1.00 24.78 694 SER A CA 1
ATOM 5515 C C . SER A 1 694 ? -6.629 -63.051 -24.038 1.00 24.78 694 SER A C 1
ATOM 5517 O O . SER A 1 694 ? -6.999 -63.931 -24.804 1.00 24.78 694 SER A O 1
ATOM 5519 N N . GLU A 1 695 ? -5.599 -62.225 -24.272 1.00 24.20 695 GLU A N 1
ATOM 5520 C CA . GLU A 1 695 ? -4.272 -62.401 -24.930 1.00 24.20 695 GLU A CA 1
ATOM 5521 C C . GLU A 1 695 ? -3.945 -63.285 -26.179 1.00 24.20 695 GLU A C 1
ATOM 5523 O O . GLU A 1 695 ? -4.246 -64.469 -26.247 1.00 24.20 695 GLU A O 1
ATOM 5528 N N . ALA A 1 696 ? -3.088 -62.671 -27.030 1.00 25.48 696 ALA A N 1
ATOM 5529 C CA . ALA A 1 696 ? -1.825 -63.153 -27.657 1.00 25.48 696 ALA A CA 1
ATOM 5530 C C . ALA A 1 696 ? -1.736 -63.686 -29.125 1.00 25.48 696 ALA A C 1
ATOM 5532 O O . ALA A 1 696 ? -2.071 -64.819 -29.439 1.00 25.48 696 ALA A O 1
ATOM 5533 N N . CYS A 1 697 ? -1.153 -62.817 -29.977 1.00 22.11 697 CYS A N 1
ATOM 5534 C CA . CYS A 1 697 ? -0.033 -62.926 -30.953 1.00 22.11 697 CYS A CA 1
ATOM 5535 C C . CYS A 1 697 ? 0.324 -64.223 -31.741 1.00 22.11 697 CYS A C 1
ATOM 5537 O O . CYS A 1 697 ? 0.654 -65.229 -31.128 1.00 22.11 697 CYS A O 1
ATOM 5539 N N . LEU A 1 698 ? 0.508 -64.118 -33.082 1.00 26.09 698 LEU A N 1
ATOM 5540 C CA . LEU A 1 698 ? 1.805 -64.121 -33.838 1.00 26.09 698 LEU A CA 1
ATOM 5541 C C . LEU A 1 698 ? 1.655 -64.388 -35.375 1.00 26.09 698 LEU A C 1
ATOM 5543 O O . LEU A 1 698 ? 0.982 -65.326 -35.779 1.00 26.09 698 LEU A O 1
ATOM 5547 N N . ASP A 1 699 ? 2.334 -63.542 -36.174 1.00 24.33 699 ASP A N 1
ATOM 5548 C CA . ASP A 1 699 ? 3.063 -63.683 -37.469 1.00 24.33 699 ASP A CA 1
ATOM 5549 C C . ASP A 1 699 ? 2.577 -64.476 -38.717 1.00 24.33 699 ASP A C 1
ATOM 5551 O O . ASP A 1 699 ? 2.157 -65.623 -38.633 1.00 24.33 699 ASP A O 1
ATOM 5555 N N . GLY A 1 700 ? 2.838 -63.912 -39.929 1.00 25.80 700 GLY A N 1
ATOM 5556 C CA . GLY A 1 700 ? 3.115 -64.730 -41.141 1.00 25.80 700 GLY A CA 1
ATOM 5557 C C . GLY A 1 700 ? 2.743 -64.273 -42.584 1.00 25.80 700 GLY A C 1
ATOM 5558 O O . GLY A 1 700 ? 1.992 -64.971 -43.241 1.00 25.80 700 GLY A O 1
ATOM 5559 N N . VAL A 1 701 ? 3.299 -63.160 -43.096 1.00 26.20 701 VAL A N 1
ATOM 5560 C CA . VAL A 1 701 ? 3.829 -62.838 -44.473 1.00 26.20 701 VAL A CA 1
ATOM 5561 C C . VAL A 1 701 ? 3.205 -63.339 -45.833 1.00 26.20 701 VAL A C 1
ATOM 5563 O O . VAL A 1 701 ? 3.045 -64.526 -46.082 1.00 26.20 701 VAL A O 1
ATOM 5566 N N . THR A 1 702 ? 3.161 -62.394 -46.812 1.00 26.14 702 THR A N 1
ATOM 5567 C CA . THR A 1 702 ? 3.145 -62.456 -48.324 1.00 26.14 702 THR A CA 1
ATOM 5568 C C . THR A 1 702 ? 1.785 -62.618 -49.051 1.00 26.14 702 THR A C 1
ATOM 5570 O O . THR A 1 702 ? 0.998 -63.460 -48.665 1.00 26.14 702 THR A O 1
ATOM 5573 N N . GLY A 1 703 ? 1.386 -61.908 -50.130 1.00 25.39 703 GLY A N 1
ATOM 5574 C CA . GLY A 1 703 ? 1.903 -60.780 -50.928 1.00 25.39 703 GLY A CA 1
ATOM 5575 C C . GLY A 1 703 ? 0.968 -60.416 -52.130 1.00 25.39 703 GLY A C 1
ATOM 5576 O O . GLY A 1 703 ? 0.261 -61.281 -52.623 1.00 25.39 703 GLY A O 1
ATOM 5577 N N . LYS A 1 704 ? 1.034 -59.142 -52.593 1.00 25.41 704 LYS A N 1
ATOM 5578 C CA . LYS A 1 704 ? 0.645 -58.510 -53.907 1.00 25.41 704 LYS A CA 1
ATOM 5579 C C . LYS A 1 704 ? -0.831 -58.587 -54.400 1.00 25.41 704 LYS A C 1
ATOM 5581 O O . LYS A 1 704 ? -1.315 -59.657 -54.716 1.00 25.41 704 LYS A O 1
ATOM 5586 N N . ALA A 1 705 ? -1.615 -57.488 -54.401 1.00 25.72 705 ALA A N 1
ATOM 5587 C CA . ALA A 1 705 ? -1.730 -56.336 -55.350 1.00 25.72 705 ALA A CA 1
ATOM 5588 C C . ALA A 1 705 ? -2.732 -56.576 -56.522 1.00 25.72 705 ALA A C 1
ATOM 5590 O O . ALA A 1 705 ? -2.541 -57.532 -57.256 1.00 25.72 705 ALA A O 1
ATOM 5591 N N . GLY A 1 706 ? -3.769 -55.759 -56.805 1.00 26.47 706 GLY A N 1
ATOM 5592 C CA . GLY A 1 706 ? -4.276 -54.535 -56.159 1.00 26.47 706 GLY A CA 1
ATOM 5593 C C . GLY A 1 706 ? -5.501 -53.861 -56.844 1.00 26.47 706 GLY A C 1
ATOM 5594 O O . GLY A 1 706 ? -5.969 -54.335 -57.872 1.00 26.47 706 GLY A O 1
ATOM 5595 N N . HIS A 1 707 ? -5.882 -52.699 -56.260 1.00 27.84 707 HIS A N 1
ATOM 5596 C CA . HIS A 1 707 ? -6.727 -51.547 -56.706 1.00 27.84 707 HIS A CA 1
ATOM 5597 C C . HIS A 1 707 ? -8.273 -51.638 -56.641 1.00 27.84 707 HIS A C 1
ATOM 5599 O O . HIS A 1 707 ? -8.790 -52.727 -56.866 1.00 27.84 707 HIS A O 1
ATOM 5605 N N . PRO A 1 708 ? -9.035 -50.516 -56.452 1.00 42.88 708 PRO A N 1
ATOM 5606 C CA . PRO A 1 708 ? -8.683 -49.103 -56.136 1.00 42.88 708 PRO A CA 1
ATOM 5607 C C . PRO A 1 708 ? -9.564 -48.408 -55.036 1.00 42.88 708 PRO A C 1
ATOM 5609 O O . PRO A 1 708 ? -10.486 -49.010 -54.500 1.00 42.88 708 PRO A O 1
ATOM 5612 N N . ASP A 1 709 ? -9.285 -47.114 -54.770 1.00 25.73 709 ASP A N 1
ATOM 5613 C CA . ASP A 1 709 ? -10.194 -46.014 -54.322 1.00 25.73 709 ASP A CA 1
ATOM 5614 C C . ASP A 1 709 ? -9.873 -45.240 -52.995 1.00 25.73 709 ASP A C 1
ATOM 5616 O O . ASP A 1 709 ? -9.152 -45.683 -52.106 1.00 25.73 709 ASP A O 1
ATOM 5620 N N . THR A 1 710 ? -10.349 -43.991 -52.979 1.00 36.88 710 THR A N 1
ATOM 5621 C CA . THR A 1 710 ? -10.016 -42.708 -52.315 1.00 36.88 710 THR A CA 1
ATOM 5622 C C . THR A 1 710 ? -10.201 -42.548 -50.786 1.00 36.88 710 THR A C 1
ATOM 5624 O O . THR A 1 710 ? -11.144 -43.064 -50.210 1.00 36.88 710 THR A O 1
ATOM 5627 N N . THR A 1 711 ? -9.362 -41.718 -50.115 1.00 30.45 711 THR A N 1
ATOM 5628 C CA . THR A 1 711 ? -9.667 -41.003 -48.832 1.00 30.45 711 THR A CA 1
ATOM 5629 C C . THR A 1 711 ? -8.655 -39.880 -48.480 1.00 30.45 711 THR A C 1
ATOM 5631 O O . THR A 1 711 ? -7.443 -40.004 -48.680 1.00 30.45 711 THR A O 1
ATOM 5634 N N . ARG A 1 712 ? -9.141 -38.763 -47.901 1.00 33.75 712 ARG A N 1
ATOM 5635 C CA . ARG A 1 712 ? -8.325 -37.700 -47.264 1.00 33.75 712 ARG A CA 1
ATOM 5636 C C . ARG A 1 712 ? -7.698 -38.215 -45.955 1.00 33.75 712 ARG A C 1
ATOM 5638 O O . ARG A 1 712 ? -8.347 -38.868 -45.147 1.00 33.75 712 ARG A O 1
ATOM 5645 N N . LYS A 1 713 ? -6.409 -37.906 -45.783 1.00 33.22 713 LYS A N 1
ATOM 5646 C CA . LYS A 1 713 ? -5.438 -38.553 -44.883 1.00 33.22 713 LYS A CA 1
ATOM 5647 C C . LYS A 1 713 ? -5.638 -38.242 -43.390 1.00 33.22 713 LYS A C 1
ATOM 5649 O O . LYS A 1 713 ? -5.656 -37.079 -42.993 1.00 33.22 713 LYS A O 1
ATOM 5654 N N . ARG A 1 714 ? -5.643 -39.297 -42.565 1.00 35.41 714 ARG A N 1
ATOM 5655 C CA . ARG A 1 714 ? -5.404 -39.260 -41.107 1.00 35.41 714 ARG A CA 1
ATOM 5656 C C . ARG A 1 714 ? -4.069 -38.556 -40.794 1.00 35.41 714 ARG A C 1
ATOM 5658 O O . ARG A 1 714 ? -3.084 -38.762 -41.506 1.00 35.41 714 ARG A O 1
ATOM 5665 N N . ARG A 1 715 ? -4.010 -37.751 -39.720 1.00 44.12 715 ARG A N 1
ATOM 5666 C CA . ARG A 1 715 ? -2.749 -37.197 -39.179 1.00 44.12 715 ARG A CA 1
ATOM 5667 C C . ARG A 1 715 ? -1.844 -38.361 -38.759 1.00 44.12 715 ARG A C 1
ATOM 5669 O O . ARG A 1 715 ? -2.176 -39.101 -37.843 1.00 44.12 715 ARG A O 1
ATOM 5676 N N . ILE A 1 716 ? -0.714 -38.522 -39.442 1.00 59.12 716 ILE A N 1
ATOM 5677 C CA . ILE A 1 716 ? 0.255 -39.587 -39.161 1.00 59.12 716 ILE A CA 1
ATOM 5678 C C . ILE A 1 716 ? 1.026 -39.211 -37.889 1.00 59.12 716 ILE A C 1
ATOM 5680 O O . ILE A 1 716 ? 1.725 -38.195 -37.865 1.00 59.12 716 ILE A O 1
ATOM 5684 N N . GLN A 1 717 ? 0.903 -40.017 -36.838 1.00 64.38 717 GLN A N 1
ATOM 5685 C CA . GLN A 1 717 ? 1.626 -39.856 -35.572 1.00 64.38 717 GLN A CA 1
ATOM 5686 C C . GLN A 1 717 ? 3.132 -40.087 -35.774 1.00 64.38 717 GLN A C 1
ATOM 5688 O O . GLN A 1 717 ? 3.508 -40.932 -36.581 1.00 64.38 717 GLN A O 1
ATOM 5693 N N . TRP A 1 718 ? 3.993 -39.301 -35.119 1.00 79.12 718 TRP A N 1
ATOM 5694 C CA . TRP A 1 718 ? 5.455 -39.429 -35.235 1.00 79.12 718 TRP A CA 1
ATOM 5695 C C . TRP A 1 718 ? 5.954 -40.676 -34.506 1.00 79.12 718 TRP A C 1
ATOM 5697 O O . TRP A 1 718 ? 5.637 -40.871 -33.334 1.00 79.12 718 TRP A O 1
ATOM 5707 N N . SER A 1 719 ? 6.746 -41.510 -35.178 1.00 77.19 719 SER A N 1
ATOM 5708 C CA . SER A 1 719 ? 7.385 -42.665 -34.544 1.00 77.19 719 SER A CA 1
ATOM 5709 C C . SER A 1 719 ? 8.586 -42.237 -33.693 1.00 77.19 719 SER A C 1
ATOM 5711 O O . SER A 1 719 ? 9.205 -41.203 -33.947 1.00 77.19 719 SER A O 1
ATOM 5713 N N . LYS A 1 720 ? 8.971 -43.049 -32.699 1.00 70.12 720 LYS A N 1
ATOM 5714 C CA . LYS A 1 720 ? 10.147 -42.769 -31.849 1.00 70.12 720 LYS A CA 1
ATOM 5715 C C . LYS A 1 720 ? 11.435 -42.592 -32.670 1.00 70.12 720 LYS A C 1
ATOM 5717 O O . LYS A 1 720 ? 12.256 -41.743 -32.332 1.00 70.12 720 LYS A O 1
ATOM 5722 N N . ALA A 1 721 ? 11.574 -43.331 -33.773 1.00 72.06 721 ALA A N 1
ATOM 5723 C CA . ALA A 1 721 ? 12.702 -43.209 -34.693 1.00 72.06 721 ALA A CA 1
ATOM 5724 C C . ALA A 1 721 ? 12.664 -41.895 -35.496 1.00 72.06 721 ALA A C 1
ATOM 5726 O O . ALA A 1 721 ? 13.681 -41.212 -35.593 1.00 72.06 721 ALA A O 1
ATOM 5727 N N . GLU A 1 722 ? 11.491 -41.486 -36.002 1.00 81.69 722 GLU A N 1
ATOM 5728 C CA . GLU A 1 722 ? 11.324 -40.196 -36.696 1.00 81.69 722 GLU A CA 1
ATOM 5729 C C . GLU A 1 722 ? 11.618 -39.014 -35.760 1.00 81.69 722 GLU A C 1
ATOM 5731 O O . GLU A 1 722 ? 12.259 -38.040 -36.151 1.00 81.69 722 GLU A O 1
ATOM 5736 N N . VAL A 1 723 ? 11.185 -39.113 -34.501 1.00 78.81 723 VAL A N 1
ATOM 5737 C CA . VAL A 1 723 ? 11.456 -38.109 -33.469 1.00 78.81 723 VAL A CA 1
ATOM 5738 C C . VAL A 1 723 ? 12.956 -37.991 -33.189 1.00 78.81 723 VAL A C 1
ATOM 5740 O O . VAL A 1 723 ? 13.480 -36.878 -33.161 1.00 78.81 723 VAL A O 1
ATOM 5743 N N . ALA A 1 724 ? 13.651 -39.114 -33.000 1.00 76.00 724 ALA A N 1
ATOM 5744 C CA . ALA A 1 724 ? 15.089 -39.123 -32.744 1.00 76.00 724 ALA A CA 1
ATOM 5745 C C . ALA A 1 724 ? 15.889 -38.531 -33.921 1.00 76.00 724 ALA A C 1
ATOM 5747 O O . ALA A 1 724 ? 16.790 -37.721 -33.699 1.00 76.00 724 ALA A O 1
ATOM 5748 N N . ALA A 1 725 ? 15.506 -38.856 -35.160 1.00 79.94 725 ALA A N 1
ATOM 5749 C CA . ALA A 1 725 ? 16.130 -38.341 -36.381 1.00 79.94 725 ALA A CA 1
ATOM 5750 C C . ALA A 1 725 ? 16.035 -36.806 -36.505 1.00 79.94 725 ALA A C 1
ATOM 5752 O O . ALA A 1 725 ? 17.024 -36.134 -36.818 1.00 79.94 725 ALA A O 1
ATOM 5753 N N . VAL A 1 726 ? 14.862 -36.231 -36.200 1.00 83.06 726 VAL A N 1
ATOM 5754 C CA . VAL A 1 726 ? 14.658 -34.770 -36.211 1.00 83.06 726 VAL A CA 1
ATOM 5755 C C . VAL A 1 726 ? 15.388 -34.096 -35.046 1.00 83.06 726 VAL A C 1
ATOM 5757 O O . VAL A 1 726 ? 16.015 -33.052 -35.234 1.00 83.06 726 VAL A O 1
ATOM 5760 N N . LEU A 1 727 ? 15.364 -34.692 -33.848 1.00 77.81 727 LEU A N 1
ATOM 5761 C CA . LEU A 1 727 ? 16.064 -34.154 -32.676 1.00 77.81 727 LEU A CA 1
ATOM 5762 C C . LEU A 1 727 ? 17.582 -34.124 -32.869 1.00 77.81 727 LEU A C 1
ATOM 5764 O O . LEU A 1 727 ? 18.209 -33.139 -32.494 1.00 77.81 727 LEU A O 1
ATOM 5768 N N . LYS A 1 728 ? 18.169 -35.141 -33.506 1.00 83.00 728 LYS A N 1
ATOM 5769 C CA . LYS A 1 728 ? 19.608 -35.192 -33.805 1.00 83.00 728 LYS A CA 1
ATOM 5770 C C . LYS A 1 728 ? 20.102 -33.960 -34.575 1.00 83.00 728 LYS A C 1
ATOM 5772 O O . LYS A 1 728 ? 21.204 -33.491 -34.317 1.00 83.00 728 LYS A O 1
ATOM 5777 N N . HIS A 1 729 ? 19.274 -33.409 -35.464 1.00 80.56 729 HIS A N 1
ATOM 5778 C CA . HIS A 1 729 ? 19.621 -32.254 -36.299 1.00 80.56 729 HIS A CA 1
ATOM 5779 C C . HIS A 1 729 ? 19.170 -30.907 -35.718 1.00 80.56 729 HIS A C 1
ATOM 5781 O O . HIS A 1 729 ? 19.826 -29.891 -35.937 1.00 80.56 729 HIS A O 1
ATOM 5787 N N . PHE A 1 730 ? 18.064 -30.875 -34.965 1.00 85.62 730 PHE A N 1
ATOM 5788 C CA . PHE A 1 730 ? 17.440 -29.627 -34.509 1.00 85.62 730 PHE A CA 1
ATOM 5789 C C . PHE A 1 730 ? 17.415 -29.428 -32.991 1.00 85.62 730 PHE A C 1
ATOM 5791 O O . PHE A 1 730 ? 16.773 -28.486 -32.528 1.00 85.62 730 PHE A O 1
ATOM 5798 N N . LYS A 1 731 ? 18.146 -30.238 -32.208 1.00 74.69 731 LYS A N 1
ATOM 5799 C CA . LYS A 1 731 ? 18.246 -30.101 -30.740 1.00 74.69 731 LYS A CA 1
ATOM 5800 C C . LYS A 1 731 ? 18.538 -28.660 -30.304 1.00 74.69 731 LYS A C 1
ATOM 5802 O O . LYS A 1 731 ? 17.867 -28.142 -29.421 1.00 74.69 731 LYS A O 1
ATOM 5807 N N . HIS A 1 732 ? 19.477 -27.993 -30.977 1.00 68.38 732 HIS A N 1
ATOM 5808 C CA . HIS A 1 732 ? 19.866 -26.609 -30.670 1.00 68.38 732 HIS A CA 1
ATOM 5809 C C . HIS A 1 732 ? 18.803 -25.573 -31.051 1.00 68.38 732 HIS A C 1
ATOM 5811 O O . HIS A 1 732 ? 18.616 -24.585 -30.351 1.00 68.38 732 HIS A O 1
ATOM 5817 N N . HIS A 1 733 ? 18.082 -25.806 -32.151 1.00 72.25 733 HIS A N 1
ATOM 5818 C CA . HIS A 1 733 ? 17.000 -24.928 -32.603 1.00 72.25 733 HIS A CA 1
ATOM 5819 C C . HIS A 1 733 ? 15.801 -24.991 -31.655 1.00 72.25 733 HIS A C 1
ATOM 5821 O O . HIS A 1 733 ? 15.246 -23.954 -31.305 1.00 72.25 733 HIS A O 1
ATOM 5827 N N . ILE A 1 734 ? 15.451 -26.197 -31.199 1.00 70.75 734 ILE A N 1
ATOM 5828 C CA . ILE A 1 734 ? 14.379 -26.419 -30.223 1.00 70.75 734 ILE A CA 1
ATOM 5829 C C . ILE A 1 734 ? 14.761 -25.802 -28.873 1.00 70.75 734 ILE A C 1
ATOM 5831 O O . ILE A 1 734 ? 13.954 -25.079 -28.303 1.00 70.75 734 ILE A O 1
ATOM 5835 N N . ALA A 1 735 ? 16.002 -25.999 -28.413 1.00 58.47 735 ALA A N 1
ATOM 5836 C CA . ALA A 1 735 ? 16.487 -25.437 -27.149 1.00 58.47 735 ALA A CA 1
ATOM 5837 C C . ALA A 1 735 ? 16.521 -23.896 -27.127 1.00 58.47 735 ALA A C 1
ATOM 5839 O O . ALA A 1 735 ? 16.315 -23.298 -26.080 1.00 58.47 735 ALA A O 1
ATOM 5840 N N . LYS A 1 736 ? 16.762 -23.245 -28.274 1.00 58.06 736 LYS A N 1
ATOM 5841 C CA . LYS A 1 736 ? 16.816 -21.775 -28.391 1.00 58.06 736 LYS A CA 1
ATOM 5842 C C . LYS A 1 736 ? 15.511 -21.128 -28.869 1.00 58.06 736 LYS A C 1
ATOM 5844 O O . LYS A 1 736 ? 15.487 -19.926 -29.112 1.00 58.06 736 LYS A O 1
ATOM 5849 N N . GLY A 1 737 ? 14.452 -21.908 -29.103 1.00 60.50 737 GLY A N 1
ATOM 5850 C CA . GLY A 1 737 ? 13.208 -21.406 -29.703 1.00 60.50 737 GLY A CA 1
ATOM 5851 C C . GLY A 1 737 ? 13.371 -20.864 -31.136 1.00 60.50 737 GLY A C 1
ATOM 5852 O O . GLY A 1 737 ? 12.533 -20.101 -31.620 1.00 60.50 737 GLY A O 1
ATOM 5853 N N . HIS A 1 738 ? 14.446 -21.235 -31.838 1.00 70.88 738 HIS A N 1
ATOM 5854 C CA . HIS A 1 738 ? 14.753 -20.754 -33.184 1.00 70.88 738 HIS A CA 1
ATOM 5855 C C . HIS A 1 738 ? 14.013 -21.561 -34.261 1.00 70.88 738 HIS A C 1
ATOM 5857 O O . HIS A 1 738 ? 14.007 -22.792 -34.273 1.00 70.88 738 HIS A O 1
ATOM 5863 N N . LEU A 1 739 ? 13.426 -20.861 -35.235 1.00 73.00 739 LEU A N 1
ATOM 5864 C CA . LEU A 1 739 ? 12.742 -21.478 -36.374 1.00 73.00 739 LEU A CA 1
ATOM 5865 C C . LEU A 1 739 ? 13.744 -22.030 -37.397 1.00 73.00 739 LEU A C 1
ATOM 5867 O O . LEU A 1 739 ? 14.413 -21.261 -38.081 1.00 73.00 739 LEU A O 1
ATOM 5871 N N . ALA A 1 740 ? 13.758 -23.352 -37.574 1.00 80.25 740 ALA A N 1
ATOM 5872 C CA . ALA A 1 740 ? 14.552 -24.011 -38.611 1.00 80.25 740 ALA A CA 1
ATOM 5873 C C . ALA A 1 740 ? 14.172 -23.534 -40.029 1.00 80.25 740 ALA A C 1
ATOM 5875 O O . ALA A 1 740 ? 12.988 -23.447 -40.393 1.00 80.25 740 ALA A O 1
ATOM 5876 N N . SER A 1 741 ? 15.171 -23.247 -40.866 1.00 80.62 741 SER A N 1
ATOM 5877 C CA . SER A 1 741 ? 14.985 -22.855 -42.266 1.00 80.62 741 SER A CA 1
ATOM 5878 C C . SER A 1 741 ? 14.491 -24.030 -43.128 1.00 80.62 741 SER A C 1
ATOM 5880 O O . SER A 1 741 ? 14.606 -25.204 -42.769 1.00 80.62 741 SER A O 1
ATOM 5882 N N . LYS A 1 742 ? 13.889 -23.732 -44.292 1.00 79.31 742 LYS A N 1
ATOM 5883 C CA . LYS A 1 742 ? 13.402 -24.785 -45.207 1.00 79.31 742 LYS A CA 1
ATOM 5884 C C . LYS A 1 742 ? 14.557 -25.624 -45.770 1.00 79.31 742 LYS A C 1
ATOM 5886 O O . LYS A 1 742 ? 14.368 -26.815 -45.994 1.00 79.31 742 LYS A O 1
ATOM 5891 N N . SER A 1 743 ? 15.729 -25.017 -45.966 1.00 80.25 743 SER A N 1
ATOM 5892 C CA . SER A 1 743 ? 16.951 -25.689 -46.418 1.00 80.25 743 SER A CA 1
ATOM 5893 C C . SER A 1 743 ? 17.486 -26.670 -45.378 1.00 80.25 743 SER A C 1
ATOM 5895 O O . SER A 1 743 ? 17.774 -27.809 -45.728 1.00 80.25 743 SER A O 1
ATOM 5897 N N . GLU A 1 744 ? 17.535 -26.287 -44.099 1.00 84.56 744 GLU A N 1
ATOM 5898 C CA . GLU A 1 744 ? 17.988 -27.186 -43.026 1.00 84.56 744 GLU A CA 1
ATOM 5899 C C . GLU A 1 744 ? 17.022 -28.363 -42.840 1.00 84.56 744 GLU A C 1
ATOM 5901 O O . GLU A 1 744 ? 17.440 -29.507 -42.677 1.00 84.56 744 GLU A O 1
ATOM 5906 N N . CYS A 1 745 ? 15.708 -28.115 -42.913 1.00 86.88 745 CYS A N 1
ATOM 5907 C CA . CYS A 1 745 ? 14.702 -29.179 -42.806 1.00 86.88 745 CYS A CA 1
ATOM 5908 C C . CYS A 1 745 ? 14.792 -30.176 -43.976 1.00 86.88 745 CYS A C 1
ATOM 5910 O O . CYS A 1 745 ? 14.517 -31.362 -43.798 1.00 86.88 745 CYS A O 1
ATOM 5912 N N . LEU A 1 746 ? 15.189 -29.710 -45.166 1.00 84.50 746 LEU A N 1
ATOM 5913 C CA . LEU A 1 746 ? 15.443 -30.565 -46.327 1.00 84.50 746 LEU A CA 1
ATOM 5914 C C . LEU A 1 746 ? 16.736 -31.379 -46.158 1.00 84.50 746 LEU A C 1
ATOM 5916 O O . LEU A 1 746 ? 16.746 -32.564 -46.476 1.00 84.50 746 LEU A O 1
ATOM 5920 N N . GLN A 1 747 ? 17.793 -30.779 -45.603 1.00 85.38 747 GLN A N 1
ATOM 5921 C CA . GLN A 1 747 ? 19.041 -31.480 -45.278 1.00 85.38 747 GLN A CA 1
ATOM 5922 C C . GLN A 1 747 ? 18.814 -32.592 -44.249 1.00 85.38 747 GLN A C 1
ATOM 5924 O O . GLN A 1 747 ? 19.229 -33.721 -44.486 1.00 85.38 747 GLN A O 1
ATOM 5929 N N . CYS A 1 748 ? 18.077 -32.312 -43.170 1.00 87.69 748 CYS A N 1
ATOM 5930 C CA . CYS A 1 748 ? 17.693 -33.319 -42.178 1.00 87.69 748 CYS A CA 1
ATOM 5931 C C . CYS A 1 748 ? 16.892 -34.467 -42.810 1.00 87.69 748 CYS A C 1
ATOM 5933 O O . CYS A 1 748 ? 17.167 -35.634 -42.542 1.00 87.69 748 CYS A O 1
ATOM 5935 N N . LYS A 1 749 ? 15.941 -34.155 -43.704 1.00 86.81 749 LYS A N 1
ATOM 5936 C CA . LYS A 1 749 ? 15.158 -35.182 -44.400 1.00 86.81 749 LYS A CA 1
ATOM 5937 C C . LYS A 1 749 ? 16.028 -36.094 -45.273 1.00 86.81 749 LYS A C 1
ATOM 5939 O O . LYS A 1 749 ? 15.784 -37.295 -45.306 1.00 86.81 749 LYS A O 1
ATOM 5944 N N . ASN A 1 750 ? 17.013 -35.531 -45.970 1.00 85.62 750 ASN A N 1
ATOM 5945 C CA . ASN A 1 750 ? 17.899 -36.290 -46.853 1.00 85.62 750 ASN A CA 1
ATOM 5946 C C . ASN A 1 750 ? 18.948 -37.099 -46.073 1.00 85.62 750 ASN A C 1
ATOM 5948 O O . ASN A 1 750 ? 19.303 -38.191 -46.500 1.00 85.62 750 ASN A O 1
ATOM 5952 N N . ALA A 1 751 ? 19.432 -36.577 -44.942 1.00 85.75 751 ALA A N 1
ATOM 5953 C CA . ALA A 1 751 ? 20.430 -37.240 -44.101 1.00 85.75 751 ALA A CA 1
ATOM 5954 C C . ALA A 1 751 ? 19.865 -38.430 -43.303 1.00 85.75 751 ALA A C 1
ATOM 5956 O O . ALA A 1 751 ? 20.616 -39.320 -42.921 1.00 85.75 751 ALA A O 1
ATOM 5957 N N . GLU A 1 752 ? 18.553 -38.449 -43.055 1.00 87.75 752 GLU A N 1
ATOM 5958 C CA . GLU A 1 752 ? 17.869 -39.457 -42.232 1.00 87.75 752 GLU A CA 1
ATOM 5959 C C . GLU A 1 752 ? 16.865 -40.296 -43.060 1.00 87.75 752 GLU A C 1
ATOM 5961 O O . GLU A 1 752 ? 15.832 -40.749 -42.560 1.00 87.75 752 GLU A O 1
ATOM 5966 N N . GLU A 1 753 ? 17.133 -40.494 -44.357 1.00 78.12 753 GLU A N 1
ATOM 5967 C CA . GLU A 1 753 ? 16.416 -41.467 -45.204 1.00 78.12 753 GLU A CA 1
ATOM 5968 C C . GLU A 1 753 ? 16.874 -42.900 -44.845 1.00 78.12 753 GLU A C 1
ATOM 5970 O O . GLU A 1 753 ? 18.077 -43.121 -44.690 1.00 78.12 753 GLU A O 1
ATOM 5975 N N . PRO A 1 754 ? 15.963 -43.884 -44.672 1.00 73.50 754 PRO A N 1
ATOM 5976 C CA . PRO A 1 754 ? 14.531 -43.859 -44.993 1.00 73.50 754 PRO A CA 1
ATOM 5977 C C . PRO A 1 754 ? 13.596 -43.449 -43.843 1.00 73.50 754 PRO A C 1
ATOM 5979 O O . PRO A 1 754 ? 12.377 -43.459 -44.021 1.00 73.50 754 PRO A O 1
ATOM 5982 N N . VAL A 1 755 ? 14.120 -43.068 -42.674 1.00 84.62 755 VAL A N 1
ATOM 5983 C CA . VAL A 1 755 ? 13.326 -42.814 -41.455 1.00 84.62 755 VAL A CA 1
ATOM 5984 C C . VAL A 1 755 ? 12.310 -41.684 -41.656 1.00 84.62 755 VAL A C 1
ATOM 5986 O O . VAL A 1 755 ? 11.151 -41.829 -41.276 1.00 84.62 755 VAL A O 1
ATOM 5989 N N . LEU A 1 756 ? 12.696 -40.583 -42.312 1.00 85.56 756 LEU A N 1
ATOM 5990 C CA . LEU A 1 756 ? 11.819 -39.423 -42.562 1.00 85.56 756 LEU A CA 1
ATOM 5991 C C . LEU A 1 756 ? 11.155 -39.415 -43.950 1.00 85.56 756 LEU A C 1
ATOM 5993 O O . LEU A 1 756 ? 10.580 -38.401 -44.363 1.00 85.56 756 LEU A O 1
ATOM 5997 N N . LYS A 1 757 ? 11.182 -40.540 -44.677 1.00 77.31 757 LYS A N 1
ATOM 5998 C CA . LYS A 1 757 ? 10.693 -40.654 -46.064 1.00 77.31 757 LYS A CA 1
ATOM 5999 C C . LYS A 1 757 ? 9.252 -40.160 -46.239 1.00 77.31 757 LYS A C 1
ATOM 6001 O O . LYS A 1 757 ? 8.952 -39.411 -47.175 1.00 77.31 757 LYS A O 1
ATOM 6006 N N . ASN A 1 758 ? 8.390 -40.480 -45.272 1.00 77.69 758 ASN A N 1
ATOM 6007 C CA . ASN A 1 758 ? 6.963 -40.140 -45.276 1.00 77.69 758 ASN A CA 1
ATOM 6008 C C . ASN A 1 758 ? 6.636 -38.741 -44.706 1.00 77.69 758 ASN A C 1
ATOM 6010 O O . ASN A 1 758 ? 5.471 -38.339 -44.706 1.00 77.69 758 ASN A O 1
ATOM 6014 N N . ARG A 1 759 ? 7.633 -37.971 -44.241 1.00 81.50 759 ARG A N 1
ATOM 6015 C CA . ARG A 1 759 ? 7.447 -36.629 -43.660 1.00 81.50 759 ARG A CA 1
ATOM 6016 C C . ARG A 1 759 ? 7.801 -35.549 -44.663 1.00 81.50 759 ARG A C 1
ATOM 6018 O O . ARG A 1 759 ? 8.852 -35.587 -45.291 1.00 81.50 759 ARG A O 1
ATOM 6025 N N . SER A 1 760 ? 6.935 -34.557 -44.842 1.00 83.12 760 SER A N 1
ATOM 6026 C CA . SER A 1 760 ? 7.295 -33.380 -45.641 1.00 83.12 760 SER A CA 1
ATOM 6027 C C . SER A 1 760 ? 8.280 -32.482 -44.883 1.00 83.12 760 SER A C 1
ATOM 6029 O O . SER A 1 760 ? 8.307 -32.472 -43.652 1.00 83.12 760 SER A O 1
ATOM 6031 N N . VAL A 1 761 ? 9.053 -31.674 -45.615 1.00 81.38 761 VAL A N 1
ATOM 6032 C CA . VAL A 1 761 ? 9.927 -30.637 -45.034 1.00 81.38 761 VAL A CA 1
ATOM 6033 C C . VAL A 1 761 ? 9.129 -29.693 -44.124 1.00 81.38 761 VAL A C 1
ATOM 6035 O O . VAL A 1 761 ? 9.616 -29.270 -43.079 1.00 81.38 761 VAL A O 1
ATOM 6038 N N . GLN A 1 762 ? 7.868 -29.420 -44.480 1.00 74.25 762 GLN A N 1
ATOM 6039 C CA . GLN A 1 762 ? 6.962 -28.625 -43.657 1.00 74.25 762 GLN A CA 1
ATOM 6040 C C . GLN A 1 762 ? 6.591 -29.341 -42.352 1.00 74.25 762 GLN A C 1
ATOM 6042 O O . GLN A 1 762 ? 6.567 -28.698 -41.310 1.00 74.25 762 GLN A O 1
ATOM 6047 N N . ASN A 1 763 ? 6.391 -30.665 -42.370 1.00 84.62 763 ASN A N 1
ATOM 6048 C CA . ASN A 1 763 ? 6.120 -31.423 -41.145 1.00 84.62 763 ASN A CA 1
ATOM 6049 C C . ASN A 1 763 ? 7.298 -31.368 -40.167 1.00 84.62 763 ASN A C 1
ATOM 6051 O O . ASN A 1 763 ? 7.071 -31.187 -38.977 1.00 84.62 763 ASN A O 1
ATOM 6055 N N . ILE A 1 764 ? 8.536 -31.483 -40.657 1.00 82.31 764 ILE A N 1
ATOM 6056 C CA . ILE A 1 764 ? 9.749 -31.387 -39.828 1.00 82.31 764 ILE A CA 1
ATOM 6057 C C . ILE A 1 764 ? 9.875 -29.979 -39.231 1.00 82.31 764 ILE A C 1
ATOM 6059 O O . ILE A 1 764 ? 10.098 -29.826 -38.032 1.00 82.31 764 ILE A O 1
ATOM 6063 N N . ARG A 1 765 ? 9.639 -28.941 -40.040 1.00 82.25 765 ARG A N 1
ATOM 6064 C CA . ARG A 1 765 ? 9.663 -27.547 -39.580 1.00 82.25 765 ARG A CA 1
ATOM 6065 C C . ARG A 1 765 ? 8.584 -27.252 -38.534 1.00 82.25 765 ARG A C 1
ATOM 6067 O O . ARG A 1 765 ? 8.854 -26.566 -37.551 1.00 82.25 765 ARG A O 1
ATOM 6074 N N . ASP A 1 766 ? 7.373 -27.769 -38.734 1.00 75.94 766 ASP A N 1
ATOM 6075 C CA . ASP A 1 766 ? 6.270 -27.629 -37.781 1.00 75.94 766 ASP A CA 1
ATOM 6076 C C . ASP A 1 766 ? 6.558 -28.391 -36.478 1.00 75.94 766 ASP A C 1
ATOM 6078 O O . ASP A 1 766 ? 6.252 -27.884 -35.404 1.00 75.94 766 ASP A O 1
ATOM 6082 N N . PHE A 1 767 ? 7.196 -29.563 -36.558 1.00 80.38 767 PHE A N 1
ATOM 6083 C CA . PHE A 1 767 ? 7.611 -30.349 -35.394 1.00 80.38 767 PHE A CA 1
ATOM 6084 C C . PHE A 1 767 ? 8.632 -29.601 -34.525 1.00 80.38 767 PHE A C 1
ATOM 6086 O O . PHE A 1 767 ? 8.455 -29.512 -33.312 1.00 80.38 767 PHE A O 1
ATOM 6093 N N . VAL A 1 768 ? 9.653 -28.997 -35.144 1.00 79.44 768 VAL A N 1
ATOM 6094 C CA . VAL A 1 768 ? 10.653 -28.162 -34.452 1.00 79.44 768 VAL A CA 1
ATOM 6095 C C . VAL A 1 768 ? 10.001 -26.928 -33.819 1.00 79.44 768 VAL A C 1
ATOM 6097 O O . VAL A 1 768 ? 10.282 -26.605 -32.669 1.00 79.44 768 VAL A O 1
ATOM 6100 N N . ARG A 1 769 ? 9.076 -26.268 -34.533 1.00 72.38 769 ARG A N 1
ATOM 6101 C CA . ARG A 1 769 ? 8.352 -25.089 -34.027 1.00 72.38 769 ARG A CA 1
ATOM 6102 C C . ARG A 1 769 ? 7.449 -25.415 -32.837 1.00 72.38 769 ARG A C 1
ATOM 6104 O O . ARG A 1 769 ? 7.388 -24.626 -31.902 1.00 72.38 769 ARG A O 1
ATOM 6111 N N . ASN A 1 770 ? 6.714 -26.522 -32.901 1.00 61.78 770 ASN A N 1
ATOM 6112 C CA . ASN A 1 770 ? 5.737 -26.875 -31.872 1.00 61.78 770 ASN A CA 1
ATOM 6113 C C . ASN A 1 770 ? 6.433 -27.326 -30.581 1.00 61.78 770 ASN A C 1
ATOM 6115 O O . ASN A 1 770 ? 6.046 -26.885 -29.508 1.00 61.78 770 ASN A O 1
ATOM 6119 N N . ARG A 1 771 ? 7.532 -28.086 -30.678 1.00 63.78 771 ARG A N 1
ATOM 6120 C CA . ARG A 1 771 ? 8.326 -28.472 -29.499 1.00 63.78 771 ARG A CA 1
ATOM 6121 C C . ARG A 1 771 ? 9.130 -27.340 -28.872 1.00 63.78 771 ARG A C 1
ATOM 6123 O O . ARG A 1 771 ? 9.415 -27.407 -27.688 1.00 63.78 771 ARG A O 1
ATOM 6130 N N . GLY A 1 772 ? 9.452 -26.290 -29.627 1.00 52.53 772 GLY A N 1
ATOM 6131 C CA . GLY A 1 772 ? 9.987 -25.051 -29.053 1.00 52.53 772 GLY A CA 1
ATOM 6132 C C . GLY A 1 772 ? 8.956 -24.242 -28.250 1.00 52.53 772 GLY A C 1
ATOM 6133 O O . GLY A 1 772 ? 9.319 -23.208 -27.704 1.00 52.53 772 GLY A O 1
ATOM 6134 N N . ARG A 1 773 ? 7.679 -24.666 -28.21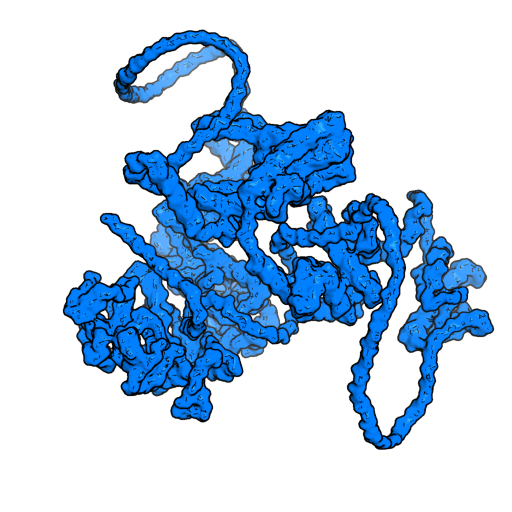2 1.00 46.12 773 ARG A N 1
ATOM 6135 C CA . ARG A 1 773 ? 6.590 -24.023 -27.451 1.00 46.12 773 ARG A CA 1
ATOM 6136 C C . ARG A 1 773 ? 5.986 -24.895 -26.338 1.00 46.12 773 ARG A C 1
ATOM 6138 O O . ARG A 1 773 ? 5.297 -24.347 -25.494 1.00 46.12 773 ARG A O 1
ATOM 6145 N N . GLU A 1 774 ? 6.226 -26.208 -26.320 1.00 41.28 774 GLU A N 1
ATOM 6146 C CA . GLU A 1 774 ? 5.664 -27.170 -25.341 1.00 41.28 774 GLU A CA 1
ATOM 6147 C C . GLU A 1 774 ? 6.519 -27.305 -24.058 1.00 41.28 774 GLU A C 1
ATOM 6149 O O . GLU A 1 774 ? 6.757 -28.413 -23.585 1.00 41.28 774 GLU A O 1
ATOM 6154 N N . VAL A 1 775 ? 7.029 -26.198 -23.503 1.00 42.44 775 VAL A N 1
ATOM 6155 C CA . VAL A 1 775 ? 7.668 -26.209 -22.163 1.00 42.44 775 VAL A CA 1
ATOM 6156 C C . VAL A 1 775 ? 6.675 -25.832 -21.049 1.00 42.44 775 VAL A C 1
ATOM 6158 O O . VAL A 1 775 ? 6.965 -26.067 -19.885 1.00 42.44 775 VAL A O 1
ATOM 6161 N N . ASP A 1 776 ? 5.471 -25.364 -21.385 1.00 45.47 776 ASP A N 1
ATOM 6162 C CA . ASP A 1 776 ? 4.392 -25.126 -20.418 1.00 45.47 776 ASP A CA 1
ATOM 6163 C C . ASP A 1 776 ? 3.327 -26.241 -20.493 1.00 45.47 776 ASP A C 1
ATOM 6165 O O . ASP A 1 776 ? 2.947 -26.660 -21.585 1.00 45.47 776 ASP A O 1
ATOM 6169 N N . ASP A 1 777 ? 2.840 -26.675 -19.324 1.00 40.84 777 ASP A N 1
ATOM 6170 C CA . ASP A 1 777 ? 1.642 -27.502 -19.040 1.00 40.84 777 ASP A CA 1
ATOM 6171 C C . ASP A 1 777 ? 1.763 -29.007 -18.735 1.00 40.84 777 ASP A C 1
ATOM 6173 O O . ASP A 1 777 ? 0.753 -29.626 -18.392 1.00 40.84 777 ASP A O 1
ATOM 6177 N N . THR A 1 778 ? 2.945 -29.625 -18.680 1.00 42.12 778 THR A N 1
ATOM 6178 C CA . THR A 1 778 ? 3.040 -30.966 -18.059 1.00 42.12 778 THR A CA 1
ATOM 6179 C C . THR A 1 778 ? 4.288 -31.132 -17.206 1.00 42.12 778 THR A C 1
ATOM 6181 O O . THR A 1 778 ? 5.394 -30.990 -17.710 1.00 42.12 778 THR A O 1
ATOM 6184 N N . VAL A 1 779 ? 4.064 -31.549 -15.951 1.00 43.22 779 VAL A N 1
ATOM 6185 C CA . VAL A 1 779 ? 5.032 -31.919 -14.896 1.00 43.22 779 VAL A CA 1
ATOM 6186 C C . VAL A 1 779 ? 5.446 -30.787 -13.931 1.00 43.22 779 VAL A C 1
ATOM 6188 O O . VAL A 1 779 ? 6.616 -30.559 -13.657 1.00 43.22 779 VAL A O 1
ATOM 6191 N N . ILE A 1 780 ? 4.470 -30.140 -13.290 1.00 45.25 780 ILE A N 1
ATOM 6192 C CA . ILE A 1 780 ? 4.511 -30.102 -11.817 1.00 45.25 780 ILE A CA 1
ATOM 6193 C C . ILE A 1 780 ? 3.451 -31.094 -11.370 1.00 45.25 780 ILE A C 1
ATOM 6195 O O . ILE A 1 780 ? 2.354 -31.058 -11.917 1.00 45.25 780 ILE A O 1
ATOM 6199 N N . ASN A 1 781 ? 3.772 -31.989 -10.434 1.00 50.44 781 ASN A N 1
ATOM 6200 C CA . ASN A 1 781 ? 2.845 -32.891 -9.738 1.00 50.44 781 ASN A CA 1
ATOM 6201 C C . ASN A 1 781 ? 1.369 -32.436 -9.798 1.00 50.44 781 ASN A C 1
ATOM 6203 O O . ASN A 1 781 ? 0.899 -31.745 -8.892 1.00 50.44 781 ASN A O 1
ATOM 6207 N N . SER A 1 782 ? 0.614 -32.885 -10.812 1.00 48.75 782 SER A N 1
ATOM 6208 C CA . SER A 1 782 ? -0.783 -32.491 -11.090 1.00 48.75 782 SER A CA 1
ATOM 6209 C C . SER A 1 782 ? -1.787 -32.943 -10.021 1.00 48.75 782 SER A C 1
ATOM 6211 O O . SER A 1 782 ? -2.996 -32.921 -10.225 1.00 48.75 782 SER A O 1
ATOM 6213 N N . ARG A 1 783 ? -1.279 -33.384 -8.868 1.00 53.62 783 ARG A N 1
ATOM 6214 C CA . ARG A 1 783 ? -2.034 -33.817 -7.699 1.00 53.62 783 ARG A CA 1
ATOM 6215 C C . ARG A 1 783 ? -1.763 -32.985 -6.442 1.00 53.62 783 ARG A C 1
ATOM 6217 O O . ARG A 1 783 ? -2.480 -33.198 -5.480 1.00 53.62 783 ARG A O 1
ATOM 6224 N N . ARG A 1 784 ? -0.769 -32.077 -6.418 1.00 69.38 784 ARG A N 1
ATOM 6225 C CA . ARG A 1 784 ? -0.404 -31.325 -5.191 1.00 69.38 784 ARG A CA 1
ATOM 6226 C C . ARG A 1 784 ? -0.532 -29.807 -5.277 1.00 69.38 784 ARG A C 1
ATOM 6228 O O . ARG A 1 784 ? -0.758 -29.187 -4.244 1.00 69.38 784 ARG A O 1
ATOM 6235 N N . TYR A 1 785 ? -0.401 -29.199 -6.456 1.00 82.38 785 TYR A N 1
ATOM 6236 C CA . TYR A 1 785 ? -0.464 -27.740 -6.603 1.00 82.38 785 TYR A CA 1
ATOM 6237 C C . TYR A 1 785 ? -1.302 -27.339 -7.817 1.00 82.38 785 TYR A C 1
ATOM 6239 O O . TYR A 1 785 ? -1.117 -27.877 -8.906 1.00 82.38 785 TYR A O 1
ATOM 6247 N N . GLU A 1 786 ? -2.195 -26.372 -7.630 1.00 83.94 786 GLU A N 1
ATOM 6248 C CA . GLU A 1 786 ? -2.997 -25.751 -8.683 1.00 83.94 786 GLU A CA 1
ATOM 6249 C C . GLU A 1 786 ? -2.394 -24.392 -9.047 1.00 83.94 786 GLU A C 1
ATOM 6251 O O . GLU A 1 786 ? -2.464 -23.439 -8.268 1.00 83.94 786 GLU A O 1
ATOM 6256 N N . ILE A 1 787 ? -1.757 -24.313 -10.219 1.00 82.38 787 ILE A N 1
ATOM 6257 C CA . ILE A 1 787 ? -1.143 -23.082 -10.732 1.00 82.38 787 ILE A CA 1
ATOM 6258 C C . ILE A 1 787 ? -2.240 -22.136 -11.230 1.00 82.38 787 ILE A C 1
ATOM 6260 O O . ILE A 1 787 ? -3.175 -22.544 -11.911 1.00 82.38 787 ILE A O 1
ATOM 6264 N N . SER A 1 788 ? -2.109 -20.857 -10.893 1.00 77.50 788 SER A N 1
ATOM 6265 C CA . SER A 1 788 ? -3.053 -19.789 -11.218 1.00 77.50 788 SER A CA 1
ATOM 6266 C C . SER A 1 788 ? -2.395 -18.721 -12.108 1.00 77.50 788 SER A C 1
ATOM 6268 O O . SER A 1 788 ? -1.908 -19.019 -13.195 1.00 77.50 788 SER A O 1
ATOM 6270 N N . SER A 1 789 ? -2.392 -17.452 -11.698 1.00 78.75 789 SER A N 1
ATOM 6271 C CA . SER A 1 789 ? -1.883 -16.337 -12.498 1.00 78.75 789 SER A CA 1
ATOM 6272 C C . SER A 1 789 ? -0.361 -16.201 -12.446 1.00 78.75 789 SER A C 1
ATOM 6274 O O . SER A 1 789 ? 0.244 -16.325 -11.383 1.00 78.75 789 SER A O 1
ATOM 6276 N N . HIS A 1 790 ? 0.238 -15.796 -13.565 1.00 82.06 790 HIS A N 1
ATOM 6277 C CA . HIS A 1 790 ? 1.601 -15.267 -13.613 1.00 82.06 790 HIS A CA 1
ATOM 6278 C C . HIS A 1 790 ? 1.771 -14.063 -12.665 1.00 82.06 790 HIS A C 1
ATOM 6280 O O . HIS A 1 790 ? 0.979 -13.118 -12.716 1.00 82.06 790 HIS A O 1
ATOM 6286 N N . VAL A 1 791 ? 2.802 -14.098 -11.817 1.00 81.56 791 VAL A N 1
ATOM 6287 C CA . VAL A 1 791 ? 3.117 -13.059 -10.820 1.00 81.56 791 VAL A CA 1
ATOM 6288 C C . VAL A 1 791 ? 4.238 -12.147 -11.312 1.00 81.56 791 VAL A C 1
ATOM 6290 O O . VAL A 1 791 ? 4.116 -10.931 -11.189 1.00 81.56 791 VAL A O 1
ATOM 6293 N N . GLY A 1 792 ? 5.294 -12.701 -11.911 1.00 71.94 792 GLY A N 1
ATOM 6294 C CA . GLY A 1 792 ? 6.438 -11.922 -12.386 1.00 71.94 792 GLY A CA 1
ATOM 6295 C C . GLY A 1 792 ? 7.442 -12.750 -13.186 1.00 71.94 792 GLY A C 1
ATOM 6296 O O . GLY A 1 792 ? 7.513 -13.965 -13.034 1.00 71.94 792 GLY A O 1
ATOM 6297 N N . GLU A 1 793 ? 8.229 -12.076 -14.020 1.00 75.00 793 GLU A N 1
ATOM 6298 C CA . GLU A 1 793 ? 9.277 -12.665 -14.859 1.00 75.00 793 GLU A CA 1
ATOM 6299 C C . GLU A 1 793 ? 10.541 -11.803 -14.745 1.00 75.00 793 GLU A C 1
ATOM 6301 O O . GLU A 1 793 ? 10.458 -10.573 -14.795 1.00 75.00 793 GLU A O 1
ATOM 6306 N N . GLY A 1 794 ? 11.706 -12.432 -14.573 1.00 66.06 794 GLY A N 1
ATOM 6307 C CA . GLY A 1 794 ? 12.988 -11.742 -14.425 1.00 66.06 794 GLY A CA 1
ATOM 6308 C C . GLY A 1 794 ? 14.187 -12.605 -14.823 1.00 66.06 794 GLY A C 1
ATOM 6309 O O . GLY A 1 794 ? 14.037 -13.728 -15.298 1.00 66.06 794 GLY A O 1
ATOM 6310 N N . GLY A 1 795 ? 15.404 -12.089 -14.609 1.00 64.75 795 GLY A N 1
ATOM 6311 C CA . GLY A 1 795 ? 16.653 -12.786 -14.962 1.00 64.75 795 GLY A CA 1
ATOM 6312 C C . GLY A 1 795 ? 16.867 -14.126 -14.242 1.00 64.75 795 GLY A C 1
ATOM 6313 O O . GLY A 1 795 ? 17.646 -14.949 -14.709 1.00 64.75 795 GLY A O 1
ATOM 6314 N N . PHE A 1 796 ? 16.143 -14.357 -13.145 1.00 68.81 796 PHE A N 1
ATOM 6315 C CA . PHE A 1 796 ? 16.196 -15.575 -12.333 1.00 68.81 796 PHE A CA 1
ATOM 6316 C C . PHE A 1 796 ? 15.025 -16.529 -12.601 1.00 68.81 796 PHE A C 1
ATOM 6318 O O . PHE A 1 796 ? 14.839 -17.487 -11.857 1.00 68.81 796 PHE A O 1
ATOM 6325 N N . GLY A 1 797 ? 14.231 -16.280 -13.647 1.00 81.69 797 GLY A N 1
ATOM 6326 C CA . GLY A 1 797 ? 13.130 -17.146 -14.057 1.00 81.69 797 GLY A CA 1
ATOM 6327 C C . GLY A 1 797 ? 11.742 -16.519 -13.923 1.00 81.69 797 GLY A C 1
ATOM 6328 O O . GLY A 1 797 ? 11.588 -15.300 -13.811 1.00 81.69 797 GLY A O 1
ATOM 6329 N N . THR A 1 798 ? 10.721 -17.373 -13.955 1.00 84.88 798 THR A N 1
ATOM 6330 C CA . THR A 1 798 ? 9.304 -16.987 -14.019 1.00 84.88 798 THR A CA 1
ATOM 6331 C C . THR A 1 798 ? 8.560 -17.475 -12.784 1.00 84.88 798 THR A C 1
ATOM 6333 O O . THR A 1 798 ? 8.704 -18.630 -12.389 1.00 84.88 798 THR A O 1
ATOM 6336 N N . VAL A 1 799 ? 7.749 -16.611 -12.174 1.00 89.19 799 VAL A N 1
ATOM 6337 C CA . VAL A 1 799 ? 7.010 -16.881 -10.936 1.00 89.19 799 VAL A CA 1
ATOM 6338 C C . VAL A 1 799 ? 5.508 -16.888 -11.201 1.00 89.19 799 VAL A C 1
ATOM 6340 O O . VAL A 1 799 ? 4.946 -15.933 -11.742 1.00 89.19 799 VAL A O 1
ATOM 6343 N N . TYR A 1 800 ? 4.839 -17.940 -10.742 1.00 89.12 800 TYR A N 1
ATOM 6344 C CA . TYR A 1 800 ? 3.395 -18.123 -10.811 1.00 89.12 800 TYR A CA 1
ATOM 6345 C C . TYR A 1 800 ? 2.790 -18.202 -9.412 1.00 89.12 800 TYR A C 1
ATOM 6347 O O . TYR A 1 800 ? 3.375 -18.763 -8.492 1.00 89.12 800 TYR A O 1
ATOM 6355 N N . ALA A 1 801 ? 1.589 -17.667 -9.244 1.00 89.88 801 ALA A N 1
ATOM 6356 C CA . ALA A 1 801 ? 0.783 -17.914 -8.061 1.00 89.88 801 ALA A CA 1
ATOM 6357 C C . ALA A 1 801 ? 0.206 -19.327 -8.145 1.00 89.88 801 ALA A C 1
ATOM 6359 O O . ALA A 1 801 ? -0.266 -19.721 -9.209 1.00 89.88 801 ALA A O 1
ATOM 6360 N N . ALA A 1 802 ? 0.168 -20.067 -7.044 1.00 90.50 802 ALA A N 1
ATOM 6361 C CA . ALA A 1 802 ? -0.486 -21.368 -6.997 1.00 90.50 802 ALA A CA 1
ATOM 6362 C C . ALA A 1 802 ? -1.122 -21.630 -5.625 1.00 90.50 802 ALA A C 1
ATOM 6364 O O . ALA A 1 802 ? -0.845 -20.930 -4.651 1.00 90.50 802 ALA A O 1
ATOM 6365 N N . THR A 1 803 ? -1.968 -22.652 -5.557 1.00 89.19 803 THR A N 1
ATOM 6366 C CA . THR A 1 803 ? -2.586 -23.134 -4.318 1.00 89.19 803 THR A CA 1
ATOM 6367 C C . THR A 1 803 ? -2.161 -24.575 -4.078 1.00 89.19 803 THR A C 1
ATOM 6369 O O . THR A 1 803 ? -2.278 -25.410 -4.976 1.00 89.19 803 THR A O 1
ATOM 6372 N N . ARG A 1 804 ? -1.660 -24.892 -2.882 1.00 87.56 804 ARG A N 1
ATOM 6373 C CA . ARG A 1 804 ? -1.401 -26.280 -2.487 1.00 87.56 804 ARG A CA 1
ATOM 6374 C C . ARG A 1 804 ? -2.732 -26.983 -2.232 1.00 87.56 804 ARG A C 1
ATOM 6376 O O . ARG A 1 804 ? -3.530 -26.524 -1.425 1.00 87.56 804 ARG A O 1
ATOM 6383 N N . LEU A 1 805 ? -2.972 -28.087 -2.929 1.00 86.31 805 LEU A N 1
ATOM 6384 C CA . LEU A 1 805 ? -4.248 -28.806 -2.913 1.00 86.31 805 LEU A CA 1
ATOM 6385 C C . LEU A 1 805 ? -4.510 -29.533 -1.588 1.00 86.31 805 LEU A C 1
ATOM 6387 O O . LEU A 1 805 ? -5.666 -29.745 -1.238 1.00 86.31 805 LEU A O 1
ATOM 6391 N N . ASP A 1 806 ? -3.454 -29.881 -0.850 1.00 82.31 806 ASP A N 1
ATOM 6392 C CA . ASP A 1 806 ? -3.565 -30.645 0.397 1.00 82.31 806 ASP A CA 1
ATOM 6393 C C . ASP A 1 806 ? -4.211 -29.835 1.538 1.00 82.31 806 ASP A C 1
ATOM 6395 O O . ASP A 1 806 ? -4.928 -30.395 2.364 1.00 82.31 806 ASP A O 1
ATOM 6399 N N . ASP A 1 807 ? -3.967 -28.521 1.594 1.00 83.69 807 ASP A N 1
ATOM 6400 C CA . ASP A 1 807 ? -4.383 -27.648 2.703 1.00 83.69 807 ASP A CA 1
ATOM 6401 C C . ASP A 1 807 ? -4.901 -26.263 2.277 1.00 83.69 807 ASP A C 1
ATOM 6403 O O . ASP A 1 807 ? -5.278 -25.452 3.122 1.00 83.69 807 ASP A O 1
ATOM 6407 N N . GLY A 1 808 ? -4.930 -25.969 0.975 1.00 84.62 808 GLY A N 1
ATOM 6408 C CA . GLY A 1 808 ? -5.348 -24.673 0.442 1.00 84.62 808 GLY A CA 1
ATOM 6409 C C . GLY A 1 808 ? -4.317 -23.552 0.620 1.00 84.62 808 GLY A C 1
ATOM 6410 O O . GLY A 1 808 ? -4.644 -22.387 0.371 1.00 84.62 808 GLY A O 1
ATOM 6411 N N . LEU A 1 809 ? -3.083 -23.861 1.044 1.00 86.00 809 LEU A N 1
ATOM 6412 C CA . LEU A 1 809 ? -2.057 -22.847 1.286 1.00 86.00 809 LEU A CA 1
ATOM 6413 C C . LEU A 1 809 ? -1.708 -22.098 -0.009 1.00 86.00 809 LEU A C 1
ATOM 6415 O O . LEU A 1 809 ? -1.412 -22.706 -1.040 1.00 86.00 809 LEU A O 1
ATOM 6419 N N . GLN A 1 810 ? -1.703 -20.766 0.057 1.00 91.06 810 GLN A N 1
ATOM 6420 C CA . GLN A 1 810 ? -1.245 -19.920 -1.043 1.00 91.06 810 GLN A CA 1
ATOM 6421 C C . GLN A 1 810 ? 0.279 -19.991 -1.162 1.00 91.06 810 GLN A C 1
ATOM 6423 O O . GLN A 1 810 ? 1.008 -19.739 -0.200 1.00 91.06 810 GLN A O 1
ATOM 6428 N N . VAL A 1 811 ? 0.758 -20.314 -2.360 1.00 93.19 811 VAL A N 1
ATOM 6429 C CA . VAL A 1 811 ? 2.182 -20.487 -2.657 1.00 93.19 811 VAL A CA 1
ATOM 6430 C C . VAL A 1 811 ? 2.574 -19.738 -3.931 1.00 93.19 811 VAL A C 1
ATOM 6432 O O . VAL A 1 811 ? 1.732 -19.334 -4.739 1.00 93.19 811 VAL A O 1
ATOM 6435 N N . ALA A 1 812 ? 3.871 -19.514 -4.098 1.00 93.44 812 ALA A N 1
ATOM 6436 C CA . ALA A 1 812 ? 4.466 -18.982 -5.313 1.00 93.44 812 ALA A CA 1
ATOM 6437 C C . ALA A 1 812 ? 5.398 -20.041 -5.906 1.00 93.44 812 ALA A C 1
ATOM 6439 O O . ALA A 1 812 ? 6.259 -20.571 -5.213 1.00 93.44 812 ALA A O 1
ATOM 6440 N N . VAL A 1 813 ? 5.220 -20.364 -7.182 1.00 92.19 813 VAL A N 1
ATOM 6441 C CA . VAL A 1 813 ? 6.030 -21.350 -7.896 1.00 92.19 813 VAL A CA 1
ATOM 6442 C C . VAL A 1 813 ? 6.958 -20.624 -8.854 1.00 92.19 813 VAL A C 1
ATOM 6444 O O . VAL A 1 813 ? 6.494 -20.011 -9.814 1.00 92.19 813 VAL A O 1
ATOM 6447 N N . LYS A 1 814 ? 8.261 -20.689 -8.593 1.00 92.25 814 LYS A N 1
ATOM 6448 C CA . LYS A 1 814 ? 9.311 -20.118 -9.442 1.00 92.25 814 LYS A CA 1
ATOM 6449 C C . LYS A 1 814 ? 9.918 -21.212 -10.311 1.00 92.25 814 LYS A C 1
ATOM 6451 O O . LYS A 1 814 ? 10.318 -22.239 -9.779 1.00 92.25 814 LYS A O 1
ATOM 6456 N N . PHE A 1 815 ? 10.017 -20.981 -11.615 1.00 88.88 815 PHE A N 1
ATOM 6457 C CA . PHE A 1 815 ? 10.709 -21.833 -12.581 1.00 88.88 815 PHE A CA 1
ATOM 6458 C C . PHE A 1 815 ? 11.960 -21.140 -13.097 1.00 88.88 815 PHE A C 1
ATOM 6460 O O . PHE A 1 815 ? 11.887 -19.982 -13.504 1.00 88.88 815 PHE A O 1
ATOM 6467 N N . ALA A 1 816 ? 13.077 -21.857 -13.154 1.00 88.56 816 ALA A N 1
ATOM 6468 C CA . ALA A 1 816 ? 14.347 -21.317 -13.622 1.00 88.56 816 ALA A CA 1
ATOM 6469 C C . ALA A 1 816 ? 15.130 -22.336 -14.463 1.00 88.56 816 ALA A C 1
ATOM 6471 O O . ALA A 1 816 ? 15.055 -23.544 -14.242 1.00 88.56 816 ALA A O 1
ATOM 6472 N N . SER A 1 817 ? 15.894 -21.846 -15.444 1.00 85.81 817 SER A N 1
ATOM 6473 C CA . SER A 1 817 ? 16.735 -22.678 -16.317 1.00 85.81 817 SER A CA 1
ATOM 6474 C C . SER A 1 817 ? 17.898 -23.291 -15.539 1.00 85.81 817 SER A C 1
ATOM 6476 O O . SER A 1 817 ? 18.615 -22.589 -14.823 1.00 85.81 817 SER A O 1
ATOM 6478 N N . ILE A 1 818 ? 18.144 -24.591 -15.724 1.00 85.19 818 ILE A N 1
ATOM 6479 C CA . ILE A 1 818 ? 19.309 -25.248 -15.115 1.00 85.19 818 ILE A CA 1
ATOM 6480 C C . ILE A 1 818 ? 20.612 -24.935 -15.867 1.00 85.19 818 ILE A C 1
ATOM 6482 O O . ILE A 1 818 ? 21.679 -24.908 -15.264 1.00 85.19 818 ILE A O 1
ATOM 6486 N N . TRP A 1 819 ? 20.534 -24.660 -17.174 1.00 80.06 819 TRP A N 1
ATOM 6487 C CA . TRP A 1 819 ? 21.701 -24.556 -18.060 1.00 80.06 819 TRP A CA 1
ATOM 6488 C C . TRP A 1 819 ? 22.620 -23.374 -17.741 1.00 80.06 819 TRP A C 1
ATOM 6490 O O . TRP A 1 819 ? 23.828 -23.472 -17.941 1.00 80.06 819 TRP A O 1
ATOM 6500 N N . ASP A 1 820 ? 22.050 -22.292 -17.215 1.00 71.56 820 ASP A N 1
ATOM 6501 C CA . ASP A 1 820 ? 22.764 -21.056 -16.879 1.00 71.56 820 ASP A CA 1
ATOM 6502 C C . ASP A 1 820 ? 22.945 -20.882 -15.358 1.00 71.56 820 ASP A C 1
ATOM 6504 O O . ASP A 1 820 ? 23.424 -19.847 -14.893 1.00 71.56 820 ASP A O 1
ATOM 6508 N N . THR A 1 821 ? 22.573 -21.895 -14.565 1.00 82.94 821 THR A N 1
ATOM 6509 C CA . THR A 1 821 ? 22.602 -21.824 -13.102 1.00 82.94 821 THR A CA 1
ATOM 6510 C C . THR A 1 821 ? 23.851 -22.490 -12.533 1.00 82.94 821 THR A C 1
ATOM 6512 O O . THR A 1 821 ? 24.167 -23.640 -12.831 1.00 82.94 821 THR A O 1
ATOM 6515 N N . ARG A 1 822 ? 24.555 -21.781 -11.642 1.00 88.50 822 ARG A N 1
ATOM 6516 C CA . ARG A 1 822 ? 25.660 -22.356 -10.864 1.00 88.50 822 ARG A CA 1
ATOM 6517 C C . ARG A 1 822 ? 25.122 -23.421 -9.907 1.00 88.50 822 ARG A C 1
ATOM 6519 O O . ARG A 1 822 ? 24.220 -23.131 -9.123 1.00 88.50 822 ARG A O 1
ATOM 6526 N N . LEU A 1 823 ? 25.720 -24.609 -9.929 1.00 91.31 823 LEU A N 1
ATOM 6527 C CA . LEU A 1 823 ? 25.432 -25.675 -8.971 1.00 91.31 823 LEU A CA 1
ATOM 6528 C C . LEU A 1 823 ? 26.446 -25.648 -7.823 1.00 91.31 823 LEU A C 1
ATOM 6530 O O . LEU A 1 823 ? 27.634 -25.414 -8.057 1.00 91.31 823 LEU A O 1
ATOM 6534 N N . ILE A 1 824 ? 25.984 -25.874 -6.594 1.00 92.44 824 ILE A N 1
ATOM 6535 C CA . ILE A 1 824 ? 26.827 -25.929 -5.395 1.00 92.44 824 ILE A CA 1
ATOM 6536 C C . ILE A 1 824 ? 26.483 -27.146 -4.535 1.00 92.44 824 ILE A C 1
ATOM 6538 O O . ILE A 1 824 ? 25.348 -27.617 -4.530 1.00 92.44 824 ILE A O 1
ATOM 6542 N N . ASN A 1 825 ? 27.474 -27.635 -3.793 1.00 91.62 825 ASN A N 1
ATOM 6543 C CA . ASN A 1 825 ? 27.290 -28.704 -2.816 1.00 91.62 825 ASN A CA 1
ATOM 6544 C C . ASN A 1 825 ? 26.960 -28.103 -1.450 1.00 91.62 825 ASN A C 1
ATOM 6546 O O . ASN A 1 825 ? 27.597 -27.133 -1.036 1.00 91.62 825 ASN A O 1
ATOM 6550 N N . ILE A 1 826 ? 25.992 -28.696 -0.757 1.00 89.75 826 ILE A N 1
ATOM 6551 C CA . ILE A 1 826 ? 25.649 -28.368 0.628 1.00 89.75 826 ILE A CA 1
ATOM 6552 C C . ILE A 1 826 ? 25.516 -29.653 1.445 1.00 89.75 826 ILE A C 1
ATOM 6554 O O . ILE A 1 826 ? 25.114 -30.694 0.920 1.00 89.75 826 ILE A O 1
ATOM 6558 N N . ASP A 1 827 ? 25.843 -29.579 2.732 1.00 84.56 827 ASP A N 1
ATOM 6559 C CA . ASP A 1 827 ? 25.797 -30.737 3.623 1.00 84.56 827 ASP A CA 1
ATOM 6560 C C . ASP A 1 827 ? 24.387 -31.340 3.704 1.00 84.56 827 ASP A C 1
ATOM 6562 O O . ASP A 1 827 ? 23.390 -30.630 3.854 1.00 84.56 827 ASP A O 1
ATOM 6566 N N . GLY A 1 828 ? 24.311 -32.671 3.641 1.00 83.69 828 GLY A N 1
ATOM 6567 C CA . GLY A 1 828 ? 23.054 -33.426 3.684 1.00 83.69 828 GLY A CA 1
ATOM 6568 C C . GLY A 1 828 ? 22.460 -33.771 2.315 1.00 83.69 828 GLY A C 1
ATOM 6569 O O . GLY A 1 828 ? 21.480 -34.511 2.269 1.00 83.69 828 GLY A O 1
ATOM 6570 N N . TYR A 1 829 ? 23.065 -33.309 1.216 1.00 88.06 829 TYR A N 1
ATOM 6571 C CA . TYR A 1 829 ? 22.665 -33.651 -0.152 1.00 88.06 829 TYR A CA 1
ATOM 6572 C C . TYR A 1 829 ? 23.830 -34.296 -0.905 1.00 88.06 829 TYR A C 1
ATOM 6574 O O . TYR A 1 829 ? 24.960 -33.820 -0.845 1.00 88.06 829 TYR A O 1
ATOM 6582 N N . SER A 1 830 ? 23.561 -35.404 -1.599 1.00 82.50 830 SER A N 1
ATOM 6583 C CA . SER A 1 830 ? 24.585 -36.160 -2.335 1.00 82.50 830 SER A CA 1
ATOM 6584 C C . SER A 1 830 ? 24.922 -35.563 -3.701 1.00 82.50 830 SER A C 1
ATOM 6586 O O . SER A 1 830 ? 26.013 -35.798 -4.207 1.00 82.50 830 SER A O 1
ATOM 6588 N N . GLU A 1 831 ? 23.993 -34.809 -4.292 1.00 88.31 831 GLU A N 1
ATOM 6589 C CA . GLU A 1 831 ? 24.134 -34.200 -5.616 1.00 88.31 831 GLU A CA 1
ATOM 6590 C C . GLU A 1 831 ? 24.193 -32.665 -5.515 1.00 88.31 831 GLU A C 1
ATOM 6592 O O . GLU A 1 831 ? 23.507 -32.088 -4.661 1.00 88.31 831 GLU A O 1
ATOM 6597 N N . PRO A 1 832 ? 24.958 -31.986 -6.394 1.00 91.50 832 PRO A N 1
ATOM 6598 C CA . PRO A 1 832 ? 24.994 -30.529 -6.454 1.00 91.50 832 PRO A CA 1
ATOM 6599 C C . PRO A 1 832 ? 23.616 -29.936 -6.761 1.00 91.50 832 PRO A C 1
ATOM 6601 O O . PRO A 1 832 ? 22.928 -30.366 -7.688 1.00 91.50 832 PRO A O 1
ATOM 6604 N N . LEU A 1 833 ? 23.237 -28.891 -6.029 1.00 94.12 833 LEU A N 1
ATOM 6605 C CA . LEU A 1 833 ? 21.949 -28.216 -6.182 1.00 94.12 833 LEU A CA 1
ATOM 6606 C C . LEU A 1 833 ? 22.107 -26.857 -6.874 1.00 94.12 833 LEU A C 1
ATOM 6608 O O . LEU A 1 833 ? 23.149 -26.214 -6.716 1.00 94.12 833 LEU A O 1
ATOM 6612 N N . PRO A 1 834 ? 21.074 -26.365 -7.587 1.00 94.75 834 PRO A N 1
ATOM 6613 C CA . PRO A 1 834 ? 21.013 -24.973 -8.022 1.00 94.75 834 PRO A CA 1
ATOM 6614 C C . PRO A 1 834 ? 21.314 -24.015 -6.868 1.00 94.75 834 PRO A C 1
ATOM 6616 O O . PRO A 1 834 ? 20.772 -24.175 -5.775 1.00 94.75 834 PRO A O 1
ATOM 6619 N N . VAL A 1 835 ? 22.173 -23.018 -7.102 1.00 93.38 835 VAL A N 1
ATOM 6620 C CA . VAL A 1 835 ? 22.643 -22.109 -6.043 1.00 93.38 835 VAL A CA 1
ATOM 6621 C C . VAL A 1 835 ? 21.501 -21.452 -5.274 1.00 93.38 835 VAL A C 1
ATOM 6623 O O . VAL A 1 835 ? 21.562 -21.395 -4.051 1.00 93.38 835 VAL A O 1
ATOM 6626 N N . GLU A 1 836 ? 20.436 -21.030 -5.955 1.00 94.56 836 GLU A N 1
ATOM 6627 C CA . GLU A 1 836 ? 19.280 -20.420 -5.297 1.00 94.56 836 GLU A CA 1
ATOM 6628 C C . GLU A 1 836 ? 18.575 -21.402 -4.351 1.00 94.56 836 GLU A C 1
ATOM 6630 O O . GLU A 1 836 ? 18.295 -21.058 -3.206 1.00 94.56 836 GLU A O 1
ATOM 6635 N N . VAL A 1 837 ? 18.365 -22.648 -4.791 1.00 95.56 837 VAL A N 1
ATOM 6636 C CA . VAL A 1 837 ? 17.769 -23.719 -3.977 1.00 95.56 837 VAL A CA 1
ATOM 6637 C C . VAL A 1 837 ? 18.630 -23.998 -2.749 1.00 95.56 837 VAL A C 1
ATOM 6639 O O . VAL A 1 837 ? 18.131 -23.994 -1.626 1.00 95.56 837 VAL A O 1
ATOM 6642 N N . ALA A 1 838 ? 19.933 -24.203 -2.947 1.00 96.06 838 ALA A N 1
ATOM 6643 C CA . ALA A 1 838 ? 20.865 -24.512 -1.870 1.00 96.06 838 ALA A CA 1
ATOM 6644 C C . ALA A 1 838 ? 20.939 -23.399 -0.815 1.00 96.06 838 ALA A C 1
ATOM 6646 O O . ALA A 1 838 ? 20.871 -23.671 0.384 1.00 96.06 838 ALA A O 1
ATOM 6647 N N . LEU A 1 839 ? 21.049 -22.140 -1.246 1.00 96.75 839 LEU A N 1
ATOM 6648 C CA . LEU A 1 839 ? 21.118 -21.003 -0.330 1.00 96.75 839 LEU A CA 1
ATOM 6649 C C . LEU A 1 839 ? 19.792 -20.766 0.386 1.00 96.75 839 LEU A C 1
ATOM 6651 O O . LEU A 1 839 ? 19.805 -20.454 1.571 1.00 96.75 839 LEU A O 1
ATOM 6655 N N . GLN A 1 840 ? 18.660 -20.970 -0.285 1.00 96.19 840 GLN A N 1
ATOM 6656 C CA . GLN A 1 840 ? 17.347 -20.875 0.339 1.00 96.19 840 GLN A CA 1
ATOM 6657 C C . GLN A 1 840 ? 17.148 -21.969 1.409 1.00 96.19 840 GLN A C 1
ATOM 6659 O O . GLN A 1 840 ? 16.642 -21.676 2.492 1.00 96.19 840 GLN A O 1
ATOM 6664 N N . ILE A 1 841 ? 17.615 -23.204 1.168 1.00 95.50 841 ILE A N 1
ATOM 6665 C CA . ILE A 1 841 ? 17.628 -24.284 2.177 1.00 95.50 841 ILE A CA 1
ATOM 6666 C C . ILE A 1 841 ? 18.443 -23.867 3.405 1.00 95.50 841 ILE A C 1
ATOM 6668 O O . ILE A 1 841 ? 17.972 -24.010 4.534 1.00 95.50 841 ILE A O 1
ATOM 6672 N N . LEU A 1 842 ? 19.652 -23.336 3.200 1.00 95.31 842 LEU A N 1
ATOM 6673 C CA . LEU A 1 842 ? 20.498 -22.855 4.293 1.00 95.31 842 LEU A CA 1
ATOM 6674 C C . LEU A 1 842 ? 19.835 -21.689 5.038 1.00 95.31 842 LEU A C 1
ATOM 6676 O O . LEU A 1 842 ? 19.736 -21.722 6.263 1.00 95.31 842 LEU A O 1
ATOM 6680 N N . ALA A 1 843 ? 19.291 -20.710 4.312 1.00 95.00 843 ALA A N 1
ATOM 6681 C CA . ALA A 1 843 ? 18.603 -19.555 4.876 1.00 95.00 843 ALA A CA 1
ATOM 6682 C C . ALA A 1 843 ? 17.325 -19.932 5.639 1.00 95.00 843 ALA A C 1
ATOM 6684 O O . ALA A 1 843 ? 16.956 -19.215 6.564 1.00 95.00 843 ALA A O 1
ATOM 6685 N N . ASN A 1 844 ? 16.668 -21.051 5.316 1.00 94.38 844 ASN A N 1
ATOM 6686 C CA . ASN A 1 844 ? 15.515 -21.581 6.053 1.00 94.38 844 ASN A CA 1
ATOM 6687 C C . ASN A 1 844 ? 15.881 -22.656 7.098 1.00 94.38 844 ASN A C 1
ATOM 6689 O O . ASN A 1 844 ? 14.985 -23.236 7.712 1.00 94.38 844 ASN A O 1
ATOM 6693 N N . ARG A 1 845 ? 17.172 -22.926 7.338 1.00 86.88 845 ARG A N 1
ATOM 6694 C CA . ARG A 1 845 ? 17.624 -23.919 8.325 1.00 86.88 845 ARG A CA 1
ATOM 6695 C C . ARG A 1 845 ? 17.367 -23.441 9.760 1.00 86.88 845 ARG A C 1
ATOM 6697 O O . ARG A 1 845 ? 17.697 -22.316 10.123 1.00 86.88 845 ARG A O 1
ATOM 6704 N N . GLY A 1 846 ? 16.860 -24.326 10.617 1.00 81.94 846 GLY A N 1
ATOM 6705 C CA . GLY A 1 846 ? 16.580 -24.026 12.028 1.00 81.94 846 GLY A CA 1
ATOM 6706 C C . GLY A 1 846 ? 15.168 -23.474 12.255 1.00 81.94 846 GLY A C 1
ATOM 6707 O O . GLY A 1 846 ? 14.248 -23.797 11.508 1.00 81.94 846 GLY A O 1
ATOM 6708 N N . ARG A 1 847 ? 14.973 -22.670 13.312 1.00 78.25 847 ARG A N 1
ATOM 6709 C CA . ARG A 1 847 ? 13.660 -22.079 13.637 1.00 78.25 847 ARG A CA 1
ATOM 6710 C C . ARG A 1 847 ? 13.193 -21.175 12.490 1.00 78.25 847 ARG A C 1
ATOM 6712 O O . ARG A 1 847 ? 13.972 -20.358 11.998 1.00 78.25 847 ARG A O 1
ATOM 6719 N N . ARG A 1 848 ? 11.928 -21.304 12.078 1.00 80.69 848 ARG A N 1
ATOM 6720 C CA . ARG A 1 848 ? 11.326 -20.424 11.064 1.00 80.69 848 ARG A CA 1
ATOM 6721 C C . ARG A 1 848 ? 11.435 -18.966 11.517 1.00 80.69 848 ARG A C 1
ATOM 6723 O O . ARG A 1 848 ? 11.139 -18.657 12.667 1.00 80.69 848 ARG A O 1
ATOM 6730 N N . VAL A 1 849 ? 11.857 -18.106 10.598 1.00 77.19 849 VAL A N 1
ATOM 6731 C CA . VAL A 1 849 ? 12.000 -16.659 10.795 1.00 77.19 849 VAL A CA 1
ATOM 6732 C C . VAL A 1 849 ? 11.041 -15.976 9.832 1.00 77.19 849 VAL A C 1
ATOM 6734 O O . VAL A 1 849 ? 10.995 -16.357 8.663 1.00 77.19 849 VAL A O 1
ATOM 6737 N N . GLN A 1 850 ? 10.231 -15.036 10.321 1.00 82.94 850 GLN A N 1
ATOM 6738 C CA . GLN A 1 850 ? 9.162 -14.448 9.514 1.00 82.94 850 GLN A CA 1
ATOM 6739 C C . GLN A 1 850 ? 9.714 -13.568 8.391 1.00 82.94 850 GLN A C 1
ATOM 6741 O O . GLN A 1 850 ? 9.098 -13.503 7.334 1.00 82.94 850 GLN A O 1
ATOM 6746 N N . GLU A 1 851 ? 10.892 -12.979 8.573 1.00 92.62 851 GLU A N 1
ATOM 6747 C CA . GLU A 1 851 ? 11.501 -12.013 7.664 1.00 92.62 851 GLU A CA 1
ATOM 6748 C C . GLU A 1 851 ? 12.240 -12.645 6.475 1.00 92.62 851 GLU A C 1
ATOM 6750 O O . GLU A 1 851 ? 12.753 -11.934 5.614 1.00 92.62 851 GLU A O 1
ATOM 6755 N N . ILE A 1 852 ? 12.294 -13.978 6.387 1.00 94.81 852 ILE A N 1
ATOM 6756 C CA . ILE A 1 852 ? 12.881 -14.713 5.258 1.00 94.81 852 ILE A CA 1
ATOM 6757 C C . ILE A 1 852 ? 11.791 -15.574 4.629 1.00 94.81 852 ILE A C 1
ATOM 6759 O O . ILE A 1 852 ? 11.121 -16.332 5.331 1.00 94.81 852 ILE A O 1
ATOM 6763 N N . ILE A 1 853 ? 11.628 -15.485 3.306 1.00 95.69 853 ILE A N 1
ATOM 6764 C CA . ILE A 1 853 ? 10.640 -16.293 2.589 1.00 95.69 853 ILE A CA 1
ATOM 6765 C C . ILE A 1 853 ? 10.906 -17.787 2.800 1.00 95.69 853 ILE A C 1
ATOM 6767 O O . ILE A 1 853 ? 12.047 -18.244 2.745 1.00 95.69 853 ILE A O 1
ATOM 6771 N N . GLN A 1 854 ? 9.864 -18.561 3.070 1.00 94.19 854 GLN A N 1
ATOM 6772 C CA . GLN A 1 854 ? 9.985 -19.998 3.296 1.00 94.19 854 GLN A CA 1
ATOM 6773 C C . GLN A 1 854 ? 9.974 -20.787 1.978 1.00 94.19 854 GLN A C 1
ATOM 6775 O O . GLN A 1 854 ? 9.021 -20.693 1.204 1.00 94.19 854 GLN A O 1
ATOM 6780 N N . LEU A 1 855 ? 10.978 -21.644 1.778 1.00 95.06 855 LEU A N 1
ATOM 6781 C CA . LEU A 1 855 ? 10.944 -22.732 0.801 1.00 95.06 855 LEU A CA 1
ATOM 6782 C C . LEU A 1 855 ? 10.133 -23.905 1.346 1.00 95.06 855 LEU A C 1
ATOM 6784 O O . LEU A 1 855 ? 10.397 -24.400 2.444 1.00 95.06 855 LEU A O 1
ATOM 6788 N N . LEU A 1 856 ? 9.134 -24.323 0.575 1.00 92.25 856 LEU A N 1
ATOM 6789 C CA . LEU A 1 856 ? 8.187 -25.374 0.937 1.00 92.25 856 LEU A CA 1
ATOM 6790 C C . LEU A 1 856 ? 8.456 -26.675 0.179 1.00 92.25 856 LEU A C 1
ATOM 6792 O O . LEU A 1 856 ? 8.343 -27.748 0.763 1.00 92.25 856 LEU A O 1
ATOM 6796 N N . ASP A 1 857 ? 8.789 -26.581 -1.108 1.00 91.38 857 ASP A N 1
ATOM 6797 C CA . ASP A 1 857 ? 9.116 -27.719 -1.974 1.00 91.38 857 ASP A CA 1
ATOM 6798 C C . ASP A 1 857 ? 10.021 -27.241 -3.121 1.00 91.38 857 ASP A C 1
ATOM 6800 O O . ASP A 1 857 ? 10.059 -26.050 -3.431 1.00 91.38 857 ASP A O 1
ATOM 6804 N N . TRP A 1 858 ? 10.762 -28.141 -3.754 1.00 92.75 858 TRP A N 1
ATOM 6805 C CA . TRP A 1 858 ? 11.566 -27.850 -4.941 1.00 92.75 858 TRP A CA 1
ATOM 6806 C C . TRP A 1 858 ? 11.925 -29.143 -5.665 1.00 92.75 858 TRP A C 1
ATOM 6808 O O . TRP A 1 858 ? 12.057 -30.196 -5.042 1.00 92.75 858 TRP A O 1
ATOM 6818 N N . GLN A 1 859 ? 12.119 -29.069 -6.981 1.00 89.69 859 GLN A N 1
ATOM 6819 C CA . GLN A 1 859 ? 12.620 -30.200 -7.767 1.00 89.69 859 GLN A CA 1
ATOM 6820 C C . GLN A 1 859 ? 13.497 -29.714 -8.914 1.00 89.69 859 GLN A C 1
ATOM 6822 O O . GLN A 1 859 ? 13.336 -28.602 -9.423 1.00 89.69 859 GLN A O 1
ATOM 6827 N N . VAL A 1 860 ? 14.428 -30.574 -9.317 1.00 86.94 860 VAL A N 1
ATOM 6828 C CA . VAL A 1 860 ? 15.316 -30.356 -10.457 1.00 86.94 860 VAL A CA 1
ATOM 6829 C C . VAL A 1 860 ? 14.917 -31.319 -11.566 1.00 86.94 860 VAL A C 1
ATOM 6831 O O . VAL A 1 860 ? 14.912 -32.531 -11.376 1.00 86.94 860 VAL A O 1
ATOM 6834 N N . GLU A 1 861 ? 14.609 -30.759 -12.728 1.00 85.06 861 GLU A N 1
ATOM 6835 C CA . GLU A 1 861 ? 14.295 -31.466 -13.963 1.00 85.06 861 GLU A CA 1
ATOM 6836 C C . GLU A 1 861 ? 15.454 -31.297 -14.968 1.00 85.06 861 GLU A C 1
ATOM 6838 O O . GLU A 1 861 ? 16.297 -30.407 -14.816 1.00 85.06 861 GLU A O 1
ATOM 6843 N N . PRO A 1 862 ? 15.530 -32.103 -16.046 1.00 82.06 862 PRO A N 1
ATOM 6844 C CA . PRO A 1 862 ? 16.675 -32.085 -16.961 1.00 82.06 862 PRO A CA 1
ATOM 6845 C C . PRO A 1 862 ? 17.007 -30.731 -17.612 1.00 82.06 862 PRO A C 1
ATOM 6847 O O . PRO A 1 862 ? 18.128 -30.550 -18.078 1.00 82.06 862 PRO A O 1
ATOM 6850 N N . ASN A 1 863 ? 16.046 -29.804 -17.702 1.00 81.62 863 ASN A N 1
ATOM 6851 C CA . ASN A 1 863 ? 16.224 -28.506 -18.369 1.00 81.62 863 ASN A CA 1
ATOM 6852 C C . ASN A 1 863 ? 15.907 -27.292 -17.483 1.00 81.62 863 ASN A C 1
ATOM 6854 O O . ASN A 1 863 ? 16.238 -26.166 -17.854 1.00 81.62 863 ASN A O 1
ATOM 6858 N N . TYR A 1 864 ? 15.255 -27.497 -16.346 1.00 85.75 864 TYR A N 1
ATOM 6859 C CA . TYR A 1 864 ? 14.812 -26.437 -15.451 1.00 85.75 864 TYR A CA 1
ATOM 6860 C C . TYR A 1 864 ? 14.730 -26.982 -14.031 1.00 85.75 864 TYR A C 1
ATOM 6862 O O . TYR A 1 864 ? 14.704 -28.186 -13.820 1.00 85.75 864 TYR A O 1
ATOM 6870 N N . TYR A 1 865 ? 14.658 -26.105 -13.050 1.00 90.25 865 TYR A N 1
ATOM 6871 C CA . TYR A 1 865 ? 14.246 -26.462 -11.702 1.00 90.25 865 TYR A CA 1
ATOM 6872 C C . TYR A 1 865 ? 13.088 -25.562 -11.300 1.00 90.25 865 TYR A C 1
ATOM 6874 O O . TYR A 1 865 ? 12.917 -24.471 -11.854 1.00 90.25 865 TYR A O 1
ATOM 6882 N N . PHE A 1 866 ? 12.275 -26.029 -10.360 1.00 91.25 866 PHE A N 1
ATOM 6883 C CA . PHE A 1 866 ? 11.237 -25.203 -9.769 1.00 91.25 866 PHE A CA 1
ATOM 6884 C C . PHE A 1 866 ? 11.341 -25.176 -8.251 1.00 91.25 866 PHE A C 1
ATOM 6886 O O . PHE A 1 866 ? 11.815 -26.122 -7.622 1.00 91.25 866 PHE A O 1
ATOM 6893 N N . MET A 1 867 ? 10.875 -24.075 -7.674 1.00 93.88 867 MET A N 1
ATOM 6894 C CA . MET A 1 867 ? 10.814 -23.828 -6.240 1.00 93.88 867 MET A CA 1
ATOM 6895 C C . MET A 1 867 ? 9.390 -23.425 -5.878 1.00 93.88 867 MET A C 1
ATOM 6897 O O . MET A 1 867 ? 8.811 -22.549 -6.516 1.00 93.88 867 MET A O 1
ATOM 6901 N N . VAL A 1 868 ? 8.830 -24.053 -4.852 1.00 93.31 868 VAL A N 1
ATOM 6902 C CA . VAL A 1 868 ? 7.552 -23.694 -4.242 1.00 93.31 868 VAL A CA 1
ATOM 6903 C C . VAL A 1 868 ? 7.849 -22.921 -2.965 1.00 93.31 868 VAL A C 1
ATOM 6905 O O . VAL A 1 868 ? 8.366 -23.470 -1.994 1.00 93.31 868 VAL A O 1
ATOM 6908 N N . LEU A 1 869 ? 7.524 -21.638 -2.978 1.00 94.75 869 LEU A N 1
ATOM 6909 C CA . LEU A 1 869 ? 7.754 -20.686 -1.900 1.00 94.75 869 LEU A CA 1
ATOM 6910 C C . LEU A 1 869 ? 6.430 -20.345 -1.213 1.00 94.75 869 LEU A C 1
ATOM 6912 O O . LEU A 1 869 ? 5.365 -20.395 -1.835 1.00 94.75 869 LEU A O 1
ATOM 6916 N N . GLU A 1 870 ? 6.475 -19.966 0.062 1.00 92.38 870 GLU A N 1
ATOM 6917 C CA . GLU A 1 870 ? 5.309 -19.360 0.710 1.00 92.38 870 GLU A CA 1
ATOM 6918 C C . GLU A 1 870 ? 4.883 -18.083 -0.030 1.00 92.38 870 GLU A C 1
ATOM 6920 O O . GLU A 1 870 ? 5.714 -17.365 -0.590 1.00 92.38 870 GLU A O 1
ATOM 6925 N N . ARG A 1 871 ? 3.583 -17.776 -0.025 1.00 92.19 871 ARG A N 1
ATOM 6926 C CA . ARG A 1 871 ? 3.069 -16.532 -0.600 1.00 92.19 871 ARG A CA 1
ATOM 6927 C C . ARG A 1 871 ? 2.280 -15.748 0.452 1.00 92.19 871 ARG A C 1
ATOM 6929 O O . ARG A 1 871 ? 1.112 -16.069 0.678 1.00 92.19 871 ARG A O 1
ATOM 6936 N N . PRO A 1 872 ? 2.890 -14.738 1.099 1.00 86.88 872 PRO A N 1
ATOM 6937 C CA . PRO A 1 872 ? 2.178 -13.892 2.054 1.00 86.88 872 PRO A CA 1
ATOM 6938 C C . PRO A 1 872 ? 1.044 -13.134 1.349 1.00 86.88 872 PRO A C 1
ATOM 6940 O O . PRO A 1 872 ? 1.195 -12.726 0.201 1.00 86.88 872 PRO A O 1
ATOM 6943 N N . MET A 1 873 ? -0.098 -12.941 2.014 1.00 80.88 873 MET A N 1
ATOM 6944 C CA . MET A 1 873 ? -1.181 -12.095 1.506 1.00 80.88 873 MET A CA 1
ATOM 6945 C C . MET A 1 873 ? -1.849 -11.313 2.650 1.00 80.88 873 MET A C 1
ATOM 6947 O O . MET A 1 873 ? -2.199 -11.937 3.650 1.00 80.88 873 MET A O 1
ATOM 6951 N N . PRO A 1 874 ? -2.106 -10.001 2.489 1.00 86.19 874 PRO A N 1
ATOM 6952 C CA . PRO A 1 874 ? -1.714 -9.165 1.351 1.00 86.19 874 PRO A CA 1
ATOM 6953 C C . PRO A 1 874 ? -0.196 -8.901 1.327 1.00 86.19 874 PRO A C 1
ATOM 6955 O O . PRO A 1 874 ? 0.440 -8.770 2.364 1.00 86.19 874 PRO A O 1
ATOM 6958 N N . CYS A 1 875 ? 0.400 -8.827 0.134 1.00 85.25 875 CYS A N 1
ATOM 6959 C CA . CYS A 1 875 ? 1.805 -8.445 -0.028 1.00 85.25 875 CYS A CA 1
ATOM 6960 C C . CYS A 1 875 ? 2.041 -7.713 -1.354 1.00 85.25 875 CYS A C 1
ATOM 6962 O O . CYS A 1 875 ? 1.352 -7.963 -2.347 1.00 85.25 875 CYS A O 1
ATOM 6964 N N . GLN A 1 876 ? 3.063 -6.866 -1.391 1.00 91.12 876 GLN A N 1
ATOM 6965 C CA . GLN A 1 876 ? 3.638 -6.282 -2.607 1.00 91.12 876 GLN A CA 1
ATOM 6966 C C . GLN A 1 876 ? 5.150 -6.099 -2.429 1.00 91.12 876 GLN A C 1
ATOM 6968 O O . GLN A 1 876 ? 5.648 -6.277 -1.322 1.00 91.12 876 GLN A O 1
ATOM 6973 N N . SER A 1 877 ? 5.898 -5.763 -3.484 1.00 92.50 877 SER A N 1
ATOM 6974 C CA . SER A 1 877 ? 7.317 -5.422 -3.311 1.00 92.50 877 SER A CA 1
ATOM 6975 C C . SER A 1 877 ? 7.462 -4.120 -2.511 1.00 92.50 877 SER A C 1
ATOM 6977 O O . SER A 1 877 ? 6.606 -3.235 -2.588 1.00 92.50 877 SER A O 1
ATOM 6979 N N . LEU A 1 878 ? 8.547 -3.971 -1.752 1.00 93.12 878 LEU A N 1
ATOM 6980 C CA . LEU A 1 878 ? 8.845 -2.740 -1.025 1.00 93.12 878 LEU A CA 1
ATOM 6981 C C . LEU A 1 878 ? 9.046 -1.576 -2.003 1.00 93.12 878 LEU A C 1
ATOM 6983 O O . LEU A 1 878 ? 8.642 -0.452 -1.713 1.00 93.12 878 LEU A O 1
ATOM 6987 N N . TYR A 1 879 ? 9.575 -1.860 -3.195 1.00 92.50 879 TYR A N 1
ATOM 6988 C CA . TYR A 1 879 ? 9.590 -0.916 -4.310 1.00 92.50 879 TYR A CA 1
ATOM 6989 C C . TYR A 1 879 ? 8.182 -0.394 -4.644 1.00 92.50 879 TYR A C 1
ATOM 6991 O O . TYR A 1 879 ? 7.968 0.819 -4.671 1.00 92.50 879 TYR A O 1
ATOM 6999 N N . ASP A 1 880 ? 7.210 -1.286 -4.864 1.00 90.25 880 ASP A N 1
ATOM 7000 C CA . ASP A 1 880 ? 5.832 -0.901 -5.193 1.00 90.25 880 ASP A CA 1
ATOM 7001 C C . ASP A 1 880 ? 5.143 -0.176 -4.033 1.00 90.25 880 ASP A C 1
ATOM 7003 O O . ASP A 1 880 ? 4.420 0.795 -4.264 1.00 90.25 880 ASP A O 1
ATOM 7007 N N . TYR A 1 881 ? 5.416 -0.590 -2.792 1.00 89.38 881 TYR A N 1
ATOM 7008 C CA . TYR A 1 881 ? 4.930 0.095 -1.596 1.00 89.38 881 TYR A CA 1
ATOM 7009 C C . TYR A 1 881 ? 5.427 1.539 -1.539 1.00 89.38 881 TYR A C 1
ATOM 7011 O O . TYR A 1 881 ? 4.616 2.460 -1.507 1.00 89.38 881 TYR A O 1
ATOM 7019 N N . LEU A 1 882 ? 6.739 1.767 -1.622 1.00 87.19 882 LEU A N 1
ATOM 7020 C CA . LEU A 1 882 ? 7.320 3.112 -1.563 1.00 87.19 882 LEU A CA 1
ATOM 7021 C C . LEU A 1 882 ? 6.946 3.980 -2.767 1.00 87.19 882 LEU A C 1
ATOM 7023 O O . LEU A 1 882 ? 6.779 5.196 -2.632 1.00 87.19 882 LEU A O 1
ATOM 7027 N N . ARG A 1 883 ? 6.727 3.368 -3.935 1.00 84.44 883 ARG A N 1
ATOM 7028 C CA . ARG A 1 883 ? 6.241 4.061 -5.132 1.00 84.44 883 ARG A CA 1
ATOM 7029 C C . ARG A 1 883 ? 4.897 4.755 -4.892 1.00 84.44 883 ARG A C 1
ATOM 7031 O O . ARG A 1 883 ? 4.664 5.824 -5.463 1.00 84.44 883 ARG A O 1
ATOM 7038 N N . CYS A 1 884 ? 4.027 4.202 -4.043 1.00 77.44 884 CYS A N 1
ATOM 7039 C CA . CYS A 1 884 ? 2.769 4.846 -3.654 1.00 77.44 884 CYS A CA 1
ATOM 7040 C C . CYS A 1 884 ? 2.981 6.143 -2.852 1.00 77.44 884 CYS A C 1
ATOM 7042 O O . CYS A 1 884 ? 2.175 7.064 -2.984 1.00 77.44 884 CYS A O 1
ATOM 7044 N N . TYR A 1 885 ? 4.080 6.249 -2.098 1.00 69.69 885 TYR A N 1
ATOM 7045 C CA . TYR A 1 885 ? 4.413 7.405 -1.254 1.00 69.69 885 TYR A CA 1
ATOM 7046 C C . TYR A 1 885 ? 5.247 8.477 -1.969 1.00 69.69 885 TYR A C 1
ATOM 7048 O O . TYR A 1 885 ? 5.578 9.490 -1.362 1.00 69.69 885 TYR A O 1
ATOM 7056 N N . LYS A 1 886 ? 5.590 8.292 -3.255 1.00 55.66 886 LYS A N 1
ATOM 7057 C CA . LYS A 1 886 ? 6.352 9.260 -4.079 1.00 55.66 886 LYS A CA 1
ATOM 7058 C C . LYS A 1 886 ? 7.645 9.788 -3.420 1.00 55.66 886 LYS A C 1
ATOM 7060 O O . LYS A 1 886 ? 8.061 10.905 -3.713 1.00 55.66 886 LYS A O 1
ATOM 7065 N N . GLY A 1 887 ? 8.277 8.993 -2.554 1.00 52.56 887 GLY A N 1
ATOM 7066 C CA . GLY A 1 887 ? 9.523 9.357 -1.871 1.00 52.56 887 GLY A CA 1
ATOM 7067 C C . GLY A 1 887 ? 9.373 10.202 -0.601 1.00 52.56 887 GLY A C 1
ATOM 7068 O O . GLY A 1 887 ? 10.378 10.684 -0.096 1.00 52.56 887 GLY A O 1
ATOM 7069 N N . THR A 1 888 ? 8.161 10.377 -0.065 1.00 60.22 888 THR A N 1
ATOM 7070 C CA . THR A 1 888 ? 7.937 10.969 1.266 1.00 60.22 888 THR A CA 1
ATOM 7071 C C . THR A 1 888 ? 7.422 9.895 2.214 1.00 60.22 888 THR A C 1
ATOM 7073 O O . THR A 1 888 ? 6.213 9.705 2.347 1.00 60.22 888 THR A O 1
ATOM 7076 N N . ILE A 1 889 ? 8.347 9.156 2.822 1.00 79.62 889 ILE A N 1
ATOM 7077 C CA . ILE A 1 889 ? 8.054 8.210 3.897 1.00 79.62 889 ILE A CA 1
ATOM 7078 C C . ILE A 1 889 ? 8.690 8.721 5.186 1.00 79.62 889 ILE A C 1
ATOM 7080 O O . ILE A 1 889 ? 9.811 9.228 5.177 1.00 79.62 889 ILE A O 1
ATOM 7084 N N . GLU A 1 890 ? 7.951 8.631 6.284 1.00 81.31 890 GLU A N 1
ATOM 7085 C CA . GLU A 1 890 ? 8.436 9.066 7.589 1.00 81.31 890 GLU A CA 1
ATOM 7086 C C . GLU A 1 890 ? 9.560 8.151 8.077 1.00 81.31 890 GLU A C 1
ATOM 7088 O O . GLU A 1 890 ? 9.516 6.929 7.892 1.00 81.31 890 GLU A O 1
ATOM 7093 N N . GLU A 1 891 ? 10.557 8.751 8.729 1.00 84.56 891 GLU A N 1
ATOM 7094 C CA . GLU A 1 891 ? 11.719 8.046 9.271 1.00 84.56 891 GLU A CA 1
ATOM 7095 C C . GLU A 1 891 ? 11.305 6.866 10.161 1.00 84.56 891 GLU A C 1
ATOM 7097 O O . GLU A 1 891 ? 11.907 5.799 10.079 1.00 84.56 891 GLU A O 1
ATOM 7102 N N . ASP A 1 892 ? 10.239 7.019 10.948 1.00 76.56 892 ASP A N 1
ATOM 7103 C CA . ASP A 1 892 ? 9.737 5.991 11.862 1.00 76.56 892 ASP A CA 1
ATOM 7104 C C . ASP A 1 892 ? 9.266 4.729 11.128 1.00 76.56 892 ASP A C 1
ATOM 7106 O O . ASP A 1 892 ? 9.576 3.609 11.542 1.00 76.56 892 ASP A O 1
ATOM 7110 N N . VAL A 1 893 ? 8.576 4.892 9.995 1.00 80.31 893 VAL A N 1
ATOM 7111 C CA . VAL A 1 893 ? 8.138 3.764 9.159 1.00 80.31 893 VAL A CA 1
ATOM 7112 C C . VAL A 1 893 ? 9.356 3.083 8.534 1.00 80.31 893 VAL A C 1
ATOM 7114 O O . VAL A 1 893 ? 9.464 1.855 8.546 1.00 80.31 893 VAL A O 1
ATOM 7117 N N . VAL A 1 894 ? 10.320 3.870 8.046 1.00 90.25 894 VAL A N 1
ATOM 7118 C CA . VAL A 1 894 ? 11.573 3.339 7.490 1.00 90.25 894 VAL A CA 1
ATOM 7119 C C . VAL A 1 894 ? 12.389 2.605 8.551 1.00 90.25 894 VAL A C 1
ATOM 7121 O O . VAL A 1 894 ? 12.961 1.562 8.249 1.00 90.25 894 VAL A O 1
ATOM 7124 N N . ARG A 1 895 ? 12.404 3.086 9.797 1.00 86.00 895 ARG A N 1
ATOM 7125 C CA . ARG A 1 895 ? 13.076 2.449 10.937 1.00 86.00 895 ARG A CA 1
ATOM 7126 C C . ARG A 1 895 ? 12.471 1.081 11.261 1.00 86.00 895 ARG A C 1
ATOM 7128 O O . ARG A 1 895 ? 13.204 0.148 11.579 1.00 86.00 895 ARG A O 1
ATOM 7135 N N . VAL A 1 896 ? 11.151 0.921 11.151 1.00 79.81 896 VAL A N 1
ATOM 7136 C CA . VAL A 1 896 ? 10.483 -0.384 11.331 1.00 79.81 896 VAL A CA 1
ATOM 7137 C C . VAL A 1 896 ? 10.853 -1.366 10.213 1.00 79.81 896 VAL A C 1
ATOM 7139 O O . VAL A 1 896 ? 11.145 -2.529 10.492 1.00 79.81 896 VAL A O 1
ATOM 7142 N N . ILE A 1 897 ? 10.890 -0.897 8.963 1.00 87.50 897 ILE A N 1
ATOM 7143 C CA . ILE A 1 897 ? 11.250 -1.701 7.782 1.00 87.50 897 ILE A CA 1
ATOM 7144 C C . ILE A 1 897 ? 12.738 -2.091 7.844 1.00 87.50 897 ILE A C 1
ATOM 7146 O O . ILE A 1 897 ? 13.053 -3.270 7.991 1.00 87.50 897 ILE A O 1
ATOM 7150 N N . MET A 1 898 ? 13.634 -1.094 7.838 1.00 94.56 898 MET A N 1
ATOM 7151 C CA . MET A 1 898 ? 14.763 -0.992 8.771 1.00 94.56 898 MET A CA 1
ATOM 7152 C C . MET A 1 898 ? 15.245 -2.260 9.461 1.00 94.56 898 MET A C 1
ATOM 7154 O O . MET A 1 898 ? 16.074 -3.046 8.996 1.00 94.56 898 MET A O 1
ATOM 7158 N N . HIS A 1 899 ? 14.686 -2.374 10.656 1.00 85.94 899 HIS A N 1
ATOM 7159 C CA . HIS A 1 899 ? 14.976 -3.374 11.646 1.00 85.94 899 HIS A CA 1
ATOM 7160 C C . HIS A 1 899 ? 14.751 -4.799 11.120 1.00 85.94 899 HIS A C 1
ATOM 7162 O O . HIS A 1 899 ? 15.622 -5.654 11.272 1.00 85.94 899 HIS A O 1
ATOM 7168 N N . GLN A 1 900 ? 13.621 -5.045 10.447 1.00 91.38 900 GLN A N 1
ATOM 7169 C CA . GLN A 1 900 ? 13.282 -6.360 9.891 1.00 91.38 900 GLN A CA 1
ATOM 7170 C C . GLN A 1 900 ? 14.260 -6.783 8.785 1.00 91.38 900 GLN A C 1
ATOM 7172 O O . GLN A 1 900 ? 14.702 -7.931 8.745 1.00 91.38 900 GLN A O 1
ATOM 7177 N N . VAL A 1 901 ? 14.666 -5.849 7.917 1.00 96.38 901 VAL A N 1
ATOM 7178 C CA . VAL A 1 901 ? 15.626 -6.132 6.836 1.00 96.38 901 VAL A CA 1
ATOM 7179 C C . VAL A 1 901 ? 17.009 -6.476 7.396 1.00 96.38 901 VAL A C 1
ATOM 7181 O O . VAL A 1 901 ? 17.636 -7.435 6.940 1.00 96.38 901 VAL A O 1
ATOM 7184 N N . ILE A 1 902 ? 17.484 -5.734 8.402 1.00 94.31 902 ILE A N 1
ATOM 7185 C CA . ILE A 1 902 ? 18.759 -6.027 9.075 1.00 94.31 902 ILE A CA 1
ATOM 7186 C C . ILE A 1 902 ? 18.695 -7.394 9.758 1.00 94.31 902 ILE A C 1
ATOM 7188 O O . ILE A 1 902 ? 19.630 -8.188 9.634 1.00 94.31 902 ILE A O 1
ATOM 7192 N N . PHE A 1 903 ? 17.585 -7.697 10.433 1.00 86.69 903 PHE A N 1
ATOM 7193 C CA . PHE A 1 903 ? 17.376 -8.985 11.081 1.00 86.69 903 PHE A CA 1
ATOM 7194 C C . PHE A 1 903 ? 17.404 -10.150 10.078 1.00 86.69 903 PHE A C 1
ATOM 7196 O O . PHE A 1 903 ? 18.096 -11.146 10.316 1.00 86.69 903 PHE A O 1
ATOM 7203 N N . ALA A 1 904 ? 16.749 -10.007 8.920 1.00 93.44 904 ALA A N 1
ATOM 7204 C CA . ALA A 1 904 ? 16.800 -10.989 7.836 1.00 93.44 904 ALA A CA 1
ATOM 7205 C C . ALA A 1 904 ? 18.227 -11.182 7.296 1.00 93.44 904 ALA A C 1
ATOM 7207 O O . ALA A 1 904 ? 18.692 -12.316 7.161 1.00 93.44 904 ALA A O 1
ATOM 7208 N N . ALA A 1 905 ? 18.945 -10.084 7.031 1.00 96.31 905 ALA A N 1
ATOM 7209 C CA . ALA A 1 905 ? 20.314 -10.111 6.517 1.00 96.31 905 ALA A CA 1
ATOM 7210 C C . ALA A 1 905 ? 21.283 -10.791 7.498 1.00 96.31 905 ALA A C 1
ATOM 7212 O O . ALA A 1 905 ? 22.038 -11.682 7.108 1.00 96.31 905 ALA A O 1
ATOM 7213 N N . ARG A 1 906 ? 21.215 -10.426 8.785 1.00 92.56 906 ARG A N 1
ATOM 7214 C CA . ARG A 1 906 ? 22.013 -11.042 9.853 1.00 92.56 906 ARG A CA 1
ATOM 7215 C C . ARG A 1 906 ? 21.703 -12.528 9.992 1.00 92.56 906 ARG A C 1
ATOM 7217 O O . ARG A 1 906 ? 22.621 -13.337 10.076 1.00 92.56 906 ARG A O 1
ATOM 7224 N N . THR A 1 907 ? 20.424 -12.897 9.973 1.00 90.19 907 THR A N 1
ATOM 7225 C CA . THR A 1 907 ? 19.994 -14.299 10.043 1.00 90.19 907 THR A CA 1
ATOM 7226 C C . THR A 1 907 ? 20.531 -15.110 8.863 1.00 90.19 907 THR A C 1
ATOM 7228 O O . THR A 1 907 ? 20.989 -16.233 9.063 1.00 90.19 907 THR A O 1
ATOM 7231 N N . CYS A 1 908 ? 20.537 -14.549 7.650 1.00 94.81 908 CYS A N 1
ATOM 7232 C CA . CYS A 1 908 ? 21.161 -15.195 6.494 1.00 94.81 908 CYS A CA 1
ATOM 7233 C C . CYS A 1 908 ? 22.660 -15.432 6.728 1.00 94.81 908 CYS A C 1
ATOM 7235 O O . CYS A 1 908 ? 23.116 -16.563 6.562 1.00 94.81 908 CYS A O 1
ATOM 7237 N N . CYS A 1 909 ? 23.405 -14.418 7.184 1.00 93.56 909 CYS A N 1
ATOM 7238 C CA . CYS A 1 909 ? 24.838 -14.555 7.463 1.00 93.56 909 CYS A CA 1
ATOM 7239 C C . CYS A 1 909 ? 25.123 -15.613 8.539 1.00 93.56 909 CYS A C 1
ATOM 7241 O O . CYS A 1 909 ? 25.948 -16.496 8.319 1.00 93.56 909 CYS A O 1
ATOM 7243 N N . LEU A 1 910 ? 24.370 -15.608 9.647 1.00 91.12 910 LEU A N 1
ATOM 7244 C CA . LEU A 1 910 ? 24.466 -16.626 10.706 1.00 91.12 910 LEU A CA 1
ATOM 7245 C C . LEU A 1 910 ? 24.172 -18.045 10.197 1.00 91.12 910 LEU A C 1
ATOM 7247 O O . LEU A 1 910 ? 24.670 -19.025 10.746 1.00 91.12 910 LEU A O 1
ATOM 7251 N N . ARG A 1 911 ? 23.368 -18.163 9.138 1.00 93.19 911 ARG A N 1
ATOM 7252 C CA . ARG A 1 911 ? 23.058 -19.425 8.451 1.00 93.19 911 ARG A CA 1
ATOM 7253 C C . ARG A 1 911 ? 24.036 -19.753 7.317 1.00 93.19 911 ARG A C 1
ATOM 7255 O O . ARG A 1 911 ? 23.789 -20.684 6.553 1.00 93.19 911 ARG A O 1
ATOM 7262 N N . GLY A 1 912 ? 25.144 -19.019 7.211 1.00 94.56 912 GLY A N 1
ATOM 7263 C CA . GLY A 1 912 ? 26.188 -19.236 6.210 1.00 94.56 912 GLY A CA 1
ATOM 7264 C C . GLY A 1 912 ? 25.816 -18.749 4.807 1.00 94.56 912 GLY A C 1
ATOM 7265 O O . GLY A 1 912 ? 26.381 -19.229 3.825 1.00 94.56 912 GLY A O 1
ATOM 7266 N N . VAL A 1 913 ? 24.861 -17.822 4.683 1.00 96.75 913 VAL A N 1
ATOM 7267 C CA . VAL A 1 913 ? 24.343 -17.325 3.400 1.00 96.75 913 VAL A CA 1
ATOM 7268 C C . VAL A 1 913 ? 24.639 -15.840 3.233 1.00 96.75 913 VAL A C 1
ATOM 7270 O O . VAL A 1 913 ? 24.178 -15.005 4.006 1.00 96.75 913 VAL A O 1
ATOM 7273 N N . LEU A 1 914 ? 25.339 -15.499 2.152 1.00 96.38 914 LEU A N 1
ATOM 7274 C CA . LEU A 1 914 ? 25.535 -14.127 1.700 1.00 96.38 914 LEU A CA 1
ATOM 7275 C C . LEU A 1 914 ? 24.568 -13.812 0.548 1.00 96.38 914 LEU A C 1
ATOM 7277 O O . LEU A 1 914 ? 24.735 -14.320 -0.560 1.00 96.38 914 LEU A O 1
ATOM 7281 N N . HIS A 1 915 ? 23.584 -12.940 0.779 1.00 96.56 915 HIS A N 1
ATOM 7282 C CA . HIS A 1 915 ? 22.527 -12.646 -0.204 1.00 96.56 915 HIS A CA 1
ATOM 7283 C C . HIS A 1 915 ? 23.019 -11.878 -1.451 1.00 96.56 915 HIS A C 1
ATOM 7285 O O . HIS A 1 915 ? 22.607 -12.165 -2.571 1.00 96.56 915 HIS A O 1
ATOM 7291 N N . ARG A 1 916 ? 23.922 -10.902 -1.272 1.00 94.31 916 ARG A N 1
ATOM 7292 C CA . ARG A 1 916 ? 24.524 -10.014 -2.303 1.00 94.31 916 ARG A CA 1
ATOM 7293 C C . ARG A 1 916 ? 23.593 -9.072 -3.082 1.00 94.31 916 ARG A C 1
ATOM 7295 O O . ARG A 1 916 ? 24.107 -8.122 -3.663 1.00 94.31 916 ARG A O 1
ATOM 7302 N N . ASP A 1 917 ? 22.279 -9.289 -3.078 1.00 95.19 917 ASP A N 1
ATOM 7303 C CA . ASP A 1 917 ? 21.318 -8.452 -3.824 1.00 95.19 917 ASP A CA 1
ATOM 7304 C C . ASP A 1 917 ? 20.131 -7.972 -2.964 1.00 95.19 917 ASP A C 1
ATOM 7306 O O . ASP A 1 917 ? 18.972 -8.111 -3.343 1.00 95.19 917 ASP A O 1
ATOM 7310 N N . ILE A 1 918 ? 20.405 -7.468 -1.754 1.00 96.81 918 ILE A N 1
ATOM 7311 C CA . ILE A 1 918 ? 19.369 -6.876 -0.887 1.00 96.81 918 ILE A CA 1
ATOM 7312 C C . ILE A 1 918 ? 19.015 -5.484 -1.427 1.00 96.81 918 ILE A C 1
ATOM 7314 O O . ILE A 1 918 ? 19.847 -4.577 -1.399 1.00 96.81 918 ILE A O 1
ATOM 7318 N N . LYS A 1 919 ? 17.782 -5.327 -1.914 1.00 95.31 919 LYS A N 1
ATOM 7319 C CA . LYS A 1 919 ? 17.254 -4.110 -2.551 1.00 95.31 919 LYS A CA 1
ATOM 7320 C C . LYS A 1 919 ? 15.730 -4.042 -2.427 1.00 95.31 919 LYS A C 1
ATOM 7322 O O . LYS A 1 919 ? 15.106 -5.003 -1.983 1.00 95.31 919 LYS A O 1
ATOM 7327 N N . LEU A 1 920 ? 15.130 -2.928 -2.849 1.00 94.88 920 LEU A N 1
ATOM 7328 C CA . LEU A 1 920 ? 13.686 -2.686 -2.727 1.00 94.88 920 LEU A CA 1
ATOM 7329 C C . LEU A 1 920 ? 12.819 -3.749 -3.422 1.00 94.88 920 LEU A C 1
ATOM 7331 O O . LEU A 1 920 ? 11.741 -4.084 -2.941 1.00 94.88 920 LEU A O 1
ATOM 7335 N N . GLU A 1 921 ? 13.269 -4.264 -4.560 1.00 93.31 921 GLU A N 1
ATOM 7336 C CA . GLU A 1 921 ? 12.539 -5.245 -5.364 1.00 93.31 921 GLU A CA 1
ATOM 7337 C C . GLU A 1 921 ? 12.553 -6.645 -4.737 1.00 93.31 921 GLU A C 1
ATOM 7339 O O . GLU A 1 921 ? 11.607 -7.407 -4.923 1.00 93.31 921 GLU A O 1
ATOM 7344 N N . ASN A 1 922 ? 13.593 -6.958 -3.955 1.00 95.44 922 ASN A N 1
ATOM 7345 C CA . ASN A 1 922 ? 13.800 -8.265 -3.321 1.00 95.44 922 ASN A CA 1
ATOM 7346 C C . ASN A 1 922 ? 13.288 -8.308 -1.869 1.00 95.44 922 ASN A C 1
ATOM 7348 O O . ASN A 1 922 ? 13.624 -9.207 -1.100 1.00 95.44 922 ASN A O 1
ATOM 7352 N N . LEU A 1 923 ? 12.470 -7.331 -1.481 1.00 97.00 923 LEU A N 1
ATOM 7353 C CA . LEU A 1 923 ? 11.792 -7.273 -0.192 1.00 97.00 923 LEU A CA 1
ATOM 7354 C C . LEU A 1 923 ? 10.291 -7.218 -0.455 1.00 97.00 923 LEU A C 1
ATOM 7356 O O . LEU A 1 923 ? 9.814 -6.306 -1.122 1.00 97.00 923 LEU A O 1
ATOM 7360 N N . LEU A 1 924 ? 9.534 -8.185 0.051 1.00 95.69 924 LEU A N 1
ATOM 7361 C CA . LEU A 1 924 ? 8.076 -8.119 0.078 1.00 95.69 924 LEU A CA 1
ATOM 7362 C C . LEU A 1 924 ? 7.632 -7.416 1.353 1.00 95.69 924 LEU A C 1
ATOM 7364 O O . LEU A 1 924 ? 8.213 -7.653 2.404 1.00 95.69 924 LEU A O 1
ATOM 7368 N N . ILE A 1 925 ? 6.594 -6.593 1.268 1.00 93.06 925 ILE A N 1
ATOM 7369 C CA . ILE A 1 925 ? 5.978 -5.922 2.406 1.00 93.06 925 ILE A CA 1
ATOM 7370 C C . ILE A 1 925 ? 4.464 -6.120 2.392 1.00 93.06 925 ILE A C 1
ATOM 7372 O O . ILE A 1 925 ? 3.812 -6.045 1.342 1.00 93.06 925 ILE A O 1
ATOM 7376 N N . ASN A 1 926 ? 3.897 -6.363 3.568 1.00 86.88 926 ASN A N 1
ATOM 7377 C CA . ASN A 1 926 ? 2.464 -6.267 3.793 1.00 86.88 926 ASN A CA 1
ATOM 7378 C C . ASN A 1 926 ? 2.102 -4.790 4.061 1.00 86.88 926 ASN A C 1
ATOM 7380 O O . ASN A 1 926 ? 2.570 -4.228 5.049 1.00 86.88 926 ASN A O 1
ATOM 7384 N N . PRO A 1 927 ? 1.302 -4.129 3.203 1.00 79.25 927 PRO A N 1
ATOM 7385 C CA . PRO A 1 927 ? 1.010 -2.700 3.344 1.00 79.25 927 PRO A CA 1
ATOM 7386 C C . PRO A 1 927 ? 0.184 -2.356 4.592 1.00 79.25 927 PRO A C 1
ATOM 7388 O O . PRO A 1 927 ? 0.180 -1.196 4.996 1.00 79.25 927 PRO A O 1
ATOM 7391 N N . ASP A 1 928 ? -0.500 -3.337 5.188 1.00 76.75 928 ASP A N 1
ATOM 7392 C CA . ASP A 1 928 ? -1.358 -3.130 6.357 1.00 76.75 928 ASP A CA 1
ATOM 7393 C C . ASP A 1 928 ? -0.592 -3.330 7.677 1.00 76.75 928 ASP A C 1
ATOM 7395 O O . ASP A 1 928 ? -0.874 -2.646 8.661 1.00 76.75 928 ASP A O 1
ATOM 7399 N N . THR A 1 929 ? 0.374 -4.258 7.707 1.00 72.62 929 THR A N 1
ATOM 7400 C CA . THR A 1 929 ? 1.128 -4.638 8.923 1.00 72.62 929 THR A CA 1
ATOM 7401 C C . THR A 1 929 ? 2.585 -4.170 8.922 1.00 72.62 929 THR A C 1
ATOM 7403 O O . THR A 1 929 ? 3.222 -4.167 9.970 1.00 72.62 929 THR A O 1
ATOM 7406 N N . LEU A 1 930 ? 3.121 -3.765 7.765 1.00 80.69 930 LEU A N 1
ATOM 7407 C CA . LEU A 1 930 ? 4.545 -3.487 7.522 1.00 80.69 930 LEU A CA 1
ATOM 7408 C C . LEU A 1 930 ? 5.481 -4.687 7.738 1.00 80.69 930 LEU A C 1
ATOM 7410 O O . LEU A 1 930 ? 6.693 -4.497 7.845 1.00 80.69 930 LEU A O 1
ATOM 7414 N N . GLU A 1 931 ? 4.954 -5.913 7.777 1.00 81.38 931 GLU A N 1
ATOM 7415 C CA . GLU A 1 931 ? 5.772 -7.131 7.819 1.00 81.38 931 GLU A CA 1
ATOM 7416 C C . GLU A 1 931 ? 6.590 -7.258 6.531 1.00 81.38 931 GLU A C 1
ATOM 7418 O O . GLU A 1 931 ? 6.032 -7.187 5.431 1.00 81.38 931 GLU A O 1
ATOM 7423 N N . VAL A 1 932 ? 7.902 -7.464 6.666 1.00 91.44 932 VAL A N 1
ATOM 7424 C CA . VAL A 1 932 ? 8.853 -7.539 5.551 1.00 91.44 932 VAL A CA 1
ATOM 7425 C C . VAL A 1 932 ? 9.379 -8.959 5.383 1.00 91.44 932 VAL A C 1
ATOM 7427 O O . VAL A 1 932 ? 9.708 -9.613 6.363 1.00 91.44 932 VAL A O 1
ATOM 7430 N N . LYS A 1 933 ? 9.520 -9.429 4.140 1.00 95.56 933 LYS A N 1
ATOM 7431 C CA . LYS A 1 933 ? 10.118 -10.726 3.789 1.00 95.56 933 LYS A CA 1
ATOM 7432 C C . LYS A 1 933 ? 11.186 -10.575 2.711 1.00 95.56 933 LYS A C 1
ATOM 7434 O O . LYS A 1 933 ? 10.894 -10.089 1.621 1.00 95.56 933 LYS A O 1
ATOM 7439 N N . LEU A 1 934 ? 12.399 -11.041 2.993 1.00 97.50 934 LEU A N 1
ATOM 7440 C CA . LEU A 1 934 ? 13.489 -11.160 2.028 1.00 97.50 934 LEU A CA 1
ATOM 7441 C C . LEU A 1 934 ? 13.236 -12.330 1.072 1.00 97.50 934 LEU A C 1
ATOM 7443 O O . LEU A 1 934 ? 12.926 -13.442 1.511 1.00 97.50 934 LEU A O 1
ATOM 7447 N N . ILE A 1 935 ? 13.380 -12.061 -0.226 1.00 95.31 935 ILE A N 1
ATOM 7448 C CA . ILE A 1 935 ? 13.203 -13.016 -1.325 1.00 95.31 935 ILE A CA 1
ATOM 7449 C C . ILE A 1 935 ? 14.422 -13.012 -2.263 1.00 95.31 935 ILE A C 1
ATOM 7451 O O . ILE A 1 935 ? 15.212 -12.077 -2.250 1.00 95.31 935 ILE A O 1
ATOM 7455 N N . ASP A 1 936 ? 14.484 -14.019 -3.138 1.00 91.50 936 ASP A N 1
ATOM 7456 C CA . ASP A 1 936 ? 15.398 -14.132 -4.289 1.00 91.50 936 ASP A CA 1
ATOM 7457 C C . ASP A 1 936 ? 16.897 -14.274 -3.960 1.00 91.50 936 ASP A C 1
ATOM 7459 O O . ASP A 1 936 ? 17.691 -13.335 -4.014 1.00 91.50 936 ASP A O 1
ATOM 7463 N N . PHE A 1 937 ? 17.310 -15.519 -3.713 1.00 94.06 937 PHE A N 1
ATOM 7464 C CA . PHE A 1 937 ? 18.694 -15.884 -3.395 1.00 94.06 937 PHE A CA 1
ATOM 7465 C C . PHE A 1 937 ? 19.536 -16.206 -4.645 1.00 94.06 937 PHE A C 1
ATOM 7467 O O . PHE A 1 937 ? 20.656 -16.711 -4.519 1.00 94.06 937 PHE A O 1
ATOM 7474 N N . GLY A 1 938 ? 19.040 -15.917 -5.857 1.00 89.38 938 GLY A N 1
ATOM 7475 C CA . GLY A 1 938 ? 19.704 -16.263 -7.122 1.00 89.38 938 GLY A CA 1
ATOM 7476 C C . GLY A 1 938 ? 21.082 -15.614 -7.307 1.00 89.38 938 GLY A C 1
ATOM 7477 O O . GLY A 1 938 ? 21.995 -16.215 -7.878 1.00 89.38 938 GLY A O 1
ATOM 7478 N N . CYS A 1 939 ? 21.274 -14.420 -6.743 1.00 90.38 939 CYS A N 1
ATOM 7479 C CA . CYS A 1 939 ? 22.553 -13.704 -6.721 1.00 90.38 939 CYS A CA 1
ATOM 7480 C C . CYS A 1 939 ? 23.487 -14.145 -5.586 1.00 90.38 939 CYS A C 1
ATOM 7482 O O . CYS A 1 939 ? 24.626 -13.679 -5.523 1.00 90.38 939 CYS A O 1
ATOM 7484 N N . GLY A 1 940 ? 23.042 -14.995 -4.662 1.00 92.94 940 GLY A N 1
ATOM 7485 C CA . GLY A 1 940 ? 23.740 -15.253 -3.406 1.00 92.94 940 GLY A CA 1
ATOM 7486 C C . GLY A 1 940 ? 25.019 -16.090 -3.534 1.00 92.94 940 GLY A C 1
ATOM 7487 O O . GLY A 1 940 ? 25.396 -16.578 -4.607 1.00 92.94 940 GLY A O 1
ATOM 7488 N N . ALA A 1 941 ? 25.726 -16.244 -2.418 1.00 94.88 941 ALA A N 1
ATOM 7489 C CA . ALA A 1 941 ? 26.863 -17.145 -2.254 1.00 94.88 941 ALA A CA 1
ATOM 7490 C C . ALA A 1 941 ? 26.884 -17.750 -0.842 1.00 94.88 941 ALA A C 1
ATOM 7492 O O . ALA A 1 941 ? 26.266 -17.215 0.076 1.00 94.88 941 ALA A O 1
ATOM 7493 N N . ILE A 1 942 ? 27.630 -18.844 -0.668 1.00 95.12 942 ILE A N 1
ATOM 7494 C CA . ILE A 1 942 ? 28.006 -19.328 0.665 1.00 95.12 942 ILE A CA 1
ATOM 7495 C C . ILE A 1 942 ? 28.871 -18.248 1.321 1.00 95.12 942 ILE A C 1
ATOM 7497 O O . ILE A 1 942 ? 29.775 -17.715 0.668 1.00 95.12 942 ILE A O 1
ATOM 7501 N N . LEU A 1 943 ? 28.561 -17.901 2.569 1.00 94.62 943 LEU A N 1
ATOM 7502 C CA . LEU A 1 943 ? 29.351 -16.962 3.356 1.00 94.62 943 LEU A CA 1
ATOM 7503 C C . LEU A 1 943 ? 30.701 -17.599 3.715 1.00 94.62 943 LEU A C 1
ATOM 7505 O O . LEU A 1 943 ? 30.744 -18.718 4.221 1.00 94.62 943 LEU A O 1
ATOM 7509 N N . THR A 1 944 ? 31.790 -16.886 3.443 1.00 92.94 944 THR A N 1
ATOM 7510 C CA . THR A 1 944 ? 33.166 -17.306 3.727 1.00 92.94 944 THR A CA 1
ATOM 7511 C C . THR A 1 944 ? 33.967 -16.135 4.279 1.00 92.94 944 THR A C 1
ATOM 7513 O O . THR A 1 944 ? 33.704 -14.988 3.914 1.00 92.94 944 THR A O 1
ATOM 7516 N N . ASP A 1 945 ? 35.007 -16.430 5.058 1.00 89.19 945 ASP A N 1
ATOM 7517 C CA . ASP A 1 945 ? 35.961 -15.420 5.540 1.00 89.19 945 ASP A CA 1
ATOM 7518 C C . ASP A 1 945 ? 36.914 -14.918 4.434 1.00 89.19 945 ASP A C 1
ATOM 7520 O O . ASP A 1 945 ? 37.572 -13.885 4.582 1.00 89.19 945 ASP A O 1
ATOM 7524 N N . GLU A 1 946 ? 36.987 -15.634 3.306 1.00 91.00 946 GLU A N 1
ATOM 7525 C CA . GLU A 1 946 ? 37.812 -15.273 2.151 1.00 91.00 946 GLU A CA 1
ATOM 7526 C C . GLU A 1 946 ? 37.252 -14.089 1.338 1.00 91.00 946 GLU A C 1
ATOM 7528 O O . GLU A 1 946 ? 36.064 -13.760 1.372 1.00 91.00 946 GLU A O 1
ATOM 7533 N N . ASP A 1 947 ? 38.136 -13.454 0.564 1.00 89.75 947 ASP A N 1
ATOM 7534 C CA . ASP A 1 947 ? 37.797 -12.370 -0.357 1.00 89.75 947 ASP A CA 1
ATOM 7535 C C . ASP A 1 947 ? 36.969 -12.877 -1.552 1.00 89.75 947 ASP A C 1
ATOM 7537 O O . ASP A 1 947 ? 37.408 -13.730 -2.328 1.00 89.75 947 ASP A O 1
ATOM 7541 N N . TYR A 1 948 ? 35.817 -12.257 -1.803 1.00 94.12 948 TYR A N 1
ATOM 7542 C CA . TYR A 1 948 ? 35.038 -12.502 -3.013 1.00 94.12 948 TYR A CA 1
ATOM 7543 C C . TYR A 1 948 ? 35.601 -11.695 -4.181 1.00 94.12 948 TYR A C 1
ATOM 7545 O O . TYR A 1 948 ? 35.614 -10.468 -4.144 1.00 94.12 948 TYR A O 1
ATOM 7553 N N . THR A 1 949 ? 35.991 -12.372 -5.262 1.00 93.38 949 THR A N 1
ATOM 7554 C CA . THR A 1 949 ? 36.555 -11.753 -6.482 1.00 93.38 949 THR A CA 1
ATOM 7555 C C . THR A 1 949 ? 35.523 -11.509 -7.590 1.00 93.38 949 THR A C 1
ATOM 7557 O O . THR A 1 949 ? 35.838 -10.981 -8.656 1.00 93.38 949 THR A O 1
ATOM 7560 N N . SER A 1 950 ? 34.259 -11.872 -7.351 1.00 90.25 950 SER A N 1
ATOM 7561 C CA . SER A 1 950 ? 33.148 -11.659 -8.282 1.00 90.25 950 SER A CA 1
ATOM 7562 C C . SER A 1 950 ? 31.914 -11.102 -7.572 1.00 90.25 950 SER A C 1
ATOM 7564 O O . SER A 1 950 ? 31.563 -11.515 -6.460 1.00 90.25 950 SER A O 1
ATOM 7566 N N . TYR A 1 951 ? 31.238 -10.162 -8.231 1.00 89.56 951 TYR A N 1
ATOM 7567 C CA . TYR A 1 951 ? 29.986 -9.573 -7.765 1.00 89.56 951 TYR A CA 1
ATOM 7568 C C . TYR A 1 951 ? 28.855 -9.906 -8.743 1.00 89.56 951 TYR A C 1
ATOM 7570 O O . TYR A 1 951 ? 29.028 -9.782 -9.953 1.00 89.56 951 TYR A O 1
ATOM 7578 N N . ALA A 1 952 ? 27.717 -10.352 -8.209 1.00 84.94 952 ALA A N 1
ATOM 7579 C CA . ALA A 1 952 ? 26.557 -10.800 -8.987 1.00 84.94 952 ALA A CA 1
ATOM 7580 C C . ALA A 1 952 ? 25.259 -10.049 -8.628 1.00 84.94 952 ALA A C 1
ATOM 7582 O O . ALA A 1 952 ? 24.199 -10.437 -9.097 1.00 84.94 952 ALA A O 1
ATOM 7583 N N . GLY A 1 953 ? 25.335 -9.008 -7.789 1.00 88.31 953 GLY A N 1
ATOM 7584 C CA . GLY A 1 953 ? 24.182 -8.199 -7.381 1.00 88.31 953 GLY A CA 1
ATOM 7585 C C . GLY A 1 953 ? 23.962 -6.956 -8.249 1.00 88.31 953 GLY A C 1
ATOM 7586 O O . GLY A 1 953 ? 24.671 -6.709 -9.230 1.00 88.31 953 GLY A O 1
ATOM 7587 N N . THR A 1 954 ? 22.990 -6.139 -7.854 1.00 92.06 954 THR A N 1
ATOM 7588 C CA . THR A 1 954 ? 22.641 -4.875 -8.515 1.00 92.06 954 THR A CA 1
ATOM 7589 C C . THR A 1 954 ? 23.763 -3.844 -8.370 1.00 92.06 954 THR A C 1
ATOM 7591 O O . THR A 1 954 ? 24.245 -3.564 -7.272 1.00 92.06 954 THR A O 1
ATOM 7594 N N . ARG A 1 955 ? 24.194 -3.259 -9.494 1.00 91.62 955 ARG A N 1
ATOM 7595 C CA . ARG A 1 955 ? 25.416 -2.442 -9.595 1.00 91.62 955 ARG A CA 1
ATOM 7596 C C . ARG A 1 955 ? 25.431 -1.243 -8.645 1.00 91.62 955 ARG A C 1
ATOM 7598 O O . ARG A 1 955 ? 26.481 -0.903 -8.112 1.00 91.62 955 ARG A O 1
ATOM 7605 N N . GLU A 1 956 ? 24.290 -0.603 -8.442 1.00 93.44 956 GLU A N 1
ATOM 7606 C CA . GLU A 1 956 ? 24.131 0.600 -7.624 1.00 93.44 956 GLU A CA 1
ATOM 7607 C C . GLU A 1 956 ? 24.323 0.330 -6.121 1.00 93.44 956 GLU A C 1
ATOM 7609 O O . GLU A 1 956 ? 24.711 1.233 -5.382 1.00 93.44 956 GLU A O 1
ATOM 7614 N N . TYR A 1 957 ? 24.112 -0.915 -5.679 1.00 95.62 957 TYR A N 1
ATOM 7615 C CA . TYR A 1 957 ? 24.318 -1.368 -4.296 1.00 95.62 957 TYR A CA 1
ATOM 7616 C C . TYR A 1 957 ? 25.722 -1.939 -4.066 1.00 95.62 957 TYR A C 1
ATOM 7618 O O . TYR A 1 957 ? 26.098 -2.239 -2.934 1.00 95.62 957 TYR A O 1
ATOM 7626 N N . CYS A 1 958 ? 26.516 -2.091 -5.127 1.00 94.25 958 CYS A N 1
ATOM 7627 C CA . CYS A 1 958 ? 27.826 -2.714 -5.049 1.00 94.25 958 CYS A CA 1
ATOM 7628 C C . CYS A 1 958 ? 28.786 -1.883 -4.178 1.00 94.25 958 CYS A C 1
ATOM 7630 O O . CYS A 1 958 ? 28.907 -0.667 -4.370 1.00 94.25 958 CYS A O 1
ATOM 7632 N N . PRO A 1 959 ? 29.531 -2.525 -3.261 1.00 94.94 959 PRO A N 1
ATOM 7633 C CA . PRO A 1 959 ? 30.464 -1.825 -2.394 1.00 94.94 959 PRO A CA 1
ATOM 7634 C C . PRO A 1 959 ? 31.642 -1.210 -3.184 1.00 94.94 959 PRO A C 1
ATOM 7636 O O . PRO A 1 959 ? 32.045 -1.734 -4.236 1.00 94.94 959 PRO A O 1
ATOM 7639 N N . PRO A 1 960 ? 32.222 -0.090 -2.714 1.00 94.75 960 PRO A N 1
ATOM 7640 C CA . PRO A 1 960 ? 33.267 0.637 -3.431 1.00 94.75 960 PRO A CA 1
ATOM 7641 C C . PRO A 1 960 ? 34.571 -0.160 -3.546 1.00 94.75 960 PRO A C 1
ATOM 7643 O O . PRO A 1 960 ? 35.246 -0.073 -4.571 1.00 94.75 960 PRO A O 1
ATOM 7646 N N . GLU A 1 961 ? 34.915 -0.978 -2.549 1.00 94.38 961 GLU A N 1
ATOM 7647 C CA . GLU A 1 961 ? 36.138 -1.783 -2.533 1.00 94.38 961 GLU A CA 1
ATOM 7648 C C . GLU A 1 961 ? 36.205 -2.796 -3.679 1.00 94.38 961 GLU A C 1
ATOM 7650 O O . GLU A 1 961 ? 37.299 -3.046 -4.184 1.00 94.38 961 GLU A O 1
ATOM 7655 N N . TYR A 1 962 ? 35.063 -3.298 -4.160 1.00 95.38 962 TYR A N 1
ATOM 7656 C CA . TYR A 1 962 ? 35.034 -4.178 -5.325 1.00 95.38 962 TYR A CA 1
ATOM 7657 C C . TYR A 1 962 ? 35.432 -3.429 -6.601 1.00 95.38 962 TYR A C 1
ATOM 7659 O O . TYR A 1 962 ? 36.232 -3.924 -7.388 1.00 95.38 962 TYR A O 1
ATOM 7667 N N . HIS A 1 963 ? 34.948 -2.199 -6.782 1.00 90.25 963 HIS A N 1
ATOM 7668 C CA . HIS A 1 963 ? 35.330 -1.366 -7.924 1.00 90.25 963 HIS A CA 1
ATOM 7669 C C . HIS A 1 963 ? 36.794 -0.914 -7.862 1.00 90.25 963 HIS A C 1
ATOM 7671 O O . HIS A 1 963 ? 37.415 -0.707 -8.902 1.00 90.25 963 HIS A O 1
ATOM 7677 N N . MET A 1 964 ? 37.335 -0.737 -6.653 1.00 91.06 964 MET A N 1
ATOM 7678 C CA . MET A 1 964 ? 38.709 -0.277 -6.438 1.00 91.06 964 MET A CA 1
ATOM 7679 C C . MET A 1 964 ? 39.739 -1.407 -6.544 1.00 91.06 964 MET A C 1
ATOM 7681 O O . MET A 1 964 ? 40.815 -1.194 -7.096 1.00 91.06 964 MET A O 1
ATOM 7685 N N . HIS A 1 965 ? 39.425 -2.595 -6.020 1.00 91.75 965 HIS A N 1
ATOM 7686 C CA . HIS A 1 965 ? 40.394 -3.684 -5.843 1.00 91.75 965 HIS A CA 1
ATOM 7687 C C . HIS A 1 965 ? 39.992 -4.993 -6.535 1.00 91.75 965 HIS A C 1
ATOM 7689 O O . HIS A 1 965 ? 40.757 -5.953 -6.499 1.00 91.75 965 HIS A O 1
ATOM 7695 N N . GLY A 1 966 ? 38.795 -5.073 -7.121 1.00 92.25 966 GLY A N 1
ATOM 7696 C CA . GLY A 1 966 ? 38.248 -6.306 -7.695 1.00 92.25 966 GLY A CA 1
ATOM 7697 C C . GLY A 1 966 ? 37.840 -7.353 -6.655 1.00 92.25 966 GLY A C 1
ATOM 7698 O O . GLY A 1 966 ? 37.540 -8.484 -7.029 1.00 92.25 966 GLY A O 1
ATOM 7699 N N . LYS A 1 967 ? 37.839 -7.002 -5.361 1.00 94.12 967 LYS A N 1
ATOM 7700 C CA . LYS A 1 967 ? 37.528 -7.917 -4.258 1.00 94.12 967 LYS A CA 1
ATOM 7701 C C . LYS A 1 967 ? 36.817 -7.241 -3.082 1.00 94.12 967 LYS A C 1
ATOM 7703 O O . LYS A 1 967 ? 36.974 -6.036 -2.892 1.00 94.12 967 LYS A O 1
ATOM 7708 N N . TYR A 1 968 ? 36.038 -8.004 -2.316 1.00 96.12 968 TYR A N 1
ATOM 7709 C CA . TYR A 1 968 ? 35.306 -7.532 -1.130 1.00 96.12 968 TYR A CA 1
ATOM 7710 C C . TYR A 1 968 ? 35.081 -8.653 -0.105 1.00 96.12 968 TYR A C 1
ATOM 7712 O O . TYR A 1 968 ? 35.109 -9.831 -0.455 1.00 96.12 968 TYR A O 1
ATOM 7720 N N . HIS A 1 969 ? 34.780 -8.275 1.140 1.00 95.12 969 HIS A N 1
ATOM 7721 C CA . HIS A 1 969 ? 34.347 -9.194 2.198 1.00 95.12 969 HIS A CA 1
ATOM 7722 C C . HIS A 1 969 ? 32.819 -9.191 2.338 1.00 95.12 969 HIS A C 1
ATOM 7724 O O . HIS A 1 969 ? 32.183 -8.145 2.185 1.00 95.12 969 HIS A O 1
ATOM 7730 N N . GLY A 1 970 ? 32.232 -10.349 2.653 1.00 93.94 970 GLY A N 1
ATOM 7731 C CA . GLY A 1 970 ? 30.780 -10.563 2.630 1.00 93.94 970 GLY A CA 1
ATOM 7732 C C . GLY A 1 970 ? 29.977 -9.660 3.573 1.00 93.94 970 GLY A C 1
ATOM 7733 O O . GLY A 1 970 ? 29.115 -8.900 3.121 1.00 93.94 970 GLY A O 1
ATOM 7734 N N . GLU A 1 971 ? 30.250 -9.709 4.878 1.00 95.56 971 GLU A N 1
ATOM 7735 C CA . GLU A 1 971 ? 29.470 -8.941 5.862 1.00 95.56 971 GLU A CA 1
ATOM 7736 C C . GLU A 1 971 ? 29.625 -7.420 5.693 1.00 95.56 971 GLU A C 1
ATOM 7738 O O . GLU A 1 971 ? 28.598 -6.742 5.595 1.00 95.56 971 GLU A O 1
ATOM 7743 N N . PRO A 1 972 ? 30.842 -6.849 5.536 1.00 96.62 972 PRO A N 1
ATOM 7744 C CA . PRO A 1 972 ? 30.982 -5.410 5.304 1.00 96.62 972 PRO A CA 1
ATOM 7745 C C . PRO A 1 972 ? 30.305 -4.936 4.012 1.00 96.62 972 PRO A C 1
ATOM 7747 O O . PRO A 1 972 ? 29.811 -3.807 3.955 1.00 96.62 972 PRO A O 1
ATOM 7750 N N . ALA A 1 973 ? 30.264 -5.767 2.965 1.00 96.06 973 ALA A N 1
ATOM 7751 C CA . ALA A 1 973 ? 29.538 -5.460 1.732 1.00 96.06 973 ALA A CA 1
ATOM 7752 C C . ALA A 1 973 ? 28.013 -5.467 1.930 1.00 96.06 973 ALA A C 1
ATOM 7754 O O . ALA A 1 973 ? 27.301 -4.658 1.328 1.00 96.06 973 ALA A O 1
ATOM 7755 N N . THR A 1 974 ? 27.508 -6.344 2.802 1.00 96.88 974 THR A N 1
ATOM 7756 C CA . THR A 1 974 ? 26.091 -6.376 3.189 1.00 96.88 974 THR A CA 1
ATOM 7757 C C . THR A 1 974 ? 25.709 -5.104 3.942 1.00 96.88 974 THR A C 1
ATOM 7759 O O . THR A 1 974 ? 24.715 -4.473 3.592 1.00 96.88 974 THR A O 1
ATOM 7762 N N . VAL A 1 975 ? 26.542 -4.658 4.891 1.00 98.19 975 VAL A N 1
ATOM 7763 C CA . VAL A 1 975 ? 26.345 -3.388 5.617 1.00 98.19 975 VAL A CA 1
ATOM 7764 C C . VAL A 1 975 ? 26.293 -2.194 4.658 1.00 98.19 975 VAL A C 1
ATOM 7766 O O . VAL A 1 975 ? 25.406 -1.350 4.769 1.00 98.19 975 VAL A O 1
ATOM 7769 N N . TRP A 1 976 ? 27.186 -2.145 3.663 1.00 97.81 976 TRP A N 1
ATOM 7770 C CA . TRP A 1 976 ? 27.135 -1.110 2.626 1.00 97.81 976 TRP A CA 1
ATOM 7771 C C . TRP A 1 976 ? 25.810 -1.136 1.853 1.00 97.81 976 TRP A C 1
ATOM 7773 O O . TRP A 1 976 ? 25.165 -0.101 1.689 1.00 97.81 976 TRP A O 1
ATOM 7783 N N . SER A 1 977 ? 25.377 -2.324 1.419 1.00 97.62 977 SER A N 1
ATOM 7784 C CA . SER A 1 977 ? 24.122 -2.498 0.673 1.00 97.62 977 SER A CA 1
ATOM 7785 C C . SER A 1 977 ? 22.908 -2.042 1.494 1.00 97.62 977 SER A C 1
ATOM 7787 O O . SER A 1 977 ? 22.035 -1.359 0.963 1.00 97.62 977 SER A O 1
ATOM 7789 N N . LEU A 1 978 ? 22.887 -2.339 2.800 1.00 98.25 978 LEU A N 1
ATOM 7790 C CA . LEU A 1 978 ? 21.863 -1.875 3.746 1.00 98.25 978 LEU A CA 1
ATOM 7791 C C . LEU A 1 978 ? 21.880 -0.348 3.926 1.00 98.25 978 LEU A C 1
ATOM 7793 O O . LEU A 1 978 ? 20.819 0.272 3.979 1.00 98.25 978 LEU A O 1
ATOM 7797 N N . GLY A 1 979 ? 23.062 0.274 3.954 1.00 97.69 979 GLY A N 1
ATOM 7798 C CA . GLY A 1 979 ? 23.199 1.733 3.988 1.00 97.69 979 GLY A CA 1
ATOM 7799 C C . GLY A 1 979 ? 22.657 2.411 2.726 1.00 97.69 979 GLY A C 1
ATOM 7800 O O . GLY A 1 979 ? 21.948 3.413 2.816 1.00 97.69 979 GLY A O 1
ATOM 7801 N N . ILE A 1 980 ? 22.936 1.842 1.545 1.00 97.88 980 ILE A N 1
ATOM 7802 C CA . ILE A 1 980 ? 22.376 2.328 0.276 1.00 97.88 980 ILE A CA 1
ATOM 7803 C C . ILE A 1 980 ? 20.858 2.137 0.264 1.00 97.88 980 ILE A C 1
ATOM 7805 O O . ILE A 1 980 ? 20.138 3.057 -0.117 1.00 97.88 980 ILE A O 1
ATOM 7809 N N . LEU A 1 981 ? 20.362 0.983 0.718 1.00 97.56 981 LEU A N 1
ATOM 7810 C CA . LEU A 1 981 ? 18.932 0.702 0.823 1.00 97.56 981 LEU A CA 1
ATOM 7811 C C . LEU A 1 981 ? 18.213 1.734 1.698 1.00 97.56 981 LEU A C 1
ATOM 7813 O O . LEU A 1 981 ? 17.226 2.309 1.248 1.00 97.56 981 LEU A O 1
ATOM 7817 N N . LEU A 1 982 ? 18.724 2.011 2.902 1.00 96.88 982 LEU A N 1
ATOM 7818 C CA . LEU A 1 982 ? 18.177 3.039 3.791 1.00 96.88 982 LEU A CA 1
ATOM 7819 C C . LEU A 1 982 ? 18.140 4.410 3.115 1.00 96.88 982 LEU A C 1
ATOM 7821 O O . LEU A 1 982 ? 17.103 5.073 3.111 1.00 96.88 982 LEU A O 1
ATOM 7825 N N . TYR A 1 983 ? 19.250 4.817 2.498 1.00 95.25 983 TYR A N 1
ATOM 7826 C CA . TYR A 1 983 ? 19.316 6.088 1.786 1.00 95.25 983 TYR A CA 1
ATOM 7827 C C . TYR A 1 983 ? 18.251 6.160 0.675 1.00 95.25 983 TYR A C 1
ATOM 7829 O O . TYR A 1 983 ? 17.515 7.140 0.569 1.00 95.25 983 TYR A O 1
ATOM 7837 N N . VAL A 1 984 ? 18.115 5.104 -0.131 1.00 94.38 984 VAL A N 1
ATOM 7838 C CA . VAL A 1 984 ? 17.122 5.048 -1.213 1.00 94.38 984 VAL A CA 1
ATOM 7839 C C . VAL A 1 984 ? 15.691 5.060 -0.667 1.00 94.38 984 VAL A C 1
ATOM 7841 O O . VAL A 1 984 ? 14.834 5.692 -1.276 1.00 94.38 984 VAL A O 1
ATOM 7844 N N . MET A 1 985 ? 15.413 4.437 0.480 1.00 93.75 985 MET A N 1
ATOM 7845 C CA . MET A 1 985 ? 14.082 4.504 1.096 1.00 93.75 985 MET A CA 1
ATOM 7846 C C . MET A 1 985 ? 13.706 5.917 1.539 1.00 93.75 985 MET A C 1
ATOM 7848 O O . MET A 1 985 ? 12.576 6.337 1.309 1.00 93.75 985 MET A O 1
ATOM 7852 N N . LEU A 1 986 ? 14.651 6.655 2.125 1.00 91.81 986 LEU A N 1
ATOM 7853 C CA . LEU A 1 986 ? 14.414 8.010 2.630 1.00 91.81 986 LEU A CA 1
ATOM 7854 C C . LEU A 1 986 ? 14.345 9.062 1.519 1.00 91.81 986 LEU A C 1
ATOM 7856 O O . LEU A 1 986 ? 13.653 10.065 1.667 1.00 91.81 986 LEU A O 1
ATOM 7860 N N . PHE A 1 987 ? 15.075 8.863 0.417 1.00 90.06 987 PHE A N 1
ATOM 7861 C CA . PHE A 1 987 ? 15.240 9.900 -0.608 1.00 90.06 987 PHE A CA 1
ATOM 7862 C C . PHE A 1 987 ? 14.724 9.525 -1.996 1.00 90.06 987 PHE A C 1
ATOM 7864 O O . PHE A 1 987 ? 14.721 10.380 -2.882 1.00 90.06 987 PHE A O 1
ATOM 7871 N N . TRP A 1 988 ? 14.336 8.266 -2.221 1.00 89.56 988 TRP A N 1
ATOM 7872 C CA . TRP A 1 988 ? 13.938 7.724 -3.528 1.00 89.56 988 TRP A CA 1
ATOM 7873 C C . TRP A 1 988 ? 14.977 7.959 -4.648 1.00 89.56 988 TRP A C 1
ATOM 7875 O O . TRP A 1 988 ? 14.665 7.987 -5.838 1.00 89.56 988 TRP A O 1
ATOM 7885 N N . LYS A 1 989 ? 16.245 8.142 -4.265 1.00 91.81 989 LYS A N 1
ATOM 7886 C CA . LYS A 1 989 ? 17.401 8.331 -5.151 1.00 91.81 989 LYS A CA 1
ATOM 7887 C C . LYS A 1 989 ? 18.641 7.709 -4.517 1.00 91.81 989 LYS A C 1
ATOM 7889 O O . LYS A 1 989 ? 18.714 7.574 -3.300 1.00 91.81 989 LYS A O 1
ATOM 7894 N N . PHE A 1 990 ? 19.642 7.397 -5.333 1.00 93.50 990 PHE A N 1
ATOM 7895 C CA . PHE A 1 990 ? 20.954 6.965 -4.848 1.00 93.50 990 PHE A CA 1
ATOM 7896 C C . PHE A 1 990 ? 21.810 8.165 -4.407 1.00 93.50 990 PHE A C 1
ATOM 7898 O O . PHE A 1 990 ? 21.674 9.252 -4.984 1.00 93.50 990 PHE A O 1
ATOM 7905 N N . PRO A 1 991 ? 22.708 7.993 -3.418 1.00 94.06 991 PRO A N 1
ATOM 7906 C CA . PRO A 1 991 ? 23.587 9.066 -2.974 1.00 94.06 991 PRO A CA 1
ATOM 7907 C C . PRO A 1 991 ? 24.582 9.425 -4.082 1.00 94.06 991 PRO A C 1
ATOM 7909 O O . PRO A 1 991 ? 25.216 8.561 -4.694 1.00 94.06 991 PRO A O 1
ATOM 7912 N N . ASN A 1 992 ? 24.736 10.717 -4.366 1.00 93.06 992 ASN A N 1
ATOM 7913 C CA . ASN A 1 992 ? 25.684 11.175 -5.377 1.00 93.06 992 ASN A CA 1
ATOM 7914 C C . ASN A 1 992 ? 27.132 11.189 -4.836 1.00 93.06 992 ASN A C 1
ATOM 7916 O O . ASN A 1 992 ? 27.383 11.073 -3.639 1.00 93.06 992 ASN A O 1
ATOM 7920 N N . LYS A 1 993 ? 28.126 11.385 -5.717 1.00 90.06 993 LYS A N 1
ATOM 7921 C CA . LYS A 1 993 ? 29.557 11.384 -5.337 1.00 90.06 993 LYS A CA 1
ATOM 7922 C C . LYS A 1 993 ? 29.941 12.442 -4.294 1.00 90.06 993 LYS A C 1
ATOM 7924 O O . LYS A 1 993 ? 30.961 12.294 -3.628 1.00 90.06 993 LYS A O 1
ATOM 7929 N N . ARG A 1 994 ? 29.214 13.558 -4.208 1.00 92.50 994 ARG A N 1
ATOM 7930 C CA . ARG A 1 994 ? 29.449 14.585 -3.187 1.00 92.50 994 ARG A CA 1
ATOM 7931 C C . ARG A 1 994 ? 28.885 14.125 -1.846 1.00 92.50 994 ARG A C 1
ATOM 7933 O O . ARG A 1 994 ? 29.637 14.131 -0.884 1.00 92.50 994 ARG A O 1
ATOM 7940 N N . GLU A 1 995 ? 27.639 13.661 -1.825 1.00 93.31 995 GLU A N 1
ATOM 7941 C CA . GLU A 1 995 ? 26.991 13.124 -0.621 1.00 93.31 995 GLU A CA 1
ATOM 7942 C C . GLU A 1 995 ? 27.805 11.955 -0.043 1.00 93.31 995 GLU A C 1
ATOM 7944 O O . GLU A 1 995 ? 28.146 11.978 1.129 1.00 93.31 995 GLU A O 1
ATOM 7949 N N . LEU A 1 996 ? 28.247 10.998 -0.870 1.00 92.88 996 LEU A N 1
ATOM 7950 C CA . LEU A 1 996 ? 29.107 9.891 -0.419 1.00 92.88 996 LEU A CA 1
ATOM 7951 C C . LEU A 1 996 ? 30.448 10.350 0.178 1.00 92.88 996 LEU A C 1
ATOM 7953 O O . LEU A 1 996 ? 30.969 9.690 1.072 1.00 92.88 996 LEU A O 1
ATOM 7957 N N . ARG A 1 997 ? 31.020 11.464 -0.303 1.00 91.88 997 ARG A N 1
ATOM 7958 C CA . ARG A 1 997 ? 32.238 12.039 0.293 1.00 91.88 997 ARG A CA 1
ATOM 7959 C C . ARG A 1 997 ? 31.942 12.657 1.653 1.00 91.88 997 ARG A C 1
ATOM 7961 O O . ARG A 1 997 ? 32.628 12.335 2.608 1.00 91.88 997 ARG A O 1
ATOM 7968 N N . GLU A 1 998 ? 30.892 13.469 1.745 1.00 93.06 998 GLU A N 1
ATOM 7969 C CA . GLU A 1 998 ? 30.458 14.087 3.005 1.00 93.06 998 GLU A CA 1
ATOM 7970 C C . GLU A 1 998 ? 30.126 13.023 4.069 1.00 93.06 998 GLU A C 1
ATOM 7972 O O . GLU A 1 998 ? 30.527 13.159 5.222 1.00 93.06 998 GLU A O 1
ATOM 7977 N N . ILE A 1 999 ? 29.462 11.934 3.662 1.00 93.69 999 ILE A N 1
ATOM 7978 C CA . ILE A 1 999 ? 29.118 10.787 4.513 1.00 93.69 999 ILE A CA 1
ATOM 7979 C C . ILE A 1 999 ? 30.381 10.058 4.995 1.00 93.69 999 ILE A C 1
ATOM 7981 O O . ILE A 1 999 ? 30.527 9.752 6.179 1.00 93.69 999 ILE A O 1
ATOM 7985 N N . ASN A 1 1000 ? 31.327 9.795 4.090 1.00 91.19 1000 ASN A N 1
ATOM 7986 C CA . ASN A 1 1000 ? 32.598 9.163 4.441 1.00 91.19 1000 ASN A CA 1
ATOM 7987 C C . ASN A 1 1000 ? 33.447 10.035 5.388 1.00 91.19 1000 ASN A C 1
ATOM 7989 O O . ASN A 1 1000 ? 34.158 9.508 6.247 1.00 91.19 1000 ASN A O 1
ATOM 7993 N N . ASP A 1 1001 ? 33.349 11.355 5.244 1.00 91.31 1001 ASP A N 1
ATOM 7994 C CA . ASP A 1 1001 ? 34.046 12.336 6.077 1.00 91.31 1001 ASP A CA 1
ATOM 7995 C C . ASP A 1 1001 ? 33.323 12.612 7.409 1.00 91.31 1001 ASP A C 1
ATOM 7997 O O . ASP A 1 1001 ? 33.825 13.406 8.200 1.00 91.31 1001 ASP A O 1
ATOM 8001 N N . GLN A 1 1002 ? 32.195 11.934 7.681 1.00 88.62 1002 GLN A N 1
ATOM 8002 C CA . GLN A 1 1002 ? 31.399 12.048 8.917 1.00 88.62 1002 GLN A CA 1
ATOM 8003 C C . GLN A 1 1002 ? 30.840 13.461 9.165 1.00 88.62 1002 GLN A C 1
ATOM 8005 O O . GLN A 1 1002 ? 30.624 13.876 10.300 1.00 88.62 1002 GLN A O 1
ATOM 8010 N N . ASN A 1 1003 ? 30.609 14.208 8.083 1.00 89.94 1003 ASN A N 1
ATOM 8011 C CA . ASN A 1 1003 ? 30.136 15.594 8.118 1.00 89.94 1003 ASN A CA 1
ATOM 8012 C C . ASN A 1 1003 ? 28.780 15.761 7.416 1.00 89.94 1003 ASN A C 1
ATOM 8014 O O . ASN A 1 1003 ? 28.366 16.883 7.111 1.00 89.94 1003 ASN A O 1
ATOM 8018 N N . TRP A 1 1004 ? 28.101 14.658 7.101 1.00 93.38 1004 TRP A N 1
ATOM 8019 C CA . TRP A 1 1004 ? 26.844 14.681 6.372 1.00 93.38 1004 TRP A CA 1
ATOM 8020 C C . TRP A 1 1004 ? 25.663 14.774 7.331 1.00 93.38 1004 TRP A C 1
ATOM 8022 O O . TRP A 1 1004 ? 25.488 13.962 8.233 1.00 93.38 1004 TRP A O 1
ATOM 8032 N N . THR A 1 1005 ? 24.812 15.766 7.101 1.00 90.25 1005 THR A N 1
ATOM 8033 C CA . THR A 1 1005 ? 23.549 15.934 7.819 1.00 90.25 1005 THR A CA 1
ATOM 8034 C C . THR A 1 1005 ? 22.460 16.313 6.830 1.00 90.25 1005 THR A C 1
ATOM 8036 O O . THR A 1 1005 ? 22.727 16.901 5.775 1.00 90.25 1005 THR A O 1
ATOM 8039 N N . LYS A 1 1006 ? 21.210 15.983 7.159 1.00 88.19 1006 LYS A N 1
ATOM 8040 C CA . LYS A 1 1006 ? 20.059 16.340 6.336 1.00 88.19 1006 LYS A CA 1
ATOM 8041 C C . LYS A 1 1006 ? 18.942 16.921 7.189 1.00 88.19 1006 LYS A C 1
ATOM 8043 O O . LYS A 1 1006 ? 18.505 16.321 8.162 1.00 88.19 1006 LYS A O 1
ATOM 8048 N N . THR A 1 1007 ? 18.448 18.085 6.780 1.00 80.94 1007 THR A N 1
ATOM 8049 C CA . THR A 1 1007 ? 17.263 18.713 7.373 1.00 80.94 1007 THR A CA 1
ATOM 8050 C C . THR A 1 1007 ? 16.053 17.784 7.265 1.00 80.94 1007 THR A C 1
ATOM 8052 O O . THR A 1 1007 ? 15.728 17.354 6.155 1.00 80.94 1007 THR A O 1
ATOM 8055 N N . GLY A 1 1008 ? 15.384 17.523 8.389 1.00 78.88 1008 GLY A N 1
ATOM 8056 C CA . GLY A 1 1008 ? 14.204 16.654 8.463 1.00 78.88 1008 GLY A CA 1
ATOM 8057 C C . GLY A 1 1008 ? 14.486 15.195 8.840 1.00 78.88 1008 GLY A C 1
ATOM 8058 O O . GLY A 1 1008 ? 13.531 14.440 8.956 1.00 78.88 1008 GLY A O 1
ATOM 8059 N N . LEU A 1 1009 ? 15.751 14.806 9.047 1.00 85.81 1009 LEU A N 1
ATOM 8060 C CA . LEU A 1 1009 ? 16.122 13.516 9.643 1.00 85.81 1009 LEU A CA 1
ATOM 8061 C C . LEU A 1 1009 ? 16.701 13.713 11.046 1.00 85.81 1009 LEU A C 1
ATOM 8063 O O . LEU A 1 1009 ? 17.319 14.746 11.327 1.00 85.81 1009 LEU A O 1
ATOM 8067 N N . SER A 1 1010 ? 16.535 12.706 11.903 1.00 85.94 1010 SER A N 1
ATOM 8068 C CA . SER A 1 1010 ? 17.176 12.650 13.216 1.00 85.94 1010 SER A CA 1
ATOM 8069 C C . SER A 1 1010 ? 18.703 12.577 13.091 1.00 85.94 1010 SER A C 1
ATOM 8071 O O . SER A 1 1010 ? 19.260 12.170 12.058 1.00 85.94 1010 SER A O 1
ATOM 8073 N N . LYS A 1 1011 ? 19.406 12.986 14.154 1.00 87.00 1011 LYS A N 1
ATOM 8074 C CA . LYS A 1 1011 ? 20.874 12.895 14.196 1.00 87.00 1011 LYS A CA 1
ATOM 8075 C C . LYS A 1 1011 ? 21.308 11.436 14.144 1.00 87.00 1011 LYS A C 1
ATOM 8077 O O . LYS A 1 1011 ? 22.249 11.107 13.434 1.00 87.00 1011 LYS A O 1
ATOM 8082 N N . GLU A 1 1012 ? 20.558 10.582 14.821 1.00 88.25 1012 GLU A N 1
ATOM 8083 C CA . GLU A 1 1012 ? 20.759 9.147 14.940 1.00 88.25 1012 GLU A CA 1
ATOM 8084 C C . GLU A 1 1012 ? 20.569 8.457 13.581 1.00 88.25 1012 GLU A C 1
ATOM 8086 O O . GLU A 1 1012 ? 21.354 7.584 13.219 1.00 88.25 1012 GLU A O 1
ATOM 8091 N N . CYS A 1 1013 ? 19.586 8.882 12.775 1.00 91.50 1013 CYS A N 1
ATOM 8092 C CA . CYS A 1 1013 ? 19.416 8.384 11.408 1.00 91.50 1013 CYS A CA 1
ATOM 8093 C C . CYS A 1 1013 ? 20.585 8.784 10.504 1.00 91.50 1013 CYS A C 1
ATOM 8095 O O . CYS A 1 1013 ? 21.066 7.969 9.711 1.00 91.50 1013 CYS A O 1
ATOM 8097 N N . CYS A 1 1014 ? 21.030 10.043 10.593 1.00 93.25 1014 CYS A N 1
ATOM 8098 C CA . CYS A 1 1014 ? 22.176 10.513 9.818 1.00 93.25 1014 CYS A CA 1
ATOM 8099 C C . CYS A 1 1014 ? 23.438 9.739 10.204 1.00 93.25 1014 CYS A C 1
ATOM 8101 O O . CYS A 1 1014 ? 24.140 9.243 9.324 1.00 93.25 1014 CYS A O 1
ATOM 8103 N N . ASP A 1 1015 ? 23.676 9.576 11.504 1.00 93.94 1015 ASP A N 1
ATOM 8104 C CA . ASP A 1 1015 ? 24.798 8.816 12.042 1.00 93.94 1015 ASP A CA 1
ATOM 8105 C C . ASP A 1 1015 ? 24.774 7.357 11.573 1.00 93.94 1015 ASP A C 1
ATOM 8107 O O . ASP A 1 1015 ? 25.759 6.873 11.021 1.00 93.94 1015 ASP A O 1
ATOM 8111 N N . PHE A 1 1016 ? 23.610 6.699 11.612 1.00 95.31 1016 PHE A N 1
ATOM 8112 C CA . PHE A 1 1016 ? 23.473 5.320 11.144 1.00 95.31 1016 PHE A CA 1
ATOM 8113 C C . PHE A 1 1016 ? 23.840 5.154 9.657 1.00 95.31 1016 PHE A C 1
ATOM 8115 O O . PHE A 1 1016 ? 24.558 4.218 9.286 1.00 95.31 1016 PHE A O 1
ATOM 8122 N N . ILE A 1 1017 ? 23.408 6.085 8.792 1.00 96.75 1017 ILE A N 1
ATOM 8123 C CA . ILE A 1 1017 ? 23.802 6.110 7.371 1.00 96.75 1017 ILE A CA 1
ATOM 8124 C C . ILE A 1 1017 ? 25.322 6.270 7.242 1.00 96.75 1017 ILE A C 1
ATOM 8126 O O . ILE A 1 1017 ? 25.951 5.559 6.450 1.00 96.75 1017 ILE A O 1
ATOM 8130 N N . GLN A 1 1018 ? 25.925 7.164 8.029 1.00 96.12 1018 GLN A N 1
ATOM 8131 C CA . GLN A 1 1018 ? 27.371 7.383 8.025 1.00 96.12 1018 GLN A CA 1
ATOM 8132 C C . GLN A 1 1018 ? 28.150 6.159 8.502 1.00 96.12 1018 GLN A C 1
ATOM 8134 O O . GLN A 1 1018 ? 29.156 5.803 7.885 1.00 96.12 1018 GLN A O 1
ATOM 8139 N N . CYS A 1 1019 ? 27.669 5.463 9.527 1.00 96.06 1019 CYS A N 1
ATOM 8140 C CA . CYS A 1 1019 ? 28.236 4.213 10.015 1.00 96.06 1019 CYS A CA 1
ATOM 8141 C C . CYS A 1 1019 ? 28.154 3.073 8.987 1.00 96.06 1019 CYS A C 1
ATOM 8143 O O . CYS A 1 1019 ? 29.054 2.233 8.940 1.00 96.06 1019 CYS A O 1
ATOM 8145 N N . CYS A 1 1020 ? 27.127 3.043 8.130 1.00 97.25 1020 CYS A N 1
ATOM 8146 C CA . CYS A 1 1020 ? 26.997 2.021 7.087 1.00 97.25 1020 CYS A CA 1
ATOM 8147 C C . CYS A 1 1020 ? 27.845 2.323 5.836 1.00 97.25 1020 CYS A C 1
ATOM 8149 O O . CYS A 1 1020 ? 28.453 1.421 5.255 1.00 97.25 1020 CYS A O 1
ATOM 8151 N N . LEU A 1 1021 ? 27.907 3.588 5.409 1.00 97.00 1021 LEU A N 1
ATOM 8152 C CA . LEU A 1 1021 ? 28.456 4.006 4.110 1.00 97.00 1021 LEU A CA 1
ATOM 8153 C C . LEU A 1 1021 ? 29.905 4.520 4.175 1.00 97.00 1021 LEU A C 1
ATOM 8155 O O . LEU A 1 1021 ? 30.277 5.489 3.511 1.00 97.00 1021 LEU A O 1
ATOM 8159 N N . GLN A 1 1022 ? 30.762 3.838 4.936 1.00 96.31 1022 GLN A N 1
ATOM 8160 C CA . GLN A 1 1022 ? 32.203 4.112 4.943 1.00 96.31 1022 GLN A CA 1
ATOM 8161 C C . GLN A 1 1022 ? 32.908 3.459 3.746 1.00 96.31 1022 GLN A C 1
ATOM 8163 O O . GLN A 1 1022 ? 32.713 2.270 3.469 1.00 96.31 1022 GLN A O 1
ATOM 8168 N N . ILE A 1 1023 ? 33.776 4.207 3.047 1.00 92.75 1023 ILE A N 1
ATOM 8169 C CA . ILE A 1 1023 ? 34.543 3.672 1.904 1.00 92.75 1023 ILE A CA 1
ATOM 8170 C C . ILE A 1 1023 ? 35.480 2.555 2.368 1.00 92.75 1023 ILE A C 1
ATOM 8172 O O . ILE A 1 1023 ? 35.593 1.527 1.706 1.00 92.75 1023 ILE A O 1
ATOM 8176 N N . ASN A 1 1024 ? 36.131 2.736 3.521 1.00 93.00 1024 ASN A N 1
ATOM 8177 C CA . ASN A 1 1024 ? 36.924 1.680 4.138 1.00 93.00 1024 ASN A CA 1
ATOM 8178 C C . ASN A 1 1024 ? 35.987 0.673 4.838 1.00 93.00 1024 ASN A C 1
ATOM 8180 O O . ASN A 1 1024 ? 35.358 1.057 5.828 1.00 93.00 1024 ASN A O 1
ATOM 8184 N N . PRO A 1 1025 ? 35.930 -0.603 4.407 1.00 94.50 1025 PRO A N 1
ATOM 8185 C CA . PRO A 1 1025 ? 35.034 -1.598 4.997 1.00 94.50 1025 PRO A CA 1
ATOM 8186 C C . PRO A 1 1025 ? 35.284 -1.825 6.493 1.00 94.50 1025 PRO A C 1
ATOM 8188 O O . PRO A 1 1025 ? 34.342 -2.102 7.221 1.00 94.50 1025 PRO A O 1
ATOM 8191 N N . LYS A 1 1026 ? 36.518 -1.629 6.982 1.00 93.62 1026 LYS A N 1
ATOM 8192 C CA . LYS A 1 1026 ? 36.861 -1.773 8.411 1.00 93.62 1026 LYS A CA 1
ATOM 8193 C C . LYS A 1 1026 ? 36.311 -0.656 9.302 1.00 93.62 1026 LYS A C 1
ATOM 8195 O O . LYS A 1 1026 ? 36.366 -0.777 10.517 1.00 93.62 1026 LYS A O 1
ATOM 8200 N N . ARG A 1 1027 ? 35.861 0.457 8.712 1.00 94.62 1027 ARG A N 1
ATOM 8201 C CA . ARG A 1 1027 ? 35.233 1.572 9.440 1.00 94.62 1027 ARG A CA 1
ATOM 8202 C C . ARG A 1 1027 ? 33.710 1.454 9.482 1.00 94.62 1027 ARG A C 1
ATOM 8204 O O . ARG A 1 1027 ? 33.084 2.268 10.150 1.00 94.62 1027 ARG A O 1
ATOM 8211 N N . ARG A 1 1028 ? 33.122 0.499 8.752 1.00 96.75 1028 ARG A N 1
ATOM 8212 C CA . ARG A 1 1028 ? 31.677 0.260 8.791 1.00 96.75 1028 ARG A CA 1
ATOM 8213 C C . ARG A 1 1028 ? 31.302 -0.373 10.125 1.00 96.75 1028 ARG A C 1
ATOM 8215 O O . ARG A 1 1028 ? 32.079 -1.156 10.669 1.00 96.75 1028 ARG A O 1
ATOM 8222 N N . LEU A 1 1029 ? 30.115 -0.051 10.624 1.00 94.69 1029 LEU A N 1
ATOM 8223 C CA . LEU A 1 1029 ? 29.558 -0.733 11.789 1.00 94.69 1029 LEU A CA 1
ATOM 8224 C C . LEU A 1 1029 ? 29.373 -2.226 11.475 1.00 94.69 1029 LEU A C 1
ATOM 8226 O O . LEU A 1 1029 ? 28.938 -2.587 10.382 1.00 94.69 1029 LEU A O 1
ATOM 8230 N N . GLU A 1 1030 ? 29.736 -3.095 12.415 1.00 93.12 1030 GLU A N 1
ATOM 8231 C CA . GLU A 1 1030 ? 29.594 -4.546 12.252 1.00 93.12 1030 GLU A CA 1
ATOM 8232 C C . GLU A 1 1030 ? 28.117 -4.931 12.090 1.00 93.12 1030 GLU A C 1
ATOM 8234 O O . GLU A 1 1030 ? 27.248 -4.374 12.766 1.00 93.12 1030 GLU A O 1
ATOM 8239 N N . LEU A 1 1031 ? 27.830 -5.914 11.227 1.00 91.12 1031 LEU A N 1
ATOM 8240 C CA . LEU A 1 1031 ? 26.460 -6.342 10.911 1.00 91.12 1031 LEU A CA 1
ATOM 8241 C C . LEU A 1 1031 ? 25.660 -6.712 12.172 1.00 91.12 1031 LEU A C 1
ATOM 8243 O O . LEU A 1 1031 ? 24.485 -6.372 12.288 1.00 91.12 1031 LEU A O 1
ATOM 8247 N N . GLU A 1 1032 ? 26.307 -7.355 13.145 1.00 85.62 1032 GLU A N 1
ATOM 8248 C CA . GLU A 1 1032 ? 25.686 -7.755 14.412 1.00 85.62 1032 GLU A CA 1
ATOM 8249 C C . GLU A 1 1032 ? 25.306 -6.577 15.315 1.00 85.62 1032 GLU A C 1
ATOM 8251 O O . GLU A 1 1032 ? 24.385 -6.696 16.124 1.00 85.62 1032 GLU A O 1
ATOM 8256 N N . LYS A 1 1033 ? 25.993 -5.439 15.162 1.00 87.38 1033 LYS A N 1
ATOM 8257 C CA . LYS A 1 1033 ? 25.804 -4.230 15.972 1.00 87.38 1033 LYS A CA 1
ATOM 8258 C C . LYS A 1 1033 ? 24.816 -3.244 15.350 1.00 87.38 1033 LYS A C 1
ATOM 8260 O O . LYS A 1 1033 ? 24.420 -2.304 16.029 1.00 87.38 1033 LYS A O 1
ATOM 8265 N N . LEU A 1 1034 ? 24.376 -3.449 14.102 1.00 87.06 1034 LEU A N 1
ATOM 8266 C CA . LEU A 1 1034 ? 23.461 -2.520 13.423 1.00 87.06 1034 LEU A CA 1
ATOM 8267 C C . LEU A 1 1034 ? 22.148 -2.310 14.194 1.00 87.06 1034 LEU A C 1
ATOM 8269 O O . LEU A 1 1034 ? 21.736 -1.170 14.377 1.00 87.06 1034 LEU A O 1
ATOM 8273 N N . CYS A 1 1035 ? 21.516 -3.382 14.687 1.00 79.81 1035 CYS A N 1
ATOM 8274 C CA . CYS A 1 1035 ? 20.278 -3.276 15.471 1.00 79.81 1035 CYS A CA 1
ATOM 8275 C C . CYS A 1 1035 ? 20.481 -2.662 16.862 1.00 79.81 1035 CYS A C 1
ATOM 8277 O O . CYS A 1 1035 ? 19.488 -2.349 17.499 1.00 79.81 1035 CYS A O 1
ATOM 8279 N N . LEU A 1 1036 ? 21.722 -2.518 17.340 1.00 79.19 1036 LEU A N 1
ATOM 8280 C CA . LEU A 1 1036 ? 22.052 -1.905 18.634 1.00 79.19 1036 LEU A CA 1
ATOM 8281 C C . LEU A 1 1036 ? 22.381 -0.414 18.505 1.00 79.19 1036 LEU A C 1
ATOM 8283 O O . LEU A 1 1036 ? 22.697 0.234 19.496 1.00 79.19 1036 LEU A O 1
ATOM 8287 N N . HIS A 1 1037 ? 22.357 0.120 17.285 1.00 86.06 1037 HIS A N 1
ATOM 8288 C CA . HIS A 1 1037 ? 22.590 1.532 17.047 1.00 86.06 1037 HIS A CA 1
ATOM 8289 C C . HIS A 1 1037 ? 21.463 2.378 17.649 1.00 86.06 1037 HIS A C 1
ATOM 8291 O O . HIS A 1 1037 ? 20.295 1.996 17.550 1.00 86.06 1037 HIS A O 1
ATOM 8297 N N . ASP A 1 1038 ? 21.794 3.560 18.174 1.00 81.06 1038 ASP A N 1
ATOM 8298 C CA . ASP A 1 1038 ? 20.854 4.469 18.850 1.00 81.06 1038 ASP A CA 1
ATOM 8299 C C . ASP A 1 1038 ? 19.601 4.769 18.012 1.00 81.06 1038 ASP A C 1
ATOM 8301 O O . ASP A 1 1038 ? 18.497 4.883 18.542 1.00 81.06 1038 ASP A O 1
ATOM 8305 N N . TRP A 1 1039 ? 19.745 4.773 16.682 1.00 84.56 1039 TRP A N 1
ATOM 8306 C CA . TRP A 1 1039 ? 18.630 4.925 15.740 1.00 84.56 1039 TRP A CA 1
ATOM 8307 C C . TRP A 1 1039 ? 17.498 3.898 15.927 1.00 84.56 1039 TRP A C 1
ATOM 8309 O O . TRP A 1 1039 ? 16.357 4.206 15.600 1.00 84.56 1039 TRP A O 1
ATOM 8319 N N . PHE A 1 1040 ? 17.770 2.703 16.462 1.00 76.75 1040 PHE A N 1
ATOM 8320 C CA . PHE A 1 1040 ? 16.767 1.662 16.729 1.00 76.75 1040 PHE A CA 1
ATOM 8321 C C . PHE A 1 1040 ? 16.334 1.559 18.199 1.00 76.75 1040 PHE A C 1
ATOM 8323 O O . PHE A 1 1040 ? 15.352 0.871 18.477 1.00 76.75 1040 PHE A O 1
ATOM 8330 N N . MET A 1 1041 ? 17.023 2.226 19.129 1.00 70.19 1041 MET A N 1
ATOM 8331 C CA . MET A 1 1041 ? 16.869 2.021 20.580 1.00 70.19 1041 MET A CA 1
ATOM 8332 C C . MET A 1 1041 ? 15.815 2.926 21.246 1.00 70.19 1041 MET A C 1
ATOM 8334 O O . MET A 1 1041 ? 15.646 2.876 22.465 1.00 70.19 1041 MET A O 1
ATOM 8338 N N . VAL A 1 1042 ? 15.063 3.717 20.470 1.00 70.06 1042 VAL A N 1
ATOM 8339 C CA . VAL A 1 1042 ? 14.088 4.697 20.984 1.00 70.06 1042 VAL A CA 1
ATOM 8340 C C . VAL A 1 1042 ? 12.679 4.472 20.416 1.00 70.06 1042 VAL A C 1
ATOM 8342 O O . VAL A 1 1042 ? 12.506 4.180 19.228 1.00 70.06 1042 VAL A O 1
ATOM 8345 N N . ALA A 1 1043 ? 11.660 4.613 21.269 1.00 71.69 1043 ALA A N 1
ATOM 8346 C CA . ALA A 1 1043 ? 10.242 4.631 20.912 1.00 71.69 1043 ALA A CA 1
ATOM 8347 C C . ALA A 1 1043 ? 9.644 6.002 21.264 1.00 71.69 1043 ALA A C 1
ATOM 8349 O O . ALA A 1 1043 ? 9.824 6.481 22.378 1.00 71.69 1043 ALA A O 1
ATOM 8350 N N . ILE A 1 1044 ? 8.926 6.640 20.339 1.00 72.44 1044 ILE A N 1
ATOM 8351 C CA . ILE A 1 1044 ? 8.323 7.962 20.566 1.00 72.44 1044 ILE A CA 1
ATOM 8352 C C . ILE A 1 1044 ? 6.801 7.809 20.628 1.00 72.44 1044 ILE A C 1
ATOM 8354 O O . ILE A 1 1044 ? 6.185 7.303 19.690 1.00 72.44 1044 ILE A O 1
ATOM 8358 N N . LYS A 1 1045 ? 6.187 8.246 21.731 1.00 76.69 1045 LYS A N 1
ATOM 8359 C CA . LYS A 1 1045 ? 4.731 8.265 21.930 1.00 76.69 1045 LYS A CA 1
ATOM 8360 C C . LYS A 1 1045 ? 4.242 9.713 21.974 1.00 76.69 1045 LYS A C 1
ATOM 8362 O O . LYS A 1 1045 ? 4.605 10.465 22.873 1.00 76.69 1045 LYS A O 1
ATOM 8367 N N . PHE A 1 1046 ? 3.390 10.080 21.018 1.00 73.44 1046 PHE A N 1
ATOM 8368 C CA . PHE A 1 1046 ? 2.686 11.364 20.985 1.00 73.44 1046 PHE A CA 1
ATOM 8369 C C . PHE A 1 1046 ? 1.322 11.223 21.663 1.00 73.44 1046 PHE A C 1
ATOM 8371 O O . PHE A 1 1046 ? 0.537 10.346 21.295 1.00 73.44 1046 PHE A O 1
ATOM 8378 N N . VAL A 1 1047 ? 1.017 12.094 22.625 1.00 73.50 1047 VAL A N 1
ATOM 8379 C CA . VAL A 1 1047 ? -0.254 12.073 23.359 1.00 73.50 1047 VAL A CA 1
ATOM 8380 C C . VAL A 1 1047 ? -0.947 13.434 23.259 1.00 73.50 1047 VAL A C 1
ATOM 8382 O O . VAL A 1 1047 ? -0.396 14.427 23.731 1.00 73.50 1047 VAL A O 1
ATOM 8385 N N . PRO A 1 1048 ? -2.152 13.523 22.665 1.00 73.44 1048 PRO A N 1
ATOM 8386 C CA . PRO A 1 1048 ? -2.903 14.774 22.598 1.00 73.44 1048 PRO A CA 1
ATOM 8387 C C . PRO A 1 1048 ? -3.199 15.337 23.992 1.00 73.44 1048 PRO A C 1
ATOM 8389 O O . PRO A 1 1048 ? -3.597 14.598 24.889 1.00 73.44 1048 PRO A O 1
ATOM 8392 N N . ASN A 1 1049 ? -3.108 16.657 24.153 1.00 74.88 1049 ASN A N 1
ATOM 8393 C CA . ASN A 1 1049 ? -3.288 17.333 25.445 1.00 74.88 1049 ASN A CA 1
ATOM 8394 C C . ASN A 1 1049 ? -4.776 17.562 25.818 1.00 74.88 1049 ASN A C 1
ATOM 8396 O O . ASN A 1 1049 ? -5.121 18.290 26.750 1.00 74.88 1049 ASN A O 1
ATOM 8400 N N . ARG A 1 1050 ? -5.713 16.982 25.053 1.00 69.69 1050 ARG A N 1
ATOM 8401 C CA . ARG A 1 1050 ? -7.160 17.187 25.234 1.00 69.69 1050 ARG A CA 1
ATOM 8402 C C . ARG A 1 1050 ? -7.639 16.388 26.452 1.00 69.69 1050 ARG A C 1
ATOM 8404 O O . ARG A 1 1050 ? -7.648 15.164 26.409 1.00 69.69 1050 ARG A O 1
ATOM 8411 N N . ASN A 1 1051 ? -8.090 17.082 27.502 1.00 64.50 1051 ASN A N 1
ATOM 8412 C CA . ASN A 1 1051 ? -8.506 16.516 28.799 1.00 64.50 1051 ASN A CA 1
ATOM 8413 C C . ASN A 1 1051 ? -7.374 15.862 29.619 1.00 64.50 1051 ASN A C 1
ATOM 8415 O O . ASN A 1 1051 ? -7.635 15.000 30.460 1.00 64.50 1051 ASN A O 1
ATOM 8419 N N . THR A 1 1052 ? -6.119 16.261 29.406 1.00 76.19 1052 THR A N 1
ATOM 8420 C CA . THR A 1 1052 ? -4.989 15.756 30.193 1.00 76.19 1052 THR A CA 1
ATOM 8421 C C . THR A 1 1052 ? -5.028 16.314 31.614 1.00 76.19 1052 THR A C 1
ATOM 8423 O O . THR A 1 1052 ? -5.117 17.521 31.829 1.00 76.19 1052 THR A O 1
ATOM 8426 N N . THR A 1 1053 ? -4.958 15.422 32.602 1.00 84.88 1053 THR A N 1
ATOM 8427 C CA . THR A 1 1053 ? -4.786 15.819 34.003 1.00 84.88 1053 THR A CA 1
ATOM 8428 C C . THR A 1 1053 ? -3.320 16.164 34.229 1.00 84.88 1053 THR A C 1
ATOM 8430 O O . THR A 1 1053 ? -2.451 15.361 33.896 1.00 84.88 1053 THR A O 1
ATOM 8433 N N . PHE A 1 1054 ? -3.051 17.335 34.798 1.00 89.56 1054 PHE A N 1
ATOM 8434 C CA . PHE A 1 1054 ? -1.710 17.740 35.207 1.00 89.56 1054 PHE A CA 1
ATOM 8435 C C . PHE A 1 1054 ? -1.562 17.571 36.715 1.00 89.56 1054 PHE A C 1
ATOM 8437 O O . PHE A 1 1054 ? -2.462 17.946 37.469 1.00 89.56 1054 PHE A O 1
ATOM 8444 N N . ILE A 1 1055 ? -0.436 17.012 37.151 1.00 89.94 1055 ILE A N 1
ATOM 8445 C CA . ILE A 1 1055 ? -0.126 16.811 38.566 1.00 89.94 1055 ILE A CA 1
ATOM 8446 C C . ILE A 1 1055 ? 1.257 17.357 38.905 1.00 89.94 1055 ILE A C 1
ATOM 8448 O O . ILE A 1 1055 ? 2.177 17.334 38.089 1.00 89.94 1055 ILE A O 1
ATOM 8452 N N . SER A 1 1056 ? 1.404 17.845 40.132 1.00 89.75 1056 SER A N 1
ATOM 8453 C CA . SER A 1 1056 ? 2.696 18.252 40.679 1.00 89.75 1056 SER A CA 1
ATOM 8454 C C . SER A 1 1056 ? 3.362 17.059 41.356 1.00 89.75 1056 SER A C 1
ATOM 8456 O O . SER A 1 1056 ? 2.725 16.354 42.138 1.00 89.75 1056 SER A O 1
ATOM 8458 N N . ILE A 1 1057 ? 4.643 16.848 41.064 1.00 86.81 1057 ILE A N 1
ATOM 8459 C CA . ILE A 1 1057 ? 5.483 15.839 41.714 1.00 86.81 1057 ILE A CA 1
ATOM 8460 C C . ILE A 1 1057 ? 6.751 16.500 42.261 1.00 86.81 1057 ILE A C 1
ATOM 8462 O O . ILE A 1 1057 ? 7.258 17.463 41.683 1.00 86.81 1057 ILE A O 1
ATOM 8466 N N . ASP A 1 1058 ? 7.267 15.985 43.375 1.00 83.12 1058 ASP A N 1
ATOM 8467 C CA . ASP A 1 1058 ? 8.449 16.548 44.031 1.00 83.12 1058 ASP A CA 1
ATOM 8468 C C . ASP A 1 1058 ? 9.667 16.571 43.095 1.00 83.12 1058 ASP A C 1
ATOM 8470 O O . ASP A 1 1058 ? 10.027 15.557 42.494 1.00 83.12 1058 ASP A O 1
ATOM 8474 N N . GLY A 1 1059 ? 10.338 17.724 43.017 1.00 81.25 1059 GLY A N 1
ATOM 8475 C CA . GLY A 1 1059 ? 11.524 17.932 42.177 1.00 81.25 1059 GLY A CA 1
ATOM 8476 C C . GLY A 1 1059 ? 11.257 18.640 40.846 1.00 81.25 1059 GLY A C 1
ATOM 8477 O O . GLY A 1 1059 ? 12.216 18.987 40.160 1.00 81.25 1059 GLY A O 1
ATOM 8478 N N . TYR A 1 1060 ? 9.994 18.919 40.512 1.00 85.88 1060 TYR A N 1
ATOM 8479 C CA . TYR A 1 1060 ? 9.603 19.685 39.328 1.00 85.88 1060 TYR A CA 1
ATOM 8480 C C . TYR A 1 1060 ? 8.823 20.936 39.743 1.00 85.88 1060 TYR A C 1
ATOM 8482 O O . TYR A 1 1060 ? 7.926 20.868 40.581 1.00 85.88 1060 TYR A O 1
ATOM 8490 N N . SER A 1 1061 ? 9.189 22.093 39.185 1.00 81.44 1061 SER A N 1
ATOM 8491 C CA . SER A 1 1061 ? 8.560 23.379 39.521 1.00 81.44 1061 SER A CA 1
ATOM 8492 C C . SER A 1 1061 ? 7.194 23.571 38.864 1.00 81.44 1061 SER A C 1
ATOM 8494 O O . SER A 1 1061 ? 6.351 24.267 39.419 1.00 81.44 1061 SER A O 1
ATOM 8496 N N . GLU A 1 1062 ? 6.978 22.952 37.702 1.00 86.38 1062 GLU A N 1
ATOM 8497 C CA . GLU A 1 1062 ? 5.744 23.053 36.924 1.00 86.38 1062 GLU A CA 1
ATOM 8498 C C . GLU A 1 1062 ? 4.953 21.732 36.964 1.00 86.38 1062 GLU A C 1
ATOM 8500 O O . GLU A 1 1062 ? 5.562 20.658 37.027 1.00 86.38 1062 GLU A O 1
ATOM 8505 N N . PRO A 1 1063 ? 3.607 21.776 36.911 1.00 90.19 1063 PRO A N 1
ATOM 8506 C CA . PRO A 1 1063 ? 2.776 20.581 36.796 1.00 90.19 1063 PRO A CA 1
ATOM 8507 C C . PRO A 1 1063 ? 3.077 19.795 35.514 1.00 90.19 1063 PRO A C 1
ATOM 8509 O O . PRO A 1 1063 ? 3.194 20.368 34.432 1.00 90.19 1063 PRO A O 1
ATOM 8512 N N . LEU A 1 1064 ? 3.140 18.469 35.625 1.00 91.69 1064 LEU A N 1
ATOM 8513 C CA . LEU A 1 1064 ? 3.423 17.557 34.515 1.00 91.69 1064 LEU A CA 1
ATOM 8514 C C . LEU A 1 1064 ? 2.158 16.800 34.088 1.00 91.69 1064 LEU A C 1
ATOM 8516 O O . LEU A 1 1064 ? 1.307 16.532 34.942 1.00 91.69 1064 LEU A O 1
ATOM 8520 N N . PRO A 1 1065 ? 2.026 16.394 32.810 1.00 92.56 1065 PRO A N 1
ATOM 8521 C CA . PRO A 1 1065 ? 0.989 15.452 32.396 1.00 92.56 1065 PRO A CA 1
ATOM 8522 C C . PRO A 1 1065 ? 0.997 14.192 33.272 1.00 92.56 1065 PRO A C 1
ATOM 8524 O O . PRO A 1 1065 ? 2.067 13.669 33.585 1.00 92.56 1065 PRO A O 1
ATOM 8527 N N . LEU A 1 1066 ? -0.184 13.681 33.640 1.00 90.88 1066 LEU A N 1
ATOM 8528 C CA . LEU A 1 1066 ? -0.329 12.535 34.546 1.00 90.88 1066 LEU A CA 1
ATOM 8529 C C . LEU A 1 1066 ? 0.532 11.341 34.116 1.00 90.88 1066 LEU A C 1
ATOM 8531 O O . LEU A 1 1066 ? 1.272 10.811 34.935 1.00 90.88 1066 LEU A O 1
ATOM 8535 N N . GLU A 1 1067 ? 0.488 10.952 32.841 1.00 92.75 1067 GLU A N 1
ATOM 8536 C CA . GLU A 1 1067 ? 1.274 9.817 32.346 1.00 92.75 1067 GLU A CA 1
ATOM 8537 C C . GLU A 1 1067 ? 2.789 10.050 32.487 1.00 92.75 1067 GLU A C 1
ATOM 8539 O O . GLU A 1 1067 ? 3.494 9.172 32.977 1.00 92.75 1067 GLU A O 1
ATOM 8544 N N . VAL A 1 1068 ? 3.283 11.248 32.144 1.00 92.75 1068 VAL A N 1
ATOM 8545 C CA . VAL A 1 1068 ? 4.700 11.629 32.310 1.00 92.75 1068 VAL A CA 1
ATOM 8546 C C . VAL A 1 1068 ? 5.105 11.522 33.781 1.00 92.75 1068 VAL A C 1
ATOM 8548 O O . VAL A 1 1068 ? 6.118 10.907 34.109 1.00 92.75 1068 VAL A O 1
ATOM 8551 N N . ALA A 1 1069 ? 4.293 12.077 34.681 1.00 94.50 1069 ALA A N 1
ATOM 8552 C CA . ALA A 1 1069 ? 4.558 12.052 36.112 1.00 94.50 1069 ALA A CA 1
ATOM 8553 C C . ALA A 1 1069 ? 4.580 10.622 36.678 1.00 94.50 1069 ALA A C 1
ATOM 8555 O O . ALA A 1 1069 ? 5.489 10.272 37.432 1.00 94.50 1069 ALA A O 1
ATOM 8556 N N . LEU A 1 1070 ? 3.623 9.775 36.286 1.00 94.75 1070 LEU A N 1
ATOM 8557 C CA . LEU A 1 1070 ? 3.589 8.368 36.690 1.00 94.75 1070 LEU A CA 1
ATOM 8558 C C . LEU A 1 1070 ? 4.785 7.593 36.140 1.00 94.75 1070 LEU A C 1
ATOM 8560 O O . LEU A 1 1070 ? 5.361 6.790 36.867 1.00 94.75 1070 LEU A O 1
ATOM 8564 N N . GLN A 1 1071 ? 5.199 7.861 34.902 1.00 93.94 1071 GLN A N 1
ATOM 8565 C CA . GLN A 1 1071 ? 6.360 7.220 34.296 1.00 93.94 1071 GLN A CA 1
ATOM 8566 C C . GLN A 1 1071 ? 7.666 7.619 35.002 1.00 93.94 1071 GLN A C 1
ATOM 8568 O O . GLN A 1 1071 ? 8.517 6.760 35.240 1.00 93.94 1071 GLN A O 1
ATOM 8573 N N . ILE A 1 1072 ? 7.813 8.893 35.389 1.00 93.44 1072 ILE A N 1
ATOM 8574 C CA . ILE A 1 1072 ? 8.942 9.387 36.195 1.00 93.44 1072 ILE A CA 1
ATOM 8575 C C . ILE A 1 1072 ? 8.966 8.693 37.558 1.00 93.44 1072 ILE A C 1
ATOM 8577 O O . ILE A 1 1072 ? 10.009 8.193 37.976 1.00 93.44 1072 ILE A O 1
ATOM 8581 N N . LEU A 1 1073 ? 7.821 8.624 38.246 1.00 94.31 1073 LEU A N 1
ATOM 8582 C CA . LEU A 1 1073 ? 7.712 7.940 39.535 1.00 94.31 1073 LEU A CA 1
ATOM 8583 C C . LEU A 1 1073 ? 8.031 6.447 39.398 1.00 94.31 1073 LEU A C 1
ATOM 8585 O O . LEU A 1 1073 ? 8.839 5.924 40.162 1.00 94.31 1073 LEU A O 1
ATOM 8589 N N . ALA A 1 1074 ? 7.482 5.778 38.384 1.00 94.06 1074 ALA A N 1
ATOM 8590 C CA . ALA A 1 1074 ? 7.733 4.369 38.106 1.00 94.06 1074 ALA A CA 1
ATOM 8591 C C . ALA A 1 1074 ? 9.200 4.088 37.756 1.00 94.06 1074 ALA A C 1
ATOM 8593 O O . ALA A 1 1074 ? 9.672 2.999 38.063 1.00 94.06 1074 ALA A O 1
ATOM 8594 N N . ASN A 1 1075 ? 9.935 5.054 37.194 1.00 92.56 1075 ASN A N 1
ATOM 8595 C CA . ASN A 1 1075 ? 11.373 4.978 36.907 1.00 92.56 1075 ASN A CA 1
ATOM 8596 C C . ASN A 1 1075 ? 12.264 5.561 38.024 1.00 92.56 1075 ASN A C 1
ATOM 8598 O O . ASN A 1 1075 ? 13.488 5.585 37.891 1.00 92.56 1075 ASN A O 1
ATOM 8602 N N . ARG A 1 1076 ? 11.689 6.015 39.146 1.00 88.62 1076 ARG A N 1
ATOM 8603 C CA . ARG A 1 1076 ? 12.438 6.650 40.237 1.00 88.62 1076 ARG A CA 1
ATOM 8604 C C . ARG A 1 1076 ? 13.298 5.635 40.993 1.00 88.62 1076 ARG A C 1
ATOM 8606 O O . ARG A 1 1076 ? 12.787 4.683 41.578 1.00 88.62 1076 ARG A O 1
ATOM 8613 N N . GLY A 1 1077 ? 14.601 5.895 41.075 1.00 87.00 1077 GLY A N 1
ATOM 8614 C CA . GLY A 1 1077 ? 15.561 5.044 41.785 1.00 87.00 1077 GLY A CA 1
ATOM 8615 C C . GLY A 1 1077 ? 16.369 4.157 40.830 1.00 87.00 1077 GLY A C 1
ATOM 8616 O O . GLY A 1 1077 ? 16.580 4.552 39.686 1.00 87.00 1077 GLY A O 1
ATOM 8617 N N . PRO A 1 1078 ? 16.880 2.993 41.277 1.00 87.56 1078 PRO A N 1
ATOM 8618 C CA . PRO A 1 1078 ? 17.647 2.107 40.405 1.00 87.56 1078 PRO A CA 1
ATOM 8619 C C . PRO A 1 1078 ? 16.780 1.596 39.250 1.00 87.56 1078 PRO A C 1
ATOM 8621 O O . PRO A 1 1078 ? 15.578 1.359 39.426 1.00 87.56 1078 PRO A O 1
ATOM 8624 N N . ARG A 1 1079 ? 17.400 1.426 38.077 1.00 87.38 1079 ARG A N 1
ATOM 8625 C CA . ARG A 1 1079 ? 16.736 0.879 36.890 1.00 87.38 1079 ARG A CA 1
ATOM 8626 C C . ARG A 1 1079 ? 16.163 -0.501 37.209 1.00 87.38 1079 ARG A C 1
ATOM 8628 O O . ARG A 1 1079 ? 16.817 -1.312 37.861 1.00 87.38 1079 ARG A O 1
ATOM 8635 N N . VAL A 1 1080 ? 14.938 -0.725 36.755 1.00 91.75 1080 VAL A N 1
ATOM 8636 C CA . VAL A 1 1080 ? 14.204 -1.984 36.885 1.00 91.75 1080 VAL A CA 1
ATOM 8637 C C . VAL A 1 1080 ? 13.911 -2.432 35.467 1.00 91.75 1080 VAL A C 1
ATOM 8639 O O . VAL A 1 1080 ? 13.232 -1.713 34.741 1.00 91.75 1080 VAL A O 1
ATOM 8642 N N . GLU A 1 1081 ? 14.483 -3.561 35.055 1.00 89.88 1081 GLU A N 1
ATOM 8643 C CA . GLU A 1 1081 ? 14.416 -4.004 33.659 1.00 89.88 1081 GLU A CA 1
ATOM 8644 C C . GLU A 1 1081 ? 12.984 -4.352 33.238 1.00 89.88 1081 GLU A C 1
ATOM 8646 O O . GLU A 1 1081 ? 12.661 -4.232 32.062 1.00 89.88 1081 GLU A O 1
ATOM 8651 N N . GLU A 1 1082 ? 12.106 -4.691 34.183 1.00 95.38 1082 GLU A N 1
ATOM 8652 C CA . GLU A 1 1082 ? 10.714 -5.057 33.934 1.00 95.38 1082 GLU A CA 1
ATOM 8653 C C . GLU A 1 1082 ? 9.763 -3.865 33.732 1.00 95.38 1082 GLU A C 1
ATOM 8655 O O . GLU A 1 1082 ? 8.580 -4.068 33.462 1.00 95.38 1082 GLU A O 1
ATOM 8660 N N . ILE A 1 1083 ? 10.235 -2.621 33.857 1.00 95.56 1083 ILE A N 1
ATOM 8661 C CA . ILE A 1 1083 ? 9.443 -1.403 33.626 1.00 95.56 1083 ILE A CA 1
ATOM 8662 C C . ILE A 1 1083 ? 10.078 -0.620 32.480 1.00 95.56 1083 ILE A C 1
ATOM 8664 O O . ILE A 1 1083 ? 11.282 -0.377 32.495 1.00 95.56 1083 ILE A O 1
ATOM 8668 N N . ILE A 1 1084 ? 9.270 -0.189 31.506 1.00 93.12 1084 ILE A N 1
ATOM 8669 C CA . ILE A 1 1084 ? 9.774 0.587 30.372 1.00 93.12 1084 ILE A CA 1
ATOM 8670 C C . ILE A 1 1084 ? 10.418 1.903 30.832 1.00 93.12 1084 ILE A C 1
ATOM 8672 O O . ILE A 1 1084 ? 9.833 2.703 31.580 1.00 93.12 1084 ILE A O 1
ATOM 8676 N N . GLN A 1 1085 ? 11.640 2.135 30.369 1.00 90.06 1085 GLN A N 1
ATOM 8677 C CA . GLN A 1 1085 ? 12.383 3.338 30.709 1.00 90.06 1085 GLN A CA 1
ATOM 8678 C C . GLN A 1 1085 ? 11.868 4.563 29.944 1.00 90.06 1085 GLN A C 1
ATOM 8680 O O . GLN A 1 1085 ? 11.761 4.548 28.719 1.00 90.06 1085 GLN A O 1
ATOM 8685 N N . LEU A 1 1086 ? 11.608 5.649 30.677 1.00 88.56 1086 LEU A N 1
ATOM 8686 C CA . LEU A 1 1086 ? 11.475 6.988 30.102 1.00 88.56 1086 LEU A CA 1
ATOM 8687 C C . LEU A 1 1086 ? 12.864 7.591 29.913 1.00 88.56 1086 LEU A C 1
ATOM 8689 O O . LEU A 1 1086 ? 13.607 7.742 30.883 1.00 88.56 1086 LEU A O 1
ATOM 8693 N N . LEU A 1 1087 ? 13.203 7.912 28.671 1.00 83.00 1087 LEU A N 1
ATOM 8694 C CA . LEU A 1 1087 ? 14.476 8.520 28.297 1.00 83.00 1087 LEU A CA 1
ATOM 8695 C C . LEU A 1 1087 ? 14.372 10.045 28.277 1.00 83.00 1087 LEU A C 1
ATOM 8697 O O . LEU A 1 1087 ? 15.246 10.717 28.813 1.00 83.00 1087 LEU A O 1
ATOM 8701 N N . ASP A 1 1088 ? 13.299 10.576 27.690 1.00 83.56 1088 ASP A N 1
ATOM 8702 C CA . ASP A 1 1088 ? 13.050 12.016 27.588 1.00 83.56 1088 ASP A CA 1
ATOM 8703 C C . ASP A 1 1088 ? 11.549 12.308 27.424 1.00 83.56 1088 ASP A C 1
ATOM 8705 O O . ASP A 1 1088 ? 10.750 11.405 27.163 1.00 83.56 1088 ASP A O 1
ATOM 8709 N N . TRP A 1 1089 ? 11.140 13.562 27.587 1.00 88.25 1089 TRP A N 1
ATOM 8710 C CA . TRP A 1 1089 ? 9.771 14.001 27.330 1.00 88.25 1089 TRP A CA 1
ATOM 8711 C C . TRP A 1 1089 ? 9.700 15.500 27.031 1.00 88.25 1089 TRP A C 1
ATOM 8713 O O . TRP A 1 1089 ? 10.526 16.290 27.480 1.00 88.25 1089 TRP A O 1
ATOM 8723 N N . GLN A 1 1090 ? 8.662 15.907 26.303 1.00 80.31 1090 GLN A N 1
ATOM 8724 C CA . GLN A 1 1090 ? 8.422 17.309 25.957 1.00 80.31 1090 GLN A CA 1
ATOM 8725 C C . GLN A 1 1090 ? 6.927 17.623 25.981 1.00 80.31 1090 GLN A C 1
ATOM 8727 O O . GLN A 1 1090 ? 6.110 16.795 25.587 1.00 80.31 1090 GLN A O 1
ATOM 8732 N N . VAL A 1 1091 ? 6.556 18.822 26.432 1.00 82.06 1091 VAL A N 1
ATOM 8733 C CA . VAL A 1 1091 ? 5.171 19.315 26.381 1.00 82.06 1091 VAL A CA 1
ATOM 8734 C C . VAL A 1 1091 ? 5.073 20.407 25.321 1.00 82.06 1091 VAL A C 1
ATOM 8736 O O . VAL A 1 1091 ? 5.801 21.394 25.369 1.00 82.06 1091 VAL A O 1
ATOM 8739 N N . GLU A 1 1092 ? 4.155 20.219 24.380 1.00 80.00 1092 GLU A N 1
ATOM 8740 C CA . GLU A 1 1092 ? 3.777 21.155 23.321 1.00 80.00 1092 GLU A CA 1
ATOM 8741 C C . GLU A 1 1092 ? 2.357 21.701 23.599 1.00 80.00 1092 GLU A C 1
ATOM 8743 O O . GLU A 1 1092 ? 1.626 21.151 24.432 1.00 80.00 1092 GLU A O 1
ATOM 8748 N N . PRO A 1 1093 ? 1.907 22.771 22.914 1.00 78.19 1093 PRO A N 1
ATOM 8749 C CA . PRO A 1 1093 ? 0.576 23.340 23.143 1.00 78.19 1093 PRO A CA 1
ATOM 8750 C C . PRO A 1 1093 ? -0.577 22.333 22.970 1.00 78.19 1093 PRO A C 1
ATOM 8752 O O . PRO A 1 1093 ? -1.488 22.288 23.797 1.00 78.19 1093 PRO A O 1
ATOM 8755 N N . ASP A 1 1094 ? -0.519 21.491 21.932 1.00 76.00 1094 ASP A N 1
ATOM 8756 C CA . ASP A 1 1094 ? -1.615 20.579 21.561 1.00 76.00 1094 ASP A CA 1
ATOM 8757 C C . ASP A 1 1094 ? -1.393 19.113 21.978 1.00 76.00 1094 ASP A C 1
ATOM 8759 O O . ASP A 1 1094 ? -2.318 18.296 21.909 1.00 76.00 1094 ASP A O 1
ATOM 8763 N N . HIS A 1 1095 ? -0.181 18.747 22.399 1.00 77.75 1095 HIS A N 1
ATOM 8764 C CA . HIS A 1 1095 ? 0.201 17.374 22.739 1.00 77.75 1095 HIS A CA 1
ATOM 8765 C C . HIS A 1 1095 ? 1.433 17.342 23.654 1.00 77.75 1095 HIS A C 1
ATOM 8767 O O . HIS A 1 1095 ? 2.100 18.348 23.845 1.00 77.75 1095 HIS A O 1
ATOM 8773 N N . TYR A 1 1096 ? 1.761 16.184 24.211 1.00 81.00 1096 TYR A N 1
ATOM 8774 C CA . TYR A 1 1096 ? 3.057 15.932 24.834 1.00 81.00 1096 TYR A CA 1
ATOM 8775 C C . TYR A 1 1096 ? 3.685 14.668 24.248 1.00 81.00 1096 TYR A C 1
ATOM 8777 O O . TYR A 1 1096 ? 2.999 13.804 23.699 1.00 81.00 1096 TYR A O 1
ATOM 8785 N N . ILE A 1 1097 ? 5.007 14.597 24.320 1.00 76.69 1097 ILE A N 1
ATOM 8786 C CA . ILE A 1 1097 ? 5.843 13.573 23.708 1.00 76.69 1097 ILE A CA 1
ATOM 8787 C C . ILE A 1 1097 ? 6.550 12.818 24.827 1.00 76.69 1097 ILE A C 1
ATOM 8789 O O . ILE A 1 1097 ? 7.152 13.433 25.705 1.00 76.69 1097 ILE A O 1
ATOM 8793 N N . LEU A 1 1098 ? 6.487 11.491 24.783 1.00 80.00 1098 LEU A N 1
ATOM 8794 C CA . LEU A 1 1098 ? 7.276 10.584 25.610 1.00 80.00 1098 LEU A CA 1
ATOM 8795 C C . LEU A 1 1098 ? 8.305 9.898 24.713 1.00 80.00 1098 LEU A C 1
ATOM 8797 O O . LEU A 1 1098 ? 7.946 9.279 23.711 1.00 80.00 1098 LEU A O 1
ATOM 8801 N N . VAL A 1 1099 ? 9.572 9.988 25.087 1.00 78.81 1099 VAL A N 1
ATOM 8802 C CA . VAL A 1 1099 ? 10.685 9.286 24.453 1.00 78.81 1099 VAL A CA 1
ATOM 8803 C C . VAL A 1 1099 ? 11.049 8.127 25.372 1.00 78.81 1099 VAL A C 1
ATOM 8805 O O . VAL A 1 1099 ? 11.592 8.319 26.456 1.00 78.81 1099 VAL A O 1
ATOM 8808 N N . LEU A 1 1100 ? 10.682 6.919 24.972 1.00 84.75 1100 LEU A N 1
ATOM 8809 C CA . LEU A 1 1100 ? 10.821 5.689 25.743 1.00 84.75 1100 LEU A CA 1
ATOM 8810 C C . LEU A 1 1100 ? 11.964 4.841 25.187 1.00 84.75 1100 LEU A C 1
ATOM 8812 O O . LEU A 1 1100 ? 12.311 4.942 24.007 1.00 84.75 1100 LEU A O 1
ATOM 8816 N N . GLU A 1 1101 ? 12.525 3.960 26.012 1.00 83.12 1101 GLU A N 1
ATOM 8817 C CA . GLU A 1 1101 ? 13.388 2.901 25.492 1.00 83.12 1101 GLU A CA 1
ATOM 8818 C C . GLU A 1 1101 ? 12.596 2.020 24.518 1.00 83.12 1101 GLU A C 1
ATOM 8820 O O . GLU A 1 1101 ? 11.411 1.741 24.718 1.00 83.12 1101 GLU A O 1
ATOM 8825 N N . ARG A 1 1102 ? 13.249 1.571 23.449 1.00 78.69 1102 ARG A N 1
ATOM 8826 C CA . ARG A 1 1102 ? 12.702 0.557 22.551 1.00 78.69 1102 ARG A CA 1
ATOM 8827 C C . ARG A 1 1102 ? 13.433 -0.758 22.792 1.00 78.69 1102 ARG A C 1
ATOM 8829 O O . ARG A 1 1102 ? 14.535 -0.941 22.277 1.00 78.69 1102 ARG A O 1
ATOM 8836 N N . PRO A 1 1103 ? 12.842 -1.682 23.562 1.00 70.38 1103 PRO A N 1
ATOM 8837 C CA . PRO A 1 1103 ? 13.462 -2.964 23.821 1.00 70.38 1103 PRO A CA 1
ATOM 8838 C C . PRO A 1 1103 ? 13.327 -3.851 22.576 1.00 70.38 1103 PRO A C 1
ATOM 8840 O O . PRO A 1 1103 ? 12.249 -3.990 21.997 1.00 70.38 1103 PRO A O 1
ATOM 8843 N N . VAL A 1 1104 ? 14.440 -4.418 22.115 1.00 61.31 1104 VAL A N 1
ATOM 8844 C CA . VAL A 1 1104 ? 14.506 -5.232 20.895 1.00 61.31 1104 VAL A CA 1
ATOM 8845 C C . VAL A 1 1104 ? 15.365 -6.471 21.168 1.00 61.31 1104 VAL A C 1
ATOM 8847 O O . VAL A 1 1104 ? 16.474 -6.310 21.678 1.00 61.31 1104 VAL A O 1
ATOM 8850 N N . PRO A 1 1105 ? 14.920 -7.692 20.811 1.00 65.44 1105 PRO A N 1
ATOM 8851 C CA . PRO A 1 1105 ? 13.681 -8.032 20.108 1.00 65.44 1105 PRO A CA 1
ATOM 8852 C C . PRO A 1 1105 ? 12.537 -8.301 21.098 1.00 65.44 1105 PRO A C 1
ATOM 8854 O O . PRO A 1 1105 ? 12.452 -9.394 21.639 1.00 65.44 1105 PRO A O 1
ATOM 8857 N N . PHE A 1 1106 ? 11.658 -7.329 21.347 1.00 80.81 1106 PHE A N 1
ATOM 8858 C CA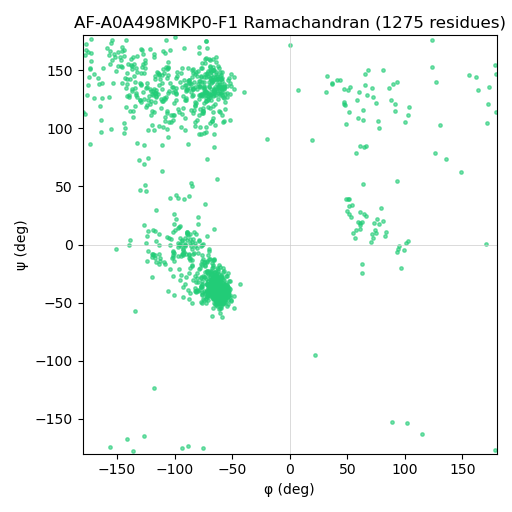 . PHE A 1 1106 ? 10.443 -7.548 22.136 1.00 80.81 1106 PHE A CA 1
ATOM 8859 C C . PHE A 1 1106 ? 9.201 -7.458 21.241 1.00 80.81 1106 PHE A C 1
ATOM 8861 O O . PHE A 1 1106 ? 9.163 -6.662 20.302 1.00 80.81 1106 PHE A O 1
ATOM 8868 N N . GLU A 1 1107 ? 8.182 -8.254 21.550 1.00 79.00 1107 GLU A N 1
ATOM 8869 C CA . GLU A 1 1107 ? 6.844 -8.204 20.954 1.00 79.00 1107 GLU A CA 1
ATOM 8870 C C . GLU A 1 1107 ? 5.766 -8.111 22.044 1.00 79.00 1107 GLU A C 1
ATOM 8872 O O . GLU A 1 1107 ? 6.040 -8.351 23.214 1.00 79.00 1107 GLU A O 1
ATOM 8877 N N . GLU A 1 1108 ? 4.538 -7.736 21.693 1.00 83.69 1108 GLU A N 1
ATOM 8878 C CA . GLU A 1 1108 ? 3.419 -7.698 22.643 1.00 83.69 1108 GLU A CA 1
ATOM 8879 C C . GLU A 1 1108 ? 3.074 -9.117 23.129 1.00 83.69 1108 GLU A C 1
ATOM 8881 O O . GLU A 1 1108 ? 2.948 -10.042 22.324 1.00 83.69 1108 GLU A O 1
ATOM 8886 N N . LEU A 1 1109 ? 2.879 -9.314 24.435 1.00 87.88 1109 LEU A N 1
ATOM 8887 C CA . LEU A 1 1109 ? 2.625 -10.635 25.017 1.00 87.88 1109 LEU A CA 1
ATOM 8888 C C . LEU A 1 1109 ? 1.342 -11.280 24.468 1.00 87.88 1109 LEU A C 1
ATOM 8890 O O . LEU A 1 1109 ? 1.302 -12.492 24.251 1.00 87.88 1109 LEU A O 1
ATOM 8894 N N . ASN A 1 1110 ? 0.308 -10.485 24.187 1.00 83.38 1110 ASN A N 1
ATOM 8895 C CA . ASN A 1 1110 ? -0.891 -10.967 23.499 1.00 83.38 1110 ASN A CA 1
ATOM 8896 C C . ASN A 1 1110 ? -0.565 -11.550 22.110 1.00 83.38 1110 ASN A C 1
ATOM 8898 O O . ASN A 1 1110 ? -1.101 -12.583 21.711 1.00 83.38 1110 ASN A O 1
ATOM 8902 N N . TRP A 1 1111 ? 0.353 -10.915 21.379 1.00 74.69 1111 TRP A N 1
ATOM 8903 C CA . TRP A 1 1111 ? 0.794 -11.385 20.069 1.00 74.69 1111 TRP A CA 1
ATOM 8904 C C . TRP A 1 1111 ? 1.633 -12.660 20.175 1.00 74.69 1111 TRP A C 1
ATOM 8906 O O . TRP A 1 1111 ? 1.380 -13.614 19.436 1.00 74.69 1111 TRP A O 1
ATOM 8916 N N . PHE A 1 1112 ? 2.549 -12.721 21.146 1.00 81.19 1112 PHE A N 1
ATOM 8917 C CA . PHE A 1 1112 ? 3.308 -13.934 21.466 1.00 81.19 1112 PHE A CA 1
ATOM 8918 C C . PHE A 1 1112 ? 2.373 -15.126 21.730 1.00 81.19 1112 PHE A C 1
ATOM 8920 O O . PHE A 1 1112 ? 2.590 -16.215 21.197 1.00 81.19 1112 PHE A O 1
ATOM 8927 N N . LEU A 1 1113 ? 1.279 -14.916 22.474 1.00 79.00 1113 LEU A N 1
ATOM 8928 C CA . LEU A 1 1113 ? 0.246 -15.934 22.706 1.00 79.00 1113 LEU A CA 1
ATOM 8929 C C . LEU A 1 1113 ? -0.470 -16.369 21.422 1.00 79.00 1113 LEU A C 1
ATOM 8931 O O . LEU A 1 1113 ? -0.624 -17.566 21.174 1.00 79.00 1113 LEU A O 1
ATOM 8935 N N . LEU A 1 1114 ? -0.906 -15.414 20.593 1.00 71.94 1114 LEU A N 1
ATOM 8936 C CA . LEU A 1 1114 ? -1.629 -15.703 19.350 1.00 71.94 1114 LEU A CA 1
ATOM 8937 C C . LEU A 1 1114 ? -0.783 -16.515 18.360 1.00 71.94 1114 LEU A C 1
ATOM 8939 O O . LEU A 1 1114 ? -1.315 -17.399 17.685 1.00 71.94 1114 LEU A O 1
ATOM 8943 N N . GLN A 1 1115 ? 0.528 -16.262 18.300 1.00 69.56 1115 GLN A N 1
ATOM 8944 C CA . GLN A 1 1115 ? 1.447 -17.006 17.435 1.00 69.56 1115 GLN A CA 1
ATOM 8945 C C . GLN A 1 1115 ? 1.599 -18.479 17.832 1.00 69.56 1115 GLN A C 1
ATOM 8947 O O . GLN A 1 1115 ? 1.818 -19.320 16.959 1.00 69.56 1115 GLN A O 1
ATOM 8952 N N . GLN A 1 1116 ? 1.482 -18.816 19.120 1.00 68.38 1116 GLN A N 1
ATOM 8953 C CA . GLN A 1 1116 ? 1.611 -20.206 19.569 1.00 68.38 1116 GLN A CA 1
ATOM 8954 C C . GLN A 1 1116 ? 0.380 -21.063 19.231 1.00 68.38 1116 GLN A C 1
ATOM 8956 O O . GLN A 1 1116 ? 0.465 -22.287 19.263 1.00 68.38 1116 GLN A O 1
ATOM 8961 N N . MET A 1 1117 ? -0.758 -20.447 18.873 1.00 56.41 1117 MET A N 1
ATOM 8962 C CA . MET A 1 1117 ? -2.049 -21.103 18.585 1.00 56.41 1117 MET A CA 1
ATOM 8963 C C . MET A 1 1117 ? -2.611 -21.980 19.729 1.00 56.41 1117 MET A C 1
ATOM 8965 O O . MET A 1 1117 ? -3.643 -22.633 19.554 1.00 56.41 1117 MET A O 1
ATOM 8969 N N . THR A 1 1118 ? -1.974 -21.984 20.904 1.00 75.19 1118 THR A N 1
ATOM 8970 C CA . THR A 1 1118 ? -2.342 -22.754 22.102 1.00 75.19 1118 THR A CA 1
ATOM 8971 C C . THR A 1 1118 ? -2.054 -21.954 23.377 1.00 75.19 1118 THR A C 1
ATOM 8973 O O . THR A 1 1118 ? -1.372 -20.935 23.339 1.00 75.19 1118 THR A O 1
ATOM 8976 N N . ALA A 1 1119 ? -2.571 -22.413 24.522 1.00 85.94 1119 ALA A N 1
ATOM 8977 C CA . ALA A 1 1119 ? -2.202 -21.863 25.829 1.00 85.94 1119 ALA A CA 1
ATOM 8978 C C . ALA A 1 1119 ? -0.701 -22.043 26.115 1.00 85.94 1119 ALA A C 1
ATOM 8980 O O . ALA A 1 1119 ? -0.108 -23.014 25.638 1.00 85.94 1119 ALA A O 1
ATOM 8981 N N . LEU A 1 1120 ? -0.114 -21.149 26.919 1.00 89.62 1120 LEU A N 1
ATOM 8982 C CA . LEU A 1 1120 ? 1.277 -21.303 27.348 1.00 89.62 1120 LEU A CA 1
ATOM 8983 C C . LEU A 1 1120 ? 1.428 -22.483 28.295 1.00 89.62 1120 LEU A C 1
ATOM 8985 O O . LEU A 1 1120 ? 0.570 -22.740 29.146 1.00 89.62 1120 LEU A O 1
ATOM 8989 N N . GLU A 1 1121 ? 2.577 -23.139 28.182 1.00 90.38 1121 GLU A N 1
ATOM 8990 C CA . GLU A 1 1121 ? 3.044 -24.062 29.202 1.00 90.38 1121 GLU A CA 1
ATOM 8991 C C . GLU A 1 1121 ? 3.209 -23.329 30.536 1.00 90.38 1121 GLU A C 1
ATOM 8993 O O . GLU A 1 1121 ? 3.629 -22.167 30.589 1.00 90.38 1121 GLU A O 1
ATOM 8998 N N . GLU A 1 1122 ? 2.868 -24.018 31.625 1.00 92.81 1122 GLU A N 1
ATOM 8999 C CA . GLU A 1 1122 ? 2.856 -23.427 32.961 1.00 92.81 1122 GLU A CA 1
ATOM 9000 C C . GLU A 1 1122 ? 4.213 -22.824 33.338 1.00 92.81 1122 GLU A C 1
ATOM 9002 O O . GLU A 1 1122 ? 4.258 -21.760 33.950 1.00 92.81 1122 GLU A O 1
ATOM 9007 N N . ASP A 1 1123 ? 5.312 -23.464 32.937 1.00 90.31 1123 ASP A N 1
ATOM 9008 C CA . ASP A 1 1123 ? 6.665 -23.020 33.266 1.00 90.31 1123 ASP A CA 1
ATOM 9009 C C . ASP A 1 1123 ? 7.009 -21.686 32.586 1.00 90.31 1123 ASP A C 1
ATOM 9011 O O . ASP A 1 1123 ? 7.529 -20.772 33.230 1.00 90.31 1123 ASP A O 1
ATOM 9015 N N . VAL A 1 1124 ? 6.615 -21.518 31.320 1.00 91.38 1124 VAL A N 1
ATOM 9016 C CA . VAL A 1 1124 ? 6.760 -20.250 30.587 1.00 91.38 1124 VAL A CA 1
ATOM 9017 C C . VAL A 1 1124 ? 5.887 -19.168 31.227 1.00 91.38 1124 VAL A C 1
ATOM 9019 O O . VAL A 1 1124 ? 6.363 -18.067 31.510 1.00 91.38 1124 VAL A O 1
ATOM 9022 N N . ALA A 1 1125 ? 4.624 -19.490 31.529 1.00 94.38 1125 ALA A N 1
ATOM 9023 C CA . ALA A 1 1125 ? 3.710 -18.565 32.197 1.00 94.38 1125 ALA A CA 1
ATOM 9024 C C . ALA A 1 1125 ? 4.221 -18.148 33.589 1.00 94.38 1125 ALA A C 1
ATOM 9026 O O . ALA A 1 1125 ? 4.058 -16.993 33.985 1.00 94.38 1125 ALA A O 1
ATOM 9027 N N . ARG A 1 1126 ? 4.885 -19.049 34.323 1.00 94.75 1126 ARG A N 1
ATOM 9028 C CA . ARG A 1 1126 ? 5.489 -18.776 35.636 1.00 94.75 1126 ARG A CA 1
ATOM 9029 C C . ARG A 1 1126 ? 6.633 -17.769 35.538 1.00 94.75 1126 ARG A C 1
ATOM 9031 O O . ARG A 1 1126 ? 6.702 -16.859 36.365 1.00 94.75 1126 ARG A O 1
ATOM 9038 N N . VAL A 1 1127 ? 7.504 -17.891 34.532 1.00 94.19 1127 VAL A N 1
ATOM 9039 C CA . VAL A 1 1127 ? 8.612 -16.942 34.290 1.00 94.19 1127 VAL A CA 1
ATOM 9040 C C . VAL A 1 1127 ? 8.081 -15.542 33.971 1.00 94.19 1127 VAL A C 1
ATOM 9042 O O . VAL A 1 1127 ? 8.546 -14.557 34.550 1.00 94.19 1127 VAL A O 1
ATOM 9045 N N . ILE A 1 1128 ? 7.062 -15.457 33.114 1.00 95.38 1128 ILE A N 1
ATOM 9046 C CA . ILE A 1 1128 ? 6.417 -14.191 32.733 1.00 95.38 1128 ILE A CA 1
ATOM 9047 C C . ILE A 1 1128 ? 5.701 -13.563 33.937 1.00 95.38 1128 ILE A C 1
ATOM 9049 O O . ILE A 1 1128 ? 5.872 -12.375 34.225 1.00 95.38 1128 ILE A O 1
ATOM 9053 N N . MET A 1 1129 ? 4.939 -14.360 34.696 1.00 97.00 1129 MET A N 1
ATOM 9054 C CA . MET A 1 1129 ? 4.226 -13.880 35.883 1.00 97.00 1129 MET A CA 1
ATOM 9055 C C . MET A 1 1129 ? 5.168 -13.387 36.974 1.00 97.00 1129 MET A C 1
ATOM 9057 O O . MET A 1 1129 ? 4.850 -12.397 37.626 1.00 97.00 1129 MET A O 1
ATOM 9061 N N . ARG A 1 1130 ? 6.321 -14.034 37.179 1.00 96.00 1130 ARG A N 1
ATOM 9062 C CA . ARG A 1 1130 ? 7.289 -13.615 38.203 1.00 96.00 1130 ARG A CA 1
ATOM 9063 C C . ARG A 1 1130 ? 7.772 -12.186 37.946 1.00 96.00 1130 ARG A C 1
ATOM 9065 O O . ARG A 1 1130 ? 7.741 -11.359 38.854 1.00 96.00 1130 ARG A O 1
ATOM 9072 N N . GLN A 1 1131 ? 8.154 -11.897 36.703 1.00 97.25 1131 GLN A N 1
ATOM 9073 C CA . GLN A 1 1131 ? 8.594 -10.567 36.271 1.00 97.25 1131 GLN A CA 1
ATOM 9074 C C . GLN A 1 1131 ? 7.450 -9.545 36.326 1.00 97.25 1131 GLN A C 1
ATOM 9076 O O . GLN A 1 1131 ? 7.618 -8.442 36.840 1.00 97.25 1131 GLN A O 1
ATOM 9081 N N . THR A 1 1132 ? 6.248 -9.934 35.892 1.00 97.56 1132 THR A N 1
ATOM 9082 C CA . THR A 1 1132 ? 5.071 -9.048 35.907 1.00 97.56 1132 THR A CA 1
ATOM 9083 C C . THR A 1 1132 ? 4.646 -8.667 37.331 1.00 97.56 1132 THR A C 1
ATOM 9085 O O . THR A 1 1132 ? 4.354 -7.503 37.605 1.00 97.56 1132 THR A O 1
ATOM 9088 N N . VAL A 1 1133 ? 4.643 -9.627 38.266 1.00 97.56 1133 VAL A N 1
ATOM 9089 C CA . VAL A 1 1133 ? 4.376 -9.376 39.694 1.00 97.56 1133 VAL A CA 1
ATOM 9090 C C . VAL A 1 1133 ? 5.434 -8.438 40.271 1.00 97.56 1133 VAL A C 1
ATOM 9092 O O . VAL A 1 1133 ? 5.086 -7.495 40.980 1.00 97.56 1133 VAL A O 1
ATOM 9095 N N . PHE A 1 1134 ? 6.709 -8.653 39.940 1.00 97.00 1134 PHE A N 1
ATOM 9096 C CA . PHE A 1 1134 ? 7.798 -7.794 40.396 1.00 97.00 1134 PHE A CA 1
ATOM 9097 C C . PHE A 1 1134 ? 7.663 -6.348 39.886 1.00 97.00 1134 PHE A C 1
ATOM 9099 O O . PHE A 1 1134 ? 7.816 -5.407 40.672 1.00 97.00 1134 PHE A O 1
ATOM 9106 N N . ALA A 1 1135 ? 7.297 -6.156 38.614 1.00 96.88 1135 ALA A N 1
ATOM 9107 C CA . ALA A 1 1135 ? 7.006 -4.839 38.049 1.00 96.88 1135 ALA A CA 1
ATOM 9108 C C . ALA A 1 1135 ? 5.831 -4.159 38.772 1.00 96.88 1135 ALA A C 1
ATOM 9110 O O . ALA A 1 1135 ? 5.956 -3.019 39.219 1.00 96.88 1135 ALA A O 1
ATOM 9111 N N . ALA A 1 1136 ? 4.718 -4.877 38.968 1.00 97.12 1136 ALA A N 1
ATOM 9112 C CA . ALA A 1 1136 ? 3.528 -4.358 39.644 1.00 97.12 1136 ALA A CA 1
ATOM 9113 C C . ALA A 1 1136 ? 3.813 -3.929 41.095 1.00 97.12 1136 ALA A C 1
ATOM 9115 O O . ALA A 1 1136 ? 3.441 -2.827 41.500 1.00 97.12 1136 ALA A O 1
ATOM 9116 N N . GLN A 1 1137 ? 4.521 -4.767 41.862 1.00 96.56 1137 GLN A N 1
ATOM 9117 C CA . GLN A 1 1137 ? 4.961 -4.438 43.221 1.00 96.56 1137 GLN A CA 1
ATOM 9118 C C . GLN A 1 1137 ? 5.858 -3.196 43.231 1.00 96.56 1137 GLN A C 1
ATOM 9120 O O . GLN A 1 1137 ? 5.690 -2.298 44.053 1.00 96.56 1137 GLN A O 1
ATOM 9125 N N . THR A 1 1138 ? 6.805 -3.121 42.297 1.00 96.44 1138 THR A N 1
ATOM 9126 C CA . TH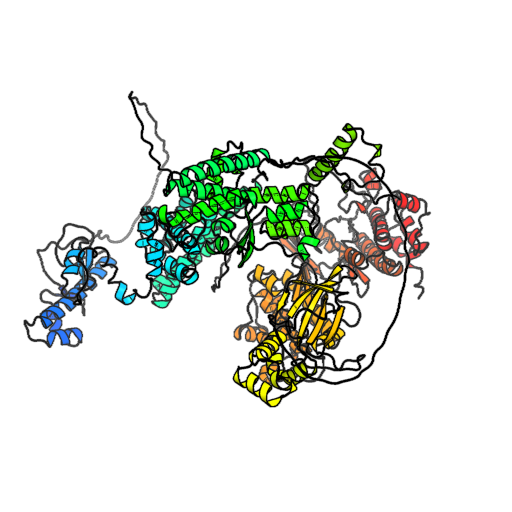R A 1 1138 ? 7.733 -1.993 42.191 1.00 96.44 1138 THR A CA 1
ATOM 9127 C C . THR A 1 1138 ? 7.009 -0.688 41.872 1.00 96.44 1138 THR A C 1
ATOM 9129 O O . THR A 1 1138 ? 7.296 0.323 42.513 1.00 96.44 1138 THR A O 1
ATOM 9132 N N . CYS A 1 1139 ? 6.041 -0.698 40.950 1.00 96.38 1139 CYS A N 1
ATOM 9133 C CA . CYS A 1 1139 ? 5.184 0.459 40.694 1.00 96.38 1139 CYS A CA 1
ATOM 9134 C C . CYS A 1 1139 ? 4.472 0.912 41.975 1.00 96.38 1139 CYS A C 1
ATOM 9136 O O . CYS A 1 1139 ? 4.570 2.087 42.330 1.00 96.38 1139 CYS A O 1
ATOM 9138 N N . CYS A 1 1140 ? 3.843 -0.007 42.716 1.00 94.81 1140 CYS A N 1
ATOM 9139 C CA . CYS A 1 1140 ? 3.136 0.333 43.953 1.00 94.81 1140 CYS A CA 1
ATOM 9140 C C . CYS A 1 1140 ? 4.073 0.910 45.027 1.00 94.81 1140 CYS A C 1
ATOM 9142 O O . CYS A 1 1140 ? 3.774 1.966 45.582 1.00 94.81 1140 CYS A O 1
ATOM 9144 N N . ARG A 1 1141 ? 5.260 0.320 45.242 1.00 94.62 1141 ARG A N 1
ATOM 9145 C CA . ARG A 1 1141 ? 6.288 0.868 46.155 1.00 94.62 1141 ARG A CA 1
ATOM 9146 C C . ARG A 1 1141 ? 6.774 2.258 45.743 1.00 94.62 1141 ARG A C 1
ATOM 9148 O O . ARG A 1 1141 ? 7.187 3.042 46.593 1.00 94.62 1141 ARG A O 1
ATOM 9155 N N . ARG A 1 1142 ? 6.733 2.567 44.444 1.00 94.69 1142 ARG A N 1
ATOM 9156 C CA . ARG A 1 1142 ? 7.060 3.884 43.877 1.00 94.69 1142 ARG A CA 1
ATOM 9157 C C . ARG A 1 1142 ? 5.858 4.843 43.848 1.00 94.69 1142 ARG A C 1
ATOM 9159 O O . ARG A 1 1142 ? 5.964 5.925 43.276 1.00 94.69 1142 ARG A O 1
ATOM 9166 N N . GLY A 1 1143 ? 4.739 4.479 44.480 1.00 94.25 1143 GLY A N 1
ATOM 9167 C CA . GLY A 1 1143 ? 3.535 5.309 44.580 1.00 94.25 1143 GLY A CA 1
ATOM 9168 C C . GLY A 1 1143 ? 2.687 5.339 43.306 1.00 94.25 1143 GLY A C 1
ATOM 9169 O O . GLY A 1 1143 ? 1.868 6.240 43.139 1.00 94.25 1143 GLY A O 1
ATOM 9170 N N . VAL A 1 1144 ? 2.876 4.380 42.398 1.00 95.94 1144 VAL A N 1
ATOM 9171 C CA . VAL A 1 1144 ? 2.195 4.312 41.099 1.00 95.94 1144 VAL A CA 1
ATOM 9172 C C . VAL A 1 1144 ? 1.236 3.129 41.066 1.00 95.94 1144 VAL A C 1
ATOM 9174 O O . VAL A 1 1144 ? 1.627 1.979 41.254 1.00 95.94 1144 VAL A O 1
ATOM 9177 N N . LEU A 1 1145 ? -0.029 3.404 40.758 1.00 95.38 1145 LEU A N 1
ATOM 9178 C CA . LEU A 1 1145 ? -1.034 2.397 40.451 1.00 95.38 1145 LEU A CA 1
ATOM 9179 C C . LEU A 1 1145 ? -1.258 2.348 38.935 1.00 95.38 1145 LEU A C 1
ATOM 9181 O O . LEU A 1 1145 ? -1.836 3.270 38.368 1.00 95.38 1145 LEU A O 1
ATOM 9185 N N . HIS A 1 1146 ? -0.857 1.257 38.281 1.00 95.06 1146 HIS A N 1
ATOM 9186 C CA . HIS A 1 1146 ? -0.944 1.131 36.818 1.00 95.06 1146 HIS A CA 1
ATOM 9187 C C . HIS A 1 1146 ? -2.387 1.043 36.277 1.00 95.06 1146 HIS A C 1
ATOM 9189 O O . HIS A 1 1146 ? -2.681 1.565 35.209 1.00 95.06 1146 HIS A O 1
ATOM 9195 N N . ARG A 1 1147 ? -3.297 0.379 37.010 1.00 92.56 1147 ARG A N 1
ATOM 9196 C CA . ARG A 1 1147 ? -4.727 0.122 36.684 1.00 92.56 1147 ARG A CA 1
ATOM 9197 C C . ARG A 1 1147 ? -5.039 -0.727 35.447 1.00 92.56 1147 ARG A C 1
ATOM 9199 O O . ARG A 1 1147 ? -6.091 -1.359 35.435 1.00 92.56 1147 ARG A O 1
ATOM 9206 N N . ASP A 1 1148 ? -4.144 -0.796 34.467 1.00 94.81 1148 ASP A N 1
ATOM 9207 C CA . ASP A 1 1148 ? -4.381 -1.511 33.203 1.00 94.81 1148 ASP A CA 1
ATOM 9208 C C . ASP A 1 1148 ? -3.303 -2.572 32.899 1.00 94.81 1148 ASP A C 1
ATOM 9210 O O . ASP A 1 1148 ? -2.749 -2.617 31.807 1.00 94.81 1148 ASP A O 1
ATOM 9214 N N . ILE A 1 1149 ? -2.936 -3.400 33.886 1.00 95.56 1149 ILE A N 1
ATOM 9215 C CA . ILE A 1 1149 ? -2.016 -4.532 33.660 1.00 95.56 1149 ILE A CA 1
ATOM 9216 C C . ILE A 1 1149 ? -2.782 -5.652 32.948 1.00 95.56 1149 ILE A C 1
ATOM 9218 O O . ILE A 1 1149 ? -3.695 -6.244 33.528 1.00 95.56 1149 ILE A O 1
ATOM 9222 N N . LYS A 1 1150 ? -2.399 -5.928 31.700 1.00 94.06 1150 LYS A N 1
ATOM 9223 C CA . LYS A 1 1150 ? -3.056 -6.866 30.779 1.00 94.06 1150 LYS A CA 1
ATOM 9224 C C . LYS A 1 1150 ? -2.069 -7.400 29.739 1.00 94.06 1150 LYS A C 1
ATOM 9226 O O . LYS A 1 1150 ? -0.921 -6.963 29.708 1.00 94.06 1150 LYS A O 1
ATOM 9231 N N . LEU A 1 1151 ? -2.520 -8.327 28.892 1.00 91.56 1151 LEU A N 1
ATOM 9232 C CA . LEU A 1 1151 ? -1.677 -8.950 27.865 1.00 91.56 1151 LEU A CA 1
ATOM 9233 C C . LEU A 1 1151 ? -1.092 -7.931 26.879 1.00 91.56 1151 LEU A C 1
ATOM 9235 O O . LEU A 1 1151 ? 0.042 -8.086 26.444 1.00 91.56 1151 LEU A O 1
ATOM 9239 N N . GLU A 1 1152 ? -1.851 -6.891 26.544 1.00 89.88 1152 GLU A N 1
ATOM 9240 C CA . GLU A 1 1152 ? -1.461 -5.888 25.551 1.00 89.88 1152 GLU A CA 1
ATOM 9241 C C . GLU A 1 1152 ? -0.461 -4.855 26.093 1.00 89.88 1152 GLU A C 1
ATOM 9243 O O . GLU A 1 1152 ? 0.267 -4.230 25.330 1.00 89.88 1152 GLU A O 1
ATOM 9248 N N . ASN A 1 1153 ? -0.390 -4.701 27.419 1.00 94.19 1153 ASN A N 1
ATOM 9249 C CA . ASN A 1 1153 ? 0.493 -3.737 28.082 1.00 94.19 1153 ASN A CA 1
ATOM 9250 C C . ASN A 1 1153 ? 1.769 -4.396 28.642 1.00 94.19 1153 ASN A C 1
ATOM 9252 O O . ASN A 1 1153 ? 2.454 -3.833 29.498 1.00 94.19 1153 ASN A O 1
ATOM 9256 N N . LEU A 1 1154 ? 2.094 -5.601 28.168 1.00 95.12 1154 LEU A N 1
ATOM 9257 C CA . LEU A 1 1154 ? 3.330 -6.312 28.479 1.00 95.12 1154 LEU A CA 1
ATOM 9258 C C . LEU A 1 1154 ? 4.061 -6.631 27.179 1.00 95.12 1154 LEU A C 1
ATOM 9260 O O . LEU A 1 1154 ? 3.515 -7.285 26.293 1.00 95.12 1154 LEU A O 1
ATOM 9264 N N . LEU A 1 1155 ? 5.311 -6.196 27.082 1.00 91.88 1155 LEU A N 1
ATOM 9265 C CA . LEU A 1 1155 ? 6.228 -6.614 26.032 1.00 91.88 1155 LEU A CA 1
ATOM 9266 C C . LEU A 1 1155 ? 7.023 -7.829 26.511 1.00 91.88 1155 LEU A C 1
ATOM 9268 O O . LEU A 1 1155 ? 7.436 -7.864 27.666 1.00 91.88 1155 LEU A O 1
ATOM 9272 N N . ILE A 1 1156 ? 7.277 -8.791 25.630 1.00 90.19 1156 ILE A N 1
ATOM 9273 C CA . ILE A 1 1156 ? 8.071 -9.988 25.898 1.00 90.19 1156 ILE A CA 1
ATOM 9274 C C . ILE A 1 1156 ? 9.153 -10.183 24.839 1.00 90.19 1156 ILE A C 1
ATOM 9276 O O . ILE A 1 1156 ? 8.905 -10.036 23.645 1.00 90.19 1156 ILE A O 1
ATOM 9280 N N . ASN A 1 1157 ? 10.352 -10.565 25.265 1.00 85.00 1157 ASN A N 1
ATOM 9281 C CA . ASN A 1 1157 ? 11.392 -11.047 24.367 1.00 85.00 1157 ASN A CA 1
ATOM 9282 C C . ASN A 1 1157 ? 11.189 -12.548 24.089 1.00 85.00 1157 ASN A C 1
ATOM 9284 O O . ASN A 1 1157 ? 11.377 -13.363 24.994 1.00 85.00 1157 ASN A O 1
ATOM 9288 N N . PRO A 1 1158 ? 10.854 -12.973 22.857 1.00 78.19 1158 PRO A N 1
ATOM 9289 C CA . PRO A 1 1158 ? 10.545 -14.372 22.559 1.00 78.19 1158 PRO A CA 1
ATOM 9290 C C . PRO A 1 1158 ? 11.776 -15.295 22.600 1.00 78.19 1158 PRO A C 1
ATOM 9292 O O . PRO A 1 1158 ? 11.629 -16.514 22.476 1.00 78.19 1158 PRO A O 1
ATOM 9295 N N . GLY A 1 1159 ? 12.988 -14.739 22.711 1.00 74.06 1159 GLY A N 1
ATOM 9296 C CA . GLY A 1 1159 ? 14.231 -15.491 22.873 1.00 74.06 1159 GLY A CA 1
ATOM 9297 C C . GLY A 1 1159 ? 14.636 -15.704 24.333 1.00 74.06 1159 GLY A C 1
ATOM 9298 O O . GLY A 1 1159 ? 15.166 -16.765 24.656 1.00 74.06 1159 GLY A O 1
ATOM 9299 N N . THR A 1 1160 ? 14.390 -14.721 25.204 1.00 83.06 1160 THR A N 1
ATOM 9300 C CA . THR A 1 1160 ? 14.849 -14.727 26.610 1.00 83.06 1160 THR A CA 1
ATOM 9301 C C . THR A 1 1160 ? 13.718 -14.830 27.635 1.00 83.06 1160 THR A C 1
ATOM 9303 O O . THR A 1 1160 ? 13.985 -15.133 28.793 1.00 83.06 1160 THR A O 1
ATOM 9306 N N . LEU A 1 1161 ? 12.466 -14.610 27.219 1.00 88.00 1161 LEU A N 1
ATOM 9307 C CA . LEU A 1 1161 ? 11.280 -14.443 28.070 1.00 88.00 1161 LEU A CA 1
ATOM 9308 C C . LEU A 1 1161 ? 11.354 -13.243 29.027 1.00 88.00 1161 LEU A C 1
ATOM 9310 O O . LEU A 1 1161 ? 10.596 -13.187 29.996 1.00 88.00 1161 LEU A O 1
ATOM 9314 N N . GLU A 1 1162 ? 12.242 -12.281 28.769 1.00 91.25 1162 GLU A N 1
ATOM 9315 C CA . GLU A 1 1162 ? 12.262 -11.004 29.491 1.00 91.25 1162 GLU A CA 1
ATOM 9316 C C . GLU A 1 1162 ? 10.965 -10.235 29.234 1.00 91.25 1162 GLU A C 1
ATOM 9318 O O . GLU A 1 1162 ? 10.490 -10.194 28.098 1.00 91.25 1162 GLU A O 1
ATOM 9323 N N . VAL A 1 1163 ? 10.399 -9.622 30.274 1.00 94.94 1163 VAL A N 1
ATOM 9324 C CA . VAL A 1 1163 ? 9.121 -8.897 30.211 1.00 94.94 1163 VAL A CA 1
ATOM 9325 C C . VAL A 1 1163 ? 9.326 -7.423 30.531 1.00 94.94 1163 VAL A C 1
ATOM 9327 O O . VAL A 1 1163 ? 10.092 -7.103 31.429 1.00 94.94 1163 VAL A O 1
ATOM 9330 N N . LYS A 1 1164 ? 8.609 -6.526 29.847 1.00 95.19 1164 LYS A N 1
ATOM 9331 C CA . LYS A 1 1164 ? 8.564 -5.086 30.142 1.00 95.19 1164 LYS A CA 1
ATOM 9332 C C . LYS A 1 1164 ? 7.124 -4.580 30.224 1.00 95.19 1164 LYS A C 1
ATOM 9334 O O . LYS A 1 1164 ? 6.359 -4.729 29.276 1.00 95.19 1164 LYS A O 1
ATOM 9339 N N . LEU A 1 1165 ? 6.769 -3.958 31.347 1.00 96.31 1165 LEU A N 1
ATOM 9340 C CA . LEU A 1 1165 ? 5.498 -3.268 31.565 1.00 96.31 1165 LEU A CA 1
ATOM 9341 C C . LEU A 1 1165 ? 5.508 -1.901 30.872 1.00 96.31 1165 LEU A C 1
ATOM 9343 O O . LEU A 1 1165 ? 6.433 -1.106 31.070 1.00 96.31 1165 LEU A O 1
ATOM 9347 N N . ILE A 1 1166 ? 4.468 -1.640 30.083 1.00 93.62 1166 ILE A N 1
ATOM 9348 C CA . ILE A 1 1166 ? 4.294 -0.431 29.270 1.00 93.62 1166 ILE A CA 1
ATOM 9349 C C . ILE A 1 1166 ? 2.919 0.219 29.505 1.00 93.62 1166 ILE A C 1
ATOM 9351 O O . ILE A 1 1166 ? 2.016 -0.405 30.047 1.00 93.62 1166 ILE A O 1
ATOM 9355 N N . ASP A 1 1167 ? 2.766 1.451 29.008 1.00 89.50 1167 ASP A N 1
ATOM 9356 C CA . ASP A 1 1167 ? 1.520 2.239 28.944 1.00 89.50 1167 ASP A CA 1
ATOM 9357 C C . ASP A 1 1167 ? 0.897 2.644 30.295 1.00 89.50 1167 ASP A C 1
ATOM 9359 O O . ASP A 1 1167 ? -0.065 2.059 30.793 1.00 89.50 1167 ASP A O 1
ATOM 9363 N N . PHE A 1 1168 ? 1.394 3.753 30.848 1.00 93.25 1168 PHE A N 1
ATOM 9364 C CA . PHE A 1 1168 ? 0.942 4.314 32.125 1.00 93.25 1168 PHE A CA 1
ATOM 9365 C C . PHE A 1 1168 ? -0.233 5.299 31.971 1.00 93.25 1168 PHE A C 1
ATOM 9367 O O . PHE A 1 1168 ? -0.634 5.940 32.945 1.00 93.25 1168 PHE A O 1
ATOM 9374 N N . GLY A 1 1169 ? -0.818 5.424 30.772 1.00 86.94 1169 GLY A N 1
ATOM 9375 C CA . GLY A 1 1169 ? -1.861 6.414 30.466 1.00 86.94 1169 GLY A CA 1
ATOM 9376 C C . GLY A 1 1169 ? -3.177 6.227 31.232 1.00 86.94 1169 GLY A C 1
ATOM 9377 O O . GLY A 1 1169 ? -3.917 7.187 31.441 1.00 86.94 1169 GLY A O 1
ATOM 9378 N N . CYS A 1 1170 ? -3.459 5.005 31.689 1.00 88.19 1170 CYS A N 1
ATOM 9379 C CA . CYS A 1 1170 ? -4.612 4.678 32.537 1.00 88.19 1170 CYS A CA 1
ATOM 9380 C C . CYS A 1 1170 ? -4.305 4.736 34.044 1.00 88.19 1170 CYS A C 1
ATOM 9382 O O . CYS A 1 1170 ? -5.199 4.518 34.867 1.00 88.19 1170 CYS A O 1
ATOM 9384 N N . GLY A 1 1171 ? -3.050 4.994 34.415 1.00 90.94 1171 GLY A N 1
ATOM 9385 C CA . GLY A 1 1171 ? -2.590 4.906 35.791 1.00 90.94 1171 GLY A CA 1
ATOM 9386 C C . GLY A 1 1171 ? -3.083 6.039 36.692 1.00 90.94 1171 GLY A C 1
ATOM 9387 O O . GLY A 1 1171 ? -3.732 6.997 36.272 1.00 90.94 1171 GLY A O 1
ATOM 9388 N N . ALA A 1 1172 ? -2.764 5.925 37.976 1.00 93.62 1172 ALA A N 1
ATOM 9389 C CA . ALA A 1 1172 ? -2.999 6.957 38.975 1.00 93.62 1172 ALA A CA 1
ATOM 9390 C C . ALA A 1 1172 ? -1.930 6.915 40.069 1.00 93.62 1172 ALA A C 1
ATOM 9392 O O . ALA A 1 1172 ? -1.217 5.923 40.228 1.00 93.62 1172 ALA A O 1
ATOM 9393 N N . ILE A 1 1173 ? -1.863 7.979 40.866 1.00 93.88 1173 ILE A N 1
ATOM 9394 C CA . ILE A 1 1173 ? -1.100 7.968 42.114 1.00 93.88 1173 ILE A CA 1
ATOM 9395 C C . ILE A 1 1173 ? -1.758 6.974 43.074 1.00 93.88 1173 ILE A C 1
ATOM 9397 O O . ILE A 1 1173 ? -2.985 6.968 43.231 1.00 93.88 1173 ILE A O 1
ATOM 9401 N N . LEU A 1 1174 ? -0.946 6.106 43.674 1.00 93.50 1174 LEU A N 1
ATOM 9402 C CA . LEU A 1 1174 ? -1.403 5.131 44.655 1.00 93.50 1174 LEU A CA 1
ATOM 9403 C C . LEU A 1 1174 ? -1.832 5.849 45.944 1.00 93.50 1174 LEU A C 1
ATOM 9405 O O . LEU A 1 1174 ? -1.082 6.660 46.481 1.00 93.50 1174 LEU A O 1
ATOM 9409 N N . THR A 1 1175 ? -3.036 5.547 46.431 1.00 92.12 1175 THR A N 1
ATOM 9410 C CA . THR A 1 1175 ? -3.614 6.116 47.656 1.00 92.12 1175 THR A CA 1
ATOM 9411 C C . THR A 1 1175 ? -4.302 5.034 48.480 1.00 92.12 1175 THR A C 1
ATOM 9413 O O . THR A 1 1175 ? -4.868 4.096 47.915 1.00 92.12 1175 THR A O 1
ATOM 9416 N N . ASP A 1 1176 ? -4.345 5.214 49.801 1.00 87.69 1176 ASP A N 1
ATOM 9417 C CA . ASP A 1 1176 ? -5.100 4.330 50.707 1.00 87.69 1176 ASP A CA 1
ATOM 9418 C C . ASP A 1 1176 ? -6.624 4.517 50.569 1.00 87.69 1176 ASP A C 1
ATOM 9420 O O . ASP A 1 1176 ? -7.420 3.621 50.869 1.00 87.69 1176 ASP A O 1
ATOM 9424 N N . GLU A 1 1177 ? -7.052 5.681 50.069 1.00 88.44 1177 GLU A N 1
ATOM 9425 C CA . GLU A 1 1177 ? -8.448 5.954 49.748 1.00 88.44 1177 GLU A CA 1
ATOM 9426 C C . GLU A 1 1177 ? -8.922 5.110 48.558 1.00 88.44 1177 GLU A C 1
ATOM 9428 O O . GLU A 1 1177 ? -8.219 4.937 47.563 1.00 88.44 1177 GLU A O 1
ATOM 9433 N N . GLY A 1 1178 ? -10.147 4.587 48.645 1.00 87.88 1178 GLY A N 1
ATOM 9434 C CA . GLY A 1 1178 ? -10.718 3.821 47.540 1.00 87.88 1178 GLY A CA 1
ATOM 9435 C C . GLY A 1 1178 ? -11.148 4.721 46.377 1.00 87.88 1178 GLY A C 1
ATOM 9436 O O . GLY A 1 1178 ? -11.825 5.732 46.569 1.00 87.88 1178 GLY A O 1
ATOM 9437 N N . TYR A 1 1179 ? -10.809 4.300 45.167 1.00 92.75 1179 TYR A N 1
ATOM 9438 C CA . TYR A 1 1179 ? -11.082 4.992 43.917 1.00 92.75 1179 TYR A CA 1
ATOM 9439 C C . TYR A 1 1179 ? -12.531 4.801 43.475 1.00 92.75 1179 TYR A C 1
ATOM 9441 O O . TYR A 1 1179 ? -13.049 3.686 43.506 1.00 92.75 1179 TYR A O 1
ATOM 9449 N N . THR A 1 1180 ? -13.173 5.881 43.031 1.00 91.44 1180 THR A N 1
ATOM 9450 C CA . THR A 1 1180 ? -14.579 5.904 42.581 1.00 91.44 1180 THR A CA 1
ATOM 9451 C C . THR A 1 1180 ? -14.738 5.906 41.059 1.00 91.44 1180 THR A C 1
ATOM 9453 O O . THR A 1 1180 ? -15.846 5.783 40.539 1.00 91.44 1180 THR A O 1
ATOM 9456 N N . SER A 1 1181 ? -13.635 6.020 40.322 1.00 87.94 1181 SER A N 1
ATOM 9457 C CA . SER A 1 1181 ? -13.590 5.935 38.864 1.00 87.94 1181 SER A CA 1
ATOM 9458 C C . SER A 1 1181 ? -12.604 4.856 38.434 1.00 87.94 1181 SER A C 1
ATOM 9460 O O . SER A 1 1181 ? -11.502 4.755 38.975 1.00 87.94 1181 SER A O 1
ATOM 9462 N N . TYR A 1 1182 ? -13.007 4.044 37.458 1.00 87.06 1182 TYR A N 1
ATOM 9463 C CA . TYR A 1 1182 ? -12.162 3.016 36.864 1.00 87.06 1182 TYR A CA 1
ATOM 9464 C C . TYR A 1 1182 ? -11.744 3.442 35.456 1.00 87.06 1182 TYR A C 1
ATOM 9466 O O . TYR A 1 1182 ? -12.589 3.771 34.625 1.00 87.06 1182 TYR A O 1
ATOM 9474 N N . ALA A 1 1183 ? -10.439 3.431 35.206 1.00 82.69 1183 ALA A N 1
ATOM 9475 C CA . ALA A 1 1183 ? -9.829 3.715 33.913 1.00 82.69 1183 ALA A CA 1
ATOM 9476 C C . ALA A 1 1183 ? -8.914 2.533 33.570 1.00 82.69 1183 ALA A C 1
ATOM 9478 O O . ALA A 1 1183 ? -7.751 2.527 33.946 1.00 82.69 1183 ALA A O 1
ATOM 9479 N N . GLY A 1 1184 ? -9.476 1.483 32.974 1.00 85.94 1184 GLY A N 1
ATOM 9480 C CA . GLY A 1 1184 ? -8.770 0.246 32.638 1.00 85.94 1184 GLY A CA 1
ATOM 9481 C C . GLY A 1 1184 ? -9.648 -0.686 31.806 1.00 85.94 1184 GLY A C 1
ATOM 9482 O O . GLY A 1 1184 ? -10.819 -0.391 31.539 1.00 85.94 1184 GLY A O 1
ATOM 9483 N N . THR A 1 1185 ? -9.092 -1.817 31.386 1.00 89.94 1185 THR A N 1
ATOM 9484 C CA . THR A 1 1185 ? -9.767 -2.781 30.509 1.00 89.94 1185 THR A CA 1
ATOM 9485 C C . THR A 1 1185 ? -10.866 -3.543 31.248 1.00 89.94 1185 THR A C 1
ATOM 9487 O O . THR A 1 1185 ? -10.660 -4.093 32.329 1.00 89.94 1185 THR A O 1
ATOM 9490 N N . ARG A 1 1186 ? -12.066 -3.593 30.657 1.00 89.50 1186 ARG A N 1
ATOM 9491 C CA . ARG A 1 1186 ? -13.291 -4.079 31.313 1.00 89.50 1186 ARG A CA 1
ATOM 9492 C C . ARG A 1 1186 ? -13.191 -5.532 31.786 1.00 89.50 1186 ARG A C 1
ATOM 9494 O O . ARG A 1 1186 ? -13.732 -5.864 32.836 1.00 89.50 1186 ARG A O 1
ATOM 9501 N N . GLU A 1 1187 ? -12.515 -6.385 31.030 1.00 91.50 1187 GLU A N 1
ATOM 9502 C CA . GLU A 1 1187 ? -12.311 -7.809 31.310 1.00 91.50 1187 GLU A CA 1
ATOM 9503 C C . GLU A 1 1187 ? -11.447 -8.043 32.560 1.00 91.50 1187 GLU A C 1
ATOM 9505 O O . GLU A 1 1187 ? -11.620 -9.047 33.251 1.00 91.50 1187 GLU A O 1
ATOM 9510 N N . TYR A 1 1188 ? -10.568 -7.090 32.881 1.00 94.31 1188 TYR A N 1
ATOM 9511 C CA . TYR A 1 1188 ? -9.684 -7.099 34.051 1.00 94.31 1188 TYR A CA 1
ATOM 9512 C C . TYR A 1 1188 ? -10.278 -6.325 35.237 1.00 94.31 1188 TYR A C 1
ATOM 9514 O O . TYR A 1 1188 ? -9.661 -6.234 36.296 1.00 94.31 1188 TYR A O 1
ATOM 9522 N N . CYS A 1 1189 ? -11.481 -5.766 35.084 1.00 93.31 1189 CYS A N 1
ATOM 9523 C CA . CYS A 1 1189 ? -12.115 -4.945 36.104 1.00 93.31 1189 CYS A CA 1
ATOM 9524 C C . CYS A 1 1189 ? -12.462 -5.780 37.353 1.00 93.31 1189 CYS A C 1
ATOM 9526 O O . CYS A 1 1189 ? -13.092 -6.840 37.228 1.00 93.31 1189 CYS A O 1
ATOM 9528 N N . PRO A 1 1190 ? -12.089 -5.319 38.560 1.00 94.31 1190 PRO A N 1
ATOM 9529 C CA . PRO A 1 1190 ? -12.362 -6.050 39.787 1.00 94.31 1190 PRO A CA 1
ATOM 9530 C C . PRO A 1 1190 ? -13.863 -5.992 40.157 1.00 94.31 1190 PRO A C 1
ATOM 9532 O O . PRO A 1 1190 ? -14.534 -4.975 39.938 1.00 94.31 1190 PRO A O 1
ATOM 9535 N N . PRO A 1 1191 ? -14.434 -7.068 40.728 1.00 93.94 1191 PRO A N 1
ATOM 9536 C CA . PRO A 1 1191 ? -15.878 -7.211 40.932 1.00 93.94 1191 PRO A CA 1
ATOM 9537 C C . PRO A 1 1191 ? -16.468 -6.209 41.936 1.00 93.94 1191 PRO A C 1
ATOM 9539 O O . PRO A 1 1191 ? -17.641 -5.841 41.822 1.00 93.94 1191 PRO A O 1
ATOM 9542 N N . GLU A 1 1192 ? -15.681 -5.743 42.907 1.00 93.00 1192 GLU A N 1
ATOM 9543 C CA . GLU A 1 1192 ? -16.090 -4.744 43.895 1.00 93.00 1192 GLU A CA 1
ATOM 9544 C C . GLU A 1 1192 ? -16.407 -3.394 43.252 1.00 93.00 1192 GLU A C 1
ATOM 9546 O O . GLU A 1 1192 ? -17.370 -2.750 43.670 1.00 93.00 1192 GLU A O 1
ATOM 9551 N N . TYR A 1 1193 ? -15.708 -3.005 42.180 1.00 93.62 1193 TYR A N 1
ATOM 9552 C CA . TYR A 1 1193 ? -16.033 -1.782 41.450 1.00 93.62 1193 TYR A CA 1
ATOM 9553 C C . TYR A 1 1193 ? -17.376 -1.912 40.731 1.00 93.62 1193 TYR A C 1
ATOM 9555 O O . TYR A 1 1193 ? -18.222 -1.029 40.825 1.00 93.62 1193 TYR A O 1
ATOM 9563 N N . VAL A 1 1194 ? -17.617 -3.051 40.077 1.00 88.62 1194 VAL A N 1
ATOM 9564 C CA . VAL A 1 1194 ? -18.885 -3.322 39.377 1.00 88.62 1194 VAL A CA 1
ATOM 9565 C C . VAL A 1 1194 ? -20.070 -3.339 40.348 1.00 88.62 1194 VAL A C 1
ATOM 9567 O O . VAL A 1 1194 ? -21.178 -2.956 39.982 1.00 88.62 1194 VAL A O 1
ATOM 9570 N N . THR A 1 1195 ? -19.841 -3.783 41.585 1.00 87.62 1195 THR A N 1
ATOM 9571 C CA . THR A 1 1195 ? -20.897 -3.941 42.593 1.00 87.62 1195 THR A CA 1
ATOM 9572 C C . THR A 1 1195 ? -21.137 -2.667 43.404 1.00 87.62 1195 THR A C 1
ATOM 9574 O O . THR A 1 1195 ? -22.280 -2.353 43.722 1.00 87.62 1195 THR A O 1
ATOM 9577 N N . THR A 1 1196 ? -20.076 -1.941 43.762 1.00 89.81 1196 THR A N 1
ATOM 9578 C CA . THR A 1 1196 ? -20.134 -0.825 44.726 1.00 89.81 1196 THR A CA 1
ATOM 9579 C C . THR A 1 1196 ? -19.767 0.533 44.129 1.00 89.81 1196 THR A C 1
ATOM 9581 O O . THR A 1 1196 ? -19.966 1.556 44.780 1.00 89.81 1196 THR A O 1
ATOM 9584 N N . GLY A 1 1197 ? -19.212 0.566 42.914 1.00 90.25 1197 GLY A N 1
ATOM 9585 C CA . GLY A 1 1197 ? -18.653 1.771 42.298 1.00 90.25 1197 GLY A CA 1
ATOM 9586 C C . GLY A 1 1197 ? -17.325 2.231 42.908 1.00 90.25 1197 GLY A C 1
ATOM 9587 O O . GLY A 1 1197 ? -16.836 3.296 42.543 1.00 90.25 1197 GLY A O 1
ATOM 9588 N N . LYS A 1 1198 ? -16.734 1.460 43.834 1.00 92.81 1198 LYS A N 1
ATOM 9589 C CA . LYS A 1 1198 ? -15.485 1.796 44.529 1.00 92.81 1198 LYS A CA 1
ATOM 9590 C C . LYS A 1 1198 ? -14.535 0.594 44.595 1.00 92.81 1198 LYS A C 1
ATOM 9592 O O . LYS A 1 1198 ? -14.989 -0.540 44.724 1.00 92.81 1198 LYS A O 1
ATOM 9597 N N . TYR A 1 1199 ? -13.224 0.828 44.513 1.00 94.81 1199 TYR A N 1
ATOM 9598 C CA . TYR A 1 1199 ? -12.195 -0.215 44.668 1.00 94.81 1199 TYR A CA 1
ATOM 9599 C C . TYR A 1 1199 ? -10.908 0.323 45.308 1.00 94.81 1199 TYR A C 1
ATOM 9601 O O . TYR A 1 1199 ? -10.670 1.528 45.306 1.00 94.81 1199 TYR A O 1
ATOM 9609 N N . HIS A 1 1200 ? -10.064 -0.565 45.836 1.00 94.56 1200 HIS A N 1
ATOM 9610 C CA . HIS A 1 1200 ? -8.742 -0.221 46.376 1.00 94.56 1200 HIS A CA 1
ATOM 9611 C C . HIS A 1 1200 ? -7.630 -0.679 45.427 1.00 94.56 1200 HIS A C 1
ATOM 9613 O O . HIS A 1 1200 ? -7.766 -1.708 44.766 1.00 94.56 1200 HIS A O 1
ATOM 9619 N N . GLY A 1 1201 ? -6.540 0.091 45.354 1.00 93.00 1201 GLY A N 1
ATOM 9620 C CA . GLY A 1 1201 ? -5.491 -0.076 44.343 1.00 93.00 1201 GLY A CA 1
ATOM 9621 C C . GLY A 1 1201 ? -4.833 -1.456 44.344 1.00 93.00 1201 GLY A C 1
ATOM 9622 O O . GLY A 1 1201 ? -4.940 -2.183 43.359 1.00 93.00 1201 GLY A O 1
ATOM 9623 N N . GLU A 1 1202 ? -4.179 -1.837 45.443 1.00 95.50 1202 GLU A N 1
ATOM 9624 C CA . GLU A 1 1202 ? -3.414 -3.091 45.499 1.00 95.50 1202 GLU A CA 1
ATOM 9625 C C . GLU A 1 1202 ? -4.288 -4.345 45.318 1.00 95.50 1202 GLU A C 1
ATOM 9627 O O . GLU A 1 1202 ? -3.944 -5.172 44.469 1.00 95.50 1202 GLU A O 1
ATOM 9632 N N . PRO A 1 1203 ? -5.450 -4.495 45.997 1.00 96.00 1203 PRO A N 1
ATOM 9633 C CA . PRO A 1 1203 ? -6.314 -5.654 45.775 1.00 96.00 1203 PRO A CA 1
ATOM 9634 C C . PRO A 1 1203 ? -6.858 -5.735 44.344 1.00 96.00 1203 PRO A C 1
ATOM 9636 O O . PRO A 1 1203 ? -7.086 -6.836 43.838 1.00 96.00 1203 PRO A O 1
ATOM 9639 N N . ALA A 1 1204 ? -7.075 -4.598 43.675 1.00 95.38 1204 ALA A N 1
ATOM 9640 C CA . ALA A 1 1204 ? -7.476 -4.576 42.271 1.00 95.38 1204 ALA A CA 1
ATOM 9641 C C . ALA A 1 1204 ? -6.340 -5.022 41.340 1.00 95.38 1204 ALA A C 1
ATOM 9643 O O . ALA A 1 1204 ? -6.586 -5.795 40.419 1.00 95.38 1204 ALA A O 1
ATOM 9644 N N . THR A 1 1205 ? -5.094 -4.618 41.608 1.00 96.56 1205 THR A N 1
ATOM 9645 C CA . THR A 1 1205 ? -3.914 -5.106 40.873 1.00 96.56 1205 THR A CA 1
ATOM 9646 C C . THR A 1 1205 ? -3.769 -6.625 40.990 1.00 96.56 1205 THR A C 1
ATOM 9648 O O . THR A 1 1205 ? -3.527 -7.299 39.989 1.00 96.56 1205 THR A O 1
ATOM 9651 N N . VAL A 1 1206 ? -3.982 -7.186 42.188 1.00 97.94 1206 VAL A N 1
ATOM 9652 C CA . VAL A 1 1206 ? -3.963 -8.643 42.421 1.00 97.94 1206 VAL A CA 1
ATOM 9653 C C . VAL A 1 1206 ? -5.028 -9.357 41.582 1.00 97.94 1206 VAL A C 1
ATOM 9655 O O . VAL A 1 1206 ? -4.745 -10.393 40.976 1.00 97.94 1206 VAL A O 1
ATOM 9658 N N . TRP A 1 1207 ? -6.233 -8.787 41.485 1.00 97.50 1207 TRP A N 1
ATOM 9659 C CA . TRP A 1 1207 ? -7.286 -9.321 40.619 1.00 97.50 1207 TRP A CA 1
ATOM 9660 C C . TRP A 1 1207 ? -6.860 -9.330 39.144 1.00 97.50 1207 TRP A C 1
ATOM 9662 O O . TRP A 1 1207 ? -6.939 -10.377 38.497 1.00 97.50 1207 TRP A O 1
ATOM 9672 N N . SER A 1 1208 ? -6.346 -8.208 38.626 1.00 97.25 1208 SER A N 1
ATOM 9673 C CA . SER A 1 1208 ? -5.878 -8.110 37.235 1.00 97.25 1208 SER A CA 1
ATOM 9674 C C . SER A 1 1208 ? -4.785 -9.135 36.915 1.00 97.25 1208 SER A C 1
ATOM 9676 O O . SER A 1 1208 ? -4.842 -9.782 35.871 1.00 97.25 1208 SER A O 1
ATOM 9678 N N . LEU A 1 1209 ? -3.839 -9.357 37.835 1.00 98.00 1209 LEU A N 1
ATOM 9679 C CA . LEU A 1 1209 ? -2.792 -10.379 37.705 1.00 98.00 1209 LEU A CA 1
ATOM 9680 C C . LEU A 1 1209 ? -3.359 -11.810 37.677 1.00 98.00 1209 LEU A C 1
ATOM 9682 O O . LEU A 1 1209 ? -2.852 -12.663 36.949 1.00 98.00 1209 LEU A O 1
ATOM 9686 N N . GLY A 1 1210 ? -4.433 -12.079 38.426 1.00 97.44 1210 GLY A N 1
ATOM 9687 C CA . GLY A 1 1210 ? -5.144 -13.359 38.374 1.00 97.44 1210 GLY A CA 1
ATOM 9688 C C . GLY A 1 1210 ? -5.825 -13.609 37.025 1.00 97.44 1210 GLY A C 1
ATOM 9689 O O . GLY A 1 1210 ? -5.728 -14.710 36.480 1.00 97.44 1210 GLY A O 1
ATOM 9690 N N . ILE A 1 1211 ? -6.474 -12.583 36.459 1.00 97.75 1211 ILE A N 1
ATOM 9691 C CA . ILE A 1 1211 ? -7.087 -12.654 35.122 1.00 97.75 1211 ILE A CA 1
ATOM 9692 C C . ILE A 1 1211 ? -6.009 -12.836 34.047 1.00 97.75 1211 ILE A C 1
ATOM 9694 O O . ILE A 1 1211 ? -6.182 -13.657 33.147 1.00 97.75 1211 ILE A O 1
ATOM 9698 N N . LEU A 1 1212 ? -4.884 -12.125 34.169 1.00 97.56 1212 LEU A N 1
ATOM 9699 C CA . LEU A 1 1212 ? -3.736 -12.235 33.270 1.00 97.56 1212 LEU A CA 1
ATOM 9700 C C . LEU A 1 1212 ? -3.179 -13.664 33.224 1.00 97.56 1212 LEU A C 1
ATOM 9702 O O . LEU A 1 1212 ? -3.022 -14.220 32.137 1.00 97.56 1212 LEU A O 1
ATOM 9706 N N . LEU A 1 1213 ? -2.927 -14.280 34.386 1.00 97.25 1213 LEU A N 1
ATOM 9707 C CA . LEU A 1 1213 ? -2.461 -15.666 34.445 1.00 97.25 1213 LEU A CA 1
ATOM 9708 C C . LEU A 1 1213 ? -3.470 -16.615 33.800 1.00 97.25 1213 LEU A C 1
ATOM 9710 O O . LEU A 1 1213 ? -3.077 -17.443 32.980 1.00 97.25 1213 LEU A O 1
ATOM 9714 N N . PHE A 1 1214 ? -4.758 -16.476 34.135 1.00 96.56 1214 PHE A N 1
ATOM 9715 C CA . PHE A 1 1214 ? -5.804 -17.304 33.541 1.00 96.56 1214 PHE A CA 1
ATOM 9716 C C . PHE A 1 1214 ? -5.774 -17.200 32.012 1.00 96.56 1214 PHE A C 1
ATOM 9718 O O . PHE A 1 1214 ? -5.778 -18.227 31.336 1.00 96.56 1214 PHE A O 1
ATOM 9725 N N . ALA A 1 1215 ? -5.677 -15.983 31.469 1.00 94.62 1215 ALA A N 1
ATOM 9726 C CA . ALA A 1 1215 ? -5.610 -15.753 30.031 1.00 94.62 1215 ALA A CA 1
ATOM 9727 C C . ALA A 1 1215 ? -4.390 -16.432 29.384 1.00 94.62 1215 ALA A C 1
ATOM 9729 O O . ALA A 1 1215 ? -4.540 -17.077 28.349 1.00 94.62 1215 ALA A O 1
ATOM 9730 N N . MET A 1 1216 ? -3.212 -16.391 30.017 1.00 94.88 1216 MET A N 1
ATOM 9731 C CA . MET A 1 1216 ? -2.001 -17.048 29.503 1.00 94.88 1216 MET A CA 1
ATOM 9732 C C . MET A 1 1216 ? -2.105 -18.580 29.465 1.00 94.88 1216 MET A C 1
ATOM 9734 O O . MET A 1 1216 ? -1.784 -19.199 28.451 1.00 94.88 1216 MET A O 1
ATOM 9738 N N . VAL A 1 1217 ? -2.576 -19.206 30.549 1.00 94.50 1217 VAL A N 1
ATOM 9739 C CA . VAL A 1 1217 ? -2.633 -20.681 30.664 1.00 94.50 1217 VAL A CA 1
ATOM 9740 C C . VAL A 1 1217 ? -3.924 -21.283 30.106 1.00 94.50 1217 VAL A C 1
ATOM 9742 O O . VAL A 1 1217 ? -4.065 -22.507 29.985 1.00 94.50 1217 VAL A O 1
ATOM 9745 N N . CYS A 1 1218 ? -4.904 -20.442 29.761 1.00 90.94 1218 CYS A N 1
ATOM 9746 C CA . CYS A 1 1218 ? -6.156 -20.872 29.148 1.00 90.94 1218 CYS A CA 1
ATOM 9747 C C . CYS A 1 1218 ? -6.381 -20.420 27.715 1.00 90.94 1218 CYS A C 1
ATOM 9749 O O . CYS A 1 1218 ? -7.222 -21.044 27.068 1.00 90.94 1218 CYS A O 1
ATOM 9751 N N . ALA A 1 1219 ? -5.640 -19.425 27.223 1.00 88.00 1219 ALA A N 1
ATOM 9752 C CA . ALA A 1 1219 ? -5.903 -18.759 25.946 1.00 88.00 1219 ALA A CA 1
ATOM 9753 C C . ALA A 1 1219 ? -7.369 -18.277 25.809 1.00 88.00 1219 ALA A C 1
ATOM 9755 O O . ALA A 1 1219 ? -7.915 -18.203 24.712 1.00 88.00 1219 ALA A O 1
ATOM 9756 N N . ASP A 1 1220 ? -8.031 -18.003 26.938 1.00 89.50 1220 ASP A N 1
ATOM 9757 C CA . ASP A 1 1220 ? -9.411 -17.514 27.050 1.00 89.50 1220 ASP A CA 1
ATOM 9758 C C . ASP A 1 1220 ? -9.561 -16.802 28.405 1.00 89.50 1220 ASP A C 1
ATOM 9760 O O . ASP A 1 1220 ? -8.762 -17.018 29.317 1.00 89.50 1220 ASP A O 1
ATOM 9764 N N . PHE A 1 1221 ? -10.602 -15.991 28.564 1.00 92.06 1221 PHE A N 1
ATOM 9765 C CA . PHE A 1 1221 ? -10.924 -15.314 29.822 1.00 92.06 1221 PHE A CA 1
ATOM 9766 C C . PHE A 1 1221 ? -11.830 -16.180 30.715 1.00 92.06 1221 PHE A C 1
ATOM 9768 O O . PHE A 1 1221 ? -12.632 -16.980 30.213 1.00 92.06 1221 PHE A O 1
ATOM 9775 N N . PRO A 1 1222 ? -11.764 -16.030 32.052 1.00 92.94 1222 PRO A N 1
ATOM 9776 C CA . PRO A 1 1222 ? -12.539 -16.871 32.954 1.00 92.94 1222 PRO A CA 1
ATOM 9777 C C . PRO A 1 1222 ? -14.037 -16.578 32.832 1.00 92.94 1222 PRO A C 1
ATOM 9779 O O . PRO A 1 1222 ? -14.508 -15.457 33.034 1.00 92.94 1222 PRO A O 1
ATOM 9782 N N . LYS A 1 1223 ? -14.837 -17.610 32.540 1.00 92.69 1223 LYS A N 1
ATOM 9783 C CA . LYS A 1 1223 ? -16.299 -17.475 32.458 1.00 92.69 1223 LYS A CA 1
ATOM 9784 C C . LYS A 1 1223 ? -16.884 -17.472 33.868 1.00 92.69 1223 LYS A C 1
ATOM 9786 O O . LYS A 1 1223 ? -16.284 -17.949 34.827 1.00 92.69 1223 LYS A O 1
ATOM 9791 N N . ARG A 1 1224 ? -18.148 -17.054 34.014 1.00 88.44 1224 ARG A N 1
ATOM 9792 C CA . ARG A 1 1224 ? -18.869 -17.082 35.313 1.00 88.44 1224 ARG A CA 1
ATOM 9793 C C . ARG A 1 1224 ? -18.872 -18.448 36.013 1.00 88.44 1224 ARG A C 1
ATOM 9795 O O . ARG A 1 1224 ? -19.124 -18.526 37.214 1.00 88.44 1224 ARG A O 1
ATOM 9802 N N . ARG A 1 1225 ? -18.717 -19.548 35.270 1.00 91.00 1225 ARG A N 1
ATOM 9803 C CA . ARG A 1 1225 ? -18.599 -20.892 35.854 1.00 91.00 1225 ARG A CA 1
ATOM 9804 C C . ARG A 1 1225 ? -17.192 -21.141 36.392 1.00 91.00 1225 ARG A C 1
ATOM 9806 O O . ARG A 1 1225 ? -17.082 -21.733 37.459 1.00 91.00 1225 ARG A O 1
ATOM 9813 N N . ASP A 1 1226 ? -16.171 -20.675 35.681 1.00 93.19 1226 ASP A N 1
ATOM 9814 C CA . ASP A 1 1226 ? -14.774 -20.786 36.092 1.00 93.19 1226 ASP A CA 1
ATOM 9815 C C . ASP A 1 1226 ? -14.542 -19.968 37.356 1.00 93.19 1226 ASP A C 1
ATOM 9817 O O . ASP A 1 1226 ? -14.160 -20.547 38.361 1.00 93.19 1226 ASP A O 1
ATOM 9821 N N . LEU A 1 1227 ? -14.941 -18.690 37.374 1.00 92.00 1227 LEU A N 1
ATOM 9822 C CA . LEU A 1 1227 ? -14.827 -17.828 38.561 1.00 92.00 1227 LEU A CA 1
ATOM 9823 C C . LEU A 1 1227 ? -15.522 -18.412 39.800 1.00 92.00 1227 LEU A C 1
ATOM 9825 O O . LEU A 1 1227 ? -14.992 -18.315 40.900 1.00 92.00 1227 LEU A O 1
ATOM 9829 N N . ARG A 1 1228 ? -16.684 -19.064 39.642 1.00 90.69 1228 ARG A N 1
ATOM 9830 C CA . ARG A 1 1228 ? -17.352 -19.759 40.759 1.00 90.69 1228 ARG A CA 1
ATOM 9831 C C . ARG A 1 1228 ? -16.524 -20.928 41.284 1.00 90.69 1228 ARG A C 1
ATOM 9833 O O . ARG A 1 1228 ? -16.318 -21.029 42.483 1.00 90.69 1228 ARG A O 1
ATOM 9840 N N . LYS A 1 1229 ? -16.020 -21.783 40.393 1.00 92.75 1229 LYS A N 1
ATOM 9841 C CA . LYS A 1 1229 ? -15.169 -22.910 40.793 1.00 92.75 1229 LYS A CA 1
ATOM 9842 C C . LYS A 1 1229 ? -13.843 -22.451 41.395 1.00 92.75 1229 LYS A C 1
ATOM 9844 O O . LYS A 1 1229 ? -13.375 -23.072 42.341 1.00 92.75 1229 LYS A O 1
ATOM 9849 N N . ILE A 1 1230 ? -13.246 -21.393 40.841 1.00 93.00 1230 ILE A N 1
ATOM 9850 C CA . ILE A 1 1230 ? -12.008 -20.794 41.341 1.00 93.00 1230 ILE A CA 1
ATOM 9851 C C . ILE A 1 1230 ? -12.267 -20.267 42.743 1.00 93.00 1230 ILE A C 1
ATOM 9853 O O . ILE A 1 1230 ? -11.541 -20.646 43.647 1.00 93.00 1230 ILE A O 1
ATOM 9857 N N . LYS A 1 1231 ? -13.348 -19.510 42.960 1.00 90.12 1231 LYS A N 1
ATOM 9858 C CA . LYS A 1 1231 ? -13.763 -19.059 44.293 1.00 90.12 1231 LYS A CA 1
ATOM 9859 C C . LYS A 1 1231 ? -13.904 -20.220 45.282 1.00 90.12 1231 LYS A C 1
ATOM 9861 O O . LYS A 1 1231 ? -13.403 -20.122 46.393 1.00 90.12 1231 LYS A O 1
ATOM 9866 N N . ASP A 1 1232 ? -14.526 -21.320 44.868 1.00 90.81 1232 ASP A N 1
ATOM 9867 C CA . ASP A 1 1232 ? -14.740 -22.495 45.721 1.00 90.81 1232 ASP A CA 1
ATOM 9868 C C . ASP A 1 1232 ? -13.483 -23.387 45.863 1.00 90.81 1232 ASP A C 1
ATOM 9870 O O . ASP A 1 1232 ? -13.555 -24.450 46.473 1.00 90.81 1232 ASP A O 1
ATOM 9874 N N . ASN A 1 1233 ? -12.342 -22.991 45.282 1.00 92.25 1233 ASN A N 1
ATOM 9875 C CA . ASN A 1 1233 ? -11.094 -23.766 45.213 1.00 92.25 1233 ASN A CA 1
ATOM 9876 C C . ASN A 1 1233 ? -11.271 -25.181 44.615 1.00 92.25 1233 ASN A C 1
ATOM 9878 O O . ASN A 1 1233 ? -10.630 -26.148 45.018 1.00 92.25 1233 ASN A O 1
ATOM 9882 N N . THR A 1 1234 ? -12.189 -25.317 43.655 1.00 93.31 1234 THR A N 1
ATOM 9883 C CA . THR A 1 1234 ? -12.504 -26.582 42.959 1.00 93.31 1234 THR A CA 1
ATOM 9884 C C . THR A 1 1234 ? -12.177 -26.537 41.468 1.00 93.31 1234 THR A C 1
ATOM 9886 O O . THR A 1 1234 ? -12.475 -27.479 40.730 1.00 93.31 1234 THR A O 1
ATOM 9889 N N . TRP A 1 1235 ? -11.612 -25.429 40.986 1.00 94.81 1235 TRP A N 1
ATOM 9890 C CA . TRP A 1 1235 ? -11.208 -25.296 39.594 1.00 94.81 1235 TRP A CA 1
ATOM 9891 C C . TRP A 1 1235 ? -9.892 -26.032 39.350 1.00 94.81 1235 TRP A C 1
ATOM 9893 O O . TRP A 1 1235 ? -8.912 -25.823 40.057 1.00 94.81 1235 TRP A O 1
ATOM 9903 N N . THR A 1 1236 ? -9.885 -26.883 38.331 1.00 91.62 1236 THR A N 1
ATOM 9904 C CA . THR A 1 1236 ? -8.706 -27.597 37.850 1.00 91.62 1236 THR A CA 1
ATOM 9905 C C . THR A 1 1236 ? -8.745 -27.643 36.328 1.00 91.62 1236 THR A C 1
ATOM 9907 O O . THR A 1 1236 ? -9.822 -27.575 35.720 1.00 91.62 1236 THR A O 1
ATOM 9910 N N . LYS A 1 1237 ? -7.571 -27.776 35.711 1.00 89.06 1237 LYS A N 1
ATOM 9911 C CA . LYS A 1 1237 ? -7.416 -27.954 34.269 1.00 89.06 1237 LYS A CA 1
ATOM 9912 C C . LYS A 1 1237 ? -6.300 -28.955 33.996 1.00 89.06 1237 LYS A C 1
ATOM 9914 O O . LYS A 1 1237 ? -5.257 -28.903 34.644 1.00 89.06 1237 LYS A O 1
ATOM 9919 N N . ASP A 1 1238 ? -6.527 -29.845 33.035 1.00 84.56 1238 ASP A N 1
ATOM 9920 C CA . ASP A 1 1238 ? -5.525 -30.822 32.616 1.00 84.56 1238 ASP A CA 1
ATOM 9921 C C . ASP A 1 1238 ? -4.263 -30.102 32.121 1.00 84.56 1238 ASP A C 1
ATOM 9923 O O . ASP A 1 1238 ? -4.344 -29.189 31.297 1.00 84.56 1238 ASP A O 1
ATOM 9927 N N . GLY A 1 1239 ? -3.108 -30.503 32.657 1.00 83.88 1239 GLY A N 1
ATOM 9928 C CA . GLY A 1 1239 ? -1.810 -29.890 32.365 1.00 83.88 1239 GLY A CA 1
ATOM 9929 C C . GLY A 1 1239 ? -1.368 -28.783 33.329 1.00 83.88 1239 GLY A C 1
ATOM 9930 O O . GLY A 1 1239 ? -0.226 -28.356 33.216 1.00 83.88 1239 GLY A O 1
ATOM 9931 N N . LEU A 1 1240 ? -2.208 -28.350 34.284 1.00 92.12 1240 LEU A N 1
ATOM 9932 C CA . LEU A 1 1240 ? -1.824 -27.371 35.312 1.00 92.12 1240 LEU A CA 1
ATOM 9933 C C . LEU A 1 1240 ? -1.632 -28.007 36.694 1.00 92.12 1240 LEU A C 1
ATOM 9935 O O . LEU A 1 1240 ? -2.381 -28.896 37.110 1.00 92.12 1240 LEU A O 1
ATOM 9939 N N . SER A 1 1241 ? -0.643 -27.505 37.428 1.00 94.25 1241 SER A N 1
ATOM 9940 C CA . SER A 1 1241 ? -0.329 -27.873 38.803 1.00 94.25 1241 SER A CA 1
ATOM 9941 C C . SER A 1 1241 ? -1.404 -27.395 39.784 1.00 94.25 1241 SER A C 1
ATOM 9943 O O . SER A 1 1241 ? -2.178 -26.462 39.521 1.00 94.25 1241 SER A O 1
ATOM 9945 N N . LYS A 1 1242 ? -1.459 -28.038 40.957 1.00 93.19 1242 LYS A N 1
ATOM 9946 C CA . LYS A 1 1242 ? -2.375 -27.622 42.031 1.00 93.19 1242 LYS A CA 1
ATOM 9947 C C . LYS A 1 1242 ? -1.994 -26.242 42.551 1.00 93.19 1242 LYS A C 1
ATOM 9949 O O . LYS A 1 1242 ? -2.870 -25.456 42.890 1.00 93.19 1242 LYS A O 1
ATOM 9954 N N . GLU A 1 1243 ? -0.703 -25.953 42.563 1.00 94.56 1243 GLU A N 1
ATOM 9955 C CA . GLU A 1 1243 ? -0.106 -24.703 42.996 1.00 94.56 1243 GLU A CA 1
ATOM 9956 C C . GLU A 1 1243 ? -0.500 -23.556 42.052 1.00 94.56 1243 GLU A C 1
ATOM 9958 O O . GLU A 1 1243 ? -0.882 -22.488 42.530 1.00 94.56 1243 GLU A O 1
ATOM 9963 N N . CYS A 1 1244 ? -0.518 -23.785 40.732 1.00 94.94 1244 CYS A N 1
ATOM 9964 C CA . CYS A 1 1244 ? -1.006 -22.814 39.744 1.00 94.94 1244 CYS A CA 1
ATOM 9965 C C . CYS A 1 1244 ? -2.501 -22.512 39.932 1.00 94.94 1244 CYS A C 1
ATOM 9967 O O . CYS A 1 1244 ? -2.919 -21.352 39.986 1.00 94.94 1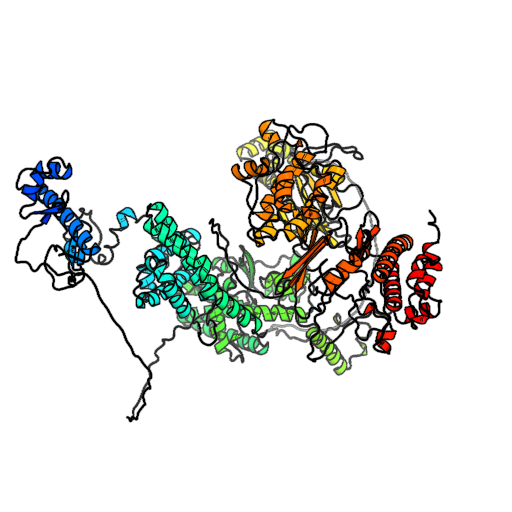244 CYS A O 1
ATOM 9969 N N . CYS A 1 1245 ? -3.317 -23.560 40.093 1.00 95.19 1245 CYS A N 1
ATOM 9970 C CA . CYS A 1 1245 ? -4.753 -23.416 40.343 1.00 95.19 1245 CYS A CA 1
ATOM 9971 C C . CYS A 1 1245 ? -5.027 -22.672 41.661 1.00 95.19 1245 CYS A C 1
ATOM 9973 O O . CYS A 1 1245 ? -5.898 -21.802 41.715 1.00 95.19 1245 CYS A O 1
ATOM 9975 N N . HIS A 1 1246 ? -4.249 -22.973 42.705 1.00 95.38 1246 HIS A N 1
ATOM 9976 C CA . HIS A 1 1246 ? -4.328 -22.306 44.000 1.00 95.38 1246 HIS A CA 1
ATOM 9977 C C . HIS A 1 1246 ? -3.917 -20.831 43.917 1.00 95.38 1246 HIS A C 1
ATOM 9979 O O . HIS A 1 1246 ? -4.590 -19.979 44.490 1.00 95.38 1246 HIS A O 1
ATOM 9985 N N . PHE A 1 1247 ? -2.884 -20.497 43.138 1.00 95.88 1247 PHE A N 1
ATOM 9986 C CA . PHE A 1 1247 ? -2.495 -19.105 42.911 1.00 95.88 1247 PHE A CA 1
ATOM 9987 C C . PHE A 1 1247 ? -3.642 -18.299 42.280 1.00 95.88 1247 PHE A C 1
ATOM 9989 O O . PHE A 1 1247 ? -3.988 -17.224 42.769 1.00 95.88 1247 PHE A O 1
ATOM 9996 N N . MET A 1 1248 ? -4.310 -18.842 41.252 1.00 96.19 1248 MET A N 1
ATOM 9997 C CA . MET A 1 1248 ? -5.504 -18.209 40.671 1.00 96.19 1248 MET A CA 1
ATOM 9998 C C . MET A 1 1248 ? -6.647 -18.068 41.686 1.00 96.19 1248 MET A C 1
ATOM 10000 O O . MET A 1 1248 ? -7.315 -17.034 41.701 1.00 96.19 1248 MET A O 1
ATOM 10004 N N . HIS A 1 1249 ? -6.855 -19.064 42.556 1.00 95.69 1249 HIS A N 1
ATOM 10005 C CA . HIS A 1 1249 ? -7.815 -18.980 43.661 1.00 95.69 1249 HIS A CA 1
ATOM 10006 C C . HIS A 1 1249 ? -7.492 -17.825 44.616 1.00 95.69 1249 HIS A C 1
ATOM 10008 O O . HIS A 1 1249 ? -8.383 -17.036 44.927 1.00 95.69 1249 HIS A O 1
ATOM 10014 N N . CYS A 1 1250 ? -6.238 -17.670 45.038 1.00 96.50 1250 CYS A N 1
ATOM 10015 C CA . CYS A 1 1250 ? -5.825 -16.587 45.930 1.00 96.50 1250 CYS A CA 1
ATOM 10016 C C . CYS A 1 1250 ? -5.980 -15.191 45.304 1.00 96.50 1250 CYS A C 1
ATOM 10018 O O . CYS A 1 1250 ? -6.282 -14.236 46.020 1.00 96.50 1250 CYS A O 1
ATOM 10020 N N . CYS A 1 1251 ? -5.796 -15.056 43.987 1.00 97.12 1251 CYS A N 1
ATOM 10021 C CA . CYS A 1 1251 ? -5.929 -13.771 43.294 1.00 97.12 1251 CYS A CA 1
ATOM 10022 C C . CYS A 1 1251 ? -7.391 -13.387 43.000 1.00 97.12 1251 CYS A C 1
ATOM 10024 O O . CYS A 1 1251 ? -7.767 -12.222 43.123 1.00 97.12 1251 CYS A O 1
ATOM 10026 N N . LEU A 1 1252 ? -8.231 -14.353 42.612 1.00 96.81 1252 LEU A N 1
ATOM 10027 C CA . LEU A 1 1252 ? -9.573 -14.113 42.061 1.00 96.81 1252 LEU A CA 1
ATOM 10028 C C . LEU A 1 1252 ? -10.701 -14.242 43.100 1.00 96.81 1252 LEU A C 1
ATOM 10030 O O . LEU A 1 1252 ? -11.783 -14.758 42.805 1.00 96.81 1252 LEU A O 1
ATOM 10034 N N . GLN A 1 1253 ? -10.473 -13.743 44.319 1.00 95.88 1253 GLN A N 1
ATOM 10035 C CA . GLN A 1 1253 ? -11.520 -13.631 45.341 1.00 95.88 1253 GLN A CA 1
ATOM 10036 C C . GLN A 1 1253 ? -12.415 -12.408 45.107 1.00 95.88 1253 GLN A C 1
ATOM 10038 O O . GLN A 1 1253 ? -11.942 -11.318 44.779 1.00 95.88 1253 GLN A O 1
ATOM 10043 N N . ASN A 1 1254 ? -13.729 -12.576 45.292 1.00 91.19 1254 ASN A N 1
ATOM 10044 C CA . ASN A 1 1254 ? -14.694 -11.481 45.120 1.00 91.19 1254 ASN A CA 1
ATOM 10045 C C . ASN A 1 1254 ? -14.542 -10.395 46.193 1.00 91.19 1254 ASN A C 1
ATOM 10047 O O . ASN A 1 1254 ? -14.734 -9.223 45.890 1.00 91.19 1254 ASN A O 1
ATOM 10051 N N . ASP A 1 1255 ? -14.240 -10.789 47.432 1.00 92.06 1255 ASP A N 1
ATOM 10052 C CA . ASP A 1 1255 ? -13.923 -9.853 48.511 1.00 92.06 1255 ASP A CA 1
ATOM 10053 C C . ASP A 1 1255 ? -12.444 -9.448 48.389 1.00 92.06 1255 ASP A C 1
ATOM 10055 O O . ASP A 1 1255 ? -11.580 -10.328 48.464 1.00 92.06 1255 ASP A O 1
ATOM 10059 N N . PRO A 1 1256 ? -12.125 -8.154 48.199 1.00 93.88 1256 PRO A N 1
ATOM 10060 C CA . PRO A 1 1256 ? -10.743 -7.698 48.083 1.00 93.88 1256 PRO A CA 1
ATOM 10061 C C . PRO A 1 1256 ? -9.895 -8.028 49.319 1.00 93.88 1256 PRO A C 1
ATOM 10063 O O . PRO A 1 1256 ? -8.699 -8.250 49.169 1.00 93.88 1256 PRO A O 1
ATOM 10066 N N . ASN A 1 1257 ? -10.493 -8.134 50.513 1.00 93.25 1257 ASN A N 1
ATOM 10067 C CA . ASN A 1 1257 ? -9.767 -8.466 51.746 1.00 93.25 1257 ASN A CA 1
ATOM 10068 C C . ASN A 1 1257 ? -9.400 -9.954 51.854 1.00 93.25 1257 ASN A C 1
ATOM 10070 O O . ASN A 1 1257 ? -8.604 -10.334 52.708 1.00 93.25 1257 ASN A O 1
ATOM 10074 N N . GLN A 1 1258 ? -10.005 -10.805 51.021 1.00 94.50 1258 GLN A N 1
ATOM 10075 C CA . GLN A 1 1258 ? -9.698 -12.236 50.952 1.00 94.50 1258 GLN A CA 1
ATOM 10076 C C . GLN A 1 1258 ? -8.637 -12.550 49.894 1.00 94.50 1258 GLN A C 1
ATOM 10078 O O . GLN A 1 1258 ? -8.180 -13.691 49.811 1.00 94.50 1258 GLN A O 1
ATOM 10083 N N . ARG A 1 1259 ? -8.254 -11.567 49.070 1.00 96.56 1259 ARG A N 1
ATOM 10084 C CA . ARG A 1 1259 ? -7.166 -11.732 48.106 1.00 96.56 1259 ARG A CA 1
ATOM 10085 C C . ARG A 1 1259 ? -5.835 -11.773 48.840 1.00 96.56 1259 ARG A C 1
ATOM 10087 O O . ARG A 1 1259 ? -5.647 -11.108 49.856 1.00 96.56 1259 ARG A O 1
ATOM 10094 N N . ILE A 1 1260 ? -4.896 -12.538 48.298 1.00 95.88 1260 ILE A N 1
ATOM 10095 C CA . ILE A 1 1260 ? -3.504 -12.480 48.745 1.00 95.88 1260 ILE A CA 1
ATOM 10096 C C . ILE A 1 1260 ? -2.965 -11.048 48.606 1.00 95.88 1260 ILE A C 1
ATOM 10098 O O . ILE A 1 1260 ? -3.223 -10.369 47.614 1.00 95.88 1260 ILE A O 1
ATOM 10102 N N . GLU A 1 1261 ? -2.218 -10.582 49.605 1.00 95.44 1261 GLU A N 1
ATOM 10103 C CA . GLU A 1 1261 ? -1.575 -9.265 49.560 1.00 95.44 1261 GLU A CA 1
ATOM 10104 C C . GLU A 1 1261 ? -0.572 -9.194 48.397 1.00 95.44 1261 GLU A C 1
ATOM 10106 O O . GLU A 1 1261 ? 0.205 -10.129 48.183 1.00 95.44 1261 GLU A O 1
ATOM 10111 N N . LEU A 1 1262 ? -0.544 -8.065 47.678 1.00 94.38 1262 LEU A N 1
ATOM 10112 C CA . LEU A 1 1262 ? 0.321 -7.856 46.509 1.00 94.38 1262 LEU A CA 1
ATOM 10113 C C . LEU A 1 1262 ? 1.801 -8.133 46.822 1.00 94.38 1262 LEU A C 1
ATOM 10115 O O . LEU A 1 1262 ? 2.483 -8.798 46.045 1.00 94.38 1262 LEU A O 1
ATOM 10119 N N . GLU A 1 1263 ? 2.288 -7.704 47.988 1.00 92.81 1263 GLU A N 1
ATOM 10120 C CA . GLU A 1 1263 ? 3.666 -7.945 48.446 1.00 92.81 1263 GLU A CA 1
ATOM 10121 C C . GLU A 1 1263 ? 3.972 -9.432 48.708 1.00 92.81 1263 GLU A C 1
ATOM 10123 O O . GLU A 1 1263 ? 5.109 -9.876 48.550 1.00 92.81 1263 GLU A O 1
ATOM 10128 N N . LYS A 1 1264 ? 2.956 -10.240 49.035 1.00 93.69 1264 LYS A N 1
ATOM 10129 C CA . LYS A 1 1264 ? 3.099 -11.681 49.298 1.00 93.69 1264 LYS A CA 1
ATOM 10130 C C . LYS A 1 1264 ? 2.986 -12.544 48.039 1.00 93.69 1264 LYS A C 1
ATOM 10132 O O . LYS A 1 1264 ? 3.338 -13.720 48.099 1.00 93.69 1264 LYS A O 1
ATOM 10137 N N . LEU A 1 1265 ? 2.551 -11.994 46.897 1.00 92.94 1265 LEU A N 1
ATOM 10138 C CA . LEU A 1 1265 ? 2.369 -12.763 45.655 1.00 92.94 1265 LEU A CA 1
ATOM 10139 C C . LEU A 1 1265 ? 3.639 -13.496 45.209 1.00 92.94 1265 LEU A C 1
ATOM 10141 O O . LEU A 1 1265 ? 3.572 -14.676 44.875 1.00 92.94 1265 LEU A O 1
ATOM 10145 N N . GLY A 1 1266 ? 4.795 -12.826 45.239 1.00 87.88 1266 GLY A N 1
ATOM 10146 C CA . GLY A 1 1266 ? 6.076 -13.421 44.837 1.00 87.88 1266 GLY A CA 1
ATOM 10147 C C . GLY A 1 1266 ? 6.573 -14.551 45.750 1.00 87.88 1266 GLY A C 1
ATOM 10148 O O . GLY A 1 1266 ? 7.482 -15.280 45.365 1.00 87.88 1266 GLY A O 1
ATOM 10149 N N . LEU A 1 1267 ? 5.977 -14.710 46.939 1.00 91.38 1267 LEU A N 1
ATOM 10150 C CA . LEU A 1 1267 ? 6.311 -15.746 47.924 1.00 91.38 1267 LEU A CA 1
ATOM 10151 C C . LEU A 1 1267 ? 5.382 -16.965 47.850 1.00 91.38 1267 LEU A C 1
ATOM 10153 O O . LEU A 1 1267 ? 5.556 -17.908 48.617 1.00 91.38 1267 LEU A O 1
ATOM 10157 N N . HIS A 1 1268 ? 4.375 -16.942 46.975 1.00 94.69 1268 HIS A N 1
ATOM 10158 C CA . HIS A 1 1268 ? 3.434 -18.046 46.844 1.00 94.69 1268 HIS A CA 1
ATOM 10159 C C . HIS A 1 1268 ? 4.132 -19.320 46.341 1.00 94.69 1268 HIS A C 1
ATOM 10161 O O . HIS A 1 1268 ? 4.988 -19.255 45.457 1.00 94.69 1268 HIS A O 1
ATOM 10167 N N . ASP A 1 1269 ? 3.703 -20.487 46.834 1.00 92.06 1269 ASP A N 1
ATOM 10168 C CA . ASP A 1 1269 ? 4.315 -21.795 46.545 1.00 92.06 1269 ASP A CA 1
ATOM 10169 C C . ASP A 1 1269 ? 4.478 -22.086 45.045 1.00 92.06 1269 ASP A C 1
ATOM 10171 O O . ASP A 1 1269 ? 5.455 -22.703 44.631 1.00 92.06 1269 ASP A O 1
ATOM 10175 N N . TRP A 1 1270 ? 3.572 -21.568 44.211 1.00 94.25 1270 TRP A N 1
ATOM 10176 C CA . TRP A 1 1270 ? 3.649 -21.666 42.745 1.00 94.25 1270 TRP A CA 1
ATOM 10177 C C . TRP A 1 1270 ? 4.929 -21.067 42.133 1.00 94.25 1270 TRP A C 1
ATOM 10179 O O . TRP A 1 1270 ? 5.395 -21.548 41.104 1.00 94.25 1270 TRP A O 1
ATOM 10189 N N . PHE A 1 1271 ? 5.534 -20.050 42.754 1.00 91.50 1271 PHE A N 1
ATOM 10190 C CA . PHE A 1 1271 ? 6.840 -19.522 42.342 1.00 91.50 1271 PHE A CA 1
ATOM 10191 C C . PHE A 1 1271 ? 8.020 -20.267 42.986 1.00 91.50 1271 PHE A C 1
ATOM 10193 O O . PHE A 1 1271 ? 9.161 -20.086 42.557 1.00 91.50 1271 PHE A O 1
ATOM 10200 N N . MET A 1 1272 ? 7.767 -21.088 44.006 1.00 82.44 1272 MET A N 1
ATOM 10201 C CA . MET A 1 1272 ? 8.788 -21.785 44.797 1.00 82.44 1272 MET A CA 1
ATOM 10202 C C . MET A 1 1272 ? 8.958 -23.255 44.389 1.00 82.44 1272 MET A C 1
ATOM 10204 O O . MET A 1 1272 ? 9.958 -23.879 44.745 1.00 82.44 1272 MET A O 1
ATOM 10208 N N . THR A 1 1273 ? 8.020 -23.821 43.625 1.00 70.31 1273 THR A N 1
ATOM 10209 C CA . THR A 1 1273 ? 8.151 -25.156 43.029 1.00 70.31 1273 THR A CA 1
ATOM 10210 C C . THR A 1 1273 ? 9.350 -25.201 42.081 1.00 70.31 1273 THR A C 1
ATOM 10212 O O . THR A 1 1273 ? 9.363 -24.508 41.068 1.00 70.31 1273 THR A O 1
ATOM 10215 N N . ALA A 1 1274 ? 10.362 -26.005 42.426 1.00 51.44 1274 ALA A N 1
ATOM 10216 C CA . ALA A 1 1274 ? 11.573 -26.182 41.628 1.00 51.44 1274 ALA A CA 1
ATOM 10217 C C . ALA A 1 1274 ? 11.249 -26.751 40.239 1.00 51.44 1274 ALA A C 1
ATOM 10219 O O . ALA A 1 1274 ? 10.504 -27.731 40.143 1.00 51.44 1274 ALA A O 1
ATOM 10220 N N . ASP A 1 1275 ? 11.851 -26.163 39.201 1.00 45.41 1275 ASP A N 1
ATOM 10221 C CA . ASP A 1 1275 ? 11.766 -26.628 37.816 1.00 45.41 1275 ASP A CA 1
ATOM 10222 C C . ASP A 1 1275 ? 12.131 -28.119 37.760 1.00 45.41 1275 ASP A C 1
ATOM 10224 O O . ASP A 1 1275 ? 13.286 -28.519 37.959 1.00 45.41 1275 ASP A O 1
ATOM 10228 N N . LYS A 1 1276 ? 11.131 -28.979 37.544 1.00 38.69 1276 LYS A N 1
ATOM 10229 C CA . LYS A 1 1276 ? 11.390 -30.383 37.234 1.00 38.69 1276 LYS A CA 1
ATOM 10230 C C . LYS A 1 1276 ? 11.931 -30.413 35.807 1.00 38.69 1276 LYS A C 1
ATOM 10232 O O . LYS A 1 1276 ? 11.162 -30.259 34.871 1.00 38.69 1276 LYS A O 1
ATOM 10237 N N . LYS A 1 1277 ? 13.258 -30.539 35.715 1.00 29.80 1277 LYS A N 1
ATOM 10238 C CA . LYS A 1 1277 ? 14.043 -30.721 34.485 1.00 29.80 1277 LYS A CA 1
ATOM 10239 C C . LYS A 1 1277 ? 13.396 -31.631 33.452 1.00 29.80 1277 LYS A C 1
ATOM 10241 O O . LYS A 1 1277 ? 12.895 -32.706 33.860 1.00 29.80 1277 LYS A O 1
#

Sequence (1277 aa):
MRNPPKYFFSVSNGEDKCGVCSGVWHKYCLKQELPHEKHDLISEDENGSDENMQEDEDYVPDSNSESESDTSSTVVPSQSQGPLLMNTERLHSRTKSTDETTDETTGEVTEDKAGDNGKNYCYVCLKPQSKLARHLKRHKTEAEVMEALSYPKGSVKRRRLLEKLRNRGNFQHNVEVMKSGTGKIKLKRTSKQSKFIHCLYCKGMFSRKELWRHTRRCHFMPERTSGESVRAKGLGLATAAETVFSESISQGVWKLLDPMRQDDVTTVVRNDFGILQLAQTLYNKHGHDTTKYEYIRQKLRELARVMLILRTDSIYTIEEAVKPGNFLKVVKAVKKVSGFDEENQTYAAPSLALKIGHSLQKIADIIHCRALMTENENLMKSTESFKSLYTSKWCELVSHTALNTLSEKQFNKPLTLPFTQDVQLLHNHLQQAAKVAFNRLEQAASPQSYAELAKATLAQAIIFNRRRAGEVSKMRLKNFTERDTSPLHDDVSLGLTKFEKKLCKHFSRVEIRGKRGRKVAVLLTPDMVESLNLLVNNRMKCGVQDTNVFLFARPQCSSYYRGQDSLRLHAEKCGAKKPEYLRSTQLRKHVATLSQVLNLKDNELDQVADFLGHDIRVHRDHYRLPEATIQLAKISKLLLVMDKGCLGSIQGKSLDDIQIEDEIQLTDTEDDADGESACASALSKPEEISASTSEACLDGVTGKAGHPDTTRKRRIQWSKAEVAAVLKHFKHHIAKGHLASKSECLQCKNAEEPVLKNRSVQNIRDFVRNRGREVDDTVINSRRYEISSHVGEGGFGTVYAATRLDDGLQVAVKFASIWDTRLINIDGYSEPLPVEVALQILANRGRRVQEIIQLLDWQVEPNYYFMVLERPMPCQSLYDYLRCYKGTIEEDVVRVIMHQVIFAARTCCLRGVLHRDIKLENLLINPDTLEVKLIDFGCGAILTDEDYTSYAGTREYCPPEYHMHGKYHGEPATVWSLGILLYVMLFWKFPNKRELREINDQNWTKTGLSKECCDFIQCCLQINPKRRLELEKLCLHDWFMVAIKFVPNRNTTFISIDGYSEPLPLEVALQILANRGPRVEEIIQLLDWQVEPDHYILVLERPVPFEELNWFLLQQMTALEEDVARVIMRQTVFAAQTCCRRGVLHRDIKLENLLINPGTLEVKLIDFGCGAILTDEGYTSYAGTREYCPPEYVTTGKYHGEPATVWSLGILLFAMVCADFPKRRDLRKIKDNTWTKDGLSKECCHFMHCCLQNDPNQRIELEKLGLHDWFMTADKK

Radius of gyration: 43.68 Å; Cα contacts (8 Å, |Δi|>4): 1579; chains: 1; bounding box: 94×138×112 Å

Mean predicted aligned error: 23.88 Å

Solvent-accessible surface area (backbone atoms only — not comparable to full-atom values): 76514 Å² total; per-residue (Å²): 142,79,82,84,83,85,85,84,82,86,83,77,94,74,94,78,91,79,92,78,87,80,76,92,87,84,79,94,72,96,79,80,90,82,80,92,83,88,84,91,84,89,82,89,83,89,82,86,83,84,85,90,71,79,91,73,80,86,79,80,82,85,88,78,80,90,76,92,79,89,84,80,90,85,88,86,90,85,91,85,84,86,81,86,90,79,88,87,81,84,88,90,81,89,80,90,81,89,82,90,83,89,88,84,84,92,70,81,65,52,81,72,71,92,82,77,79,83,49,42,25,36,63,87,77,64,51,76,26,74,56,47,83,65,56,47,66,78,46,50,84,41,67,73,45,35,56,34,64,69,47,62,92,88,38,70,68,25,54,51,45,51,48,46,50,42,22,50,9,35,38,53,53,34,54,50,32,68,69,68,55,52,59,72,54,72,64,77,67,93,69,103,65,101,59,73,46,64,39,91,67,58,39,42,39,31,43,70,82,50,42,64,65,45,61,80,68,37,88,66,58,87,89,84,88,89,87,81,80,91,83,75,74,84,71,59,71,62,61,68,68,26,85,85,51,60,88,68,67,57,73,66,53,54,63,64,57,63,83,52,71,94,46,74,42,50,53,41,40,78,70,28,67,58,56,43,48,50,48,36,56,52,36,75,76,40,59,91,42,78,86,47,51,62,60,54,53,49,57,49,46,58,53,22,52,35,46,60,52,34,43,78,73,76,33,86,41,65,71,57,46,50,29,53,96,31,44,69,57,48,53,52,27,41,40,59,76,20,45,54,38,84,89,78,60,34,40,76,39,28,71,53,42,53,53,49,51,57,52,52,52,54,46,42,51,55,51,32,54,50,19,61,78,65,69,35,63,70,54,32,56,37,28,53,50,24,50,53,48,42,70,69,44,42,45,76,76,46,46,50,46,23,50,48,40,49,52,51,56,57,71,71,50,75,95,72,64,53,53,70,66,39,53,48,34,35,50,55,42,37,54,53,50,26,53,54,21,44,54,42,31,73,78,46,71,33,49,62,30,49,49,46,27,44,36,29,48,46,29,46,47,31,60,76,46,35,27,54,30,70,51,67,31,63,30,38,40,65,36,64,75,70,36,75,78,73,77,77,54,68,76,63,51,72,77,46,53,79,65,54,53,50,49,65,70,53,44,49,57,30,63,39,72,41,84,97,70,40,83,37,78,44,64,34,51,60,71,52,50,52,52,50,50,55,48,65,76,38,34,65,75,22,43,31,48,89,86,34,59,36,58,42,49,33,55,80,40,80,52,52,52,59,29,63,60,32,28,49,60,46,22,71,69,28,76,34,92,60,35,88,38,57,36,53,69,40,49,34,50,41,50,56,37,50,50,60,71,67,68,57,53,71,73,54,47,47,52,50,27,59,60,45,72,51,58,60,64,62,55,62,76,72,38,74,72,60,71,68,59,55,50,50,56,55,50,49,56,52,52,58,44,60,76,68,69,54,67,84,84,50,80,91,61,57,86,86,70,64,78,80,90,75,91,72,86,78,84,77,83,82,82,84,83,89,82,84,87,83,88,80,87,76,92,79,90,88,86,87,85,84,89,77,90,83,90,85,90,85,90,86,88,90,82,86,88,85,87,90,89,89,80,88,80,77,87,81,78,84,47,74,65,41,49,50,57,50,42,74,74,36,50,68,33,34,76,67,58,47,80,71,50,74,66,57,32,44,50,51,40,65,76,38,61,75,67,36,66,92,55,51,48,64,54,53,39,50,50,46,51,51,62,39,62,64,82,70,90,82,85,68,66,88,82,48,54,48,78,66,55,81,72,50,74,56,100,77,31,42,31,28,34,28,31,30,64,88,79,63,47,52,26,30,38,36,38,29,62,46,88,86,48,60,64,42,79,55,94,96,53,97,64,68,32,49,42,33,60,50,43,46,53,37,53,54,57,75,80,87,55,82,27,40,62,47,79,77,48,72,52,80,54,102,66,30,32,40,38,33,27,61,44,77,79,74,58,43,35,39,43,61,56,48,58,76,45,75,38,67,57,60,66,69,62,50,48,56,43,49,52,44,54,51,51,33,53,49,51,21,47,78,42,41,25,33,50,69,45,75,44,49,75,34,25,36,26,19,90,90,78,59,52,47,25,42,50,77,40,71,42,37,45,77,54,56,96,60,74,41,70,74,85,66,41,58,75,92,45,54,45,63,44,35,79,76,70,50,32,42,50,61,63,53,37,48,30,26,17,51,25,48,44,52,46,27,58,57,58,64,43,78,81,49,80,64,56,49,47,34,25,50,68,71,71,50,78,56,94,95,57,56,70,45,53,39,48,52,41,30,34,22,42,31,73,54,57,89,66,27,59,52,67,88,49,57,77,72,36,71,62,56,42,59,35,80,48,81,43,69,49,79,88,61,54,68,44,75,54,95,94,52,97,62,68,32,51,46,40,61,47,44,46,50,37,56,54,59,72,79,88,53,83,31,43,62,48,75,75,48,71,50,82,55,96,69,27,35,39,41,32,26,55,34,72,80,76,49,45,43,38,48,56,59,44,61,73,64,78,50,48,47,56,64,69,62,49,49,54,45,48,54,44,52,50,51,34,54,48,49,23,45,79,45,41,24,33,49,67,43,70,43,49,78,32,25,35,28,19,89,88,78,57,51,47,28,42,50,76,49,78,45,37,46,76,55,56,94,64,62,42,70,74,88,52,54,55,75,92,46,54,44,62,43,34,80,73,69,47,37,40,47,60,59,50,35,52,30,26,15,53,25,49,41,52,44,29,45,61,56,66,44,76,83,46,80,66,49,50,50,29,28,58,69,72,66,48,80,56,95,90,61,54,72,47,55,43,46,50,39,25,36,23,48,37,72,51,57,88,66,27,57,54,58,87,52,56,80,73,37,64,57,72,65,64,73,84,82,124

Organism: Labeo rohita (NCBI:txid84645)

Foldseek 3Di:
DDDDDDDDDDDDDDDDDDDFDDFDDDADDDDDDDDDDDDDDDDDDDDDDDDPDDPPPPDDDDPDDDDDDDDDDDDDDDDDDDDDDDDDDDDDDDDDDDDDDDDDDDDAEDEDDPDDQPWFAQLPPRDTHSCNLVVLVVVCVDPLSVVLVVDDPPDPSNVLSSLLRRLNSLLVVQVVCVVVRDDYRDAPDDDPDDDWDAAPQSNGIDDPVCNVVCNVVPPSDDDDDDDDDDDPPPPCPVVVCCVVPVVQADPLLVVLLVPDDPDQLSVLCVPAPLLRNQSSVVCVVCVVPPVCSVVSVVLSSLLSQLQVQVVVVVQNYLLSCLFLVNVVVSLVSLCVSQCQDPVVLATPRLVSSVSNLVSSLVSLVVQLVVCVVVVPVVSNVRSVSSNVCSVPPVCVSRVVSSVVNVVVCVVPDPLDFADPVLLVLLLVLLVVQLVVLLVVCVVDPALVSLLSNLLSLLLNQCLVLLEDQVFSQQAFPCQLVVFDPDQPDVVVVVVDDPVVSVVVNFWGWTWTAAPPRDIAIGIDGPSSNSSLVSSVVSCVVHQNDPCQGTSQGRHPDNHHDRNQVSQLVSLVVSPGPCSVCSGSVSSLLNVLLVVVLVVDDPVRLVVVCRSHRHDVCCSVVPRDDPPVVSVVSLVVLVVVCVVVVPVPVPVPDDSVPDDDDDDDDPDDDDDDDDDDDDDDDDDDDDDDDDDDDDDDDDDDDDDDDDDDDDDDDDDDDQDPLNVVLLCVQCVVCLLVLHQDDLVSLVVSCVVSPPRCVVPDSVNSRVVSNVSSPPPPDDDDPPQFKAWDAWDDQDPAATKTWIATPVPRFTKIKGKGWPVPFDWDDDPPDPDTDGQQVRLLCLLCPDDGDQQAWHFDDKDDDPTMIMTIIGDDPPKDFLVVLLVVVVQDDALVLLVLLVVSLLVSCVSSVVSQKQQLADARRQWMADNRRRRIYGHDSRQMDGADQDWDLDHRYDPLLAALCCVVPSTDHRQLSVLSSSLQRSVCSNGVDGQDPVQLVCLQVVNDDDPNDDPQSSVLSSLSSHNPSVSHDGSVCSCVGPSNFKDKIKFFPVPFDWDDDPPDPDTDGFLVRLQCLLCPDDGQQQEWHFPDKADDPTIIMTIITDDPPKDQQLVVLVVVVAADQLVLLLLLLLSLLVSCVSSVVSQKQQLADARRQWIADPVPRRIHGHDSPQMDGADQDWDQDHRYDPLLAALCCVVPSTGHRQLSVLSSSLQRSCCRRGVDGQDPVNLVCLCVLNDDDPNDDSQSSVSSSLSSHNDSVSHDGSVCSSVRVSSVPDPPD